Protein AF-A0A971B520-F1 (afdb_monomer)

Nearest PDB structures (foldseek):
  7ujs-assembly1_A  TM=7.897E-01  e=1.595E-16  Homo sapiens
  4wot-assembly2_D  TM=6.710E-01  e=2.209E-13  Homo sapiens
  8x8y-assembly2_B  TM=6.504E-01  e=4.152E-13  Homo sapiens
  5u7r-assembly1_D  TM=6.628E-01  e=9.948E-13  Homo sapiens
  9ep8-assembly1_A  TM=6.221E-01  e=1.151E-12  Homo sapiens

Radius of gyration: 54.2 Å; Cα contacts (8 Å, |Δi|>4): 2439; chains: 1; bounding box: 107×146×108 Å

Secondary structure (DSSP, 8-state):
-PPPPPTTHHHHHHHHHHHHHHHHHHHTT-PPPHHHHHHHTGGGHHHHHHHHHHHHHHHHHHTTS-----------------------EETTEEEEEEEEEETTEEEEEEEETTTTEEEEEEEE---TT--HHHHHHHHHHHHHHTT---TTBPPEEEEEEETTEEEEEEE--TT-BGGGGHHHHHT-HHHHHHHHHHHHHHHHHHHTTT---S---GGGEEE-TT--EEE---SGGGGTT-SS-TTS-GGGTTTGGGS-HHHHTT-S---THHHHHHHHHHHHHHHHSS-S---SSHHHHHHHHHHPPPPPHHHH-TTS-HHHHHHHHHHT-SSGGGS-SSHHHHHHHHHHHHTTPPPSPPPPPHHHHHHHHGGG-HHHHHHHHHHHHHHHHHHHHHHHHHHHHHHHHHHHHHHHHHHHHHHHHHHHHHHHHHHHHHHHT--S--HHHHHHHHHHHHHHHHHHHHHHTT--SS------PPPHHHHHHHHHHHHHS--EEEEEEEEEE-SS----EE-TTSEEEEEETTTEEEEEETTT--EEEEEE-GGGTTEEEEEE-TTSSEEEEEETTSSEEEEEETTT--EEEEEEPP-PPPTT---------EEEEEEE-TTSSEEEEEEE-SSEEEEEEEETTEEEEEEEEEEEETTS-BPPPEE-TTSSEEEEEETTTEEEEEESS--SPPEEEE-SS-EEEEEEE-TTSSEEEEEEEPSSTT-EEEEEEETTTTEEEEEEEESS--TT--EEE-SSSSEEEEE-TTS-EEEEETTTTEEEEEETTSSSS-EEEEEE-TTSSEEEEEEEE--SSS--EEEEEEEEE---SEEEEE-SSTT--EEE-TTSSEEEEE-TTSSEEEEEESS-TT-EEEEEE---SS--EEEE-TTSSEEEEE-SS-EEEEETTTTEEEEEESTTTT--SEEEEEEE-TTS-EEEEEE-STTEEEEEETTTTEEEEEEE-SSEEEEEEETTTTEEEEEESSSSEEEEEETTT--EEEEEEPSS-EEEEEEE-TTSSEEEEEE-----HHHHHHHHHHTPPPPPPEEEEEESSS-PPPEEEE-SS-EEEEEEEE-TTS-EEEEEETTSEEEEEETTTTEEEEEEE--SS-EEEEEEETTTTEEEEEESSSEEEEEEHHHHHHHHHHTT---

pLDDT: mean 74.53, std 14.16, range [24.3, 97.12]

Solvent-accessible surface area (backbone atoms only — not comparable to full-atom values): 62015 Å² total; per-residue (Å²): 133,84,80,78,78,67,72,64,62,68,45,52,56,51,53,52,50,50,50,52,54,52,50,55,28,43,75,70,72,56,59,71,56,67,69,61,51,37,61,75,40,59,95,50,30,71,67,52,47,55,55,51,51,58,51,52,55,49,53,59,53,59,64,74,75,57,87,80,84,83,84,88,83,84,81,91,77,89,84,87,82,82,91,84,73,79,69,64,64,53,89,62,28,42,45,74,46,80,76,47,77,55,85,62,26,42,30,24,37,20,40,30,63,91,75,75,40,73,29,31,35,39,39,39,68,69,63,100,77,61,51,75,64,30,55,50,52,29,52,54,53,47,58,55,55,40,69,54,86,48,93,32,41,58,43,41,77,48,76,52,71,56,98,90,31,49,33,38,33,27,63,61,62,85,51,44,39,40,65,83,47,36,73,62,26,37,80,31,58,63,62,36,40,54,51,49,24,53,48,21,44,39,51,29,59,36,45,78,72,75,44,71,41,86,55,55,46,48,75,34,27,32,20,35,90,87,65,52,60,22,41,45,74,61,37,49,70,62,47,54,56,64,88,68,58,96,80,77,57,84,70,61,62,80,55,36,50,30,48,26,39,56,63,72,71,62,55,92,80,78,60,75,41,42,48,37,19,9,53,16,26,46,50,38,18,27,59,59,70,47,55,62,37,80,53,96,44,42,69,52,14,37,50,36,46,66,74,50,82,67,73,57,53,42,79,75,39,70,86,52,53,70,65,62,40,38,50,33,48,36,21,58,43,77,50,62,87,68,25,53,94,41,32,48,58,48,20,51,38,43,48,26,50,75,72,73,40,86,57,82,70,76,78,86,59,76,71,66,57,53,67,65,56,62,80,76,46,73,73,59,36,53,56,47,47,52,52,45,48,51,46,47,49,51,45,46,52,45,48,47,52,46,47,52,46,48,46,51,47,46,53,48,50,49,50,46,49,50,51,52,50,52,52,50,53,52,46,36,47,53,37,46,52,49,27,52,49,58,65,68,70,64,68,35,54,47,24,66,62,28,40,50,30,43,48,50,34,50,55,56,51,56,54,48,57,69,57,57,80,72,68,86,86,82,80,93,72,77,81,91,63,86,49,71,67,56,47,44,23,52,41,53,35,23,50,68,41,50,32,62,46,77,74,43,75,44,84,39,62,37,66,64,60,52,28,79,38,68,34,100,82,49,34,36,40,38,60,35,67,24,29,30,44,37,30,25,34,60,86,78,62,44,73,76,43,73,45,73,32,81,90,27,68,52,25,42,24,31,24,52,29,53,83,56,50,41,27,41,35,34,24,47,88,49,68,37,33,39,32,25,30,56,85,78,51,45,78,74,46,79,42,67,65,74,78,54,76,41,99,84,70,65,75,54,80,68,73,39,73,45,40,83,46,45,39,50,24,65,83,47,50,35,40,38,37,37,42,30,40,95,66,29,35,36,36,35,39,31,37,68,91,48,57,92,64,60,42,79,79,47,78,36,51,61,92,42,52,71,47,72,69,43,60,33,62,85,40,51,32,39,36,30,32,53,47,44,42,34,39,33,42,29,45,70,85,43,94,60,78,59,51,77,41,78,51,100,48,52,48,36,44,44,63,29,62,34,70,84,51,42,40,35,42,39,27,12,66,40,95,51,80,59,24,11,29,40,36,34,32,32,68,82,81,70,41,82,76,46,74,32,81,40,94,42,39,26,56,49,15,24,39,26,44,39,62,84,50,71,32,38,36,39,25,18,54,63,7,30,39,35,31,30,30,63,84,77,58,41,80,51,26,58,38,78,65,70,24,89,18,33,30,67,44,47,43,58,37,87,87,48,42,34,43,38,38,34,21,42,37,75,62,104,55,102,56,61,31,28,38,42,35,37,23,38,36,65,84,47,44,52,54,75,45,84,43,82,23,66,58,51,45,55,27,49,26,61,81,37,51,41,35,40,34,35,38,69,79,34,28,31,44,33,36,36,34,71,90,40,87,83,58,63,48,74,46,67,72,68,83,45,85,46,54,63,44,47,44,50,26,77,82,51,51,35,39,38,40,23,40,61,55,37,40,38,32,32,34,68,87,75,64,38,81,76,34,65,38,26,61,89,60,65,50,86,38,46,54,53,32,73,45,43,36,64,89,54,52,42,38,38,32,29,41,66,57,91,25,28,42,36,33,28,33,39,78,78,59,40,75,63,30,73,48,81,61,49,56,63,65,38,38,45,61,26,35,55,57,60,30,28,42,36,36,26,75,86,47,48,39,40,40,33,24,29,47,72,79,57,48,76,74,47,76,44,78,51,86,66,54,58,63,43,78,56,49,48,18,50,77,45,44,38,34,37,32,38,33,49,81,83,62,55,76,68,52,54,52,50,37,60,72,70,70,52,82,78,80,75,38,33,39,34,41,40,49,72,75,79,79,54,78,67,45,80,45,79,46,99,40,59,69,34,65,53,6,48,29,43,24,72,85,44,45,37,41,37,42,20,15,49,69,8,33,37,39,30,30,36,59,93,77,73,39,77,62,44,47,30,61,78,44,92,42,33,26,56,29,39,40,46,22,47,77,48,40,30,44,35,34,30,31,66,42,47,39,40,38,32,37,35,51,60,59,46,45,54,53,35,49,76,67,76,35,83,117

Sequence (1155 aa):
MPMPPDPDSAREDRVNAAIAAYLQAAESGQTPDREVFLHAHADLADELAEFIDDREHFSQLASRLVPEAPAPHSDFRDGDSSPEDLPRQVGDYQLVEEIARGGMGIVYRANQISLHRTVAVKMILAGRLASAESVARFRSEAGAAARLDHPNIVPIYEVGEQDGQPYFSMRMVEGGDLTHYRARYRNDPRAAAELVASLADAVHHAHQRGILHRDLKPRNILLDSEGKPQITDFGLAKLLEADGSLTQSGAVLGTAAYMAPEQARGDNSLTTAVDVYSLGAILYELLTGTPPFRAATPAETIVEVLEKEPSSPRSVDTKIDRDLSTICLKCLEKQPAARYRSAEALALDLRRWLKGLPIEARPVGTFERICRGCRRNPALTAVITVAVAIIVCMTGLYIGSLNEALERARMAGDQARWSEEETRDALARSRFEQARALSIAGPPGRRWTILELVAEVETLRTRNRSAQGTLSHGSERQPVLPRQDELRSEAVTALLLADARVRWQASLESFGQPGLTADSRQAIAYLVKSNVVSVTDLQSGRVLASWSNPALLGATAFGLAPSAKTAAAFDATKPGLVLIDASTGRVLRELVWPEHERPDGSGGRPRFVWSSEIVFSPDGRYLAVVGRRPTDQTLMLWCLDRPDEPRVLATMPENTDLGPPIFLPDGSKLAYATGRDVISVWDVTRPDGASEIRLPVTLAGQFAVDSSGQRLALAGANADPNKGTLVIWNLVDRRETAQITTDFPLKAAPLAFHPKRNSLAAGTTDGRLFVVDLLRQQTSLAIPGAHSSRLVHLRWSPDGNDLISWGLDLPNSRQDRGILACREFGSTPTDEIPVDSIAAPFGASPDGNWLATVHENGQRIRLLDRQAAEAAREFADTGLPAVTHLEFSPGGDRLVAADDYSVVIWNLAEASEVARLDRAAGLRGLLTSVAFTANGACLAAENIGNDTVAVWNVEEKRIVHSFQAGPVQSALFCPGADRLAILGNESDRMVLCQSLTGQRLAERELPGEPVRPSAFSPDGNWMVVHVGAESDPLDAIAERQLGLPPAAPNVMVEPLTDGRPSQTITGPSDFNERACAFSPDGRLLALGYRDGSITLWDLPAGEEVFHVRYRQLPITQLAFASQGRHLLVGDGGRTIGMIDLAKLRETLTTLNLAW

Structure (mmCIF, N/CA/C/O backbone):
data_AF-A0A971B520-F1
#
_entry.id   AF-A0A971B520-F1
#
loop_
_atom_site.group_PDB
_atom_site.id
_atom_site.type_symbol
_atom_site.label_atom_id
_atom_site.label_alt_id
_atom_site.label_comp_id
_atom_site.label_asym_id
_atom_site.label_entity_id
_atom_site.label_seq_id
_atom_site.pdbx_PDB_ins_code
_atom_site.Cartn_x
_atom_site.Cartn_y
_atom_site.Cartn_z
_atom_site.occupancy
_atom_site.B_iso_or_equiv
_atom_site.auth_seq_id
_atom_site.auth_comp_id
_atom_site.auth_asym_id
_atom_site.auth_atom_id
_atom_site.pdbx_PDB_model_num
ATOM 1 N N . MET A 1 1 ? 20.953 -42.470 31.888 1.00 32.44 1 MET A N 1
ATOM 2 C CA . MET A 1 1 ? 20.279 -42.849 33.146 1.00 32.44 1 MET A CA 1
ATOM 3 C C . MET A 1 1 ? 18.788 -42.710 32.906 1.00 32.44 1 MET A C 1
ATOM 5 O O . MET A 1 1 ? 18.399 -41.616 32.516 1.00 32.44 1 MET A O 1
ATOM 9 N N . PRO A 1 2 ? 17.981 -43.775 33.023 1.00 36.97 2 PRO A N 1
ATOM 10 C CA . PRO A 1 2 ? 16.533 -43.648 32.938 1.00 36.97 2 PRO A CA 1
ATOM 11 C C . PRO A 1 2 ? 16.003 -43.018 34.230 1.00 36.97 2 PRO A C 1
ATOM 13 O O . PRO A 1 2 ? 16.489 -43.335 35.316 1.00 36.97 2 PRO A O 1
ATOM 16 N N . MET A 1 3 ? 15.028 -42.123 34.083 1.00 36.16 3 MET A N 1
ATOM 17 C CA . MET A 1 3 ? 14.173 -41.646 35.172 1.00 36.16 3 MET A CA 1
ATOM 18 C C . MET A 1 3 ? 13.491 -42.847 35.853 1.00 36.16 3 MET A C 1
ATOM 20 O O . MET A 1 3 ? 13.202 -43.832 35.165 1.00 36.16 3 MET A O 1
ATOM 24 N N . PRO A 1 4 ? 13.243 -42.808 37.173 1.00 47.31 4 PRO A N 1
ATOM 25 C CA . PRO A 1 4 ? 12.514 -43.881 37.832 1.00 47.31 4 PRO A CA 1
ATOM 26 C C . PRO A 1 4 ? 11.061 -43.911 37.326 1.00 47.31 4 PRO A C 1
ATOM 28 O O . PRO A 1 4 ? 10.541 -42.862 36.938 1.00 47.31 4 PRO A O 1
ATOM 31 N N . PRO A 1 5 ? 10.414 -45.089 37.296 1.00 49.50 5 PRO A N 1
ATOM 32 C CA . PRO A 1 5 ? 9.007 -45.184 36.939 1.00 49.50 5 PRO A CA 1
ATOM 33 C C . PRO A 1 5 ? 8.160 -44.408 37.948 1.00 49.50 5 PRO A C 1
ATOM 35 O O . PRO A 1 5 ? 8.479 -44.363 39.139 1.00 49.50 5 PRO A O 1
ATOM 38 N N . ASP A 1 6 ? 7.098 -43.802 37.428 1.00 48.41 6 ASP A N 1
ATOM 39 C CA . ASP A 1 6 ? 6.083 -43.101 38.199 1.00 48.41 6 ASP A CA 1
ATOM 40 C C . ASP A 1 6 ? 5.486 -44.063 39.247 1.00 48.41 6 ASP A C 1
ATOM 42 O O . ASP A 1 6 ? 4.965 -45.121 38.862 1.00 48.41 6 ASP A O 1
ATOM 46 N N . PRO A 1 7 ? 5.621 -43.774 40.555 1.00 52.91 7 PRO A N 1
ATOM 47 C CA . PRO A 1 7 ? 5.202 -44.680 41.622 1.00 52.91 7 PRO A CA 1
ATOM 48 C C . PRO A 1 7 ? 3.701 -45.017 41.609 1.00 52.91 7 PRO A C 1
ATOM 50 O O . PRO A 1 7 ? 3.327 -46.032 42.199 1.00 52.91 7 PRO A O 1
ATOM 53 N N . ASP A 1 8 ? 2.866 -44.246 40.905 1.00 54.34 8 ASP A N 1
ATOM 54 C CA . ASP A 1 8 ? 1.411 -44.441 40.891 1.00 54.34 8 ASP A CA 1
ATOM 55 C C . ASP A 1 8 ? 0.935 -45.563 39.940 1.00 54.34 8 ASP A C 1
ATOM 57 O O . ASP A 1 8 ? 0.051 -46.333 40.314 1.00 54.34 8 ASP A O 1
ATOM 61 N N . SER A 1 9 ? 1.572 -45.792 38.779 1.00 55.75 9 SER A N 1
ATOM 62 C CA . SER A 1 9 ? 1.140 -46.880 37.860 1.00 55.75 9 SER A CA 1
ATOM 63 C C . SER A 1 9 ? 1.426 -48.284 38.408 1.00 55.75 9 SER A C 1
ATOM 65 O O . SER A 1 9 ? 0.630 -49.211 38.261 1.00 55.75 9 SER A O 1
ATOM 67 N N . ALA A 1 10 ? 2.544 -48.437 39.124 1.00 62.34 10 ALA A N 1
ATOM 68 C CA . ALA A 1 10 ? 2.899 -49.692 39.778 1.00 62.34 10 ALA A CA 1
ATOM 69 C C . ALA A 1 10 ? 1.981 -50.005 40.974 1.00 62.34 10 ALA A C 1
ATOM 71 O O . ALA A 1 10 ? 1.937 -51.150 41.430 1.00 62.34 10 ALA A O 1
ATOM 72 N N . ARG A 1 11 ? 1.269 -49.000 41.500 1.00 74.12 11 ARG A N 1
ATOM 73 C CA . ARG A 1 11 ? 0.292 -49.156 42.578 1.00 74.12 11 ARG A CA 1
ATOM 74 C C . ARG A 1 11 ? -1.055 -49.631 42.030 1.00 74.12 11 ARG A C 1
ATOM 76 O O . ARG A 1 11 ? -1.564 -50.627 42.539 1.00 74.12 11 ARG A O 1
ATOM 83 N N . GLU A 1 12 ? -1.557 -49.030 40.950 1.00 66.06 12 GLU A N 1
ATOM 84 C CA . GLU A 1 12 ? -2.803 -49.451 40.278 1.00 66.06 12 GLU A CA 1
ATOM 85 C C . GLU A 1 12 ? -2.758 -50.907 39.783 1.00 66.06 12 GLU A C 1
ATOM 87 O O . GLU A 1 12 ? -3.701 -51.670 40.003 1.00 66.06 12 GLU A O 1
ATOM 92 N N . ASP A 1 13 ? -1.643 -51.349 39.191 1.00 69.50 13 ASP A N 1
ATOM 93 C CA . ASP A 1 13 ? -1.494 -52.743 38.744 1.00 69.50 13 ASP A CA 1
ATOM 94 C C . ASP A 1 13 ? -1.558 -53.742 39.915 1.00 69.50 13 ASP A C 1
ATOM 96 O O . ASP A 1 13 ? -2.077 -54.854 39.778 1.00 69.50 13 ASP A O 1
ATOM 100 N N . ARG A 1 14 ? -1.069 -53.345 41.097 1.00 80.62 14 ARG A N 1
ATOM 101 C CA . ARG A 1 14 ? -1.111 -54.172 42.313 1.00 80.62 14 ARG A CA 1
ATOM 102 C C . ARG A 1 14 ? -2.512 -54.229 42.924 1.00 80.62 14 ARG A C 1
ATOM 104 O O . ARG A 1 14 ? -2.892 -55.296 43.406 1.00 80.62 14 ARG A O 1
ATOM 111 N N . VAL A 1 15 ? -3.281 -53.140 42.860 1.00 74.56 15 VAL A N 1
ATOM 112 C CA . VAL A 1 15 ? -4.700 -53.101 43.266 1.00 74.56 15 VAL A CA 1
ATOM 113 C C . VAL A 1 15 ? -5.523 -54.016 42.365 1.00 74.56 15 VAL A C 1
ATOM 115 O O . VAL A 1 15 ? -6.214 -54.908 42.854 1.00 74.56 15 VAL A O 1
ATOM 118 N N . ASN A 1 16 ? -5.367 -53.888 41.045 1.00 69.19 16 ASN A N 1
ATOM 119 C CA . ASN A 1 16 ? -6.087 -54.704 40.067 1.00 69.19 16 ASN A CA 1
ATOM 120 C C . ASN A 1 16 ? -5.742 -56.198 40.176 1.00 69.19 16 ASN A C 1
ATOM 122 O O . ASN A 1 16 ? -6.629 -57.049 40.085 1.00 69.19 16 ASN A O 1
ATOM 126 N N . ALA A 1 17 ? -4.472 -56.536 40.424 1.00 75.88 17 ALA A N 1
ATOM 127 C CA . ALA A 1 17 ? -4.057 -57.918 40.656 1.00 75.88 17 ALA A CA 1
ATOM 128 C C . ALA A 1 17 ? -4.641 -58.497 41.958 1.00 75.88 17 ALA A C 1
ATOM 130 O O . ALA A 1 17 ? -5.059 -59.657 41.975 1.00 75.88 17 ALA A O 1
ATOM 131 N N . ALA A 1 18 ? -4.709 -57.702 43.033 1.00 79.12 18 ALA A N 1
ATOM 132 C CA . ALA A 1 18 ? -5.329 -58.112 44.292 1.00 79.12 18 ALA A CA 1
ATOM 133 C C . ALA A 1 18 ? -6.850 -58.304 44.141 1.00 79.12 18 ALA A C 1
ATOM 135 O O . ALA A 1 18 ? -7.384 -59.321 44.585 1.00 79.12 18 ALA A O 1
ATOM 136 N N . ILE A 1 19 ? -7.535 -57.404 43.426 1.00 76.69 19 ILE A N 1
ATOM 137 C CA . ILE A 1 19 ? -8.958 -57.535 43.077 1.00 76.69 19 ILE A CA 1
ATOM 138 C C . ILE A 1 19 ? -9.209 -58.811 42.262 1.00 76.69 19 ILE A C 1
ATOM 140 O O . ILE A 1 19 ? -10.106 -59.586 42.592 1.00 76.69 19 ILE A O 1
ATOM 144 N N . ALA A 1 20 ? -8.398 -59.081 41.234 1.00 71.38 20 ALA A N 1
ATOM 145 C CA . ALA A 1 20 ? -8.534 -60.279 40.407 1.00 71.38 20 ALA A CA 1
ATOM 146 C C . ALA A 1 20 ? -8.323 -61.573 41.213 1.00 71.38 20 ALA A C 1
ATOM 148 O O . ALA A 1 20 ? -9.083 -62.529 41.053 1.00 71.38 20 ALA A O 1
ATOM 149 N N . ALA A 1 21 ? -7.341 -61.592 42.122 1.00 75.56 21 ALA A N 1
ATOM 150 C CA . ALA A 1 21 ? -7.105 -62.724 43.016 1.00 75.56 21 ALA A CA 1
ATOM 151 C C . ALA A 1 21 ? -8.277 -62.948 43.991 1.00 75.56 21 ALA A C 1
ATOM 153 O O . ALA A 1 21 ? -8.696 -64.089 44.193 1.00 75.56 21 ALA A O 1
ATOM 154 N N . TYR A 1 22 ? -8.850 -61.872 44.545 1.00 77.31 22 TYR A N 1
ATOM 155 C CA . TYR A 1 22 ? -10.038 -61.933 45.403 1.00 77.31 22 TYR A CA 1
ATOM 156 C C . TYR A 1 22 ? -11.271 -62.451 44.642 1.00 77.31 22 TYR A C 1
ATOM 158 O O . TYR A 1 22 ? -11.987 -63.328 45.128 1.00 77.31 22 TYR A O 1
ATOM 166 N N . LEU A 1 23 ? -11.490 -61.968 43.412 1.00 67.81 23 LEU A N 1
ATOM 167 C CA . LEU A 1 23 ? -12.581 -62.393 42.527 1.00 67.81 23 LEU A CA 1
ATOM 168 C C . LEU A 1 23 ? -12.475 -63.869 42.133 1.00 67.81 23 LEU A C 1
ATOM 170 O O . LEU A 1 23 ? -13.464 -64.598 42.215 1.00 67.81 23 LEU A O 1
ATOM 174 N N . GLN A 1 24 ? -11.278 -64.330 41.769 1.00 70.19 24 GLN A N 1
ATOM 175 C CA . GLN A 1 24 ? -11.038 -65.721 41.389 1.00 70.19 24 GLN A CA 1
ATOM 176 C C . GLN A 1 24 ? -11.226 -66.684 42.577 1.00 70.19 24 GLN A C 1
ATOM 178 O O . GLN A 1 24 ? -11.763 -67.786 42.422 1.00 70.19 24 GLN A O 1
ATOM 183 N N . ALA A 1 25 ? -10.836 -66.264 43.783 1.00 71.44 25 ALA A N 1
ATOM 184 C CA . ALA A 1 25 ? -11.085 -67.011 45.013 1.00 71.44 25 ALA A CA 1
ATOM 185 C C . ALA A 1 25 ? -12.590 -67.065 45.360 1.00 71.44 25 ALA A C 1
ATOM 187 O O . ALA A 1 25 ? -13.103 -68.111 45.757 1.00 71.44 25 ALA A O 1
ATOM 188 N N . ALA A 1 26 ? -13.332 -65.979 45.117 1.00 66.00 26 ALA A N 1
ATOM 189 C CA . ALA A 1 26 ? -14.780 -65.931 45.312 1.00 66.00 26 ALA A CA 1
ATOM 190 C C . ALA A 1 26 ? -15.559 -66.800 44.300 1.00 66.00 26 ALA A C 1
ATOM 192 O O . ALA A 1 26 ? -16.521 -67.466 44.678 1.00 66.00 26 ALA A O 1
ATOM 193 N N . GLU A 1 27 ? -15.145 -66.836 43.027 1.00 61.66 27 GLU A N 1
ATOM 194 C CA . GLU A 1 27 ? -15.762 -67.675 41.980 1.00 61.66 27 GLU A CA 1
ATOM 195 C C . GLU A 1 27 ? -15.500 -69.173 42.178 1.00 61.66 27 GLU A C 1
ATOM 197 O O . GLU A 1 27 ? -16.328 -70.007 41.814 1.00 61.66 27 GLU A O 1
ATOM 202 N N . SER A 1 28 ? -14.374 -69.523 42.805 1.00 63.94 28 SER A N 1
ATOM 203 C CA . SER A 1 28 ? -14.044 -70.902 43.189 1.00 63.94 28 SER A CA 1
ATOM 204 C C . SER A 1 28 ? -14.631 -71.325 44.546 1.00 63.94 28 SER A C 1
ATOM 206 O O . SER A 1 28 ? -14.403 -72.452 44.988 1.00 63.94 28 SER A O 1
ATOM 208 N N . GLY A 1 29 ? -15.422 -70.458 45.194 1.00 63.19 29 GLY A N 1
ATOM 209 C CA . GLY A 1 29 ? -16.120 -70.744 46.452 1.00 63.19 29 GLY A CA 1
ATOM 210 C C . GLY A 1 29 ? -15.243 -70.684 47.708 1.00 63.19 29 GLY A C 1
ATOM 211 O O . GLY A 1 29 ? -15.666 -71.149 48.764 1.00 63.19 29 GLY A O 1
ATOM 212 N N . GLN A 1 30 ? -14.033 -70.128 47.610 1.00 71.19 30 GLN A N 1
ATOM 213 C CA . GLN A 1 30 ? -13.074 -69.959 48.706 1.00 71.19 30 GLN A CA 1
ATOM 214 C C . GLN A 1 30 ? -12.796 -68.471 48.951 1.00 71.19 30 GLN A C 1
ATOM 216 O O . GLN A 1 30 ? -11.657 -68.017 48.868 1.00 71.19 30 GLN A O 1
ATOM 221 N N . THR A 1 31 ? -13.842 -67.692 49.223 1.00 74.81 31 THR A N 1
ATOM 222 C CA . THR A 1 31 ? -13.717 -66.248 49.452 1.00 74.81 31 THR A CA 1
ATOM 223 C C . THR A 1 31 ? -12.815 -65.975 50.669 1.00 74.81 31 THR A C 1
ATOM 225 O O . THR A 1 31 ? -13.130 -66.463 51.758 1.00 74.81 31 THR A O 1
ATOM 228 N N . PRO A 1 32 ? -11.700 -65.232 50.522 1.00 75.94 32 PRO A N 1
ATOM 229 C CA . PRO A 1 32 ? -10.822 -64.899 51.640 1.00 75.94 32 PRO A CA 1
ATOM 230 C C . PRO A 1 32 ? -11.558 -64.053 52.684 1.00 75.94 32 PRO A C 1
ATOM 232 O O . PRO A 1 32 ? -12.355 -63.186 52.322 1.00 75.94 32 PRO A O 1
ATOM 235 N N . ASP A 1 33 ? -11.274 -64.279 53.969 1.00 80.00 33 ASP A N 1
ATOM 236 C CA . ASP A 1 33 ? -11.814 -63.449 55.051 1.00 80.00 33 ASP A CA 1
ATOM 237 C C . ASP A 1 33 ? -11.397 -61.982 54.859 1.00 80.00 33 ASP A C 1
ATOM 239 O O . ASP A 1 33 ? -10.224 -61.693 54.597 1.00 80.00 33 ASP A O 1
ATOM 243 N N . ARG A 1 34 ? -12.369 -61.066 54.963 1.00 77.62 34 ARG A N 1
ATOM 244 C CA . ARG A 1 34 ? -12.199 -59.636 54.672 1.00 77.62 34 ARG A CA 1
ATOM 245 C C . ARG A 1 34 ? -11.058 -59.017 55.471 1.00 77.62 34 ARG A C 1
ATOM 247 O O . ARG A 1 34 ? -10.213 -58.342 54.887 1.00 77.62 34 ARG A O 1
ATOM 254 N N . GLU A 1 35 ? -11.025 -59.228 56.785 1.00 75.50 35 GLU A N 1
ATOM 255 C CA . GLU A 1 35 ? -10.009 -58.602 57.634 1.00 75.50 35 GLU A CA 1
ATOM 256 C C . GLU A 1 35 ? -8.625 -59.183 57.341 1.00 75.50 35 GLU A C 1
ATOM 258 O O . GLU A 1 35 ? -7.645 -58.443 57.273 1.00 75.50 35 GLU A O 1
ATOM 263 N N . VAL A 1 36 ? -8.542 -60.489 57.075 1.00 78.69 36 VAL A N 1
ATOM 264 C CA . VAL A 1 36 ? -7.282 -61.162 56.724 1.00 78.69 36 VAL A CA 1
ATOM 265 C C . VAL A 1 36 ? -6.744 -60.685 55.371 1.00 78.69 36 VAL A C 1
ATOM 267 O O . VAL A 1 36 ? -5.539 -60.469 55.229 1.00 78.69 36 VAL A O 1
ATOM 270 N N . PHE A 1 37 ? -7.621 -60.489 54.383 1.00 82.44 37 PHE A N 1
ATOM 271 C CA . PHE A 1 37 ? -7.246 -60.057 53.037 1.00 82.44 37 PHE A CA 1
ATOM 272 C C . PHE A 1 37 ? -6.792 -58.593 53.005 1.00 82.44 37 PHE A C 1
ATOM 274 O O . PHE A 1 37 ? -5.752 -58.283 52.423 1.00 82.44 37 PHE A O 1
ATOM 281 N N . LEU A 1 38 ? -7.510 -57.707 53.702 1.00 83.00 38 LEU A N 1
ATOM 282 C CA . LEU A 1 38 ? -7.124 -56.300 53.831 1.00 83.00 38 LEU A CA 1
ATOM 283 C C . LEU A 1 38 ? -5.832 -56.136 54.645 1.00 83.00 38 LEU A C 1
ATOM 285 O O . LEU A 1 38 ? -5.013 -55.281 54.322 1.00 83.00 38 LEU A O 1
ATOM 289 N N . HIS A 1 39 ? -5.585 -56.989 55.647 1.00 79.50 39 HIS A N 1
ATOM 290 C CA . HIS A 1 39 ? -4.335 -56.962 56.413 1.00 79.50 39 HIS A CA 1
ATOM 291 C C . HIS A 1 39 ? -3.128 -57.482 55.609 1.00 79.50 39 HIS A C 1
ATOM 293 O O . HIS A 1 39 ? -2.020 -56.967 55.757 1.00 79.50 39 HIS A O 1
ATOM 299 N N . ALA A 1 40 ? -3.328 -58.471 54.729 1.00 79.00 40 ALA A N 1
ATOM 300 C CA . ALA A 1 40 ? -2.294 -58.972 53.817 1.00 79.00 40 ALA A CA 1
ATOM 301 C C . ALA A 1 40 ? -1.921 -57.961 52.711 1.00 79.00 40 ALA A C 1
ATOM 303 O O . ALA A 1 40 ? -0.813 -58.020 52.175 1.00 79.00 40 ALA A O 1
ATOM 304 N N . HIS A 1 41 ? -2.822 -57.019 52.416 1.00 83.94 41 HIS A N 1
ATOM 305 C CA . HIS A 1 41 ? -2.656 -55.930 51.451 1.00 83.94 41 HIS A CA 1
ATOM 306 C C . HIS A 1 41 ? -2.802 -54.551 52.121 1.00 83.94 41 HIS A C 1
ATOM 308 O O . HIS A 1 41 ? -3.455 -53.655 51.588 1.00 83.94 41 HIS A O 1
ATOM 314 N N . ALA A 1 42 ? -2.196 -54.380 53.303 1.00 79.44 42 ALA A N 1
ATOM 315 C CA . ALA A 1 42 ? -2.383 -53.200 54.152 1.00 79.44 42 ALA A CA 1
ATOM 316 C C . ALA A 1 42 ? -2.023 -51.857 53.480 1.00 79.44 42 ALA A C 1
ATOM 318 O O . ALA A 1 42 ? -2.544 -50.821 53.880 1.00 79.44 42 ALA A O 1
ATOM 319 N N . ASP A 1 43 ? -1.157 -51.853 52.460 1.00 75.38 43 ASP A N 1
ATOM 320 C CA . ASP A 1 43 ? -0.782 -50.655 51.695 1.00 75.38 43 ASP A CA 1
ATOM 321 C C . ASP A 1 43 ? -1.832 -50.215 50.653 1.00 75.38 43 ASP A C 1
ATOM 323 O O . ASP A 1 43 ? -1.740 -49.106 50.118 1.00 75.38 43 ASP A O 1
ATOM 327 N N . LEU A 1 44 ? -2.832 -51.064 50.389 1.00 80.75 44 LEU A N 1
ATOM 328 C CA . LEU A 1 44 ? -3.921 -50.883 49.416 1.00 80.75 44 LEU A CA 1
ATOM 329 C C . LEU A 1 44 ? -5.313 -51.054 50.062 1.00 80.75 44 LEU A C 1
ATOM 331 O O . LEU A 1 44 ? -6.314 -51.219 49.365 1.00 80.75 44 LEU A O 1
ATOM 335 N N . ALA A 1 45 ? -5.378 -51.078 51.397 1.00 78.50 45 ALA A N 1
ATOM 336 C CA . ALA A 1 45 ? -6.562 -51.508 52.137 1.00 78.50 45 ALA A CA 1
ATOM 337 C C . ALA A 1 45 ? -7.796 -50.623 51.897 1.00 78.50 45 ALA A C 1
ATOM 339 O O . ALA A 1 45 ? -8.900 -51.155 51.847 1.00 78.50 45 ALA A O 1
ATOM 340 N N . ASP A 1 46 ? -7.621 -49.313 51.712 1.00 76.12 46 ASP A N 1
ATOM 341 C CA . ASP A 1 46 ? -8.741 -48.379 51.526 1.00 76.12 46 ASP A CA 1
ATOM 342 C C . ASP A 1 46 ? -9.472 -48.621 50.189 1.00 76.12 46 ASP A C 1
ATOM 344 O O . ASP A 1 46 ? -10.694 -48.749 50.162 1.00 76.12 46 ASP A O 1
ATOM 348 N N . GLU A 1 47 ? -8.722 -48.792 49.096 1.00 74.56 47 GLU A N 1
ATOM 349 C CA . GLU A 1 47 ? -9.250 -49.041 47.742 1.00 74.56 47 GLU A CA 1
ATOM 350 C C . GLU A 1 47 ? -9.849 -50.454 47.609 1.00 74.56 47 GLU A C 1
ATOM 352 O O . GLU A 1 47 ? -10.877 -50.662 46.962 1.00 74.56 47 GLU A O 1
ATOM 357 N N . LEU A 1 48 ? -9.230 -51.447 48.259 1.00 77.06 48 LEU A N 1
ATOM 358 C CA . LEU A 1 48 ? -9.741 -52.820 48.276 1.00 77.06 48 LEU A CA 1
ATOM 359 C C . LEU A 1 48 ? -10.983 -52.970 49.167 1.00 77.06 48 LEU A C 1
ATOM 361 O O . LEU A 1 48 ? -11.838 -53.804 48.868 1.00 77.06 48 LEU A O 1
ATOM 365 N N . ALA A 1 49 ? -11.106 -52.184 50.242 1.00 77.12 49 ALA A N 1
ATOM 366 C CA . ALA A 1 49 ? -12.284 -52.196 51.106 1.00 77.12 49 ALA A CA 1
ATOM 367 C C . ALA A 1 49 ? -13.523 -51.667 50.373 1.00 77.12 49 ALA A C 1
ATOM 369 O O . ALA A 1 49 ? -14.570 -52.308 50.447 1.00 77.12 49 ALA A O 1
ATOM 370 N N . GLU A 1 50 ? -13.380 -50.574 49.615 1.00 73.06 50 GLU A N 1
ATOM 371 C CA . GLU A 1 50 ? -14.455 -49.992 48.799 1.00 73.06 50 GLU A CA 1
ATOM 372 C C . GLU A 1 50 ? -14.978 -50.999 47.755 1.00 73.06 50 GLU A C 1
ATOM 374 O O . GLU A 1 50 ? -16.179 -51.254 47.665 1.00 73.06 50 GLU A O 1
ATOM 379 N N . PHE A 1 51 ? -14.071 -51.686 47.051 1.00 75.44 51 PHE A N 1
ATOM 380 C CA . PHE A 1 51 ? -14.433 -52.735 46.090 1.00 75.44 51 PHE A CA 1
ATOM 381 C C . PHE A 1 51 ? -15.169 -53.931 46.731 1.00 75.44 51 PHE A C 1
ATOM 383 O O . PHE A 1 51 ? -16.123 -54.470 46.155 1.00 75.44 51 PHE A O 1
ATOM 390 N N . ILE A 1 52 ? -14.729 -54.382 47.912 1.00 79.12 52 ILE A N 1
ATOM 391 C CA . ILE A 1 52 ? -15.362 -55.504 48.625 1.00 79.12 52 ILE A CA 1
ATOM 392 C C . ILE A 1 52 ? -16.760 -55.104 49.126 1.00 79.12 52 ILE A C 1
ATOM 394 O O . ILE A 1 52 ? -17.694 -55.901 49.001 1.00 79.12 52 ILE A O 1
ATOM 398 N N . ASP A 1 53 ? -16.923 -53.873 49.620 1.00 70.56 53 ASP A N 1
ATOM 399 C CA . ASP A 1 53 ? -18.203 -53.339 50.094 1.00 70.56 53 ASP A CA 1
ATOM 400 C C . ASP A 1 53 ? -19.254 -53.262 48.976 1.00 70.56 53 ASP A C 1
ATOM 402 O O . ASP A 1 53 ? -20.376 -53.747 49.157 1.00 70.56 53 ASP A O 1
ATOM 406 N N . ASP A 1 54 ? -18.890 -52.756 47.794 1.00 57.97 54 ASP A N 1
ATOM 407 C CA . ASP A 1 54 ? -19.793 -52.672 46.636 1.00 57.97 54 ASP A CA 1
ATOM 408 C C . ASP A 1 54 ? -20.276 -54.056 46.165 1.00 57.97 54 ASP A C 1
ATOM 410 O O . ASP A 1 54 ? -21.450 -54.253 45.819 1.00 57.97 54 ASP A O 1
ATOM 414 N N . ARG A 1 55 ? -19.392 -55.062 46.203 1.00 67.31 55 ARG A N 1
ATOM 415 C CA . ARG A 1 55 ? -19.721 -56.446 45.830 1.00 67.31 55 ARG A CA 1
ATOM 416 C C . ARG A 1 55 ? -20.639 -57.120 46.852 1.00 67.31 55 ARG A C 1
ATOM 418 O O . ARG A 1 55 ? -21.578 -57.822 46.457 1.00 67.31 55 ARG A O 1
ATOM 425 N N . GLU A 1 56 ? -20.390 -56.945 48.149 1.00 63.31 56 GLU A N 1
ATOM 426 C CA . GLU A 1 56 ? -21.255 -57.503 49.198 1.00 63.31 56 GLU A CA 1
ATOM 427 C C . GLU A 1 56 ? -22.649 -56.862 49.172 1.00 63.31 56 GLU A C 1
ATOM 429 O O . GLU A 1 56 ? -23.652 -57.575 49.291 1.00 63.31 56 GLU A O 1
ATOM 434 N N . HIS A 1 57 ? -22.732 -55.554 48.901 1.00 47.91 57 HIS A N 1
ATOM 435 C CA . HIS A 1 57 ? -23.996 -54.839 48.711 1.00 47.91 57 HIS A CA 1
ATOM 436 C C . HIS A 1 57 ? -24.811 -55.420 47.541 1.00 47.91 57 HIS A C 1
ATOM 438 O O . HIS A 1 57 ? -26.022 -55.632 47.658 1.00 47.91 57 HIS A O 1
ATOM 444 N N . PHE A 1 58 ? -24.147 -55.750 46.428 1.00 43.22 58 PHE A N 1
ATOM 445 C CA . PHE A 1 58 ? -24.776 -56.340 45.244 1.00 43.22 58 PHE A CA 1
ATOM 446 C C . PHE A 1 58 ? -25.252 -57.788 45.475 1.00 43.22 58 PHE A C 1
ATOM 448 O O . PHE A 1 58 ? -26.360 -58.156 45.076 1.00 43.22 58 PHE A O 1
ATOM 455 N N . SER A 1 59 ? -24.468 -58.606 46.186 1.00 49.97 59 SER A N 1
ATOM 456 C CA . SER A 1 59 ? -24.833 -59.985 46.562 1.00 49.97 59 SER A CA 1
ATOM 457 C C . SER A 1 59 ? -26.057 -60.039 47.498 1.00 49.97 59 SER A C 1
ATOM 459 O O . SER A 1 59 ? -26.949 -60.884 47.350 1.00 49.97 59 SER A O 1
ATOM 461 N N . GLN A 1 60 ? -26.166 -59.078 48.424 1.00 44.91 60 GLN A N 1
ATOM 462 C CA . GLN A 1 60 ? -27.331 -58.925 49.307 1.00 44.91 60 GLN A CA 1
ATOM 463 C C . GLN A 1 60 ? -28.599 -58.459 48.564 1.00 44.91 60 GLN A C 1
ATOM 465 O O . GLN A 1 60 ? -29.712 -58.796 48.971 1.00 44.91 60 GLN A O 1
ATOM 470 N N . LEU A 1 61 ? -28.455 -57.717 47.461 1.00 39.75 61 LEU A N 1
ATOM 471 C CA . LEU A 1 61 ? -29.558 -57.338 46.567 1.00 39.75 61 LEU A CA 1
ATOM 472 C C . LEU A 1 61 ? -30.023 -58.514 45.693 1.00 39.75 61 LEU A C 1
ATOM 474 O O . LEU A 1 61 ? -31.227 -58.736 45.560 1.00 39.75 61 LEU A O 1
ATOM 478 N N . ALA A 1 62 ? -29.088 -59.305 45.161 1.00 38.16 62 ALA A N 1
ATOM 479 C CA . ALA A 1 62 ? -29.380 -60.475 44.330 1.00 38.16 62 ALA A CA 1
ATOM 480 C C . ALA A 1 62 ? -30.092 -61.600 45.108 1.00 38.16 62 ALA A C 1
ATOM 482 O O . ALA A 1 62 ? -31.016 -62.228 44.592 1.00 38.16 62 ALA A O 1
ATOM 483 N N . SER A 1 63 ? -29.727 -61.813 46.375 1.00 39.50 63 SER A N 1
ATOM 484 C CA . SER A 1 63 ? -30.354 -62.817 47.252 1.00 39.50 63 SER A CA 1
ATOM 485 C C . SER A 1 63 ? -31.766 -62.441 47.734 1.00 39.50 63 SER A C 1
ATOM 487 O O . SER A 1 63 ? -32.528 -63.321 48.125 1.00 39.50 63 SER A O 1
ATOM 489 N N . ARG A 1 64 ? -32.167 -61.161 47.655 1.00 40.09 64 ARG A N 1
ATOM 490 C CA . ARG A 1 64 ? -33.534 -60.696 47.980 1.00 40.09 64 ARG A CA 1
ATOM 491 C C . ARG A 1 64 ? -34.532 -60.823 46.822 1.00 40.09 64 ARG A C 1
ATOM 493 O O . ARG A 1 64 ? -35.731 -60.687 47.052 1.00 40.09 64 ARG A O 1
ATOM 500 N N . LEU A 1 65 ? -34.059 -61.068 45.597 1.00 33.78 65 LEU A N 1
ATOM 501 C CA . LEU A 1 65 ? -34.876 -61.086 44.373 1.00 33.78 65 LEU A CA 1
ATOM 502 C C . LEU A 1 65 ? -35.279 -62.493 43.900 1.00 33.78 65 LEU A C 1
ATOM 504 O O . LEU A 1 65 ? -35.976 -62.614 42.894 1.00 33.78 65 LEU A O 1
ATOM 508 N N . VAL A 1 66 ? -34.907 -63.554 44.625 1.00 30.88 66 VAL A N 1
ATOM 509 C CA . VAL A 1 66 ? -35.257 -64.938 44.266 1.00 30.88 66 VAL A CA 1
ATOM 510 C C . VAL A 1 66 ? -35.778 -65.708 45.488 1.00 30.88 66 VAL A C 1
ATOM 512 O O . VAL A 1 66 ? -34.984 -66.081 46.348 1.00 30.88 66 VAL A O 1
ATOM 515 N N . PRO A 1 67 ? -37.092 -65.995 45.581 1.00 29.86 67 PRO A N 1
ATOM 516 C CA . PRO A 1 67 ? -37.607 -67.071 46.423 1.00 29.86 67 PRO A CA 1
ATOM 517 C C . PRO A 1 67 ? -37.292 -68.446 45.806 1.00 29.86 67 PRO A C 1
ATOM 519 O O . PRO A 1 67 ? -37.395 -68.638 44.595 1.00 29.86 67 PRO A O 1
ATOM 522 N N . GLU A 1 68 ? -36.904 -69.380 46.672 1.00 31.55 68 GLU A N 1
ATOM 523 C CA . GLU A 1 68 ? -36.331 -70.709 46.419 1.00 31.55 68 GLU A CA 1
ATOM 524 C C . GLU A 1 68 ? -37.194 -71.723 45.630 1.00 31.55 68 GLU A C 1
ATOM 526 O O . GLU A 1 68 ? -38.364 -71.917 45.946 1.00 31.55 68 GLU A O 1
ATOM 531 N N . ALA A 1 69 ? -36.496 -72.473 44.750 1.00 34.50 69 ALA A N 1
ATOM 532 C CA . ALA A 1 69 ? -36.650 -73.897 44.353 1.00 34.50 69 ALA A CA 1
ATOM 533 C C . ALA A 1 69 ? -37.992 -74.356 43.685 1.00 34.50 69 ALA A C 1
ATOM 535 O O . ALA A 1 69 ? -39.004 -73.688 43.853 1.00 34.50 69 ALA A O 1
ATOM 536 N N . PRO A 1 70 ? -38.073 -75.493 42.934 1.00 32.69 70 PRO A N 1
ATOM 537 C CA . PRO A 1 70 ? -37.345 -76.742 43.186 1.00 32.69 70 PRO A CA 1
ATOM 538 C C . PRO A 1 70 ? -36.782 -77.511 41.967 1.00 32.69 70 PRO A C 1
ATOM 540 O O . PRO A 1 70 ? -36.963 -77.167 40.803 1.00 32.69 70 PRO A O 1
ATOM 543 N N . ALA A 1 71 ? -36.037 -78.564 42.318 1.00 33.47 71 ALA A N 1
ATOM 544 C CA . ALA A 1 71 ? -35.165 -79.408 41.503 1.00 33.47 71 ALA A CA 1
ATOM 545 C C . ALA A 1 71 ? -35.844 -80.149 40.323 1.00 33.47 71 ALA A C 1
ATOM 547 O O . ALA A 1 71 ? -37.027 -80.487 40.406 1.00 33.47 71 ALA A O 1
ATOM 548 N N . PRO A 1 72 ? -35.099 -80.471 39.242 1.00 30.56 72 PRO A N 1
ATOM 549 C CA . PRO A 1 72 ? -35.672 -81.050 38.035 1.00 30.56 72 PRO A CA 1
ATOM 550 C C . PRO A 1 72 ? -35.736 -82.581 38.125 1.00 30.56 72 PRO A C 1
ATOM 552 O O . PRO A 1 72 ? -34.712 -83.266 38.158 1.00 30.56 72 PRO A O 1
ATOM 555 N N . HIS A 1 73 ? -36.956 -83.117 38.147 1.00 25.94 73 HIS A N 1
ATOM 556 C CA . HIS A 1 73 ? -37.220 -84.535 37.915 1.00 25.94 73 HIS A CA 1
ATOM 557 C C . HIS A 1 73 ? -37.143 -84.866 36.418 1.00 25.94 73 HIS A C 1
ATOM 559 O O . HIS A 1 73 ? -37.589 -84.096 35.568 1.00 25.94 73 HIS A O 1
ATOM 565 N N . SER A 1 74 ? -36.557 -86.025 36.125 1.00 28.53 74 SER A N 1
ATOM 566 C CA . SER A 1 74 ? -36.250 -86.548 34.800 1.00 28.53 74 SER A CA 1
ATOM 567 C C . SER A 1 74 ? -37.423 -87.263 34.117 1.00 28.53 74 SER A C 1
ATOM 569 O O . SER A 1 74 ? -38.160 -88.025 34.738 1.00 28.53 74 SER A O 1
ATOM 571 N N . ASP A 1 75 ? -37.465 -87.046 32.801 1.00 27.69 75 ASP A N 1
ATOM 572 C CA . ASP A 1 75 ? -37.856 -87.948 31.713 1.00 27.69 75 ASP A CA 1
ATOM 573 C C . ASP A 1 75 ? -39.324 -88.375 31.547 1.00 27.69 75 ASP A C 1
ATOM 575 O O . ASP A 1 75 ? -39.799 -89.404 32.025 1.00 27.69 75 ASP A O 1
ATOM 579 N N . PHE A 1 76 ? -39.989 -87.596 30.689 1.00 24.30 76 PHE A N 1
ATOM 580 C CA . PHE A 1 76 ? -41.181 -87.952 29.926 1.00 24.30 76 PHE A CA 1
ATOM 581 C C . PHE A 1 76 ? -40.914 -89.101 28.935 1.00 24.30 76 PHE A C 1
ATOM 583 O O . PHE A 1 76 ? -39.967 -89.062 28.147 1.00 24.30 76 PHE A O 1
ATOM 590 N N . ARG A 1 77 ? -41.837 -90.069 28.896 1.00 26.08 77 ARG A N 1
ATOM 591 C CA . ARG A 1 77 ? -42.138 -90.895 27.719 1.00 26.08 77 ARG A CA 1
ATOM 592 C C . ARG A 1 77 ? -43.627 -90.805 27.395 1.00 26.08 77 ARG A C 1
ATOM 594 O O . ARG A 1 77 ? -44.448 -90.710 28.300 1.00 26.08 77 ARG A O 1
ATOM 601 N N . ASP A 1 78 ? -43.881 -90.841 26.090 1.00 33.34 78 ASP A N 1
ATOM 602 C CA . ASP A 1 78 ? -45.137 -90.777 25.338 1.00 33.34 78 ASP A CA 1
ATOM 603 C C . ASP A 1 78 ? -46.411 -91.280 26.028 1.00 33.34 78 ASP A C 1
ATOM 605 O O . ASP A 1 78 ? -46.441 -92.377 26.588 1.00 33.34 78 ASP A O 1
ATOM 609 N N . GLY A 1 79 ? -47.504 -90.544 25.805 1.00 31.55 79 GLY A N 1
ATOM 610 C CA . GLY A 1 79 ? -48.846 -91.112 25.859 1.00 31.55 79 GLY A CA 1
ATOM 611 C C . GLY A 1 79 ? -49.957 -90.147 26.255 1.00 31.55 79 GLY A C 1
ATOM 612 O O . GLY A 1 79 ? -50.268 -90.031 27.431 1.00 31.55 79 GLY A O 1
ATOM 613 N N . ASP A 1 80 ? -50.639 -89.639 25.228 1.00 28.27 80 ASP A N 1
ATOM 614 C CA . ASP A 1 80 ? -52.094 -89.435 25.187 1.00 28.27 80 ASP A CA 1
ATOM 615 C C . ASP A 1 80 ? -52.727 -88.151 25.758 1.00 28.27 80 ASP A C 1
ATOM 617 O O . ASP A 1 80 ? -52.243 -87.508 26.685 1.00 28.27 80 ASP A O 1
ATOM 621 N N . SER A 1 81 ? -53.909 -87.879 25.196 1.00 27.22 81 SER A N 1
ATOM 622 C CA . SER A 1 81 ? -54.948 -86.930 25.613 1.00 27.22 81 SER A CA 1
ATOM 623 C C . SER A 1 81 ? -54.852 -85.471 25.117 1.00 27.22 81 SER A C 1
ATOM 625 O O . SER A 1 81 ? -54.121 -84.631 25.622 1.00 27.22 81 SER A O 1
ATOM 627 N N . SER A 1 82 ? -55.649 -85.232 24.066 1.00 27.08 82 SER A N 1
ATOM 628 C CA . SER A 1 82 ? -56.747 -84.248 23.953 1.00 27.08 82 SER A CA 1
ATOM 629 C C . SER A 1 82 ? -56.551 -82.750 24.292 1.00 27.08 82 SER A C 1
ATOM 631 O O . SER A 1 82 ? -55.820 -82.380 25.200 1.00 27.08 82 SER A O 1
ATOM 633 N N . PRO A 1 83 ? -57.274 -81.871 23.564 1.00 38.66 83 PRO A N 1
ATOM 634 C CA . PRO A 1 83 ? -57.079 -80.425 23.553 1.00 38.66 83 PRO A CA 1
ATOM 635 C C . PRO A 1 83 ? -57.728 -79.771 24.778 1.00 38.66 83 PRO A C 1
ATOM 637 O O . PRO A 1 83 ? -58.941 -79.576 24.797 1.00 38.66 83 PRO A O 1
ATOM 640 N N . GLU A 1 84 ? -56.948 -79.408 25.792 1.00 33.34 84 GLU A N 1
ATOM 641 C CA . GLU A 1 84 ? -57.450 -78.571 26.887 1.00 33.34 84 GLU A CA 1
ATOM 642 C C . GLU A 1 84 ? -57.166 -77.082 26.605 1.00 33.34 84 GLU A C 1
ATOM 644 O O . GLU A 1 84 ? -56.026 -76.617 26.588 1.00 33.34 84 GLU A O 1
ATOM 649 N N . ASP A 1 85 ? -58.268 -76.371 26.344 1.00 42.69 85 ASP A N 1
ATOM 650 C CA . ASP A 1 85 ? -58.490 -74.920 26.342 1.00 42.69 85 ASP A CA 1
ATOM 651 C C . ASP A 1 85 ? -57.818 -74.041 25.266 1.00 42.69 85 ASP A C 1
ATOM 653 O O . ASP A 1 85 ? -57.240 -72.982 25.527 1.00 42.69 85 ASP A O 1
ATOM 657 N N . LEU A 1 86 ? -58.076 -74.391 24.002 1.00 51.12 86 LEU A N 1
ATOM 658 C CA . LEU A 1 86 ? -58.514 -73.403 23.003 1.00 51.12 86 LEU A CA 1
ATOM 659 C C . LEU A 1 86 ? -60.051 -73.296 23.126 1.00 51.12 86 LEU A C 1
ATOM 661 O O . LEU A 1 86 ? -60.727 -74.295 22.887 1.00 51.12 86 LEU A O 1
ATOM 665 N N . PRO A 1 87 ? -60.621 -72.141 23.534 1.00 50.44 87 PRO A N 1
ATOM 666 C CA . PRO A 1 87 ? -60.380 -70.858 22.888 1.00 50.44 87 PRO A CA 1
ATOM 667 C C . PRO A 1 87 ? -60.067 -69.739 23.892 1.00 50.44 87 PRO A C 1
ATOM 669 O O . PRO A 1 87 ? -60.952 -69.193 24.551 1.00 50.44 87 PRO A O 1
ATOM 672 N N . ARG A 1 88 ? -58.814 -69.283 23.923 1.00 66.81 88 ARG A N 1
ATOM 673 C CA . ARG A 1 88 ? -58.539 -67.902 24.332 1.00 66.81 88 ARG A CA 1
ATOM 674 C C . ARG A 1 88 ? -58.800 -67.017 23.123 1.00 66.81 88 ARG A C 1
ATOM 676 O O . ARG A 1 88 ? -57.964 -66.930 22.234 1.00 66.81 88 ARG A O 1
ATOM 683 N N . GLN A 1 89 ? -59.989 -66.429 23.043 1.00 77.56 89 GLN A N 1
ATOM 684 C CA . GLN A 1 89 ? -60.252 -65.376 22.067 1.00 77.56 89 GLN A CA 1
ATOM 685 C C . GLN A 1 89 ? -59.343 -64.182 22.384 1.00 77.56 89 GLN A C 1
ATOM 687 O O . GLN A 1 89 ? -59.288 -63.730 23.526 1.00 77.56 89 GLN A O 1
ATOM 692 N N . VAL A 1 90 ? -58.624 -63.687 21.380 1.00 77.62 90 VAL A N 1
ATOM 693 C CA . VAL A 1 90 ? -57.768 -62.500 21.492 1.00 77.62 90 VAL A CA 1
ATOM 694 C C . VAL A 1 90 ? -58.355 -61.455 20.553 1.00 77.62 90 VAL A C 1
ATOM 696 O O . VAL A 1 90 ? -58.235 -61.581 19.336 1.00 77.62 90 VAL A O 1
ATOM 699 N N . GLY A 1 91 ? -59.065 -60.466 21.103 1.00 81.06 91 GLY A N 1
ATOM 700 C CA . GLY A 1 91 ? -59.821 -59.492 20.309 1.00 81.06 91 GLY A CA 1
ATOM 701 C C . GLY A 1 91 ? -60.800 -60.146 19.315 1.00 81.06 91 GLY A C 1
ATOM 702 O O . GLY A 1 91 ? -61.681 -60.917 19.698 1.00 81.06 91 GLY A O 1
ATOM 703 N N . ASP A 1 92 ? -60.635 -59.839 18.026 1.00 84.81 92 ASP A N 1
ATOM 704 C CA . ASP A 1 92 ? -61.435 -60.356 16.897 1.00 84.81 92 ASP A CA 1
ATOM 705 C C . ASP A 1 92 ? -60.952 -61.731 16.372 1.00 84.81 92 ASP A C 1
ATOM 707 O O . ASP A 1 92 ? -61.454 -62.255 15.375 1.00 84.81 92 ASP A O 1
ATOM 711 N N . TYR A 1 93 ? -59.963 -62.341 17.031 1.00 89.62 93 TYR A N 1
ATOM 712 C CA . TYR A 1 93 ? -59.330 -63.576 16.576 1.00 89.62 93 TYR A CA 1
ATOM 713 C C . TYR A 1 93 ? -59.693 -64.756 17.472 1.00 89.62 93 TYR A C 1
ATOM 715 O O . TYR A 1 93 ? -59.368 -64.801 18.662 1.00 89.62 93 TYR A O 1
ATOM 723 N N . GLN A 1 94 ? -60.324 -65.760 16.867 1.00 89.06 94 GLN A N 1
ATOM 724 C CA . GLN A 1 94 ? -60.513 -67.063 17.485 1.00 89.06 94 GLN A CA 1
ATOM 725 C C . GLN A 1 94 ? -59.290 -67.928 17.185 1.00 89.06 94 GLN A C 1
ATOM 727 O O . GLN A 1 94 ? -59.092 -68.347 16.043 1.00 89.06 94 GLN A O 1
ATOM 732 N N . LEU A 1 95 ? -58.458 -68.176 18.198 1.00 88.44 95 LEU A N 1
ATOM 733 C CA . LEU A 1 95 ? -57.292 -69.049 18.066 1.00 88.44 95 LEU A CA 1
ATOM 734 C C . LEU A 1 95 ? -57.761 -70.497 17.831 1.00 88.44 95 LEU A C 1
ATOM 736 O O . LEU A 1 95 ? -58.630 -70.989 18.550 1.00 88.44 95 LEU A O 1
ATOM 740 N N . VAL A 1 96 ? -57.209 -71.148 16.806 1.00 85.25 96 VAL A N 1
ATOM 741 C CA . VAL A 1 96 ? -57.604 -72.478 16.307 1.00 85.25 96 VAL A CA 1
ATOM 742 C C . VAL A 1 96 ? -56.585 -73.543 16.693 1.00 85.25 96 VAL A C 1
ATOM 744 O O . VAL A 1 96 ? -56.967 -74.589 17.195 1.00 85.25 96 VAL A O 1
ATOM 747 N N . GLU A 1 97 ? -55.300 -73.293 16.448 1.00 85.38 97 GLU A N 1
ATOM 748 C CA . GLU A 1 97 ? -54.202 -74.206 16.789 1.00 85.38 97 GLU A CA 1
ATOM 749 C C . GLU A 1 97 ? -52.896 -73.426 16.948 1.00 85.38 97 GLU A C 1
ATOM 751 O O . GLU A 1 97 ? -52.726 -72.356 16.366 1.00 85.38 97 GLU A O 1
ATOM 756 N N . GLU A 1 98 ? -51.959 -73.946 17.731 1.00 88.19 98 GLU A N 1
ATOM 757 C CA . GLU A 1 98 ? -50.603 -73.405 17.814 1.00 88.19 98 GLU A CA 1
ATOM 758 C C . GLU A 1 98 ? -49.777 -73.884 16.610 1.00 88.19 98 GLU A C 1
ATOM 760 O O . GLU A 1 98 ? -49.580 -75.081 16.432 1.00 88.19 98 GLU A O 1
ATOM 765 N N . ILE A 1 99 ? -49.278 -72.955 15.787 1.00 81.50 99 ILE A N 1
ATOM 766 C CA . ILE A 1 99 ? -48.436 -73.267 14.618 1.00 81.50 99 ILE A CA 1
ATOM 767 C C . ILE A 1 99 ? -46.956 -73.316 15.015 1.00 81.50 99 ILE A C 1
ATOM 769 O O . ILE A 1 99 ? -46.187 -74.114 14.481 1.00 81.50 99 ILE A O 1
ATOM 773 N N . ALA A 1 100 ? -46.521 -72.435 15.922 1.00 73.19 100 ALA A N 1
ATOM 774 C CA . ALA A 1 100 ? -45.124 -72.374 16.339 1.00 73.19 100 ALA A CA 1
ATOM 775 C C . ALA A 1 100 ? -44.943 -71.709 17.707 1.00 73.19 100 ALA A C 1
ATOM 777 O O . ALA A 1 100 ? -45.500 -70.647 17.967 1.00 73.19 100 ALA A O 1
ATOM 778 N N . ARG A 1 101 ? -44.047 -72.253 18.534 1.00 76.75 101 ARG A N 1
ATOM 779 C CA . ARG A 1 101 ? -43.590 -71.638 19.790 1.00 76.75 101 ARG A CA 1
ATOM 780 C C . ARG A 1 101 ? -42.088 -71.399 19.780 1.00 76.75 101 ARG A C 1
ATOM 782 O O . ARG A 1 101 ? -41.313 -72.137 19.163 1.00 76.75 101 ARG A O 1
ATOM 789 N N . GLY A 1 102 ? -41.670 -70.317 20.424 1.00 64.00 102 GLY A N 1
ATOM 790 C CA . GLY A 1 102 ? -40.267 -69.964 20.607 1.00 64.00 102 GLY A CA 1
ATOM 791 C C . GLY A 1 102 ? -40.065 -69.053 21.813 1.00 64.00 102 GLY A C 1
ATOM 792 O O . GLY A 1 102 ? -41.028 -68.605 22.427 1.00 64.00 102 GLY A O 1
ATOM 793 N N . GLY A 1 103 ? -38.803 -68.746 22.127 1.00 56.28 103 GLY A N 1
ATOM 794 C CA . GLY A 1 103 ? -38.437 -67.940 23.303 1.00 56.28 103 GLY A CA 1
ATOM 795 C C . GLY A 1 103 ? -39.000 -66.513 23.326 1.00 56.28 103 GLY A C 1
ATOM 796 O O . GLY A 1 103 ? -39.015 -65.900 24.379 1.00 56.28 103 GLY A O 1
ATOM 797 N N . MET A 1 104 ? -39.497 -66.003 22.193 1.00 61.69 104 MET A N 1
ATOM 798 C CA . MET A 1 104 ? -40.048 -64.645 22.059 1.00 61.69 104 MET A CA 1
ATOM 799 C C . MET A 1 104 ? -41.586 -64.608 21.969 1.00 61.69 104 MET A C 1
ATOM 801 O O . MET A 1 104 ? -42.167 -63.527 21.914 1.00 61.69 104 MET A O 1
ATOM 805 N N . GLY A 1 105 ? -42.273 -65.755 21.898 1.00 71.69 105 GLY A N 1
ATOM 806 C CA . GLY A 1 105 ? -43.726 -65.778 21.707 1.00 71.69 105 GLY A CA 1
ATOM 807 C C . GLY A 1 105 ? -44.290 -67.067 21.110 1.00 71.69 105 GLY A C 1
ATOM 808 O O . GLY A 1 105 ? -43.549 -67.970 20.710 1.00 71.69 105 GLY A O 1
ATOM 809 N N . ILE A 1 106 ? -45.619 -67.124 21.022 1.00 80.94 106 ILE A N 1
ATOM 810 C CA . ILE A 1 106 ? -46.386 -68.246 20.464 1.00 80.94 106 ILE A CA 1
ATOM 811 C C . ILE A 1 106 ? -47.199 -67.741 19.269 1.00 80.94 106 ILE A C 1
ATOM 813 O O . ILE A 1 106 ? -47.869 -66.716 19.363 1.00 80.94 106 ILE A O 1
ATOM 817 N N . VAL A 1 107 ? -47.135 -68.449 18.146 1.00 85.62 107 VAL A N 1
ATOM 818 C CA . VAL A 1 107 ? -47.882 -68.173 16.916 1.00 85.62 107 VAL A CA 1
ATOM 819 C C . VAL A 1 107 ? -49.015 -69.179 16.792 1.00 85.62 107 VAL A C 1
ATOM 821 O O . VAL A 1 107 ? -48.773 -70.385 16.767 1.00 85.62 107 VAL A O 1
ATOM 824 N N . TYR A 1 108 ? -50.235 -68.680 16.655 1.00 87.00 108 TYR A N 1
ATOM 825 C CA . TYR A 1 108 ? -51.447 -69.464 16.475 1.00 87.00 108 TYR A CA 1
ATOM 826 C C . TYR A 1 108 ? -52.018 -69.277 15.072 1.00 87.00 108 TYR A C 1
ATOM 828 O O . TYR A 1 108 ? -52.023 -68.166 14.539 1.00 87.00 108 TYR A O 1
ATOM 836 N N . ARG A 1 109 ? -52.571 -70.342 14.495 1.00 90.62 109 ARG A N 1
ATOM 837 C CA . ARG A 1 109 ? -53.559 -70.236 13.423 1.00 90.62 109 ARG A CA 1
ATOM 838 C C . ARG A 1 109 ? -54.817 -69.690 14.071 1.00 90.62 109 ARG A C 1
ATOM 840 O O . ARG A 1 109 ? -55.256 -70.226 15.086 1.00 90.62 109 ARG A O 1
ATOM 847 N N . ALA A 1 110 ? -55.400 -68.644 13.513 1.00 90.69 110 ALA A N 1
ATOM 848 C CA . ALA A 1 110 ? -56.621 -68.064 14.040 1.00 90.69 110 ALA A CA 1
ATOM 849 C C . ALA A 1 110 ? -57.599 -67.749 12.915 1.00 90.69 110 ALA A C 1
ATOM 851 O O . ALA A 1 110 ? -57.200 -67.398 11.805 1.00 90.69 110 ALA A O 1
ATOM 852 N N . ASN A 1 111 ? -58.888 -67.842 13.214 1.00 89.69 111 ASN A N 1
ATOM 853 C CA . ASN A 1 111 ? -59.927 -67.324 12.342 1.00 89.69 111 ASN A CA 1
ATOM 854 C C . ASN A 1 111 ? -60.308 -65.931 12.834 1.00 89.69 111 ASN A C 1
ATOM 856 O O . ASN A 1 111 ? -60.723 -65.762 13.981 1.00 89.69 111 ASN A O 1
ATOM 860 N N . GLN A 1 112 ? -60.150 -64.933 11.970 1.00 91.12 112 GLN A N 1
ATOM 861 C CA . GLN A 1 112 ? -60.655 -63.596 12.236 1.00 91.12 112 GLN A CA 1
ATOM 862 C C . GLN A 1 112 ? -62.174 -63.607 12.054 1.00 91.12 112 GLN A C 1
ATOM 864 O O . GLN A 1 112 ? -62.654 -63.872 10.948 1.00 91.12 112 GLN A O 1
ATOM 869 N N . ILE A 1 113 ? -62.921 -63.352 13.129 1.00 87.06 113 ILE A N 1
ATOM 870 C CA . ILE A 1 113 ? -64.374 -63.552 13.161 1.00 87.06 113 ILE A CA 1
ATOM 871 C C . ILE A 1 113 ? -65.071 -62.532 12.254 1.00 87.06 113 ILE A C 1
ATOM 873 O O . ILE A 1 113 ? -65.898 -62.931 11.437 1.00 87.06 113 ILE A O 1
ATOM 877 N N . SER A 1 114 ? -64.700 -61.249 12.329 1.00 84.81 114 SER A N 1
ATOM 878 C CA . SER A 1 114 ? -65.333 -60.175 11.546 1.00 84.81 114 SER A CA 1
ATOM 879 C C . SER A 1 114 ? -65.204 -60.319 10.021 1.00 84.81 114 SER A C 1
ATOM 881 O O . SER A 1 114 ? -66.083 -59.872 9.286 1.00 84.81 114 SER A O 1
ATOM 883 N N . LEU A 1 115 ? -64.118 -60.937 9.538 1.00 85.69 115 LEU A N 1
ATOM 884 C CA . LEU A 1 115 ? -63.780 -61.046 8.111 1.00 85.69 115 LEU A CA 1
ATOM 885 C C . LEU A 1 115 ? -63.808 -62.488 7.578 1.00 85.69 115 LEU A C 1
ATOM 887 O O . LEU A 1 115 ? -63.515 -62.700 6.403 1.00 85.69 115 LEU A O 1
ATOM 891 N N . HIS A 1 116 ? -64.129 -63.474 8.423 1.00 84.88 116 HIS A N 1
ATOM 892 C CA . HIS A 1 116 ? -64.161 -64.906 8.092 1.00 84.88 116 HIS A CA 1
ATOM 893 C C . HIS A 1 116 ? -62.923 -65.411 7.329 1.00 84.88 116 HIS A C 1
ATOM 895 O O . HIS A 1 116 ? -63.030 -66.219 6.405 1.00 84.88 116 HIS A O 1
ATOM 901 N N . ARG A 1 117 ? -61.730 -64.941 7.710 1.00 89.56 117 ARG A N 1
ATOM 902 C CA . ARG A 1 117 ? -60.461 -65.349 7.089 1.00 89.56 117 ARG A CA 1
ATOM 903 C C . ARG A 1 117 ? -59.524 -66.003 8.092 1.00 89.56 117 ARG A C 1
ATOM 905 O O . ARG A 1 117 ? -59.494 -65.625 9.263 1.00 89.56 117 ARG A O 1
ATOM 912 N N . THR A 1 118 ? -58.711 -66.932 7.608 1.00 91.31 118 THR A N 1
ATOM 913 C CA . THR A 1 118 ? -57.644 -67.549 8.397 1.00 91.31 118 THR A CA 1
ATOM 914 C C . THR A 1 118 ? -56.395 -66.672 8.368 1.00 91.31 118 THR A C 1
ATOM 916 O O . THR A 1 118 ? -55.927 -66.254 7.308 1.00 91.31 118 THR A O 1
ATOM 919 N N . VAL A 1 119 ? -55.857 -66.388 9.547 1.00 92.88 119 VAL A N 1
ATOM 920 C CA . VAL A 1 119 ? -54.668 -65.563 9.775 1.00 92.88 119 VAL A CA 1
ATOM 921 C C . VAL A 1 119 ? -53.713 -66.278 10.729 1.00 92.88 119 VAL A C 1
ATOM 923 O O . VAL A 1 119 ? -54.097 -67.228 11.413 1.00 92.88 119 VAL A O 1
ATOM 926 N N . ALA A 1 120 ? -52.469 -65.812 10.796 1.00 91.69 120 ALA A N 1
ATOM 927 C CA . ALA A 1 120 ? -51.543 -66.185 11.859 1.00 91.69 120 ALA A CA 1
ATOM 928 C C . ALA A 1 120 ? -51.506 -65.065 12.909 1.00 91.69 120 ALA A C 1
ATOM 930 O O . ALA A 1 120 ? -51.321 -63.903 12.555 1.00 91.69 120 ALA A O 1
ATOM 931 N N . VAL A 1 121 ? -51.677 -65.397 14.189 1.00 88.06 121 VAL A N 1
ATOM 932 C CA . VAL A 1 121 ? -51.627 -64.450 15.316 1.00 88.06 121 VAL A CA 1
ATOM 933 C C . VAL A 1 121 ? -50.442 -64.794 16.201 1.00 88.06 121 VAL A C 1
ATOM 935 O O . VAL A 1 121 ? -50.381 -65.889 16.754 1.00 88.06 121 VAL A O 1
ATOM 938 N N . LYS A 1 122 ? -49.498 -63.864 16.347 1.00 87.38 122 LYS A N 1
ATOM 939 C CA . LYS A 1 122 ? -48.327 -64.024 17.210 1.00 87.38 122 LYS A CA 1
ATOM 940 C C . LYS A 1 122 ? -48.521 -63.267 18.519 1.00 87.38 122 LYS A C 1
ATOM 942 O O . LYS A 1 122 ? -48.605 -62.042 18.526 1.00 87.38 122 LYS A O 1
ATOM 947 N N . MET A 1 123 ? -48.558 -64.015 19.616 1.00 82.94 123 MET A N 1
ATOM 948 C CA . MET A 1 123 ? -48.602 -63.527 20.994 1.00 82.94 123 MET A CA 1
ATOM 949 C C . MET A 1 123 ? -47.178 -63.390 21.534 1.00 82.94 123 MET A C 1
ATOM 951 O O . MET A 1 123 ? -46.410 -64.356 21.481 1.00 82.94 123 MET A O 1
ATOM 955 N N . ILE A 1 124 ? -46.816 -62.223 22.067 1.00 77.62 124 ILE A N 1
ATOM 956 C CA . ILE A 1 124 ? -45.478 -61.972 22.618 1.00 77.62 124 ILE A CA 1
ATOM 957 C C . ILE A 1 124 ? -45.450 -62.309 24.114 1.00 77.62 124 ILE A C 1
ATOM 959 O O . ILE A 1 124 ? -46.254 -61.807 24.895 1.00 77.62 124 ILE A O 1
ATOM 963 N N . LEU A 1 125 ? -44.498 -63.153 24.521 1.00 62.78 125 LEU A N 1
ATOM 964 C CA . LEU A 1 125 ? -44.305 -63.598 25.909 1.00 62.78 125 LEU A CA 1
ATOM 965 C C . LEU A 1 125 ? -43.439 -62.591 26.694 1.00 62.78 125 LEU A C 1
ATOM 967 O O . LEU A 1 125 ? -42.392 -62.949 27.220 1.00 62.78 125 LEU A O 1
ATOM 971 N N . ALA A 1 126 ? -43.822 -61.315 26.741 1.00 55.06 126 ALA A N 1
ATOM 972 C CA . ALA A 1 126 ? -43.125 -60.334 27.577 1.00 55.06 126 ALA A CA 1
ATOM 973 C C . ALA A 1 126 ? -43.650 -60.421 29.022 1.00 55.06 126 ALA A C 1
ATOM 975 O O . ALA A 1 126 ? -44.861 -60.413 29.250 1.00 55.06 126 ALA A O 1
ATOM 976 N N . GLY A 1 127 ? -42.757 -60.540 30.011 1.00 53.28 127 GLY A N 1
ATOM 977 C CA . GLY A 1 127 ? -43.140 -60.548 31.426 1.00 53.28 127 GLY A CA 1
ATOM 978 C C . GLY A 1 127 ? -43.857 -59.253 31.827 1.00 53.28 127 GLY A C 1
ATOM 979 O O . GLY A 1 127 ? -43.618 -58.203 31.235 1.00 53.28 127 GLY A O 1
ATOM 980 N N . ARG A 1 128 ? -44.685 -59.293 32.884 1.00 47.28 128 ARG A N 1
ATOM 981 C CA . ARG A 1 128 ? -45.414 -58.134 33.466 1.00 47.28 128 ARG A CA 1
ATOM 982 C C . ARG A 1 128 ? -44.523 -56.945 33.912 1.00 47.28 128 ARG A C 1
ATOM 984 O O . ARG A 1 128 ? -45.024 -56.015 34.530 1.00 47.28 128 ARG A O 1
ATOM 991 N N . LEU A 1 129 ? -43.221 -56.995 33.638 1.00 45.53 129 LEU A N 1
ATOM 992 C CA . LEU A 1 129 ? -42.177 -56.050 34.034 1.00 45.53 129 LEU A CA 1
ATOM 993 C C . LEU A 1 129 ? -41.648 -55.195 32.862 1.00 45.53 129 LEU A C 1
ATOM 995 O O . LEU A 1 129 ? -40.753 -54.386 33.081 1.00 45.53 129 LEU A O 1
ATOM 999 N N . ALA A 1 130 ? -42.164 -55.349 31.634 1.00 56.88 130 ALA A N 1
ATOM 1000 C CA . ALA A 1 130 ? -41.741 -54.508 30.510 1.00 56.88 130 ALA A CA 1
ATOM 1001 C C . ALA A 1 130 ? -42.138 -53.034 30.735 1.00 56.88 130 ALA A C 1
ATOM 1003 O O . ALA A 1 130 ? -43.283 -52.738 31.086 1.00 56.88 130 ALA A O 1
ATOM 1004 N N . SER A 1 131 ? -41.195 -52.108 30.528 1.00 58.88 131 SER A N 1
ATOM 1005 C CA . SER A 1 131 ? -41.421 -50.669 30.711 1.00 58.88 131 SER A CA 1
ATOM 1006 C C . SER A 1 131 ? -42.484 -50.148 29.728 1.00 58.88 131 SER A C 1
ATOM 1008 O O . SER A 1 131 ? -42.590 -50.615 28.589 1.00 58.88 131 SER A O 1
ATOM 1010 N N . ALA A 1 132 ? -43.271 -49.145 30.139 1.00 63.47 132 ALA A N 1
ATOM 1011 C CA . ALA A 1 132 ? -44.253 -48.500 29.256 1.00 63.47 132 ALA A CA 1
ATOM 1012 C C . ALA A 1 132 ? -43.598 -47.931 27.978 1.00 63.47 132 ALA A C 1
ATOM 1014 O O . ALA A 1 132 ? -44.223 -47.880 26.918 1.00 63.47 132 ALA A O 1
ATOM 1015 N N . GLU A 1 133 ? -42.318 -47.558 28.068 1.00 61.94 133 GLU A N 1
ATOM 1016 C CA . GLU A 1 133 ? -41.496 -47.091 26.954 1.00 61.94 133 GLU A CA 1
ATOM 1017 C C . GLU A 1 133 ? -41.154 -48.213 25.962 1.00 61.94 133 GLU A C 1
ATOM 1019 O O . GLU A 1 133 ? -41.321 -48.042 24.752 1.00 61.94 133 GLU A O 1
ATOM 1024 N N . SER A 1 134 ? -40.762 -49.389 26.457 1.00 60.91 134 SER A N 1
ATOM 1025 C CA . SER A 1 134 ? -40.501 -50.575 25.635 1.00 60.91 134 SER A CA 1
ATOM 1026 C C . SER A 1 134 ? -41.753 -51.029 24.868 1.00 60.91 134 SER A C 1
ATOM 1028 O O . SER A 1 134 ? -41.682 -51.333 23.673 1.00 60.91 134 SER A O 1
ATOM 1030 N N . VAL A 1 135 ? -42.932 -50.991 25.503 1.00 68.06 135 VAL A N 1
ATOM 1031 C CA . VAL A 1 135 ? -44.221 -51.297 24.847 1.00 68.06 135 VAL A CA 1
ATOM 1032 C C . VAL A 1 135 ? -44.595 -50.238 23.799 1.00 68.06 135 VAL A C 1
ATOM 1034 O O . VAL A 1 135 ? -45.094 -50.575 22.721 1.00 68.06 135 VAL A O 1
ATOM 1037 N N . ALA A 1 136 ? -44.317 -48.956 24.061 1.00 67.94 136 ALA A N 1
ATOM 1038 C CA . ALA A 1 136 ? -44.534 -47.879 23.094 1.00 67.94 136 ALA A CA 1
ATOM 1039 C C . ALA A 1 136 ? -43.607 -47.999 21.869 1.00 67.94 136 ALA A C 1
ATOM 1041 O O . ALA A 1 136 ? -44.061 -47.829 20.733 1.00 67.94 136 ALA A O 1
ATOM 1042 N N . ARG A 1 137 ? -42.333 -48.361 22.077 1.00 67.88 137 ARG A N 1
ATOM 1043 C CA . ARG A 1 137 ? -41.356 -48.619 21.007 1.00 67.88 137 ARG A CA 1
ATOM 1044 C C . ARG A 1 137 ? -41.770 -49.817 20.151 1.00 67.88 137 ARG A C 1
ATOM 1046 O O . ARG A 1 137 ? -41.775 -49.706 18.926 1.00 67.88 137 ARG A O 1
ATOM 1053 N N . PHE A 1 138 ? -42.219 -50.904 20.783 1.00 72.38 138 PHE A N 1
ATOM 1054 C CA . PHE A 1 138 ? -42.798 -52.064 20.098 1.00 72.38 138 PHE A CA 1
ATOM 1055 C C . PHE A 1 138 ? -43.974 -51.670 19.197 1.00 72.38 138 PHE A C 1
ATOM 1057 O O . PHE A 1 138 ? -43.980 -52.008 18.017 1.00 72.38 138 PHE A O 1
ATOM 1064 N N . ARG A 1 139 ? -44.950 -50.910 19.716 1.00 71.94 139 ARG A N 1
ATOM 1065 C CA . ARG A 1 139 ? -46.110 -50.450 18.930 1.00 71.94 139 ARG A CA 1
ATOM 1066 C C . ARG A 1 139 ? -45.706 -49.569 17.749 1.00 71.94 139 ARG A C 1
ATOM 1068 O O . ARG A 1 139 ? -46.277 -49.708 16.669 1.00 71.94 139 ARG A O 1
ATOM 1075 N N . SER A 1 140 ? -44.730 -48.685 17.949 1.00 71.44 140 SER A N 1
ATOM 1076 C CA . SER A 1 140 ? -44.223 -47.792 16.903 1.00 71.44 140 SER A CA 1
ATOM 1077 C C . SER A 1 140 ? -43.544 -48.569 15.769 1.00 71.44 140 SER A C 1
ATOM 1079 O O . SER A 1 140 ? -43.904 -48.399 14.603 1.00 71.44 140 SER A O 1
ATOM 1081 N N . GLU A 1 141 ? -42.625 -49.487 16.094 1.00 71.44 141 GLU A N 1
ATOM 1082 C CA . GLU A 1 141 ? -41.931 -50.293 15.080 1.00 71.44 141 GLU A CA 1
ATOM 1083 C C . GLU A 1 141 ? -42.863 -51.326 14.421 1.00 71.44 141 GLU A C 1
ATOM 1085 O O . GLU A 1 141 ? -42.801 -51.522 13.206 1.00 71.44 141 GLU A O 1
ATOM 1090 N N . ALA A 1 142 ? -43.799 -51.920 15.169 1.00 72.69 142 ALA A N 1
ATOM 1091 C CA . ALA A 1 142 ? -44.793 -52.844 14.620 1.00 72.69 142 ALA A CA 1
ATOM 1092 C C . ALA A 1 142 ? -45.775 -52.134 13.672 1.00 72.69 142 ALA A C 1
ATOM 1094 O O . ALA A 1 142 ? -46.091 -52.650 12.599 1.00 72.69 142 ALA A O 1
ATOM 1095 N N . GLY A 1 143 ? -46.197 -50.912 14.015 1.00 75.38 143 GLY A N 1
ATOM 1096 C CA . GLY A 1 143 ? -46.991 -50.057 13.134 1.00 75.38 143 GLY A CA 1
ATOM 1097 C C . GLY A 1 143 ? -46.233 -49.624 11.874 1.00 75.38 143 GLY A C 1
ATOM 1098 O O . GLY A 1 143 ? -46.838 -49.499 10.809 1.00 75.38 143 GLY A O 1
ATOM 1099 N N . ALA A 1 144 ? -44.913 -49.432 11.961 1.00 75.19 144 ALA A N 1
ATOM 1100 C CA . ALA A 1 144 ? -44.069 -49.154 10.801 1.00 75.19 144 ALA A CA 1
ATOM 1101 C C . ALA A 1 144 ? -43.944 -50.385 9.882 1.00 75.19 144 ALA A C 1
ATOM 1103 O O . ALA A 1 144 ? -44.119 -50.258 8.669 1.00 75.19 144 ALA A O 1
ATOM 1104 N N . ALA A 1 145 ? -43.730 -51.580 10.446 1.00 77.31 145 ALA A N 1
ATOM 1105 C CA . ALA A 1 145 ? -43.660 -52.836 9.695 1.00 77.31 145 ALA A CA 1
ATOM 1106 C C . ALA A 1 145 ? -44.989 -53.196 9.004 1.00 77.31 145 ALA A C 1
ATOM 1108 O O . ALA A 1 145 ? -44.976 -53.686 7.877 1.00 77.31 145 ALA A O 1
ATOM 1109 N N . ALA A 1 146 ? -46.138 -52.881 9.615 1.00 80.94 146 ALA A N 1
ATOM 1110 C CA . ALA A 1 146 ? -47.458 -53.097 9.012 1.00 80.94 146 ALA A CA 1
ATOM 1111 C C . ALA A 1 146 ? -47.726 -52.256 7.749 1.00 80.94 146 ALA A C 1
ATOM 1113 O O . ALA A 1 146 ? -48.617 -52.579 6.969 1.00 80.94 146 ALA A O 1
ATOM 1114 N N . ARG A 1 147 ? -46.947 -51.191 7.515 1.00 82.62 147 ARG A N 1
ATOM 1115 C CA . ARG A 1 147 ? -47.038 -50.354 6.304 1.00 82.62 147 ARG A CA 1
ATOM 1116 C C . ARG A 1 147 ? -46.204 -50.883 5.134 1.00 82.62 147 ARG A C 1
ATOM 1118 O O . ARG A 1 147 ? -46.190 -50.253 4.076 1.00 82.62 147 ARG A O 1
ATOM 1125 N N . LEU A 1 148 ? -45.471 -51.980 5.321 1.00 85.25 148 LEU A N 1
ATOM 1126 C CA . LEU A 1 148 ? -44.697 -52.606 4.256 1.00 85.25 148 LEU A CA 1
ATOM 1127 C C . LEU A 1 148 ? -45.633 -53.400 3.341 1.00 85.25 148 LEU A C 1
ATOM 1129 O O . LEU A 1 148 ? -46.223 -54.394 3.754 1.00 85.25 148 LEU A O 1
ATOM 1133 N N . ASP A 1 149 ? -45.731 -52.962 2.087 1.00 85.88 149 ASP A N 1
ATOM 1134 C CA . ASP A 1 149 ? -46.482 -53.644 1.035 1.00 85.88 149 ASP A CA 1
ATOM 1135 C C . ASP A 1 149 ? -45.508 -54.127 -0.046 1.00 85.88 149 ASP A C 1
ATOM 1137 O O . ASP A 1 149 ? -45.047 -53.363 -0.899 1.00 85.88 149 ASP A O 1
ATOM 1141 N N . HIS A 1 150 ? -45.125 -55.400 0.048 1.00 91.38 150 HIS A N 1
ATOM 1142 C CA . HIS A 1 150 ? -44.218 -56.047 -0.892 1.00 91.38 150 HIS A CA 1
ATOM 1143 C C . HIS A 1 150 ? -44.579 -57.534 -1.035 1.00 91.38 150 HIS A C 1
ATOM 1145 O O . HIS A 1 150 ? -44.803 -58.197 -0.021 1.00 91.38 150 HIS A O 1
ATOM 1151 N N . PRO A 1 151 ? -44.571 -58.118 -2.252 1.00 89.75 151 PRO A N 1
ATOM 1152 C CA . PRO A 1 151 ? -44.981 -59.511 -2.474 1.00 89.75 151 PRO A CA 1
ATOM 1153 C C . PRO A 1 151 ? -44.155 -60.542 -1.687 1.00 89.75 151 PRO A C 1
ATOM 1155 O O . PRO A 1 151 ? -44.662 -61.610 -1.349 1.00 89.75 151 PRO A O 1
ATOM 1158 N N . ASN A 1 152 ? -42.894 -60.218 -1.380 1.00 94.31 152 ASN A N 1
ATOM 1159 C CA . ASN A 1 152 ? -41.974 -61.051 -0.597 1.00 94.31 152 ASN A CA 1
ATOM 1160 C C . ASN A 1 152 ? -41.860 -60.626 0.886 1.00 94.31 152 ASN A C 1
ATOM 1162 O O . ASN A 1 152 ? -40.890 -60.983 1.550 1.00 94.31 152 ASN A O 1
ATOM 1166 N N . ILE A 1 153 ? -42.818 -59.861 1.416 1.00 93.12 153 ILE A N 1
ATOM 1167 C CA . ILE A 1 153 ? -42.963 -59.566 2.851 1.00 93.12 153 ILE A CA 1
ATOM 1168 C C . ILE A 1 153 ? -44.339 -60.068 3.293 1.00 93.12 153 ILE A C 1
ATOM 1170 O O . ILE A 1 153 ? -45.329 -59.902 2.581 1.00 93.12 153 ILE A O 1
ATOM 1174 N N . VAL A 1 154 ? -44.420 -60.723 4.451 1.00 91.00 154 VAL A N 1
ATOM 1175 C CA . VAL A 1 154 ? -45.710 -61.132 5.011 1.00 91.00 154 VAL A CA 1
ATOM 1176 C C . VAL A 1 154 ? -46.419 -59.882 5.548 1.00 91.00 154 VAL A C 1
ATOM 1178 O O . VAL A 1 154 ? -45.900 -59.251 6.468 1.00 91.00 154 VAL A O 1
ATOM 1181 N N . PRO A 1 155 ? -47.592 -59.501 5.006 1.00 88.56 155 PRO A N 1
ATOM 1182 C CA . PRO A 1 155 ? -48.307 -58.327 5.478 1.00 88.56 155 PRO A CA 1
ATOM 1183 C C . PRO A 1 155 ? -48.862 -58.578 6.883 1.00 88.56 155 PRO A C 1
ATOM 1185 O O . PRO A 1 155 ? -49.509 -59.602 7.140 1.00 88.56 155 PRO A O 1
ATOM 1188 N N . ILE A 1 156 ? -48.613 -57.619 7.774 1.00 88.75 156 ILE A N 1
ATOM 1189 C CA . ILE A 1 156 ? -49.203 -57.551 9.112 1.00 88.75 156 ILE A CA 1
ATOM 1190 C C . ILE A 1 156 ? -50.548 -56.837 8.974 1.00 88.75 156 ILE A C 1
ATOM 1192 O O . ILE A 1 156 ? -50.625 -55.756 8.395 1.00 88.75 156 ILE A O 1
ATOM 1196 N N . TYR A 1 157 ? -51.613 -57.455 9.472 1.00 87.50 157 TYR A N 1
ATOM 1197 C CA . TYR A 1 157 ? -52.967 -56.918 9.375 1.00 87.50 157 TYR A CA 1
ATOM 1198 C C . TYR A 1 157 ? -53.341 -56.053 10.574 1.00 87.50 157 TYR A C 1
ATOM 1200 O O . TYR A 1 157 ? -54.007 -55.037 10.400 1.00 87.50 157 TYR A O 1
ATOM 1208 N N . GLU A 1 158 ? -52.919 -56.444 11.774 1.00 85.19 158 GLU A N 1
ATOM 1209 C CA . GLU A 1 158 ? -53.256 -55.738 13.006 1.00 85.19 158 GLU A CA 1
ATOM 1210 C C . GLU A 1 158 ? -52.158 -55.914 14.052 1.00 85.19 158 GLU A C 1
ATOM 1212 O O . GLU A 1 158 ? -51.526 -56.965 14.130 1.00 85.19 158 GLU A O 1
ATOM 1217 N N . VAL A 1 159 ? -51.953 -54.889 14.876 1.00 83.44 159 VAL A N 1
ATOM 1218 C CA . VAL A 1 159 ? -51.111 -54.937 16.074 1.00 83.44 159 VAL A CA 1
ATOM 1219 C C . VAL A 1 159 ? -51.972 -54.462 17.237 1.00 83.44 159 VAL A C 1
ATOM 1221 O O . VAL A 1 159 ? -52.523 -53.364 17.181 1.00 83.44 159 VAL A O 1
ATOM 1224 N N . GLY A 1 160 ? -52.089 -55.276 18.281 1.00 77.44 160 GLY A N 1
ATOM 1225 C CA . GLY A 1 160 ? -52.986 -55.038 19.406 1.00 77.44 160 GLY A CA 1
ATOM 1226 C C . GLY A 1 160 ? -52.377 -55.440 20.745 1.00 77.44 160 GLY A C 1
ATOM 1227 O O . GLY A 1 160 ? -51.223 -55.858 20.840 1.00 77.44 160 GLY A O 1
ATOM 1228 N N . GLU A 1 161 ? -53.162 -55.284 21.805 1.00 80.31 161 GLU A N 1
ATOM 1229 C CA . GLU A 1 161 ? -52.812 -55.721 23.155 1.00 80.31 161 GLU A CA 1
ATOM 1230 C C . GLU A 1 161 ? -54.045 -56.352 23.807 1.00 80.31 161 GLU A C 1
ATOM 1232 O O . GLU A 1 161 ? -55.145 -55.815 23.683 1.00 80.31 161 GLU A O 1
ATOM 1237 N N . GLN A 1 162 ? -53.857 -57.481 24.488 1.00 75.25 162 GLN A N 1
ATOM 1238 C CA . GLN A 1 162 ? -54.893 -58.170 25.253 1.00 75.25 162 GLN A CA 1
ATOM 1239 C C . GLN A 1 162 ? -54.328 -58.490 26.642 1.00 75.25 162 GLN A C 1
ATOM 1241 O O . GLN A 1 162 ? -53.297 -59.149 26.745 1.00 75.25 162 GLN A O 1
ATOM 1246 N N . ASP A 1 163 ? -54.975 -58.007 27.705 1.00 69.69 163 ASP A N 1
ATOM 1247 C CA . ASP A 1 163 ? -54.584 -58.260 29.104 1.00 69.69 163 ASP A CA 1
ATOM 1248 C C . ASP A 1 163 ? -53.104 -57.952 29.425 1.00 69.69 163 ASP A C 1
ATOM 1250 O O . ASP A 1 163 ? -52.437 -58.687 30.159 1.00 69.69 163 ASP A O 1
ATOM 1254 N N . GLY A 1 164 ? -52.566 -56.863 28.860 1.00 67.88 164 GLY A N 1
ATOM 1255 C CA . GLY A 1 164 ? -51.163 -56.472 29.036 1.00 67.88 164 GLY A CA 1
ATOM 1256 C C . GLY A 1 164 ? -50.176 -57.202 28.120 1.00 67.88 164 GLY A C 1
ATOM 1257 O O . GLY A 1 164 ? -48.976 -56.954 28.208 1.00 67.88 164 GLY A O 1
ATOM 1258 N N . GLN A 1 165 ? -50.646 -58.109 27.256 1.00 72.56 165 GLN A N 1
ATOM 1259 C CA . GLN A 1 165 ? -49.808 -58.883 26.338 1.00 72.56 165 GLN A CA 1
ATOM 1260 C C . GLN A 1 165 ? -49.930 -58.342 24.908 1.00 72.56 165 GLN A C 1
ATOM 1262 O O . GLN A 1 165 ? -51.016 -58.397 24.318 1.00 72.56 165 GLN A O 1
ATOM 1267 N N . PRO A 1 166 ? -48.835 -57.830 24.318 1.00 79.31 166 PRO A N 1
ATOM 1268 C CA . PRO A 1 166 ? -48.832 -57.406 22.927 1.00 79.31 166 PRO A CA 1
ATOM 1269 C C . PRO A 1 166 ? -49.000 -58.594 21.976 1.00 79.31 166 PRO A C 1
ATOM 1271 O O . PRO A 1 166 ? -48.391 -59.654 22.157 1.00 79.31 166 PRO A O 1
ATOM 1274 N N . TYR A 1 167 ? -49.781 -58.395 20.918 1.00 85.19 167 TYR A N 1
ATOM 1275 C CA . TYR A 1 167 ? -49.937 -59.363 19.838 1.00 85.19 167 TYR A CA 1
ATOM 1276 C C . TYR A 1 167 ? -49.988 -58.670 18.478 1.00 85.19 167 TYR A C 1
ATOM 1278 O O . TYR A 1 167 ? -50.265 -57.474 18.377 1.00 85.19 167 TYR A O 1
ATOM 1286 N N . PHE A 1 168 ? -49.743 -59.426 17.413 1.00 86.69 168 PHE A N 1
ATOM 1287 C CA . PHE A 1 168 ? -50.036 -58.971 16.058 1.00 86.69 168 PHE A CA 1
ATOM 1288 C C . PHE A 1 168 ? -50.563 -60.109 15.184 1.00 86.69 168 PHE A C 1
ATOM 1290 O O . PHE A 1 168 ? -50.202 -61.272 15.375 1.00 86.69 168 PHE A O 1
ATOM 1297 N N . SER A 1 169 ? -51.430 -59.771 14.231 1.00 89.38 169 SER A N 1
ATOM 1298 C CA . SER A 1 169 ? -51.973 -60.689 13.233 1.00 89.38 169 SER A CA 1
ATOM 1299 C C . SER A 1 169 ? -51.334 -60.437 11.869 1.00 89.38 169 SER A C 1
ATOM 1301 O O . SER A 1 169 ? -51.026 -59.306 11.495 1.00 89.38 169 SER A O 1
ATOM 1303 N N . MET A 1 170 ? -51.113 -61.498 11.105 1.00 91.12 170 MET A N 1
ATOM 1304 C CA . MET A 1 170 ? -50.467 -61.452 9.797 1.00 91.12 170 MET A CA 1
ATOM 1305 C C . MET A 1 170 ? -51.067 -62.495 8.855 1.00 91.12 170 MET A C 1
ATOM 1307 O O . MET A 1 170 ? -51.781 -63.411 9.276 1.00 91.12 170 MET A O 1
ATOM 1311 N N . ARG A 1 171 ? -50.783 -62.363 7.558 1.00 92.12 171 ARG A N 1
ATOM 1312 C CA . ARG A 1 171 ? -51.219 -63.346 6.558 1.00 92.12 171 ARG A CA 1
ATOM 1313 C C . ARG A 1 171 ? -50.720 -64.751 6.902 1.00 92.12 171 ARG A C 1
ATOM 1315 O O . ARG A 1 171 ? -49.539 -64.940 7.178 1.00 92.12 171 ARG A O 1
ATOM 1322 N N . MET A 1 172 ? -51.617 -65.734 6.809 1.00 90.12 172 MET A N 1
ATOM 1323 C CA . MET A 1 172 ? -51.249 -67.144 6.911 1.00 90.12 172 MET A CA 1
ATOM 1324 C C . MET A 1 172 ? -50.529 -67.596 5.633 1.00 90.12 172 MET A C 1
ATOM 1326 O O . MET A 1 172 ? -51.039 -67.401 4.528 1.00 90.12 172 MET A O 1
ATOM 1330 N N . VAL A 1 173 ? -49.343 -68.190 5.784 1.00 89.44 173 VAL A N 1
ATOM 1331 C CA . VAL A 1 173 ? -48.525 -68.717 4.681 1.00 89.44 173 VAL A CA 1
ATOM 1332 C C . VAL A 1 173 ? -48.375 -70.227 4.870 1.00 89.44 173 VAL A C 1
ATOM 1334 O O . VAL A 1 173 ? -47.738 -70.676 5.816 1.00 89.44 173 VAL A O 1
ATOM 1337 N N . GLU A 1 174 ? -48.987 -71.014 3.983 1.00 81.00 174 GLU A N 1
ATOM 1338 C CA . GLU A 1 174 ? -49.177 -72.465 4.176 1.00 81.00 174 GLU A CA 1
ATOM 1339 C C . GLU A 1 174 ? -47.941 -73.327 3.825 1.00 81.00 174 GLU A C 1
ATOM 1341 O O . GLU A 1 174 ? -47.887 -74.492 4.203 1.00 81.00 174 GLU A O 1
ATOM 1346 N N . GLY A 1 175 ? -46.939 -72.801 3.106 1.00 78.81 175 GLY A N 1
ATOM 1347 C CA . GLY A 1 175 ? -45.822 -73.607 2.579 1.00 78.81 175 GLY A CA 1
ATOM 1348 C C . GLY A 1 175 ? -44.649 -73.831 3.544 1.00 78.81 175 GLY A C 1
ATOM 1349 O O . GLY A 1 175 ? -43.674 -74.481 3.165 1.00 78.81 175 GLY A O 1
ATOM 1350 N N . GLY A 1 176 ? -44.734 -73.349 4.787 1.00 83.44 176 GLY A N 1
ATOM 1351 C CA . GLY A 1 176 ? -43.710 -73.546 5.820 1.00 83.44 176 GLY A CA 1
ATOM 1352 C C . GLY A 1 176 ? -42.452 -72.689 5.635 1.00 83.44 176 GLY A C 1
ATOM 1353 O O . GLY A 1 176 ? -42.350 -71.886 4.708 1.00 83.44 176 GLY A O 1
ATOM 1354 N N . ASP A 1 177 ? -41.488 -72.828 6.547 1.00 88.94 177 ASP A N 1
ATOM 1355 C CA . ASP A 1 177 ? -40.264 -72.018 6.542 1.00 88.94 177 ASP A CA 1
ATOM 1356 C C . ASP A 1 177 ? -39.109 -72.642 5.732 1.00 88.94 177 ASP A C 1
ATOM 1358 O O . ASP A 1 177 ? -39.047 -73.857 5.507 1.00 88.94 177 ASP A O 1
ATOM 1362 N N . LEU A 1 178 ? -38.154 -71.805 5.316 1.00 90.06 178 LEU A N 1
ATOM 1363 C CA . LEU A 1 178 ? -37.047 -72.157 4.424 1.00 90.06 178 LEU A CA 1
ATOM 1364 C C . LEU A 1 178 ? -36.148 -73.275 4.976 1.00 90.06 178 LEU A C 1
ATOM 1366 O O . LEU A 1 178 ? -35.437 -73.913 4.194 1.00 90.06 178 LEU A O 1
ATOM 1370 N N . THR A 1 179 ? -36.162 -73.562 6.286 1.00 86.00 179 THR A N 1
ATOM 1371 C CA . THR A 1 179 ? -35.348 -74.649 6.855 1.00 86.00 179 THR A CA 1
ATOM 1372 C C . THR A 1 179 ? -35.690 -76.012 6.253 1.00 86.00 179 THR A C 1
ATOM 1374 O O . THR A 1 179 ? -34.776 -76.793 5.976 1.00 86.00 179 THR A O 1
ATOM 1377 N N . HIS A 1 180 ? -36.962 -76.246 5.924 1.00 84.69 180 HIS A N 1
ATOM 1378 C CA . HIS A 1 180 ? -37.445 -77.487 5.313 1.00 84.69 180 HIS A CA 1
ATOM 1379 C C . HIS A 1 180 ? -37.009 -77.650 3.847 1.00 84.69 180 HIS A C 1
ATOM 1381 O O . HIS A 1 180 ? -37.013 -78.759 3.315 1.00 84.69 180 HIS A O 1
ATOM 1387 N N . TYR A 1 181 ? -36.566 -76.570 3.196 1.00 85.12 181 TYR A N 1
ATOM 1388 C CA . TYR A 1 181 ? -36.224 -76.551 1.771 1.00 85.12 181 TYR A CA 1
ATOM 1389 C C . TYR A 1 181 ? -34.720 -76.428 1.496 1.00 85.12 181 TYR A C 1
ATOM 1391 O O . TYR A 1 181 ? -34.303 -76.391 0.339 1.00 85.12 181 TYR A O 1
ATOM 1399 N N . ARG A 1 182 ? -33.868 -76.413 2.530 1.00 82.81 182 ARG A N 1
ATOM 1400 C CA . ARG A 1 182 ? -32.407 -76.228 2.394 1.00 82.81 182 ARG A CA 1
ATOM 1401 C C . ARG A 1 182 ? -31.757 -77.210 1.418 1.00 82.81 182 ARG A C 1
ATOM 1403 O O . ARG A 1 182 ? -30.939 -76.815 0.591 1.00 82.81 182 ARG A O 1
ATOM 1410 N N . ALA A 1 183 ? -32.152 -78.482 1.476 1.00 80.81 183 ALA A N 1
ATOM 1411 C CA . ALA A 1 183 ? -31.609 -79.524 0.605 1.00 80.81 183 ALA A CA 1
ATOM 1412 C C . ALA A 1 183 ? -31.911 -79.277 -0.885 1.00 80.81 183 ALA A C 1
ATOM 1414 O O . ALA A 1 183 ? -31.090 -79.615 -1.737 1.00 80.81 183 ALA A O 1
ATOM 1415 N N . ARG A 1 184 ? -33.056 -78.651 -1.203 1.00 85.00 184 ARG A N 1
ATOM 1416 C CA . ARG A 1 184 ? -33.438 -78.289 -2.576 1.00 85.00 184 ARG A CA 1
ATOM 1417 C C . ARG A 1 184 ? -32.471 -77.257 -3.155 1.00 85.00 184 ARG A C 1
ATOM 1419 O O . ARG A 1 184 ? -31.944 -77.465 -4.240 1.00 85.00 184 ARG A O 1
ATOM 1426 N N . TYR A 1 185 ? -32.220 -76.178 -2.419 1.00 86.62 185 TYR A N 1
ATOM 1427 C CA . TYR A 1 185 ? -31.391 -75.061 -2.884 1.00 86.62 185 TYR A CA 1
ATOM 1428 C C . TYR A 1 185 ? -29.895 -75.381 -2.907 1.00 86.62 185 TYR A C 1
ATOM 1430 O O . TYR A 1 185 ? -29.181 -74.873 -3.765 1.00 86.62 185 TYR A O 1
ATOM 1438 N N . ARG A 1 186 ? -29.423 -76.285 -2.041 1.00 84.06 186 ARG A N 1
ATOM 1439 C CA . ARG A 1 186 ? -28.027 -76.748 -2.067 1.00 84.06 186 ARG A CA 1
ATOM 1440 C C . ARG A 1 186 ? -27.624 -77.361 -3.400 1.00 84.06 186 ARG A C 1
ATOM 1442 O O . ARG A 1 186 ? -26.506 -77.158 -3.862 1.00 84.06 186 ARG A O 1
ATOM 1449 N N . ASN A 1 187 ? -28.540 -78.090 -4.025 1.00 82.31 187 ASN A N 1
ATOM 1450 C CA . ASN A 1 187 ? -28.289 -78.727 -5.312 1.00 82.31 187 ASN A CA 1
ATOM 1451 C C . ASN A 1 187 ? -28.534 -77.787 -6.503 1.00 82.31 187 ASN A C 1
ATOM 1453 O O . ASN A 1 187 ? -28.187 -78.142 -7.627 1.00 82.31 187 ASN A O 1
ATOM 1457 N N . ASP A 1 188 ? -29.093 -76.597 -6.267 1.00 89.19 188 ASP A N 1
ATOM 1458 C CA . ASP A 1 188 ? -29.360 -75.586 -7.288 1.00 89.19 188 ASP A CA 1
ATOM 1459 C C . ASP A 1 188 ? -28.915 -74.185 -6.814 1.00 89.19 188 ASP A C 1
ATOM 1461 O O . ASP A 1 188 ? -29.726 -73.369 -6.355 1.00 89.19 188 ASP A O 1
ATOM 1465 N N . PRO A 1 189 ? -27.609 -73.873 -6.942 1.00 88.69 189 PRO A N 1
ATOM 1466 C CA . PRO A 1 189 ? -27.055 -72.574 -6.565 1.00 88.69 189 PRO A CA 1
ATOM 1467 C C . PRO A 1 189 ? -27.690 -71.389 -7.299 1.00 88.69 189 PRO A C 1
ATOM 1469 O O . PRO A 1 189 ? -27.668 -70.270 -6.784 1.00 88.69 189 PRO A O 1
ATOM 1472 N N . ARG A 1 190 ? -28.256 -71.611 -8.496 1.00 92.38 190 ARG A N 1
ATOM 1473 C CA . ARG A 1 190 ? -28.952 -70.559 -9.243 1.00 92.38 190 ARG A CA 1
ATOM 1474 C C . ARG A 1 190 ? -30.290 -70.243 -8.592 1.00 92.38 190 ARG A C 1
ATOM 1476 O O . ARG A 1 190 ? -30.536 -69.076 -8.304 1.00 92.38 190 ARG A O 1
ATOM 1483 N N . ALA A 1 191 ? -31.080 -71.259 -8.246 1.00 91.06 191 ALA A N 1
ATOM 1484 C CA . ALA A 1 191 ? -32.306 -71.059 -7.475 1.00 91.06 191 ALA A CA 1
ATOM 1485 C C . ALA A 1 191 ? -32.030 -70.433 -6.094 1.00 91.06 191 ALA A C 1
ATOM 1487 O O . ALA A 1 191 ? -32.809 -69.602 -5.626 1.00 91.06 191 ALA A O 1
ATOM 1488 N N . ALA A 1 192 ? -30.909 -70.779 -5.447 1.00 92.50 192 ALA A N 1
ATOM 1489 C CA . ALA A 1 192 ? -30.494 -70.153 -4.189 1.00 92.50 192 ALA A CA 1
ATOM 1490 C C . ALA A 1 192 ? -30.185 -68.654 -4.365 1.00 92.50 192 ALA A C 1
ATOM 1492 O O . ALA A 1 192 ? -30.639 -67.828 -3.572 1.00 92.50 192 ALA A O 1
ATOM 1493 N N . ALA A 1 193 ? -29.451 -68.289 -5.421 1.00 94.31 193 ALA A N 1
ATOM 1494 C CA . ALA A 1 193 ? -29.148 -66.898 -5.746 1.00 94.31 193 ALA A CA 1
ATOM 1495 C C . ALA A 1 193 ? -30.405 -66.097 -6.138 1.00 94.31 193 ALA A C 1
ATOM 1497 O O . ALA A 1 193 ? -30.538 -64.949 -5.722 1.00 94.31 193 ALA A O 1
ATOM 1498 N N . GLU A 1 194 ? -31.344 -66.690 -6.884 1.00 94.31 194 GLU A N 1
ATOM 1499 C CA . GLU A 1 194 ? -32.634 -66.071 -7.238 1.00 94.31 194 GLU A CA 1
ATOM 1500 C C . GLU A 1 194 ? -33.499 -65.800 -6.003 1.00 94.31 194 GLU A C 1
ATOM 1502 O O . GLU A 1 194 ? -34.069 -64.711 -5.859 1.00 94.31 194 GLU A O 1
ATOM 1507 N N . LEU A 1 195 ? -33.552 -66.764 -5.079 1.00 94.81 195 LEU A N 1
ATOM 1508 C CA . LEU A 1 195 ? -34.257 -66.615 -3.812 1.00 94.81 195 LEU A CA 1
ATOM 1509 C C . LEU A 1 195 ? -33.647 -65.487 -2.978 1.00 94.81 195 LEU A C 1
ATOM 1511 O O . LEU A 1 195 ? -34.371 -64.589 -2.555 1.00 94.81 195 LEU A O 1
ATOM 1515 N N . VAL A 1 196 ? -32.324 -65.481 -2.778 1.00 96.38 196 VAL A N 1
ATOM 1516 C CA . VAL A 1 196 ? -31.660 -64.445 -1.969 1.00 96.38 196 VAL A CA 1
ATOM 1517 C C . VAL A 1 196 ? -31.725 -63.074 -2.640 1.00 96.38 196 VAL A C 1
ATOM 1519 O O . VAL A 1 196 ? -31.885 -62.083 -1.936 1.00 96.38 196 VAL A O 1
ATOM 1522 N N . ALA A 1 197 ? -31.690 -62.988 -3.973 1.00 96.00 197 ALA A N 1
ATOM 1523 C CA . ALA A 1 197 ? -31.912 -61.726 -4.678 1.00 96.00 197 ALA A CA 1
ATOM 1524 C C . ALA A 1 197 ? -33.321 -61.170 -4.408 1.00 96.00 197 ALA A C 1
ATOM 1526 O O . ALA A 1 197 ? -33.455 -59.993 -4.088 1.00 96.00 197 ALA A O 1
ATOM 1527 N N . SER A 1 198 ? -34.350 -62.025 -4.449 1.00 95.62 198 SER A N 1
ATOM 1528 C CA . SER A 1 198 ? -35.738 -61.629 -4.156 1.00 95.62 198 SER A CA 1
ATOM 1529 C C . SER A 1 198 ? -35.923 -61.206 -2.691 1.00 95.62 198 SER A C 1
ATOM 1531 O O . SER A 1 198 ? -36.630 -60.243 -2.394 1.00 95.62 198 SER A O 1
ATOM 1533 N N . LEU A 1 199 ? -35.250 -61.893 -1.760 1.00 96.38 199 LEU A N 1
ATOM 1534 C CA . LEU A 1 199 ? -35.209 -61.493 -0.351 1.00 96.38 199 LEU A CA 1
ATOM 1535 C C . LEU A 1 199 ? -34.483 -60.159 -0.159 1.00 96.38 199 LEU A C 1
ATOM 1537 O O . LEU A 1 199 ? -34.931 -59.322 0.617 1.00 96.38 199 LEU A O 1
ATOM 1541 N N . ALA A 1 200 ? -33.378 -59.945 -0.868 1.00 97.12 200 ALA A N 1
ATOM 1542 C CA . ALA A 1 200 ? -32.609 -58.714 -0.793 1.00 97.12 200 ALA A CA 1
ATOM 1543 C C . ALA A 1 200 ? -33.403 -57.505 -1.321 1.00 97.12 200 ALA A C 1
ATOM 1545 O O . ALA A 1 200 ? -33.306 -56.432 -0.728 1.00 97.12 200 ALA A O 1
ATOM 1546 N N . ASP A 1 201 ? -34.254 -57.671 -2.342 1.00 95.81 201 ASP A N 1
ATOM 1547 C CA . ASP A 1 201 ? -35.185 -56.613 -2.766 1.00 95.81 201 ASP A CA 1
ATOM 1548 C C . ASP A 1 201 ? -36.219 -56.288 -1.682 1.00 95.81 201 ASP A C 1
ATOM 1550 O O . ASP A 1 201 ? -36.476 -55.119 -1.401 1.00 95.81 201 ASP A O 1
ATOM 1554 N N . ALA A 1 202 ? -36.786 -57.311 -1.037 1.00 94.62 202 ALA A N 1
ATOM 1555 C CA . ALA A 1 202 ? -37.742 -57.127 0.053 1.00 94.62 202 ALA A CA 1
ATOM 1556 C C . ALA A 1 202 ? -37.110 -56.406 1.251 1.00 94.62 202 ALA A C 1
ATOM 1558 O O . ALA A 1 202 ? -37.666 -55.442 1.778 1.00 94.62 202 ALA A O 1
ATOM 1559 N N . VAL A 1 203 ? -35.909 -56.825 1.651 1.00 95.00 203 VAL A N 1
ATOM 1560 C CA . VAL A 1 203 ? -35.135 -56.164 2.708 1.00 95.00 203 VAL A CA 1
ATOM 1561 C C . VAL A 1 203 ? -34.800 -54.730 2.309 1.00 95.00 203 VAL A C 1
ATOM 1563 O O . VAL A 1 203 ? -34.952 -53.820 3.119 1.00 95.00 203 VAL A O 1
ATOM 1566 N N . HIS A 1 204 ? -34.420 -54.493 1.052 1.00 95.38 204 HIS A N 1
ATOM 1567 C CA . HIS A 1 204 ? -34.168 -53.142 0.569 1.00 95.38 204 HIS A CA 1
ATOM 1568 C C . HIS A 1 204 ? -35.424 -52.263 0.624 1.00 95.38 204 HIS A C 1
ATOM 1570 O O . HIS A 1 204 ? -35.347 -51.117 1.063 1.00 95.38 204 HIS A O 1
ATOM 1576 N N . HIS A 1 205 ? -36.584 -52.799 0.241 1.00 93.00 205 HIS A N 1
ATOM 1577 C CA . HIS A 1 205 ? -37.863 -52.097 0.328 1.00 93.00 205 HIS A CA 1
ATOM 1578 C C . HIS A 1 205 ? -38.187 -51.662 1.769 1.00 93.00 205 HIS A C 1
ATOM 1580 O O . HIS A 1 205 ? -38.690 -50.551 1.977 1.00 93.00 205 HIS A O 1
ATOM 1586 N N . ALA A 1 206 ? -37.862 -52.501 2.761 1.00 89.81 206 ALA A N 1
ATOM 1587 C CA . ALA A 1 206 ? -37.972 -52.158 4.178 1.00 89.81 206 ALA A CA 1
ATOM 1588 C C . ALA A 1 206 ? -36.936 -51.099 4.604 1.00 89.81 206 ALA A C 1
ATOM 1590 O O . ALA A 1 206 ? -37.296 -50.103 5.237 1.00 89.81 206 ALA A O 1
ATOM 1591 N N . HIS A 1 207 ? -35.676 -51.241 4.175 1.00 92.56 207 HIS A N 1
ATOM 1592 C CA . HIS A 1 207 ? -34.602 -50.275 4.449 1.00 92.56 207 HIS A CA 1
ATOM 1593 C C . HIS A 1 207 ? -34.916 -48.876 3.910 1.00 92.56 207 HIS A C 1
ATOM 1595 O O . HIS A 1 207 ? -34.651 -47.890 4.591 1.00 92.56 207 HIS A O 1
ATOM 1601 N N . GLN A 1 208 ? -35.534 -48.770 2.728 1.00 91.88 208 GLN A N 1
ATOM 1602 C CA . GLN A 1 208 ? -35.975 -47.492 2.149 1.00 91.88 208 GLN A CA 1
ATOM 1603 C C . GLN A 1 208 ? -37.021 -46.767 3.010 1.00 91.88 208 GLN A C 1
ATOM 1605 O O . GLN A 1 208 ? -37.183 -45.554 2.894 1.00 91.88 208 GLN A O 1
ATOM 1610 N N . ARG A 1 209 ? -37.723 -47.497 3.881 1.00 87.31 209 ARG A N 1
ATOM 1611 C CA . ARG A 1 209 ? -38.706 -46.965 4.838 1.00 87.31 209 ARG A CA 1
ATOM 1612 C C . ARG A 1 209 ? -38.143 -46.863 6.258 1.00 87.31 209 ARG A C 1
ATOM 1614 O O . ARG A 1 209 ? -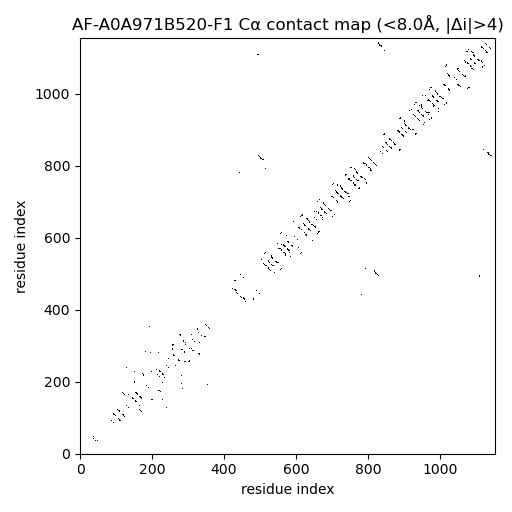38.899 -46.632 7.195 1.00 87.31 209 ARG A O 1
ATOM 1621 N N . GLY A 1 210 ? -36.824 -47.014 6.410 1.00 84.94 210 GLY A N 1
ATOM 1622 C CA . GLY A 1 210 ? -36.119 -46.883 7.684 1.00 84.94 210 GLY A CA 1
ATOM 1623 C C . GLY A 1 210 ? -36.268 -48.083 8.621 1.00 84.94 210 GLY A C 1
ATOM 1624 O O . GLY A 1 210 ? -35.936 -47.965 9.795 1.00 84.94 210 GLY A O 1
ATOM 1625 N N . ILE A 1 211 ? -36.755 -49.228 8.132 1.00 86.12 211 ILE A N 1
ATOM 1626 C CA . ILE A 1 211 ? -37.007 -50.419 8.952 1.00 86.12 211 ILE A CA 1
ATOM 1627 C C . ILE A 1 211 ? -35.894 -51.440 8.714 1.00 86.12 211 ILE A C 1
ATOM 1629 O O . ILE A 1 211 ? -35.697 -51.883 7.585 1.00 86.12 211 ILE A O 1
ATOM 1633 N N . LEU A 1 212 ? -35.187 -51.828 9.779 1.00 85.62 212 LEU A N 1
ATOM 1634 C CA . LEU A 1 212 ? -34.204 -52.918 9.779 1.00 85.62 212 LEU A CA 1
ATOM 1635 C C . LEU A 1 212 ? -34.849 -54.200 10.303 1.00 85.62 212 LEU A C 1
ATOM 1637 O O . LEU A 1 212 ? -35.644 -54.147 11.238 1.00 85.62 212 LEU A O 1
ATOM 1641 N N . HIS A 1 213 ? -34.475 -55.357 9.766 1.00 88.81 213 HIS A N 1
ATOM 1642 C CA . HIS A 1 213 ? -35.064 -56.617 10.211 1.00 88.81 213 HIS A CA 1
ATOM 1643 C C . HIS A 1 213 ? -34.404 -57.169 11.481 1.00 88.81 213 HIS A C 1
ATOM 1645 O O . HIS A 1 213 ? -35.103 -57.660 12.367 1.00 88.81 213 HIS A O 1
ATOM 1651 N N . ARG A 1 214 ? -33.067 -57.133 11.589 1.00 83.38 214 ARG A N 1
ATOM 1652 C CA . ARG A 1 214 ? -32.278 -57.489 12.796 1.00 83.38 214 ARG A CA 1
ATOM 1653 C C . ARG A 1 214 ? -32.363 -58.952 13.279 1.00 83.38 214 ARG A C 1
ATOM 1655 O O . ARG A 1 214 ? -31.757 -59.299 14.298 1.00 83.38 214 ARG A O 1
ATOM 1662 N N . ASP A 1 215 ? -33.098 -59.815 12.583 1.00 84.50 215 ASP A N 1
ATOM 1663 C CA . ASP A 1 215 ? -33.283 -61.234 12.934 1.00 84.50 215 ASP A CA 1
ATOM 1664 C C . ASP A 1 215 ? -33.520 -62.117 11.698 1.00 84.50 215 ASP A C 1
ATOM 1666 O O . ASP A 1 215 ? -34.288 -63.077 11.739 1.00 84.50 215 ASP A O 1
ATOM 1670 N N . LEU A 1 216 ? -32.902 -61.782 10.563 1.00 89.81 216 LEU A N 1
ATOM 1671 C CA . LEU A 1 216 ? -33.034 -62.593 9.353 1.00 89.81 216 LEU A CA 1
ATOM 1672 C C . LEU A 1 216 ? -32.346 -63.947 9.535 1.00 89.81 216 LEU A C 1
ATOM 1674 O O . LEU A 1 216 ? -31.153 -64.039 9.815 1.00 89.81 216 LEU A O 1
ATOM 1678 N N . LYS A 1 217 ? -33.121 -65.011 9.337 1.00 89.31 217 LYS A N 1
ATOM 1679 C CA . LYS A 1 217 ? -32.679 -66.408 9.378 1.00 89.31 217 LYS A CA 1
ATOM 1680 C C . LYS A 1 217 ? -33.653 -67.273 8.582 1.00 89.31 217 LYS A C 1
ATOM 1682 O O . LYS A 1 217 ? -34.793 -66.852 8.386 1.00 89.31 217 LYS A O 1
ATOM 1687 N N . PRO A 1 218 ? -33.283 -68.500 8.182 1.00 90.31 218 PRO A N 1
ATOM 1688 C CA . PRO A 1 218 ? -34.155 -69.335 7.354 1.00 90.31 218 PRO A CA 1
ATOM 1689 C C . PRO A 1 218 ? -35.540 -69.607 7.958 1.00 90.31 218 PRO A C 1
ATOM 1691 O O . PRO A 1 218 ? -36.513 -69.659 7.221 1.00 90.31 218 PRO A O 1
ATOM 1694 N N . ARG A 1 219 ? -35.663 -69.691 9.290 1.00 86.81 219 ARG A N 1
ATOM 1695 C CA . ARG A 1 219 ? -36.968 -69.869 9.957 1.00 86.81 219 ARG A CA 1
ATOM 1696 C C . ARG A 1 219 ? -37.919 -68.672 9.776 1.00 86.81 219 ARG A C 1
ATOM 1698 O O . ARG A 1 219 ? -39.127 -68.846 9.831 1.00 86.81 219 ARG A O 1
ATOM 1705 N N . ASN A 1 220 ? -37.378 -67.477 9.535 1.00 90.38 220 ASN A N 1
ATOM 1706 C CA . ASN A 1 220 ? -38.148 -66.244 9.336 1.00 90.38 220 ASN A CA 1
ATOM 1707 C C . ASN A 1 220 ? -38.411 -65.962 7.839 1.00 90.38 220 ASN A C 1
ATOM 1709 O O . ASN A 1 220 ? -38.856 -64.877 7.470 1.00 90.38 220 ASN A O 1
ATOM 1713 N N . ILE A 1 221 ? -38.128 -66.932 6.964 1.00 93.12 221 ILE A N 1
ATOM 1714 C CA . ILE A 1 221 ? -38.428 -66.875 5.533 1.00 93.12 221 ILE A CA 1
ATOM 1715 C C . ILE A 1 221 ? -39.431 -67.982 5.233 1.00 93.12 221 ILE A C 1
ATOM 1717 O O . ILE A 1 221 ? -39.075 -69.158 5.237 1.00 93.12 221 ILE A O 1
ATOM 1721 N N . LEU A 1 222 ? -40.680 -67.607 4.984 1.00 92.06 222 LEU A N 1
ATOM 1722 C CA . LEU A 1 222 ? -41.763 -68.525 4.650 1.00 92.06 222 LEU A CA 1
ATOM 1723 C C . LEU A 1 222 ? -41.862 -68.691 3.136 1.00 92.06 222 LEU A C 1
ATOM 1725 O O . LEU A 1 222 ? -41.619 -67.743 2.394 1.00 92.06 222 LEU A O 1
ATOM 1729 N N . LEU A 1 223 ? -42.222 -69.880 2.667 1.00 90.81 223 LEU A N 1
ATOM 1730 C CA . LEU A 1 223 ? -42.558 -70.112 1.266 1.00 90.81 223 LEU A CA 1
ATOM 1731 C C . LEU A 1 223 ? -44.075 -70.230 1.135 1.00 90.81 223 LEU A C 1
ATOM 1733 O O . LEU A 1 223 ? -44.714 -70.912 1.932 1.00 90.81 223 LEU A O 1
ATOM 1737 N N . ASP A 1 224 ? -44.667 -69.568 0.146 1.00 87.31 224 ASP A N 1
ATOM 1738 C CA . ASP A 1 224 ? -46.076 -69.796 -0.179 1.00 87.31 224 ASP A CA 1
ATOM 1739 C C . ASP A 1 224 ? -46.278 -71.085 -0.996 1.00 87.31 224 ASP A C 1
ATOM 1741 O O . ASP A 1 224 ? -45.330 -71.809 -1.307 1.00 87.31 224 ASP A O 1
ATOM 1745 N N . SER A 1 225 ? -47.532 -71.392 -1.341 1.00 82.50 225 SER A N 1
ATOM 1746 C CA . SER A 1 225 ? -47.870 -72.590 -2.126 1.00 82.50 225 SER A CA 1
ATOM 1747 C C . SER A 1 225 ? -47.234 -72.628 -3.526 1.00 82.50 225 SER A C 1
ATOM 1749 O O . SER A 1 225 ? -47.093 -73.707 -4.098 1.00 82.50 225 SER A O 1
ATOM 1751 N N . GLU A 1 226 ? -46.795 -71.483 -4.061 1.00 82.94 226 GLU A N 1
ATOM 1752 C CA . GLU A 1 226 ? -46.062 -71.382 -5.330 1.00 82.94 226 GLU A CA 1
ATOM 1753 C C . GLU A 1 226 ? -44.536 -71.476 -5.131 1.00 82.94 226 GLU A C 1
ATOM 1755 O O . GLU A 1 226 ? -43.771 -71.459 -6.097 1.00 82.94 226 GLU A O 1
ATOM 1760 N N . GLY A 1 227 ? -44.071 -71.587 -3.882 1.00 81.62 227 GLY A N 1
ATOM 1761 C CA . GLY A 1 227 ? -42.659 -71.626 -3.519 1.00 81.62 227 GLY A CA 1
ATOM 1762 C C . GLY A 1 227 ? -41.972 -70.259 -3.533 1.00 81.62 227 GLY A C 1
ATOM 1763 O O . GLY A 1 227 ? -40.739 -70.212 -3.548 1.00 81.62 227 GLY A O 1
ATOM 1764 N N . LYS A 1 228 ? -42.724 -69.148 -3.546 1.00 88.75 228 LYS A N 1
ATOM 1765 C CA . LYS A 1 228 ? -42.150 -67.796 -3.492 1.00 88.75 228 LYS A CA 1
ATOM 1766 C C . LYS A 1 228 ? -41.796 -67.420 -2.050 1.00 88.75 228 LYS A C 1
ATOM 1768 O O . LYS A 1 228 ? -42.605 -67.646 -1.149 1.00 88.75 228 LYS A O 1
ATOM 1773 N N . PRO A 1 229 ? -40.615 -66.818 -1.816 1.00 93.88 229 PRO A N 1
ATOM 1774 C CA . PRO A 1 229 ? -40.159 -66.499 -0.471 1.00 93.88 229 PRO A CA 1
ATOM 1775 C C . PRO A 1 229 ? -40.828 -65.241 0.081 1.00 93.88 229 PRO A C 1
ATOM 1777 O O . PRO A 1 229 ? -40.999 -64.256 -0.634 1.00 93.88 229 PRO A O 1
ATOM 1780 N N . GLN A 1 230 ? -41.169 -65.255 1.364 1.00 93.25 230 GLN A N 1
ATOM 1781 C CA . GLN A 1 230 ? -41.782 -64.147 2.082 1.00 93.25 230 GLN A CA 1
ATOM 1782 C C . GLN A 1 230 ? -41.137 -63.983 3.455 1.00 93.25 230 GLN A C 1
ATOM 1784 O O . GLN A 1 230 ? -41.030 -64.933 4.227 1.00 93.25 230 GLN A O 1
ATOM 1789 N N . ILE A 1 231 ? -40.700 -62.768 3.758 1.00 93.94 231 ILE A N 1
ATOM 1790 C CA . ILE A 1 231 ? -40.030 -62.433 5.012 1.00 93.94 231 ILE A CA 1
ATOM 1791 C C . ILE A 1 231 ? -41.072 -62.148 6.091 1.00 93.94 231 ILE A C 1
ATOM 1793 O O . ILE A 1 231 ? -42.008 -61.381 5.857 1.00 93.94 231 ILE A O 1
ATOM 1797 N N . THR A 1 232 ? -40.891 -62.739 7.269 1.00 87.94 232 THR A N 1
ATOM 1798 C CA . THR A 1 232 ? -41.717 -62.505 8.459 1.00 87.94 232 THR A CA 1
ATOM 1799 C C . THR A 1 232 ? -40.851 -62.160 9.674 1.00 87.94 232 THR A C 1
ATOM 1801 O O . THR A 1 232 ? -39.638 -62.325 9.634 1.00 87.94 232 THR A O 1
ATOM 1804 N N . ASP A 1 233 ? -41.470 -61.724 10.774 1.00 78.75 233 ASP A N 1
ATOM 1805 C CA . ASP A 1 233 ? -40.812 -61.494 12.068 1.00 78.75 233 ASP A CA 1
ATOM 1806 C C . ASP A 1 233 ? -39.693 -60.431 12.061 1.00 78.75 233 ASP A C 1
ATOM 1808 O O . ASP A 1 233 ? -38.566 -60.682 12.494 1.00 78.75 233 ASP A O 1
ATOM 1812 N N . PHE A 1 234 ? -40.037 -59.205 11.644 1.00 76.69 234 PHE A N 1
ATOM 1813 C CA . PHE A 1 234 ? -39.167 -58.014 11.608 1.00 76.69 234 PHE A CA 1
ATOM 1814 C C . PHE A 1 234 ? -38.691 -57.540 12.992 1.00 76.69 234 PHE A C 1
ATOM 1816 O O . PHE A 1 234 ? -39.057 -56.460 13.427 1.00 76.69 234 PHE A O 1
ATOM 1823 N N . GLY A 1 235 ? -37.918 -58.334 13.734 1.00 65.62 235 GLY A N 1
ATOM 1824 C CA . GLY A 1 235 ? -37.198 -57.906 14.945 1.00 65.62 235 GLY A CA 1
ATOM 1825 C C . GLY A 1 235 ? -38.042 -57.310 16.087 1.00 65.62 235 GLY A C 1
ATOM 1826 O O . GLY A 1 235 ? -37.471 -56.950 17.113 1.00 65.62 235 GLY A O 1
ATOM 1827 N N . LEU A 1 236 ? -39.372 -57.246 15.943 1.00 63.25 236 LEU A N 1
ATOM 1828 C CA . LEU A 1 236 ? -40.283 -56.440 16.759 1.00 63.25 236 LEU A CA 1
ATOM 1829 C C . LEU A 1 236 ? -40.183 -56.808 18.242 1.00 63.25 236 LEU A C 1
ATOM 1831 O O . LEU A 1 236 ? -40.190 -55.940 19.105 1.00 63.25 236 LEU A O 1
ATOM 1835 N N . ALA A 1 237 ? -40.007 -58.096 18.541 1.00 54.72 237 ALA A N 1
ATOM 1836 C CA . ALA A 1 237 ? -39.914 -58.604 19.906 1.00 54.72 237 ALA A CA 1
ATOM 1837 C C . ALA A 1 237 ? -38.597 -58.244 20.625 1.00 54.72 237 ALA A C 1
ATOM 1839 O O . ALA A 1 237 ? -38.604 -58.105 21.842 1.00 54.72 237 ALA A O 1
ATOM 1840 N N . LYS A 1 238 ? -37.482 -58.033 19.902 1.00 57.78 238 LYS A N 1
ATOM 1841 C CA . LYS A 1 238 ? -36.174 -57.708 20.515 1.00 57.78 238 LYS A CA 1
ATOM 1842 C C . LYS A 1 238 ? -36.119 -56.292 21.103 1.00 57.78 238 LYS A C 1
ATOM 1844 O O . LYS A 1 238 ? -35.209 -55.977 21.857 1.00 57.78 238 LYS A O 1
ATOM 1849 N N . LEU A 1 239 ? -37.085 -55.439 20.763 1.00 54.38 239 LEU A N 1
ATOM 1850 C CA . LEU A 1 239 ? -37.192 -54.069 21.275 1.00 54.38 239 LEU A CA 1
ATOM 1851 C C . LEU A 1 239 ? -37.733 -54.008 22.702 1.00 54.38 239 LEU A C 1
ATOM 1853 O O . LEU A 1 239 ? -37.462 -53.035 23.396 1.00 54.38 239 LEU A O 1
ATOM 1857 N N . LEU A 1 240 ? -38.491 -55.030 23.121 1.00 48.22 240 LEU A N 1
ATOM 1858 C CA . LEU A 1 240 ? -39.051 -55.136 24.472 1.00 48.22 240 LEU A CA 1
ATOM 1859 C C . LEU A 1 240 ? -37.997 -55.551 25.514 1.00 48.22 240 LEU A C 1
ATOM 1861 O O . LEU A 1 240 ? -38.239 -55.415 26.706 1.00 48.22 240 LEU A O 1
ATOM 1865 N N . GLU A 1 241 ? -36.838 -56.040 25.060 1.00 50.34 241 GLU A N 1
ATOM 1866 C CA . GLU A 1 241 ? -35.706 -56.491 25.885 1.00 50.34 241 GLU A CA 1
ATOM 1867 C C . GLU A 1 241 ? -34.553 -55.462 25.923 1.00 50.34 241 GLU A C 1
ATOM 1869 O O . GLU A 1 241 ? -33.501 -55.731 26.493 1.00 50.34 241 GLU A O 1
ATOM 1874 N N . ALA A 1 242 ? -34.710 -54.293 25.284 1.00 46.28 242 ALA A N 1
ATOM 1875 C CA . ALA A 1 242 ? -33.605 -53.368 25.007 1.00 46.28 242 ALA A CA 1
ATOM 1876 C C . ALA A 1 242 ? -33.210 -52.437 26.176 1.00 46.28 242 ALA A C 1
ATOM 1878 O O . ALA A 1 242 ? -32.180 -51.767 26.082 1.00 46.28 242 ALA A O 1
ATOM 1879 N N . ASP A 1 243 ? -33.966 -52.409 27.278 1.00 39.53 243 ASP A N 1
ATOM 1880 C CA . ASP A 1 243 ? -33.605 -51.659 28.490 1.00 39.53 243 ASP A CA 1
ATOM 1881 C C . ASP A 1 243 ? -32.742 -52.538 29.418 1.00 39.53 243 ASP A C 1
ATOM 1883 O O . ASP A 1 243 ? -33.200 -53.041 30.440 1.00 39.53 243 ASP A O 1
ATOM 1887 N N . GLY A 1 244 ? -31.471 -52.723 29.046 1.00 38.66 244 GLY A N 1
ATOM 1888 C CA . GLY A 1 244 ? -30.438 -53.278 29.927 1.00 38.66 244 GLY A CA 1
ATOM 1889 C C . GLY A 1 244 ? -30.027 -54.724 29.633 1.00 38.66 244 GLY A C 1
ATOM 1890 O O . GLY A 1 244 ? -30.709 -55.680 29.976 1.00 38.66 244 GLY A O 1
ATOM 1891 N N . SER A 1 245 ? -28.810 -54.867 29.101 1.00 35.75 245 SER A N 1
ATOM 1892 C CA . SER A 1 245 ? -28.045 -56.113 28.935 1.00 35.75 245 SER A CA 1
ATOM 1893 C C . SER A 1 245 ? -28.618 -57.149 27.948 1.00 35.75 245 SER A C 1
ATOM 1895 O O . SER A 1 245 ? -29.363 -58.066 28.282 1.00 35.75 245 SER A O 1
ATOM 1897 N N . LEU A 1 246 ? -28.092 -57.114 26.720 1.00 39.09 246 LEU A N 1
ATOM 1898 C CA . LEU A 1 246 ? -28.189 -58.199 25.727 1.00 39.09 246 LEU A CA 1
ATOM 1899 C C . LEU A 1 246 ? -27.606 -59.554 26.204 1.00 39.09 246 LEU A C 1
ATOM 1901 O O . LEU A 1 246 ? -27.595 -60.523 25.448 1.00 39.09 246 LEU A O 1
ATOM 1905 N N . THR A 1 247 ? -27.134 -59.639 27.449 1.00 42.03 247 THR A N 1
ATOM 1906 C CA . THR A 1 247 ? -26.543 -60.825 28.073 1.00 42.03 247 THR A CA 1
ATOM 1907 C C . THR A 1 247 ? -27.375 -61.428 29.213 1.00 42.03 247 THR A C 1
ATOM 1909 O O . THR A 1 247 ? -27.019 -62.515 29.662 1.00 42.03 247 THR A O 1
ATOM 1912 N N . GLN A 1 248 ? -28.482 -60.814 29.666 1.00 38.50 248 GLN A N 1
ATOM 1913 C CA . GLN A 1 248 ? -29.287 -61.358 30.783 1.00 38.50 248 GLN A CA 1
ATOM 1914 C C . GLN A 1 248 ? -30.484 -62.233 30.373 1.00 38.50 248 GLN A C 1
ATOM 1916 O O . GLN A 1 248 ? -31.033 -62.939 31.218 1.00 38.50 248 GLN A O 1
ATOM 1921 N N . SER A 1 249 ? -30.845 -62.295 29.090 1.00 40.16 249 SER A N 1
ATOM 1922 C CA . SER A 1 249 ? -31.939 -63.151 28.609 1.00 40.16 249 SER A CA 1
ATOM 1923 C C . SER A 1 249 ? -31.390 -64.324 27.795 1.00 40.16 249 SER A C 1
ATOM 1925 O O . SER A 1 249 ? -30.931 -64.157 26.665 1.00 40.16 249 SER A O 1
ATOM 1927 N N . GLY A 1 250 ? -31.491 -65.551 28.319 1.00 42.09 250 GLY A N 1
ATOM 1928 C CA . GLY A 1 250 ? -31.099 -66.804 27.643 1.00 42.09 250 GLY A CA 1
ATOM 1929 C C . GLY A 1 250 ? -31.831 -67.118 26.319 1.00 42.09 250 GLY A C 1
ATOM 1930 O O . GLY A 1 250 ? -31.687 -68.208 25.771 1.00 42.09 250 GLY A O 1
ATOM 1931 N N . ALA A 1 251 ? -32.603 -66.180 25.767 1.00 43.56 251 ALA A N 1
ATOM 1932 C CA . ALA A 1 251 ? -33.325 -66.300 24.502 1.00 43.56 251 ALA A CA 1
ATOM 1933 C C . ALA A 1 251 ? -32.427 -66.150 23.249 1.00 43.56 251 ALA A C 1
ATOM 1935 O O . ALA A 1 251 ? -32.852 -66.487 22.141 1.00 43.56 251 ALA A O 1
ATOM 1936 N N . VAL A 1 252 ? -31.166 -65.715 23.399 1.00 47.66 252 VAL A N 1
ATOM 1937 C CA . VAL A 1 252 ? -30.186 -65.574 22.294 1.00 47.66 252 VAL A CA 1
ATOM 1938 C C . VAL A 1 252 ? -29.592 -66.928 21.842 1.00 47.66 252 VAL A C 1
ATOM 1940 O O . VAL A 1 252 ? -28.869 -67.008 20.848 1.00 47.66 252 VAL A O 1
ATOM 1943 N N . LEU A 1 253 ? -29.965 -68.039 22.489 1.00 42.44 253 LEU A N 1
ATOM 1944 C CA . LEU A 1 253 ? -29.315 -69.348 22.340 1.00 42.44 253 LEU A CA 1
ATOM 1945 C C . LEU A 1 253 ? -29.498 -70.086 20.982 1.00 42.44 253 LEU A C 1
ATOM 1947 O O . LEU A 1 253 ? -29.040 -71.212 20.834 1.00 42.44 253 LEU A O 1
ATOM 1951 N N . GLY A 1 254 ? -30.117 -69.504 19.949 1.00 51.00 254 GLY A N 1
ATOM 1952 C CA . GLY A 1 254 ? -30.336 -70.214 18.667 1.00 51.00 254 GLY A CA 1
ATOM 1953 C C . GLY A 1 254 ? -30.073 -69.433 17.380 1.00 51.00 254 GLY A C 1
ATOM 1954 O O . GLY A 1 254 ? -30.074 -70.025 16.304 1.00 51.00 254 GLY A O 1
ATOM 1955 N N . THR A 1 255 ? -29.854 -68.116 17.455 1.00 61.66 255 THR A N 1
ATOM 1956 C CA . THR A 1 255 ? -29.795 -67.244 16.258 1.00 61.66 255 THR A CA 1
ATOM 1957 C C . THR A 1 255 ? -28.399 -66.671 15.984 1.00 61.66 255 THR A C 1
ATOM 1959 O O . THR A 1 255 ? -28.183 -66.046 14.948 1.00 61.66 255 THR A O 1
ATOM 1962 N N . ALA A 1 256 ? -27.428 -66.936 16.864 1.00 73.44 256 ALA A N 1
ATOM 1963 C CA . ALA A 1 256 ? -26.068 -66.403 16.779 1.00 73.44 256 ALA A CA 1
ATOM 1964 C C . ALA A 1 256 ? -25.421 -66.589 15.392 1.00 73.44 256 ALA A C 1
ATOM 1966 O O . ALA A 1 256 ? -24.783 -65.674 14.891 1.00 73.44 256 ALA A O 1
ATOM 1967 N N . ALA A 1 257 ? -25.668 -67.721 14.724 1.00 80.50 257 ALA A N 1
ATOM 1968 C CA . ALA A 1 257 ? -25.048 -68.069 13.443 1.00 80.50 257 ALA A CA 1
ATOM 1969 C C . ALA A 1 257 ? -25.380 -67.136 12.254 1.00 80.50 257 ALA A C 1
ATOM 1971 O O . ALA A 1 257 ? -24.645 -67.140 11.267 1.00 80.50 257 ALA A O 1
ATOM 1972 N N . TYR A 1 258 ? -26.468 -66.358 12.326 1.00 88.12 258 TYR A N 1
ATOM 1973 C CA . TYR A 1 258 ? -26.870 -65.401 11.275 1.00 88.12 258 TYR A CA 1
ATOM 1974 C C . TYR A 1 258 ? -26.753 -63.943 11.727 1.00 88.12 258 TYR A C 1
ATOM 1976 O O . TYR A 1 258 ? -27.040 -63.029 10.953 1.00 88.12 258 TYR A O 1
ATOM 1984 N N . MET A 1 259 ? -26.366 -63.722 12.983 1.00 86.31 259 MET A N 1
ATOM 1985 C CA . MET A 1 259 ? -26.249 -62.402 13.580 1.00 86.31 259 MET A CA 1
ATOM 1986 C C . MET A 1 259 ? -24.991 -61.708 13.058 1.00 86.31 259 MET A C 1
ATOM 1988 O O . MET A 1 259 ? -23.922 -62.313 13.014 1.00 86.31 259 MET A O 1
ATOM 1992 N N . ALA A 1 260 ? -25.107 -60.438 12.669 1.00 88.75 260 ALA A N 1
ATOM 1993 C CA . ALA A 1 260 ? -23.932 -59.668 12.285 1.00 88.75 260 ALA A CA 1
ATOM 1994 C C . ALA A 1 260 ? -23.016 -59.423 13.508 1.00 88.75 260 ALA A C 1
ATOM 1996 O O . ALA A 1 260 ? -23.527 -59.258 14.617 1.00 88.75 260 ALA A O 1
ATOM 1997 N N . PRO A 1 261 ? -21.683 -59.354 13.344 1.00 87.31 261 PRO A N 1
ATOM 1998 C CA . PRO A 1 261 ? -20.742 -59.103 14.440 1.00 87.31 261 PRO A CA 1
ATOM 1999 C C . PRO A 1 261 ? -21.094 -57.885 15.301 1.00 87.31 261 PRO A C 1
ATOM 2001 O O . PRO A 1 261 ? -21.061 -57.967 16.521 1.00 87.31 261 PRO A O 1
ATOM 2004 N N . GLU A 1 262 ? -21.489 -56.775 14.684 1.00 83.38 262 GLU A N 1
ATOM 2005 C CA . GLU A 1 262 ? -21.924 -55.560 15.383 1.00 83.38 262 GLU A CA 1
ATOM 2006 C C . GLU A 1 262 ? -23.209 -55.767 16.209 1.00 83.38 262 GLU A C 1
ATOM 2008 O O . GLU A 1 262 ? -23.357 -55.207 17.292 1.00 83.38 262 GLU A O 1
ATOM 2013 N N . GLN A 1 263 ? -24.114 -56.647 15.768 1.00 78.81 263 GLN A N 1
ATOM 2014 C CA . GLN A 1 263 ? -25.286 -57.025 16.562 1.00 78.81 263 GLN A CA 1
ATOM 2015 C C . GLN A 1 263 ? -24.901 -57.935 17.730 1.00 78.81 263 GLN A C 1
ATOM 2017 O O . GLN A 1 263 ? -25.480 -57.822 18.805 1.00 78.81 263 GLN A O 1
ATOM 2022 N N . ALA A 1 264 ? -23.919 -58.817 17.533 1.00 76.38 264 ALA A N 1
ATOM 2023 C CA . ALA A 1 264 ? -23.438 -59.725 18.568 1.00 76.38 264 ALA A CA 1
ATOM 2024 C C . ALA A 1 264 ? -22.627 -59.009 19.665 1.00 76.38 264 ALA A C 1
ATOM 2026 O O . ALA A 1 264 ? -22.598 -59.484 20.797 1.00 76.38 264 ALA A O 1
ATOM 2027 N N . ARG A 1 265 ? -22.012 -57.854 19.355 1.00 75.25 265 ARG A N 1
ATOM 2028 C CA . ARG A 1 265 ? -21.394 -56.950 20.349 1.00 75.25 265 ARG A CA 1
ATOM 2029 C C . ARG A 1 265 ? -22.409 -56.119 21.133 1.00 75.25 265 ARG A C 1
ATOM 2031 O O . ARG A 1 265 ? -22.065 -55.596 22.186 1.00 75.25 265 ARG A O 1
ATOM 2038 N N . GLY A 1 266 ? -23.639 -56.011 20.632 1.00 64.81 266 GLY A N 1
ATOM 2039 C CA . GLY A 1 266 ? -24.664 -55.146 21.206 1.00 64.81 266 GLY A CA 1
ATOM 2040 C C . GLY A 1 266 ? -24.474 -53.664 20.878 1.00 64.81 266 GLY A C 1
ATOM 2041 O O . GLY A 1 266 ? -24.831 -52.819 21.692 1.00 64.81 266 GLY A O 1
ATOM 2042 N N . ASP A 1 267 ? -23.919 -53.336 19.705 1.00 70.19 267 ASP A N 1
ATOM 2043 C CA . ASP A 1 267 ? -23.722 -51.943 19.294 1.00 70.19 267 ASP A CA 1
ATOM 2044 C C . ASP A 1 267 ? -25.076 -51.222 19.116 1.00 70.19 267 ASP A C 1
ATOM 2046 O O . ASP A 1 267 ? -25.962 -51.683 18.392 1.00 70.19 267 ASP A O 1
ATOM 2050 N N . ASN A 1 268 ? -25.227 -50.042 19.728 1.00 56.59 268 ASN A N 1
ATOM 2051 C CA . ASN A 1 268 ? -26.486 -49.279 19.715 1.00 56.59 268 ASN A CA 1
ATOM 2052 C C . ASN A 1 268 ? -26.809 -48.615 18.357 1.00 56.59 268 ASN A C 1
ATOM 2054 O O . ASN A 1 268 ? -27.935 -48.170 18.138 1.00 56.59 268 ASN A O 1
ATOM 2058 N N . SER A 1 269 ? -25.851 -48.541 17.428 1.00 68.12 269 SER A N 1
ATOM 2059 C CA . SER A 1 269 ? -25.968 -47.853 16.131 1.00 68.12 269 SER A CA 1
ATOM 2060 C C . SER A 1 269 ? -25.947 -48.825 14.941 1.00 68.12 269 SER A C 1
ATOM 2062 O O . SER A 1 269 ? -25.123 -48.731 14.030 1.00 68.12 269 SER A O 1
ATOM 2064 N N . LEU A 1 270 ? -26.884 -49.778 14.930 1.00 80.31 270 LEU A N 1
ATOM 2065 C CA . LEU A 1 270 ? -27.020 -50.749 13.840 1.00 80.31 270 LEU A CA 1
ATOM 2066 C C . LEU A 1 270 ? -27.426 -50.073 12.518 1.00 80.31 270 LEU A C 1
ATOM 2068 O O . LEU A 1 270 ? -28.361 -49.274 12.470 1.00 80.31 270 LEU A O 1
ATOM 2072 N N . THR A 1 271 ? -26.757 -50.444 11.424 1.00 86.31 271 THR A N 1
ATOM 2073 C CA . THR A 1 271 ? -27.036 -49.947 10.063 1.00 86.31 271 THR A CA 1
ATOM 2074 C C . THR A 1 271 ? -27.666 -51.035 9.190 1.00 86.31 271 THR A C 1
ATOM 2076 O O . THR A 1 271 ? -27.749 -52.193 9.590 1.00 86.31 271 THR A O 1
ATOM 2079 N N . THR A 1 272 ? -28.059 -50.706 7.956 1.00 88.44 272 THR A N 1
ATOM 2080 C CA . THR A 1 272 ? -28.596 -51.669 6.969 1.00 88.44 272 THR A CA 1
ATOM 2081 C C . THR A 1 272 ? -27.655 -52.840 6.656 1.00 88.44 272 THR A C 1
ATOM 2083 O O . THR A 1 272 ? -28.107 -53.891 6.198 1.00 88.44 272 THR A O 1
ATOM 2086 N N . ALA A 1 273 ? -26.355 -52.699 6.942 1.00 90.19 273 ALA A N 1
ATOM 2087 C CA . ALA A 1 273 ? -25.339 -53.726 6.726 1.00 90.19 273 ALA A CA 1
ATOM 2088 C C . ALA A 1 273 ? -25.539 -54.991 7.582 1.00 90.19 273 ALA A C 1
ATOM 2090 O O . ALA A 1 273 ? -25.006 -56.048 7.227 1.00 90.19 273 ALA A O 1
ATOM 2091 N N . VAL A 1 274 ? -26.310 -54.906 8.674 1.00 90.88 274 VAL A N 1
ATOM 2092 C CA . VAL A 1 274 ? -26.623 -56.064 9.526 1.00 90.88 274 VAL A CA 1
ATOM 2093 C C . VAL A 1 274 ? -27.462 -57.095 8.773 1.00 90.88 274 VAL A C 1
ATOM 2095 O O . VAL A 1 274 ? -27.124 -58.275 8.741 1.00 90.88 274 VAL A O 1
ATOM 2098 N N . ASP A 1 275 ? -28.488 -56.640 8.053 1.00 93.25 275 ASP A N 1
ATOM 2099 C CA . ASP A 1 275 ? -29.373 -57.524 7.294 1.00 93.25 275 ASP A CA 1
ATOM 2100 C C . ASP A 1 275 ? -28.672 -58.066 6.036 1.00 93.25 275 ASP A C 1
ATOM 2102 O O . ASP A 1 275 ? -28.916 -59.201 5.631 1.00 93.25 275 ASP A O 1
ATOM 2106 N N . VAL A 1 276 ? -27.741 -57.299 5.447 1.00 95.69 276 VAL A N 1
ATOM 2107 C CA . VAL A 1 276 ? -26.877 -57.769 4.345 1.00 95.69 276 VAL A CA 1
ATOM 2108 C C . VAL A 1 276 ? -26.003 -58.942 4.798 1.00 95.69 276 VAL A C 1
ATOM 2110 O O . VAL A 1 276 ? -25.849 -59.913 4.055 1.00 95.69 276 VAL A O 1
ATOM 2113 N N . TYR A 1 277 ? -25.468 -58.892 6.020 1.00 94.94 277 TYR A N 1
ATOM 2114 C CA . TYR A 1 277 ? -24.717 -60.009 6.592 1.00 94.94 277 TYR A CA 1
ATOM 2115 C C . TYR A 1 277 ? -25.595 -61.239 6.789 1.00 94.94 277 TYR A C 1
ATOM 2117 O O . TYR A 1 277 ? -25.229 -62.330 6.352 1.00 94.94 277 TYR A O 1
ATOM 2125 N N . SER A 1 278 ? -26.776 -61.069 7.387 1.00 94.31 278 SER A N 1
ATOM 2126 C CA . SER A 1 278 ? -27.704 -62.177 7.613 1.00 94.31 278 SER A CA 1
ATOM 2127 C C . SER A 1 278 ? -28.161 -62.827 6.302 1.00 94.31 278 SER A C 1
ATOM 2129 O O . SER A 1 278 ? -28.180 -64.055 6.207 1.00 94.31 278 SER A O 1
ATOM 2131 N N . LEU A 1 279 ? -28.437 -62.040 5.252 1.00 96.25 279 LEU A N 1
ATOM 2132 C CA . LEU A 1 279 ? -28.694 -62.554 3.897 1.00 96.25 279 LEU A CA 1
ATOM 2133 C C . LEU A 1 279 ? -27.490 -63.326 3.339 1.00 96.25 279 LEU A C 1
ATOM 2135 O O . LEU A 1 279 ? -27.662 -64.382 2.733 1.00 96.25 279 LEU A O 1
ATOM 2139 N N . GLY A 1 280 ? -26.271 -62.841 3.587 1.00 95.62 280 GLY A N 1
ATOM 2140 C CA . GLY A 1 280 ? -25.029 -63.541 3.266 1.00 95.62 280 GLY A CA 1
ATOM 2141 C C . GLY A 1 280 ? -24.888 -64.886 3.975 1.00 95.62 280 GLY A C 1
ATOM 2142 O O . GLY A 1 280 ? -24.495 -65.867 3.345 1.00 95.62 280 GLY A O 1
ATOM 2143 N N . ALA A 1 281 ? -25.248 -64.954 5.258 1.00 94.19 281 ALA A N 1
ATOM 2144 C CA . ALA A 1 281 ? -25.221 -66.177 6.060 1.00 94.19 281 ALA A CA 1
ATOM 2145 C C . ALA A 1 281 ? -26.285 -67.184 5.603 1.00 94.19 281 ALA A C 1
ATOM 2147 O O . ALA A 1 281 ? -26.014 -68.384 5.542 1.00 94.19 281 ALA A O 1
ATOM 2148 N N . ILE A 1 282 ? -27.467 -66.701 5.209 1.00 94.31 282 ILE A N 1
ATOM 2149 C CA . ILE A 1 282 ? -28.503 -67.522 4.576 1.00 94.31 282 ILE A CA 1
ATOM 2150 C C . ILE A 1 282 ? -27.995 -68.064 3.237 1.00 94.31 282 ILE A C 1
ATOM 2152 O O . ILE A 1 282 ? -28.055 -69.269 3.016 1.00 94.31 282 ILE A O 1
ATOM 2156 N N . LEU A 1 283 ? -27.439 -67.214 2.365 1.00 95.44 283 LEU A N 1
ATOM 2157 C CA . LEU A 1 283 ? -26.867 -67.653 1.088 1.00 95.44 283 LEU A CA 1
ATOM 2158 C C . LEU A 1 283 ? -25.764 -68.694 1.304 1.00 95.44 283 LEU A C 1
ATOM 2160 O O . LEU A 1 283 ? -25.741 -69.715 0.625 1.00 95.44 283 LEU A O 1
ATOM 2164 N N . TYR A 1 284 ? -24.883 -68.467 2.278 1.00 94.06 284 TYR A N 1
ATOM 2165 C CA . TYR A 1 284 ? -23.828 -69.404 2.645 1.00 94.06 284 TYR A CA 1
ATOM 2166 C C . TYR A 1 284 ? -24.388 -70.782 2.983 1.00 94.06 284 TYR A C 1
ATOM 2168 O O . TYR A 1 284 ? -23.910 -71.798 2.478 1.00 94.06 284 TYR A O 1
ATOM 2176 N N . GLU A 1 285 ? -25.415 -70.822 3.824 1.00 92.94 285 GLU A N 1
ATOM 2177 C CA . GLU A 1 285 ? -26.036 -72.069 4.233 1.00 92.94 285 GLU A CA 1
ATOM 2178 C C . GLU A 1 285 ? -26.794 -72.750 3.100 1.00 92.94 285 GLU A C 1
ATOM 2180 O O . GLU A 1 285 ? -26.719 -73.970 2.975 1.00 92.94 285 GLU A O 1
ATOM 2185 N N . LEU A 1 286 ? -27.487 -71.993 2.248 1.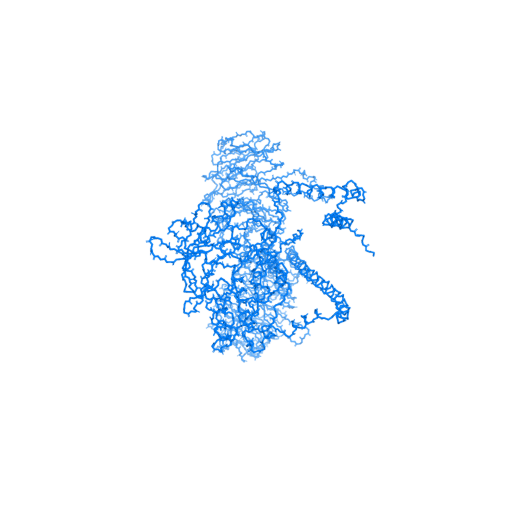00 92.62 286 LEU A N 1
ATOM 2186 C CA . LEU A 1 286 ? -28.148 -72.568 1.081 1.00 92.62 286 LEU A CA 1
ATOM 2187 C C . LEU A 1 286 ? -27.130 -73.197 0.130 1.00 92.62 286 LEU A C 1
ATOM 2189 O O . LEU A 1 286 ? -27.421 -74.241 -0.432 1.00 92.62 286 LEU A O 1
ATOM 2193 N N . LEU A 1 287 ? -25.933 -72.622 -0.008 1.00 92.00 287 LEU A N 1
ATOM 2194 C CA . LEU A 1 287 ? -24.882 -73.164 -0.870 1.00 92.00 287 LEU A CA 1
ATOM 2195 C C . LEU A 1 287 ? -24.139 -74.352 -0.246 1.00 92.00 287 LEU A C 1
ATOM 2197 O O . LEU A 1 287 ? -23.782 -75.296 -0.944 1.00 92.00 287 LEU A O 1
ATOM 2201 N N . THR A 1 288 ? -23.882 -74.321 1.061 1.00 89.44 288 THR A N 1
ATOM 2202 C CA . THR A 1 288 ? -23.001 -75.300 1.725 1.00 89.44 288 THR A CA 1
ATOM 2203 C C . THR A 1 288 ? -23.755 -76.373 2.515 1.00 89.44 288 THR A C 1
ATOM 2205 O O . THR A 1 288 ? -23.207 -77.438 2.796 1.00 89.44 288 THR A O 1
ATOM 2208 N N . GLY A 1 289 ? -25.025 -76.131 2.838 1.00 85.75 289 GLY A N 1
ATOM 2209 C CA . GLY A 1 289 ? -25.871 -76.967 3.690 1.00 85.75 289 GLY A CA 1
ATOM 2210 C C . GLY A 1 289 ? -25.745 -76.688 5.193 1.00 85.75 289 GLY A C 1
ATOM 2211 O O . GLY A 1 289 ? -26.518 -77.249 5.967 1.00 85.75 289 GLY A O 1
ATOM 2212 N N . THR A 1 290 ? -24.805 -75.840 5.619 1.00 86.19 290 THR A N 1
ATOM 2213 C CA . THR A 1 290 ? -24.576 -75.476 7.029 1.00 86.19 290 THR A CA 1
ATOM 2214 C C . THR A 1 290 ? -24.291 -73.980 7.160 1.00 86.19 290 THR A C 1
ATOM 2216 O O . THR A 1 290 ? -23.701 -73.409 6.248 1.00 86.19 290 THR A O 1
ATOM 2219 N N . PRO A 1 291 ? -24.662 -73.317 8.266 1.00 88.94 291 PRO A N 1
ATOM 2220 C CA . PRO A 1 291 ? -24.386 -71.892 8.430 1.00 88.94 291 PRO A CA 1
ATOM 2221 C C . PRO A 1 291 ? -22.873 -71.621 8.532 1.00 88.94 291 PRO A C 1
ATOM 2223 O O . PRO A 1 291 ? -22.103 -72.545 8.810 1.00 88.94 291 PRO A O 1
ATOM 2226 N N . PRO A 1 292 ? -22.426 -70.368 8.316 1.00 88.88 292 PRO A N 1
ATOM 2227 C CA . PRO A 1 292 ? -20.999 -70.038 8.261 1.00 88.88 292 PRO A CA 1
ATOM 2228 C C . PRO A 1 292 ? -20.257 -70.280 9.583 1.00 88.88 292 PRO A C 1
ATOM 2230 O O . PRO A 1 292 ? -19.068 -70.601 9.558 1.00 88.88 292 PRO A O 1
ATOM 2233 N N . PHE A 1 293 ? -20.957 -70.158 10.714 1.00 87.19 293 PHE A N 1
ATOM 2234 C CA . PHE A 1 293 ? -20.434 -70.406 12.058 1.00 87.19 293 PHE A CA 1
ATOM 2235 C C . PHE A 1 293 ? -21.420 -71.260 12.847 1.00 87.19 293 PHE A C 1
ATOM 2237 O O . PHE A 1 293 ? -22.630 -71.029 12.795 1.00 87.19 293 PHE A O 1
ATOM 2244 N N . ARG A 1 294 ? -20.902 -72.2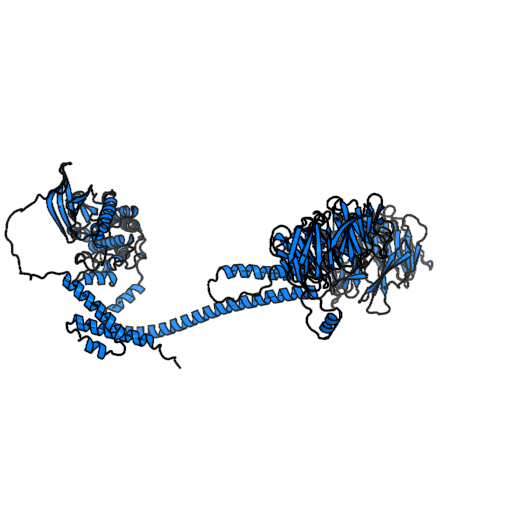63 13.557 1.00 81.12 294 ARG A N 1
ATOM 2245 C CA . ARG A 1 294 ? -21.695 -73.166 14.395 1.00 81.12 294 ARG A CA 1
ATOM 2246 C C . ARG A 1 294 ? -20.769 -73.853 15.390 1.00 81.12 294 ARG A C 1
ATOM 2248 O O . ARG A 1 294 ? -20.029 -74.760 15.011 1.00 81.12 294 ARG A O 1
ATOM 2255 N N . ALA A 1 295 ? -20.862 -73.447 16.649 1.00 78.44 295 ALA A N 1
ATOM 2256 C CA . ALA A 1 295 ? -20.151 -74.072 17.756 1.00 78.44 295 ALA A CA 1
ATOM 2257 C C . ALA A 1 295 ? -21.086 -74.961 18.596 1.00 78.44 295 ALA A C 1
ATOM 2259 O O . ALA A 1 295 ? -22.276 -75.095 18.290 1.00 78.44 295 ALA A O 1
ATOM 2260 N N . ALA A 1 296 ? -20.536 -75.598 19.634 1.00 70.06 296 ALA A N 1
ATOM 2261 C CA . ALA A 1 296 ? -21.299 -76.469 20.526 1.00 70.06 296 ALA A CA 1
ATOM 2262 C C . ALA A 1 296 ? -22.262 -75.663 21.406 1.00 70.06 296 ALA A C 1
ATOM 2264 O O . ALA A 1 296 ? -23.371 -76.127 21.677 1.00 70.06 296 ALA A O 1
ATOM 2265 N N . THR A 1 297 ? -21.869 -74.442 21.791 1.00 72.75 297 THR A N 1
ATOM 2266 C CA . THR A 1 297 ? -22.728 -73.516 22.534 1.00 72.75 297 THR A CA 1
ATOM 2267 C C . THR A 1 297 ? -23.012 -72.217 21.761 1.00 72.75 297 THR A C 1
ATOM 2269 O O . THR A 1 297 ? -22.256 -71.817 20.866 1.00 72.75 297 THR A O 1
ATOM 2272 N N . PRO A 1 298 ? -24.114 -71.511 22.071 1.00 65.69 298 PRO A N 1
ATOM 2273 C CA . PRO A 1 298 ? -24.444 -70.253 21.394 1.00 65.69 298 PRO A CA 1
ATOM 2274 C C . PRO A 1 298 ? -23.499 -69.100 21.734 1.00 65.69 298 PRO A C 1
ATOM 2276 O O . PRO A 1 298 ? -23.215 -68.293 20.854 1.00 65.69 298 PRO A O 1
ATOM 2279 N N . ALA A 1 299 ? -22.959 -69.060 22.957 1.00 69.12 299 ALA A N 1
ATOM 2280 C CA . ALA A 1 299 ? -21.922 -68.103 23.346 1.00 69.12 299 ALA A CA 1
ATOM 2281 C C . ALA A 1 299 ? -20.628 -68.332 22.548 1.00 69.12 299 ALA A C 1
ATOM 2283 O O . ALA A 1 299 ? -20.071 -67.391 21.991 1.00 69.12 299 ALA A O 1
ATOM 2284 N N . GLU A 1 300 ? -20.206 -69.587 22.375 1.00 72.44 300 GLU A N 1
ATOM 2285 C CA . GLU A 1 300 ? -19.080 -69.913 21.492 1.00 72.44 300 GLU A CA 1
ATOM 2286 C C . GLU A 1 300 ? -19.377 -69.564 20.032 1.00 72.44 300 GLU A C 1
ATOM 2288 O O . GLU A 1 300 ? -18.496 -69.091 19.322 1.00 72.44 300 GLU A O 1
ATOM 2293 N N . THR A 1 301 ? -20.619 -69.750 19.572 1.00 78.69 301 THR A N 1
ATOM 2294 C CA . THR A 1 301 ? -21.007 -69.363 18.207 1.00 78.69 301 THR A CA 1
ATOM 2295 C C . THR A 1 301 ? -20.920 -67.845 18.027 1.00 78.69 301 THR A C 1
ATOM 2297 O O . THR A 1 301 ? -20.481 -67.393 16.974 1.00 78.69 301 THR A O 1
ATOM 2300 N N . ILE A 1 302 ? -21.267 -67.049 19.047 1.00 77.06 302 ILE A N 1
ATOM 2301 C CA . ILE A 1 302 ? -21.043 -65.593 19.054 1.00 77.06 302 ILE A CA 1
ATOM 2302 C C . ILE A 1 302 ? -19.547 -65.276 18.971 1.00 77.06 302 ILE A C 1
ATOM 2304 O O . ILE A 1 302 ? -19.153 -64.460 18.142 1.00 77.06 302 ILE A O 1
ATOM 2308 N N . VAL A 1 303 ? -18.704 -65.951 19.756 1.00 76.31 303 VAL A N 1
ATOM 2309 C CA . VAL A 1 303 ? -17.242 -65.781 19.686 1.00 76.31 303 VAL A CA 1
ATOM 2310 C C . VAL A 1 303 ? -16.722 -66.119 18.283 1.00 76.31 303 VAL A C 1
ATOM 2312 O O . VAL A 1 303 ? -15.959 -65.347 17.707 1.00 76.31 303 VAL A O 1
ATOM 2315 N N . GLU A 1 304 ? -17.203 -67.197 17.653 1.00 82.69 304 GLU A N 1
ATOM 2316 C CA . GLU A 1 304 ? -16.858 -67.504 16.258 1.00 82.69 304 GLU A CA 1
ATOM 2317 C C . GLU A 1 304 ? -17.331 -66.405 15.290 1.00 82.69 304 GLU A C 1
ATOM 2319 O O . GLU A 1 304 ? -16.600 -66.005 14.381 1.00 82.69 304 GLU A O 1
ATOM 2324 N N . VAL A 1 305 ? -18.530 -65.861 15.490 1.00 84.50 305 VAL A N 1
ATOM 2325 C CA . VAL A 1 305 ? -19.050 -64.744 14.691 1.00 84.50 305 VAL A CA 1
ATOM 2326 C C . VAL A 1 305 ? -18.240 -63.460 14.905 1.00 84.50 305 VAL A C 1
ATOM 2328 O O . VAL A 1 305 ? -18.099 -62.690 13.957 1.00 84.50 305 VAL A O 1
ATOM 2331 N N . LEU A 1 306 ? -17.640 -63.224 16.068 1.00 79.69 306 LEU A N 1
ATOM 2332 C CA . LEU A 1 306 ? -16.813 -62.039 16.318 1.00 79.69 306 LEU A CA 1
ATOM 2333 C C . LEU A 1 306 ? -15.367 -62.200 15.832 1.00 79.69 306 LEU A C 1
ATOM 2335 O O . LEU A 1 306 ? -14.799 -61.249 15.295 1.00 79.69 306 LEU A O 1
ATOM 2339 N N . GLU A 1 307 ? -14.788 -63.391 15.980 1.00 75.94 307 GLU A N 1
ATOM 2340 C CA . GLU A 1 307 ? -13.335 -63.590 15.879 1.00 75.94 307 GLU A CA 1
ATOM 2341 C C . GLU A 1 307 ? -12.893 -64.493 14.723 1.00 75.94 307 GLU A C 1
ATOM 2343 O O . GLU A 1 307 ? -11.760 -64.387 14.236 1.00 75.94 307 GLU A O 1
ATOM 2348 N N . LYS A 1 308 ? -13.756 -65.416 14.285 1.00 78.88 308 LYS A N 1
ATOM 2349 C CA . LYS A 1 308 ? -13.414 -66.425 13.280 1.00 78.88 308 LYS A CA 1
ATOM 2350 C C . LYS A 1 308 ? -13.906 -66.000 11.909 1.00 78.88 308 LYS A C 1
ATOM 2352 O O . LYS A 1 308 ? -15.038 -65.578 11.724 1.00 78.88 308 LYS A O 1
ATOM 2357 N N . GLU A 1 309 ? -13.058 -66.152 10.909 1.00 80.00 309 GLU A N 1
ATOM 2358 C CA . GLU A 1 309 ? -13.399 -65.864 9.518 1.00 80.00 309 GLU A CA 1
ATOM 2359 C C . GLU A 1 309 ? -14.206 -67.010 8.887 1.00 80.00 309 GLU A C 1
ATOM 2361 O O . GLU A 1 309 ? -13.910 -68.178 9.167 1.00 80.00 309 GLU A O 1
ATOM 2366 N N . PRO A 1 310 ? -15.203 -66.723 8.029 1.00 83.19 310 PRO A N 1
ATOM 2367 C CA . PRO A 1 310 ? -16.025 -67.768 7.435 1.00 83.19 310 PRO A CA 1
ATOM 2368 C C . PRO A 1 310 ? -15.184 -68.583 6.450 1.00 83.19 310 PRO A C 1
ATOM 2370 O O . PRO A 1 310 ? -14.397 -68.048 5.663 1.00 83.19 310 PRO A O 1
ATOM 2373 N N . SER A 1 311 ? -15.347 -69.906 6.477 1.00 83.38 311 SER A N 1
ATOM 2374 C CA . SER A 1 311 ? -14.689 -70.773 5.492 1.00 83.38 311 SER A CA 1
ATOM 2375 C C . SER A 1 311 ? -15.240 -70.468 4.104 1.00 83.38 311 SER A C 1
ATOM 2377 O O . SER A 1 311 ? -16.423 -70.192 3.976 1.00 83.38 311 SER A O 1
ATOM 2379 N N . SER A 1 312 ? -14.446 -70.540 3.037 1.00 85.94 312 SER A N 1
ATOM 2380 C CA . SER A 1 312 ? -14.992 -70.299 1.693 1.00 85.94 312 SER A CA 1
ATOM 2381 C C . SER A 1 312 ? -16.053 -71.357 1.342 1.00 85.94 312 SER A C 1
ATOM 2383 O O . SER A 1 312 ? -15.785 -72.545 1.537 1.00 85.94 312 SER A O 1
ATOM 2385 N N . PRO A 1 313 ? -17.210 -70.989 0.756 1.00 87.88 313 PRO A N 1
ATOM 2386 C CA . PRO A 1 313 ? -18.171 -71.968 0.244 1.00 87.88 313 PRO A CA 1
ATOM 2387 C C . PRO A 1 313 ? -17.508 -73.025 -0.650 1.00 87.88 313 PRO A C 1
ATOM 2389 O O . PRO A 1 313 ? -17.779 -74.215 -0.525 1.00 87.88 313 PRO A O 1
ATOM 2392 N N . ARG A 1 314 ? -16.517 -72.611 -1.454 1.00 88.25 314 ARG A N 1
ATOM 2393 C CA . ARG A 1 314 ? -15.758 -73.502 -2.344 1.00 88.25 314 ARG A CA 1
ATOM 2394 C C . ARG A 1 314 ? -14.842 -74.492 -1.636 1.00 88.25 314 ARG A C 1
ATOM 2396 O O . ARG A 1 314 ? -14.463 -75.485 -2.246 1.00 88.25 314 ARG A O 1
ATOM 2403 N N . SER A 1 315 ? -14.460 -74.236 -0.382 1.00 85.06 315 SER A N 1
ATOM 2404 C CA . SER A 1 315 ? -13.738 -75.239 0.413 1.00 85.06 315 SER A CA 1
ATOM 2405 C C . SER A 1 315 ? -14.657 -76.329 0.960 1.00 85.06 315 SER A C 1
ATOM 2407 O O . SER A 1 315 ? -14.167 -77.404 1.283 1.00 85.06 315 SER A O 1
ATOM 2409 N N . VAL A 1 316 ? -15.966 -76.064 1.045 1.00 82.50 316 VAL A N 1
ATOM 2410 C CA . VAL A 1 316 ? -16.972 -77.058 1.443 1.00 82.50 316 VAL A CA 1
ATOM 2411 C C . VAL A 1 316 ? -17.469 -77.828 0.221 1.00 82.50 316 VAL A C 1
ATOM 2413 O O . VAL A 1 316 ? -17.496 -79.054 0.240 1.00 82.50 316 VAL A O 1
ATOM 2416 N N . ASP A 1 317 ? -17.799 -77.122 -0.862 1.00 79.56 317 ASP A N 1
ATOM 2417 C CA . ASP A 1 317 ? -18.110 -77.726 -2.156 1.00 79.56 317 ASP A CA 1
ATOM 2418 C C . ASP A 1 317 ? -17.433 -76.954 -3.296 1.00 79.56 317 ASP A C 1
ATOM 2420 O O . ASP A 1 317 ? -17.811 -75.839 -3.658 1.00 79.56 317 ASP A O 1
ATOM 2424 N N . THR A 1 318 ? -16.418 -77.580 -3.892 1.00 82.69 318 THR A N 1
ATOM 2425 C CA . THR A 1 318 ? -15.619 -76.997 -4.982 1.00 82.69 318 THR A CA 1
ATOM 2426 C C . THR A 1 318 ? -16.418 -76.690 -6.252 1.00 82.69 318 THR A C 1
ATOM 2428 O O . THR A 1 318 ? -15.943 -75.886 -7.063 1.00 82.69 318 THR A O 1
ATOM 2431 N N . LYS A 1 319 ? -17.613 -77.286 -6.415 1.00 82.62 319 LYS A N 1
ATOM 2432 C CA . LYS A 1 319 ? -18.525 -77.047 -7.545 1.00 82.62 319 LYS A CA 1
ATOM 2433 C C . LYS A 1 319 ? -19.215 -75.687 -7.479 1.00 82.62 319 LYS A C 1
ATOM 2435 O O . LYS A 1 319 ? -19.737 -75.234 -8.494 1.00 82.62 319 LYS A O 1
ATOM 2440 N N . ILE A 1 320 ? -19.218 -75.033 -6.317 1.00 87.38 320 ILE A N 1
ATOM 2441 C CA . ILE A 1 320 ? -19.776 -73.689 -6.174 1.00 87.38 320 ILE A CA 1
ATOM 2442 C C . ILE A 1 320 ? -18.941 -72.710 -7.006 1.00 87.38 320 ILE A C 1
ATOM 2444 O O . ILE A 1 320 ? -17.704 -72.702 -6.952 1.00 87.38 320 ILE A O 1
ATOM 2448 N N . ASP A 1 321 ? -19.637 -71.875 -7.774 1.00 89.81 321 ASP A N 1
ATOM 2449 C CA . ASP A 1 321 ? -19.017 -70.896 -8.655 1.00 89.81 321 ASP A CA 1
ATOM 2450 C C . ASP A 1 321 ? -18.180 -69.864 -7.877 1.00 89.81 321 ASP A C 1
ATOM 2452 O O . ASP A 1 321 ? -18.489 -69.479 -6.743 1.00 89.81 321 ASP A O 1
ATOM 2456 N N . ARG A 1 322 ? -17.071 -69.431 -8.483 1.00 86.19 322 ARG A N 1
ATOM 2457 C CA . ARG A 1 322 ? -16.111 -68.520 -7.848 1.00 86.19 322 ARG A CA 1
ATOM 2458 C C . ARG A 1 322 ? -16.711 -67.151 -7.565 1.00 86.19 322 ARG A C 1
ATOM 2460 O O . ARG A 1 322 ? -16.439 -66.597 -6.497 1.00 86.19 322 ARG A O 1
ATOM 2467 N N . ASP A 1 323 ? -17.513 -66.635 -8.480 1.00 89.56 323 ASP A N 1
ATOM 2468 C CA . ASP A 1 323 ? -18.079 -65.299 -8.372 1.00 89.56 323 ASP A CA 1
ATOM 2469 C C . ASP A 1 323 ? -19.214 -65.305 -7.346 1.00 89.56 323 ASP A C 1
ATOM 2471 O O . ASP A 1 323 ? -19.231 -64.469 -6.442 1.00 89.56 323 ASP A O 1
ATOM 2475 N N . LEU A 1 324 ? -20.050 -66.349 -7.343 1.00 92.19 324 LEU A N 1
ATOM 2476 C CA . LEU A 1 324 ? -21.076 -66.530 -6.312 1.00 92.19 324 LEU A CA 1
ATOM 2477 C C . LEU A 1 324 ? -20.479 -66.704 -4.904 1.00 92.19 324 LEU A C 1
ATOM 2479 O O . LEU A 1 324 ? -20.962 -66.113 -3.936 1.00 92.19 324 LEU A O 1
ATOM 2483 N N . SER A 1 325 ? -19.379 -67.456 -4.780 1.00 92.12 325 SER A N 1
ATOM 2484 C CA . SER A 1 325 ? -18.636 -67.560 -3.518 1.00 92.12 325 SER A CA 1
ATOM 2485 C C . SER A 1 325 ? -18.041 -66.221 -3.078 1.00 92.12 325 SER A C 1
ATOM 2487 O O . SER A 1 325 ? -17.901 -66.000 -1.876 1.00 92.12 325 SER A O 1
ATOM 2489 N N . THR A 1 326 ? -17.661 -65.356 -4.018 1.00 90.31 326 THR A N 1
ATOM 2490 C CA . THR A 1 326 ? -17.097 -64.031 -3.724 1.00 90.31 326 THR A CA 1
ATOM 2491 C C . THR A 1 326 ? -18.189 -63.083 -3.236 1.00 90.31 326 THR A C 1
ATOM 2493 O O . THR A 1 326 ? -18.000 -62.415 -2.222 1.00 90.31 326 THR A O 1
ATOM 2496 N N . ILE A 1 327 ? -19.364 -63.100 -3.876 1.00 93.75 327 ILE A N 1
ATOM 2497 C CA . ILE A 1 327 ? -20.549 -62.357 -3.425 1.00 93.75 327 ILE A CA 1
ATOM 2498 C C . ILE A 1 327 ? -20.933 -62.772 -1.998 1.00 93.75 327 ILE A C 1
ATOM 2500 O O . ILE A 1 327 ? -21.127 -61.910 -1.140 1.00 93.75 327 ILE A O 1
ATOM 2504 N N . CYS A 1 328 ? -20.998 -64.080 -1.728 1.00 93.75 328 CYS A N 1
ATOM 2505 C CA . CYS A 1 328 ? -21.358 -64.613 -0.414 1.00 93.75 328 CYS A CA 1
ATOM 2506 C C . CYS A 1 328 ? -20.362 -64.190 0.681 1.00 93.75 328 CYS A C 1
ATOM 2508 O O . CYS A 1 328 ? -20.778 -63.682 1.720 1.00 93.75 328 CYS A O 1
ATOM 2510 N N . LEU A 1 329 ? -19.053 -64.321 0.438 1.00 92.44 329 LEU A N 1
ATOM 2511 C CA . LEU A 1 329 ? -18.035 -63.931 1.420 1.00 92.44 329 LEU A CA 1
ATOM 2512 C C . LEU A 1 329 ? -17.996 -62.420 1.663 1.00 92.44 329 LEU A C 1
ATOM 2514 O O . LEU A 1 329 ? -17.861 -62.011 2.809 1.00 92.44 329 LEU A O 1
ATOM 2518 N N . LYS A 1 330 ? -18.213 -61.599 0.627 1.00 91.81 330 LYS A N 1
ATOM 2519 C CA . LYS A 1 330 ? -18.309 -60.141 0.781 1.00 91.81 330 LYS A CA 1
ATOM 2520 C C . LYS A 1 330 ? -19.454 -59.728 1.712 1.00 91.81 330 LYS A C 1
ATOM 2522 O O . LYS A 1 330 ? -19.335 -58.746 2.436 1.00 91.81 330 LYS A O 1
ATOM 2527 N N . CYS A 1 331 ? -20.561 -60.471 1.724 1.00 94.12 331 CYS A N 1
ATOM 2528 C CA . CYS A 1 331 ? -21.643 -60.225 2.681 1.00 94.12 331 CYS A CA 1
ATOM 2529 C C . CYS A 1 331 ? -21.229 -60.557 4.122 1.00 94.12 331 CYS A C 1
ATOM 2531 O O . CYS A 1 331 ? -21.703 -59.915 5.052 1.00 94.12 331 CYS A O 1
ATOM 2533 N N . LEU A 1 332 ? -20.344 -61.540 4.304 1.00 93.38 332 LEU A N 1
ATOM 2534 C CA . LEU A 1 332 ? -19.922 -62.060 5.606 1.00 93.38 332 LEU A CA 1
ATOM 2535 C C . LEU A 1 332 ? -18.679 -61.369 6.190 1.00 93.38 332 LEU A C 1
ATOM 2537 O O . LEU A 1 332 ? -18.149 -61.827 7.206 1.00 93.38 332 LEU A O 1
ATOM 2541 N N . GLU A 1 333 ? -18.225 -60.274 5.579 1.00 91.88 333 GLU A N 1
ATOM 2542 C CA . GLU A 1 333 ? -17.115 -59.475 6.097 1.00 91.88 333 GLU A CA 1
ATOM 2543 C C . GLU A 1 333 ? -17.415 -58.961 7.507 1.00 91.88 333 GLU A C 1
ATOM 2545 O O . GLU A 1 333 ? -18.526 -58.510 7.808 1.00 91.88 333 GLU A O 1
ATOM 2550 N N . LYS A 1 334 ? -16.425 -59.013 8.404 1.00 87.12 334 LYS A N 1
ATOM 2551 C CA . LYS A 1 334 ? -16.647 -58.627 9.806 1.00 87.12 334 LYS A CA 1
ATOM 2552 C C . LYS A 1 334 ? -16.885 -57.128 9.964 1.00 87.12 334 LYS A C 1
ATOM 2554 O O . LYS A 1 334 ? -17.681 -56.730 10.808 1.00 87.12 334 LYS A O 1
ATOM 2559 N N . GLN A 1 335 ? -16.237 -56.310 9.134 1.00 86.50 335 GLN A N 1
ATOM 2560 C CA . GLN A 1 335 ? -16.420 -54.860 9.119 1.00 86.50 335 GLN A CA 1
ATOM 2561 C C . GLN A 1 335 ? -17.639 -54.476 8.259 1.00 86.50 335 GLN A C 1
ATOM 2563 O O . GLN A 1 335 ? -17.652 -54.796 7.068 1.00 86.50 335 GLN A O 1
ATOM 2568 N N . PRO A 1 336 ? -18.630 -53.737 8.794 1.00 86.69 336 PRO A N 1
ATOM 2569 C CA . PRO A 1 336 ? -19.831 -53.354 8.042 1.00 86.69 336 PRO A CA 1
ATOM 2570 C C . PRO A 1 336 ? -19.531 -52.592 6.743 1.00 86.69 336 PRO A C 1
ATOM 2572 O O . PRO A 1 336 ? -20.161 -52.842 5.719 1.00 86.69 336 PRO A O 1
ATOM 2575 N N . ALA A 1 337 ? -18.522 -51.711 6.756 1.00 83.81 337 ALA A N 1
ATOM 2576 C CA . ALA A 1 337 ? -18.124 -50.905 5.598 1.00 83.81 337 ALA A CA 1
ATOM 2577 C C . ALA A 1 337 ? -17.532 -51.725 4.432 1.00 83.81 337 ALA A C 1
ATOM 2579 O O . ALA A 1 337 ? -17.512 -51.242 3.301 1.00 83.81 337 ALA A O 1
ATOM 2580 N N . ALA A 1 338 ? -17.064 -52.952 4.689 1.00 85.62 338 ALA A N 1
ATOM 2581 C CA . ALA A 1 338 ? -16.526 -53.846 3.663 1.00 85.62 338 ALA A CA 1
ATOM 2582 C C . ALA A 1 338 ? -17.620 -54.659 2.934 1.00 85.62 338 ALA A C 1
ATOM 2584 O O . ALA A 1 338 ? -17.357 -55.251 1.883 1.00 85.62 338 ALA A O 1
ATOM 2585 N N . ARG A 1 339 ? -18.856 -54.667 3.458 1.00 92.56 339 ARG A N 1
ATOM 2586 C CA . ARG A 1 339 ? -20.012 -55.356 2.858 1.00 92.56 339 ARG A CA 1
ATOM 2587 C C . ARG A 1 339 ? -20.637 -54.532 1.729 1.00 92.56 339 ARG A C 1
ATOM 2589 O O . ARG A 1 339 ? -20.190 -53.438 1.385 1.00 92.56 339 ARG A O 1
ATOM 2596 N N . TYR A 1 340 ? -21.699 -55.055 1.116 1.00 92.88 340 TYR A N 1
ATOM 2597 C CA . TYR A 1 340 ? -22.506 -54.254 0.194 1.00 92.88 340 TYR A CA 1
ATOM 2598 C C . TYR A 1 340 ? -23.158 -53.079 0.923 1.00 92.88 340 TYR A C 1
ATOM 2600 O O . TYR A 1 340 ? -23.749 -53.245 1.987 1.00 92.88 340 TYR A O 1
ATOM 2608 N N . ARG A 1 341 ? -23.090 -51.897 0.303 1.00 87.62 341 ARG A N 1
ATOM 2609 C CA . ARG A 1 341 ? -23.641 -50.647 0.846 1.00 87.62 341 ARG A CA 1
ATOM 2610 C C . ARG A 1 341 ? -25.164 -50.692 1.042 1.00 87.62 341 ARG A C 1
ATOM 2612 O O . ARG A 1 341 ? -25.691 -49.955 1.869 1.00 87.62 341 ARG A O 1
ATOM 2619 N N . SER A 1 342 ? -25.870 -51.526 0.279 1.00 93.06 342 SER A N 1
ATOM 2620 C CA . SER A 1 342 ? -27.315 -51.741 0.386 1.00 93.06 342 SER A CA 1
ATOM 2621 C C . SER A 1 342 ? -27.688 -53.175 0.001 1.00 93.06 342 SER A C 1
ATOM 2623 O O . SER A 1 342 ? -26.945 -53.850 -0.717 1.00 93.06 342 SER A O 1
ATOM 2625 N N . ALA A 1 343 ? -28.865 -53.632 0.442 1.00 93.44 343 ALA A N 1
ATOM 2626 C CA . ALA A 1 343 ? -29.419 -54.916 0.015 1.00 93.44 343 ALA A CA 1
ATOM 2627 C C . ALA A 1 343 ? -29.743 -54.945 -1.497 1.00 93.44 343 ALA A C 1
ATOM 2629 O O . ALA A 1 343 ? -29.530 -55.967 -2.143 1.00 93.44 343 ALA A O 1
ATOM 2630 N N . GLU A 1 344 ? -30.128 -53.815 -2.102 1.00 95.69 344 GLU A N 1
ATOM 2631 C CA . GLU A 1 344 ? -30.286 -53.700 -3.562 1.00 95.69 344 GLU A CA 1
ATOM 2632 C C . GLU A 1 344 ? -28.980 -53.989 -4.312 1.00 95.69 344 GLU A C 1
ATOM 2634 O O . GLU A 1 344 ? -28.991 -54.709 -5.308 1.00 95.69 344 GLU A O 1
ATOM 2639 N N . ALA A 1 345 ? -27.841 -53.484 -3.824 1.00 93.81 345 ALA A N 1
ATOM 2640 C CA . ALA A 1 345 ? -26.549 -53.738 -4.457 1.00 93.81 345 ALA A CA 1
ATOM 2641 C C . ALA A 1 345 ? -26.197 -55.236 -4.443 1.00 93.81 345 ALA A C 1
ATOM 2643 O O . ALA A 1 345 ? -25.689 -55.756 -5.436 1.00 93.81 345 ALA A O 1
ATOM 2644 N N . LEU A 1 346 ? -26.530 -55.944 -3.357 1.00 96.69 346 LEU A N 1
ATOM 2645 C CA . LEU A 1 346 ? -26.426 -57.403 -3.294 1.00 96.69 346 LEU A CA 1
ATOM 2646 C C . LEU A 1 346 ? -27.367 -58.083 -4.306 1.00 96.69 346 LEU A C 1
ATOM 2648 O O . LEU A 1 346 ? -26.928 -58.959 -5.053 1.00 96.69 346 LEU A O 1
ATOM 2652 N N . ALA A 1 347 ? -28.638 -57.674 -4.371 1.00 95.69 347 ALA A N 1
ATOM 2653 C CA . ALA A 1 347 ? -29.613 -58.227 -5.315 1.00 95.69 347 ALA A CA 1
ATOM 2654 C C . ALA A 1 347 ? -29.168 -58.037 -6.775 1.00 95.69 347 ALA A C 1
ATOM 2656 O O . ALA A 1 347 ? -29.286 -58.948 -7.600 1.00 95.69 347 ALA A O 1
ATOM 2657 N N . LEU A 1 348 ? -28.626 -56.861 -7.099 1.00 94.69 348 LEU A N 1
ATOM 2658 C CA . LEU A 1 348 ? -28.113 -56.536 -8.423 1.00 94.69 348 LEU A CA 1
ATOM 2659 C C . LEU A 1 348 ? -26.894 -57.393 -8.779 1.00 94.69 348 LEU A C 1
ATOM 2661 O O . LEU A 1 348 ? -26.839 -57.903 -9.897 1.00 94.69 348 LEU A O 1
ATOM 2665 N N . ASP A 1 349 ? -25.954 -57.599 -7.850 1.00 94.44 349 ASP A N 1
ATOM 2666 C CA . ASP A 1 349 ? -24.757 -58.407 -8.116 1.00 94.44 349 ASP A CA 1
ATOM 2667 C C . ASP A 1 349 ? -25.090 -59.902 -8.272 1.00 94.44 349 ASP A C 1
ATOM 2669 O O . ASP A 1 349 ? -24.599 -60.561 -9.190 1.00 94.44 349 ASP A O 1
ATOM 2673 N N . LEU A 1 350 ? -26.032 -60.422 -7.473 1.00 95.88 350 LEU A N 1
ATOM 2674 C CA . LEU A 1 350 ? -26.586 -61.770 -7.660 1.00 95.88 350 LEU A CA 1
ATOM 2675 C C . LEU A 1 350 ? -27.273 -61.917 -9.025 1.00 95.88 350 LEU A C 1
ATOM 2677 O O . LEU A 1 350 ? -27.076 -62.915 -9.717 1.00 95.88 350 LEU A O 1
ATOM 2681 N N . ARG A 1 351 ? -28.042 -60.913 -9.464 1.00 95.62 351 ARG A N 1
ATOM 2682 C CA . ARG A 1 351 ? -28.674 -60.907 -10.794 1.00 95.62 351 ARG A CA 1
ATOM 2683 C C . ARG A 1 351 ? -27.673 -60.783 -11.936 1.00 95.62 351 ARG A C 1
ATOM 2685 O O . ARG A 1 351 ? -27.908 -61.373 -12.990 1.00 95.62 351 ARG A O 1
ATOM 2692 N N . ARG A 1 352 ? -26.581 -60.030 -11.762 1.00 92.81 352 ARG A N 1
ATOM 2693 C CA . ARG A 1 352 ? -25.482 -59.979 -12.737 1.00 92.81 352 ARG A CA 1
ATOM 2694 C C . ARG A 1 352 ? -24.882 -61.362 -12.910 1.00 92.81 352 ARG A C 1
ATOM 2696 O O . ARG A 1 352 ? -24.854 -61.850 -14.037 1.00 92.81 352 ARG A O 1
ATOM 2703 N N . TRP A 1 353 ? -24.555 -62.027 -11.805 1.00 94.62 353 TRP A N 1
ATOM 2704 C CA . TRP A 1 353 ? -24.073 -63.402 -11.829 1.00 94.62 353 TRP A CA 1
ATOM 2705 C C . TRP A 1 353 ? -25.073 -64.363 -12.498 1.00 94.62 353 TRP A C 1
ATOM 2707 O O . TRP A 1 353 ? -24.705 -65.110 -13.404 1.00 94.62 353 TRP A O 1
ATOM 2717 N N . LEU A 1 354 ? -26.366 -64.288 -12.153 1.00 93.44 354 LEU A N 1
ATOM 2718 C CA . LEU A 1 354 ? -27.412 -65.104 -12.787 1.00 93.44 354 LEU A CA 1
ATOM 2719 C C . LEU A 1 354 ? -27.488 -64.885 -14.306 1.00 93.44 354 LEU A C 1
ATOM 2721 O O . LEU A 1 354 ? -27.708 -65.842 -15.049 1.00 93.44 354 LEU A O 1
ATOM 2725 N N . LYS A 1 355 ? -27.268 -63.658 -14.787 1.00 92.44 355 LYS A N 1
ATOM 2726 C CA . LYS A 1 355 ? -27.237 -63.316 -16.220 1.00 92.44 355 LYS A CA 1
ATOM 2727 C C . LYS A 1 355 ? -25.882 -63.586 -16.896 1.00 92.44 355 LYS A C 1
ATOM 2729 O O . LYS A 1 355 ? -25.770 -63.353 -18.096 1.00 92.44 355 LYS A O 1
ATOM 2734 N N . GLY A 1 356 ? -24.869 -64.056 -16.162 1.00 85.88 356 GLY A N 1
ATOM 2735 C CA . GLY A 1 356 ? -23.504 -64.251 -16.667 1.00 85.88 356 GLY A CA 1
ATOM 2736 C C . GLY A 1 356 ? -22.734 -62.948 -16.916 1.00 85.88 356 GLY A C 1
ATOM 2737 O O . GLY A 1 356 ? -21.772 -62.937 -17.680 1.00 85.88 356 GLY A O 1
ATOM 2738 N N . LEU A 1 357 ? -23.171 -61.839 -16.313 1.00 85.81 357 LEU A N 1
ATOM 2739 C CA . LEU A 1 357 ? -22.488 -60.548 -16.370 1.00 85.81 357 LEU A CA 1
ATOM 2740 C C . LEU A 1 357 ? -21.400 -60.468 -15.283 1.00 85.81 357 LEU A C 1
ATOM 2742 O O . LEU A 1 357 ? -21.570 -61.073 -14.222 1.00 85.81 357 LEU A O 1
ATOM 2746 N N . PRO A 1 358 ? -20.320 -59.691 -15.499 1.00 82.38 358 PRO A N 1
ATOM 2747 C CA . PRO A 1 358 ? -19.277 -59.499 -14.495 1.00 82.38 358 PRO A CA 1
ATOM 2748 C C . PRO A 1 358 ? -19.834 -58.957 -13.176 1.00 82.38 358 PRO A C 1
ATOM 2750 O O . PRO A 1 358 ? -20.602 -57.990 -13.178 1.00 82.38 358 PRO A O 1
ATOM 2753 N N . ILE A 1 359 ? -19.420 -59.567 -12.065 1.00 86.94 359 ILE A N 1
ATOM 2754 C CA . ILE A 1 359 ? -19.787 -59.132 -10.715 1.00 86.94 359 ILE A CA 1
ATOM 2755 C C . ILE A 1 359 ? -18.961 -57.910 -10.283 1.00 86.94 359 ILE A C 1
ATOM 2757 O O . ILE A 1 359 ? -17.809 -57.740 -10.688 1.00 86.94 359 ILE A O 1
ATOM 2761 N N . GLU A 1 360 ? -19.531 -57.047 -9.446 1.00 82.31 360 GLU A N 1
ATOM 2762 C CA . GLU A 1 360 ? -18.835 -55.892 -8.864 1.00 82.31 360 GLU A CA 1
ATOM 2763 C C . GLU A 1 360 ? -17.968 -56.279 -7.657 1.00 82.31 360 GLU A C 1
ATOM 2765 O O . GLU A 1 360 ? -17.007 -55.575 -7.321 1.00 82.31 360 GLU A O 1
ATOM 2770 N N . ALA A 1 361 ? -18.270 -57.393 -6.986 1.00 76.44 361 ALA A N 1
ATOM 2771 C CA . ALA A 1 361 ? -17.421 -57.905 -5.919 1.00 76.44 361 ALA A CA 1
ATOM 2772 C C . ALA A 1 361 ? -16.056 -58.397 -6.443 1.00 76.44 361 ALA A C 1
ATOM 2774 O O . ALA A 1 361 ? -15.962 -59.302 -7.268 1.00 76.44 361 ALA A O 1
ATOM 2775 N N . ARG A 1 362 ? -14.967 -57.810 -5.926 1.00 64.31 362 ARG A N 1
ATOM 2776 C CA . ARG A 1 362 ? -13.584 -58.201 -6.252 1.00 64.31 362 ARG A CA 1
ATOM 2777 C C . ARG A 1 362 ? -13.079 -59.276 -5.273 1.00 64.31 362 ARG A C 1
ATOM 2779 O O . ARG A 1 362 ? -13.330 -59.143 -4.077 1.00 64.31 362 ARG A O 1
ATOM 2786 N N . PRO A 1 363 ? -12.351 -60.315 -5.726 1.00 55.09 363 PRO A N 1
ATOM 2787 C CA . PRO A 1 363 ? -11.841 -61.364 -4.843 1.00 55.09 363 PRO A CA 1
ATOM 2788 C C . PRO A 1 363 ? -10.667 -60.893 -3.967 1.00 55.09 363 PRO A C 1
ATOM 2790 O O . PRO A 1 363 ? -9.781 -60.177 -4.429 1.00 55.09 363 PRO A O 1
ATOM 2793 N N . VAL A 1 364 ? -10.636 -61.375 -2.721 1.00 52.88 364 VAL A N 1
ATOM 2794 C CA . VAL A 1 364 ? -9.596 -61.103 -1.710 1.00 52.88 364 VAL A CA 1
ATOM 2795 C C . VAL A 1 364 ? -8.238 -61.713 -2.124 1.00 52.88 364 VAL A C 1
ATOM 2797 O O . VAL A 1 364 ? -8.183 -62.862 -2.581 1.00 52.88 364 VAL A O 1
ATOM 2800 N N . GLY A 1 365 ? -7.144 -60.949 -2.013 1.00 52.47 365 GLY A N 1
ATOM 2801 C CA . GLY A 1 365 ? -5.823 -61.260 -2.591 1.00 52.47 365 GLY A CA 1
ATOM 2802 C C . GLY A 1 365 ? -4.983 -62.323 -1.855 1.00 52.47 365 GLY A C 1
ATOM 2803 O O . GLY A 1 365 ? -5.227 -62.674 -0.704 1.00 52.47 365 GLY A O 1
ATOM 2804 N N . THR A 1 366 ? -3.945 -62.842 -2.525 1.00 45.38 366 THR A N 1
ATOM 2805 C CA . THR A 1 366 ? -3.088 -63.966 -2.076 1.00 45.38 366 THR A CA 1
ATOM 2806 C C . THR A 1 366 ? -2.332 -63.704 -0.764 1.00 45.38 366 THR A C 1
ATOM 2808 O O . THR A 1 366 ? -2.069 -64.642 -0.016 1.00 45.38 366 THR A O 1
ATOM 2811 N N . PHE A 1 367 ? -2.014 -62.442 -0.463 1.00 45.97 367 PHE A N 1
ATOM 2812 C CA . PHE A 1 367 ? -1.265 -62.028 0.732 1.00 45.97 367 PHE A CA 1
ATOM 2813 C C . PHE A 1 367 ? -2.076 -62.225 2.027 1.00 45.97 367 PHE A C 1
ATOM 2815 O O . PHE A 1 367 ? -1.568 -62.736 3.022 1.00 45.97 367 PHE A O 1
ATOM 2822 N N . GLU A 1 368 ? -3.381 -61.958 1.979 1.00 53.66 368 GLU A N 1
ATOM 2823 C CA . GLU A 1 368 ? -4.302 -62.122 3.112 1.00 53.66 368 GLU A CA 1
ATOM 2824 C C . GLU A 1 368 ? -4.555 -63.600 3.462 1.00 53.66 368 GLU A C 1
ATOM 2826 O O . GLU A 1 368 ? -4.812 -63.966 4.611 1.00 53.66 368 GLU A O 1
ATOM 2831 N N . ARG A 1 369 ? -4.406 -64.489 2.470 1.00 50.97 369 ARG A N 1
ATOM 2832 C CA . ARG A 1 369 ? -4.559 -65.943 2.619 1.00 50.97 369 ARG A CA 1
ATOM 2833 C C . ARG A 1 369 ? -3.357 -66.590 3.332 1.00 50.97 369 ARG A C 1
ATOM 2835 O O . ARG A 1 369 ? -3.531 -67.617 3.985 1.00 50.97 369 ARG A O 1
ATOM 2842 N N . ILE A 1 370 ? -2.171 -65.973 3.258 1.00 52.31 370 ILE A N 1
ATOM 2843 C CA . ILE A 1 370 ? -0.935 -66.427 3.925 1.00 52.31 370 ILE A CA 1
ATOM 2844 C C . ILE A 1 370 ? -0.986 -66.129 5.432 1.00 52.31 370 ILE A C 1
ATOM 2846 O O . ILE A 1 370 ? -0.711 -67.022 6.232 1.00 52.31 370 ILE A O 1
ATOM 2850 N N . CYS A 1 371 ? -1.448 -64.941 5.842 1.00 50.88 371 CYS A N 1
ATOM 2851 C CA . CYS A 1 371 ? -1.621 -64.592 7.262 1.00 50.88 371 CYS A CA 1
ATOM 2852 C C . CYS A 1 371 ? -2.597 -65.531 7.991 1.00 50.88 371 CYS A C 1
ATOM 2854 O O . CYS A 1 371 ? -2.365 -65.901 9.142 1.00 50.88 371 CYS A O 1
ATOM 2856 N N . ARG A 1 372 ? -3.658 -65.985 7.309 1.00 52.25 372 ARG A N 1
ATOM 2857 C CA . ARG A 1 372 ? -4.625 -66.939 7.880 1.00 52.25 372 ARG A CA 1
ATOM 2858 C C . ARG A 1 372 ? -4.050 -68.359 8.037 1.00 52.25 372 ARG A C 1
ATOM 2860 O O . ARG A 1 372 ? -4.492 -69.092 8.919 1.00 52.25 372 ARG A O 1
ATOM 2867 N N . GLY A 1 373 ? -3.047 -68.744 7.239 1.00 45.75 373 GLY A N 1
ATOM 2868 C CA . GLY A 1 373 ? -2.382 -70.054 7.306 1.00 45.75 373 GLY A CA 1
ATOM 2869 C C . GLY A 1 373 ? -1.467 -70.249 8.524 1.00 45.75 373 GLY A C 1
ATOM 2870 O O . GLY A 1 373 ? -1.323 -71.373 9.007 1.00 45.75 373 GLY A O 1
ATOM 2871 N N . CYS A 1 374 ? -0.911 -69.170 9.084 1.00 50.41 374 CYS A N 1
ATOM 2872 C CA . CYS A 1 374 ? 0.015 -69.226 10.224 1.00 50.41 374 CYS A CA 1
ATOM 2873 C C . CYS A 1 374 ? -0.630 -69.684 11.549 1.00 50.41 374 CYS A C 1
ATOM 2875 O O . CYS A 1 374 ? 0.086 -70.091 12.457 1.00 50.41 374 CYS A O 1
ATOM 2877 N N . ARG A 1 375 ? -1.967 -69.693 11.668 1.00 52.25 375 ARG A N 1
ATOM 2878 C CA . ARG A 1 375 ? -2.686 -70.105 12.894 1.00 52.25 375 ARG A CA 1
ATOM 2879 C C . ARG A 1 375 ? -2.766 -71.625 13.130 1.00 52.25 375 ARG A C 1
ATOM 2881 O O . ARG A 1 375 ? -3.315 -72.035 14.146 1.00 52.25 375 ARG A O 1
ATOM 2888 N N . ARG A 1 376 ? -2.275 -72.479 12.219 1.00 48.47 376 ARG A N 1
ATOM 2889 C CA . ARG A 1 376 ? -2.634 -73.917 12.201 1.00 48.47 376 ARG A CA 1
ATOM 2890 C C . ARG A 1 376 ? -1.517 -74.922 12.534 1.00 48.47 376 ARG A C 1
ATOM 2892 O O . ARG A 1 376 ? -1.814 -76.112 12.552 1.00 48.47 376 ARG A O 1
ATOM 2899 N N . ASN A 1 377 ? -0.269 -74.509 12.799 1.00 46.03 377 ASN A N 1
ATOM 2900 C CA . ASN A 1 377 ? 0.823 -75.455 13.106 1.00 46.03 377 ASN A CA 1
ATOM 2901 C C . ASN A 1 377 ? 1.813 -74.931 14.184 1.00 46.03 377 ASN A C 1
ATOM 2903 O O . ASN A 1 377 ? 2.583 -74.014 13.883 1.00 46.03 377 ASN A O 1
ATOM 2907 N N . PRO A 1 378 ? 1.840 -75.505 15.413 1.00 54.22 378 PRO A N 1
ATOM 2908 C CA . PRO A 1 378 ? 2.528 -74.921 16.570 1.00 54.22 378 PRO A CA 1
ATOM 2909 C C . PRO A 1 378 ? 4.071 -74.889 16.475 1.00 54.22 378 PRO A C 1
ATOM 2911 O O . PRO A 1 378 ? 4.724 -73.995 17.018 1.00 54.22 378 PRO A O 1
ATOM 2914 N N . ALA A 1 379 ? 4.685 -75.831 15.750 1.00 53.16 379 ALA A N 1
ATOM 2915 C CA . ALA A 1 379 ? 6.141 -75.859 15.562 1.00 53.16 379 ALA A CA 1
ATOM 2916 C C . ALA A 1 379 ? 6.616 -74.801 14.550 1.00 53.16 379 ALA A C 1
ATOM 2918 O O . ALA A 1 379 ? 7.661 -74.176 14.736 1.00 53.16 379 ALA A O 1
ATOM 2919 N N . LEU A 1 380 ? 5.804 -74.538 13.518 1.00 50.88 380 LEU A N 1
ATOM 2920 C CA . LEU A 1 380 ? 6.034 -73.421 12.609 1.00 50.88 380 LEU A CA 1
ATOM 2921 C C . LEU A 1 380 ? 5.772 -72.094 13.330 1.00 50.88 380 LEU A C 1
ATOM 2923 O O . LEU A 1 380 ? 6.520 -71.158 13.099 1.00 50.88 380 LEU A O 1
ATOM 2927 N N . THR A 1 381 ? 4.801 -72.016 14.255 1.00 56.62 381 THR A N 1
ATOM 2928 C CA . THR A 1 381 ? 4.643 -70.825 15.105 1.00 56.62 381 THR A CA 1
ATOM 2929 C C . THR A 1 381 ? 5.793 -70.630 16.073 1.00 56.62 381 THR A C 1
ATOM 2931 O O . THR A 1 381 ? 6.062 -69.494 16.362 1.00 56.62 381 THR A O 1
ATOM 2934 N N . ALA A 1 382 ? 6.544 -71.620 16.556 1.00 60.12 382 ALA A N 1
ATOM 2935 C CA . ALA A 1 382 ? 7.713 -71.295 17.392 1.00 60.12 382 ALA A CA 1
ATOM 2936 C C . ALA A 1 382 ? 8.799 -70.558 16.579 1.00 60.12 382 ALA A C 1
ATOM 2938 O O . ALA A 1 382 ? 9.304 -69.517 16.996 1.00 60.12 382 ALA A O 1
ATOM 2939 N N . VAL A 1 383 ? 9.091 -71.044 15.367 1.00 66.62 383 VAL A N 1
ATOM 2940 C CA . VAL A 1 383 ? 10.063 -70.413 14.457 1.00 66.62 383 VAL A CA 1
ATOM 2941 C C . VAL A 1 383 ? 9.527 -69.096 13.896 1.00 66.62 383 VAL A C 1
ATOM 2943 O O . VAL A 1 383 ? 10.250 -68.106 13.873 1.00 66.62 383 VAL A O 1
ATOM 2946 N N . ILE A 1 384 ? 8.253 -69.052 13.500 1.00 63.84 384 ILE A N 1
ATOM 2947 C CA . ILE A 1 384 ? 7.586 -67.831 13.044 1.00 63.84 384 ILE A CA 1
ATOM 2948 C C . ILE A 1 384 ? 7.414 -66.860 14.201 1.00 63.84 384 ILE A C 1
ATOM 2950 O O . ILE A 1 384 ? 7.581 -65.693 13.957 1.00 63.84 384 ILE A O 1
ATOM 2954 N N . THR A 1 385 ? 7.158 -67.262 15.442 1.00 64.62 385 THR A N 1
ATOM 2955 C CA . THR A 1 385 ? 7.015 -66.344 16.585 1.00 64.62 385 THR A CA 1
ATOM 2956 C C . THR A 1 385 ? 8.362 -65.791 17.008 1.00 64.62 385 THR A C 1
ATOM 2958 O O . THR A 1 385 ? 8.419 -64.621 17.338 1.00 64.62 385 THR A O 1
ATOM 2961 N N . VAL A 1 386 ? 9.463 -66.547 16.931 1.00 76.44 386 VAL A N 1
ATOM 2962 C CA . VAL A 1 386 ? 10.806 -65.971 17.129 1.00 76.44 386 VAL A CA 1
ATOM 2963 C C . VAL A 1 386 ? 11.178 -65.060 15.959 1.00 76.44 386 VAL A C 1
ATOM 2965 O O . VAL A 1 386 ? 11.635 -63.944 16.180 1.00 76.44 386 VAL A O 1
ATOM 2968 N N . ALA A 1 387 ? 10.922 -65.472 14.716 1.00 73.12 387 ALA A N 1
ATOM 2969 C CA . ALA A 1 387 ? 11.167 -64.632 13.547 1.00 73.12 387 ALA A CA 1
ATOM 2970 C C . ALA A 1 387 ? 10.264 -63.390 13.530 1.00 73.12 387 ALA A C 1
ATOM 2972 O O . ALA A 1 387 ? 10.731 -62.318 13.189 1.00 73.12 387 ALA A O 1
ATOM 2973 N N . VAL A 1 388 ? 9.005 -63.500 13.951 1.00 74.00 388 VAL A N 1
ATOM 2974 C CA . VAL A 1 388 ? 8.025 -62.417 14.087 1.00 74.00 388 VAL A CA 1
ATOM 2975 C C . VAL A 1 388 ? 8.333 -61.594 15.318 1.00 74.00 388 VAL A C 1
ATOM 2977 O O . VAL A 1 388 ? 8.148 -60.405 15.237 1.00 74.00 388 VAL A O 1
ATOM 2980 N N . ALA A 1 389 ? 8.866 -62.128 16.414 1.00 76.19 389 ALA A N 1
ATOM 2981 C CA . ALA A 1 389 ? 9.321 -61.321 17.545 1.00 76.19 389 ALA A CA 1
ATOM 2982 C C . ALA A 1 389 ? 10.571 -60.525 17.169 1.00 76.19 389 ALA A C 1
ATOM 2984 O O . ALA A 1 389 ? 10.653 -59.348 17.489 1.00 76.19 389 ALA A O 1
ATOM 2985 N N . ILE A 1 390 ? 11.507 -61.118 16.421 1.00 82.00 390 ILE A N 1
ATOM 2986 C CA . ILE A 1 390 ? 12.659 -60.402 15.862 1.00 82.00 390 ILE A CA 1
ATOM 2987 C C . ILE A 1 390 ? 12.185 -59.382 14.831 1.00 82.00 390 ILE A C 1
ATOM 2989 O O . ILE A 1 390 ? 12.623 -58.245 14.882 1.00 82.00 390 ILE A O 1
ATOM 2993 N N . ILE A 1 391 ? 11.259 -59.735 13.938 1.00 81.38 391 ILE A N 1
ATOM 2994 C CA . ILE A 1 391 ? 10.703 -58.806 12.954 1.00 81.38 391 ILE A CA 1
ATOM 2995 C C . ILE A 1 391 ? 9.865 -57.737 13.648 1.00 81.38 391 ILE A C 1
ATOM 2997 O O . ILE A 1 391 ? 9.990 -56.603 13.255 1.00 81.38 391 ILE A O 1
ATOM 3001 N N . VAL A 1 392 ? 9.080 -58.009 14.687 1.00 81.06 392 VAL A N 1
ATOM 3002 C CA . VAL A 1 392 ? 8.273 -57.031 15.443 1.00 81.06 392 VAL A CA 1
ATOM 3003 C C . VAL A 1 392 ? 9.167 -56.157 16.303 1.00 81.06 392 VAL A C 1
ATOM 3005 O O . VAL A 1 392 ? 8.902 -54.972 16.406 1.00 81.06 392 VAL A O 1
ATOM 3008 N N . CYS A 1 393 ? 10.258 -56.682 16.855 1.00 81.62 393 CYS A N 1
ATOM 3009 C CA . CYS A 1 393 ? 11.248 -55.883 17.566 1.00 81.62 393 CYS A CA 1
ATOM 3010 C C . CYS A 1 393 ? 12.033 -55.011 16.578 1.00 81.62 393 CYS A C 1
ATOM 3012 O O . CYS A 1 393 ? 12.146 -53.814 16.781 1.00 81.62 393 CYS A O 1
ATOM 3014 N N . MET A 1 394 ? 12.462 -55.553 15.435 1.00 80.56 394 MET A N 1
ATOM 3015 C CA . MET A 1 394 ? 13.105 -54.796 14.354 1.00 80.56 394 MET A CA 1
ATOM 3016 C C . MET A 1 394 ? 12.147 -53.811 13.683 1.00 80.56 394 MET A C 1
ATOM 3018 O O . MET A 1 394 ? 12.570 -52.732 13.309 1.00 80.56 394 MET A O 1
ATOM 3022 N N . THR A 1 395 ? 10.863 -54.144 13.556 1.00 78.19 395 THR A N 1
ATOM 3023 C CA . THR A 1 395 ? 9.812 -53.290 12.984 1.00 78.19 395 THR A CA 1
ATOM 3024 C C . THR A 1 395 ? 9.341 -52.283 14.018 1.00 78.19 395 THR A C 1
ATOM 3026 O O . THR A 1 395 ? 8.992 -51.188 13.639 1.00 78.19 395 THR A O 1
ATOM 3029 N N . GLY A 1 396 ? 9.384 -52.587 15.312 1.00 78.94 396 GLY A N 1
ATOM 3030 C CA . GLY A 1 396 ? 9.140 -51.650 16.405 1.00 78.94 396 GLY A CA 1
ATOM 3031 C C . GLY A 1 396 ? 10.305 -50.682 16.581 1.00 78.94 396 GLY A C 1
ATOM 3032 O O . GLY A 1 396 ? 10.078 -49.497 16.758 1.00 78.94 396 GLY A O 1
ATOM 3033 N N . LEU A 1 397 ? 11.545 -51.147 16.414 1.00 81.69 397 LEU A N 1
ATOM 3034 C CA . LEU A 1 397 ? 12.738 -50.305 16.315 1.00 81.69 397 LEU A CA 1
ATOM 3035 C C . LEU A 1 397 ? 12.737 -49.496 15.014 1.00 81.69 397 LEU A C 1
ATOM 3037 O O . LEU A 1 397 ? 13.125 -48.337 15.024 1.00 81.69 397 LEU A O 1
ATOM 3041 N N . TYR A 1 398 ? 12.262 -50.062 13.902 1.00 76.88 398 TYR A N 1
ATOM 3042 C CA . TYR A 1 398 ? 12.162 -49.370 12.617 1.00 76.88 398 TYR A CA 1
ATOM 3043 C C . TYR A 1 398 ? 11.014 -48.357 12.605 1.00 76.88 398 TYR A C 1
ATOM 3045 O O . TYR A 1 398 ? 11.250 -47.222 12.228 1.00 76.88 398 TYR A O 1
ATOM 3053 N N . ILE A 1 399 ? 9.817 -48.706 13.085 1.00 76.69 399 ILE A N 1
ATOM 3054 C CA . ILE A 1 399 ? 8.672 -47.803 13.290 1.00 76.69 399 ILE A CA 1
ATOM 3055 C C . ILE A 1 399 ? 9.010 -46.780 14.368 1.00 76.69 399 ILE A C 1
ATOM 3057 O O . ILE A 1 399 ? 8.680 -45.625 14.187 1.00 76.69 399 ILE A O 1
ATOM 3061 N N . GLY A 1 400 ? 9.714 -47.151 15.436 1.00 74.31 400 GLY A N 1
ATOM 3062 C CA . GLY A 1 400 ? 10.251 -46.221 16.427 1.00 74.31 400 GLY A CA 1
ATOM 3063 C C . GLY A 1 400 ? 11.230 -45.245 15.785 1.00 74.31 400 GLY A C 1
ATOM 3064 O O . GLY A 1 400 ? 11.059 -44.045 15.916 1.00 74.31 400 GLY A O 1
ATOM 3065 N N . SER A 1 401 ? 12.167 -45.729 14.966 1.00 76.56 401 SER A N 1
ATOM 3066 C CA . SER A 1 401 ? 13.101 -44.874 14.225 1.00 76.56 401 SER A CA 1
ATOM 3067 C C . SER A 1 401 ? 12.426 -44.041 13.132 1.00 76.56 401 SER A C 1
ATOM 3069 O O . SER A 1 401 ? 12.892 -42.945 12.848 1.00 76.56 401 SER A O 1
ATOM 3071 N N . LEU A 1 402 ? 11.336 -44.531 12.528 1.00 74.06 402 LEU A N 1
ATOM 3072 C CA . LEU A 1 402 ? 10.528 -43.831 11.530 1.00 74.06 402 LEU A CA 1
ATOM 3073 C C . LEU A 1 402 ? 9.592 -42.827 12.183 1.00 74.06 402 LEU A C 1
ATOM 3075 O O . LEU A 1 402 ? 9.383 -41.783 11.595 1.00 74.06 402 LEU A O 1
ATOM 3079 N N . ASN A 1 403 ? 9.056 -43.108 13.367 1.00 72.69 403 ASN A N 1
ATOM 3080 C CA . ASN A 1 403 ? 8.258 -42.182 14.159 1.00 72.69 403 ASN A CA 1
ATOM 3081 C C . ASN A 1 403 ? 9.165 -41.120 14.752 1.00 72.69 403 ASN A C 1
ATOM 3083 O O . ASN A 1 403 ? 8.842 -39.960 14.614 1.00 72.69 403 ASN A O 1
ATOM 3087 N N . GLU A 1 404 ? 10.346 -41.465 15.262 1.00 75.81 404 GLU A N 1
ATOM 3088 C CA . GLU A 1 404 ? 11.373 -40.490 15.625 1.00 75.81 404 GLU A CA 1
ATOM 3089 C C . GLU A 1 404 ? 11.876 -39.719 14.405 1.00 75.81 404 GLU A C 1
ATOM 3091 O O . GLU A 1 404 ? 12.195 -38.547 14.531 1.00 75.81 404 GLU A O 1
ATOM 3096 N N . ALA A 1 405 ? 11.993 -40.331 13.221 1.00 75.56 405 ALA A N 1
ATOM 3097 C CA . ALA A 1 405 ? 12.376 -39.623 11.998 1.00 75.56 405 ALA A CA 1
ATOM 3098 C C . ALA A 1 405 ? 11.231 -38.762 11.455 1.00 75.56 405 ALA A C 1
ATOM 3100 O O . ALA A 1 405 ? 11.498 -37.708 10.893 1.00 75.56 405 ALA A O 1
ATOM 3101 N N . LEU A 1 406 ? 9.977 -39.175 11.636 1.00 75.56 406 LEU A N 1
ATOM 3102 C CA . LEU A 1 406 ? 8.771 -38.443 11.261 1.00 75.56 406 LEU A CA 1
ATOM 3103 C C . LEU A 1 406 ? 8.502 -37.319 12.254 1.00 75.56 406 LEU A C 1
ATOM 3105 O O . LEU A 1 406 ? 8.098 -36.249 11.837 1.00 75.56 406 LEU A O 1
ATOM 3109 N N . GLU A 1 407 ? 8.767 -37.523 13.538 1.00 75.75 407 GLU A N 1
ATOM 3110 C CA . GLU A 1 407 ? 8.773 -36.502 14.578 1.00 75.75 407 GLU A CA 1
ATOM 3111 C C . GLU A 1 407 ? 9.944 -35.562 14.357 1.00 75.75 407 GLU A C 1
ATOM 3113 O O . GLU A 1 407 ? 9.725 -34.367 14.334 1.00 75.75 407 GLU A O 1
ATOM 3118 N N . ARG A 1 408 ? 11.153 -36.045 14.050 1.00 77.94 408 ARG A N 1
ATOM 3119 C CA . ARG A 1 408 ? 12.262 -35.180 13.621 1.00 77.94 408 ARG A CA 1
ATOM 3120 C C . ARG A 1 408 ? 11.938 -34.436 12.331 1.00 77.94 408 ARG A C 1
ATOM 3122 O O . ARG A 1 408 ? 12.344 -33.294 12.216 1.00 77.94 408 ARG A O 1
ATOM 3129 N N . ALA A 1 409 ? 11.202 -35.021 11.387 1.00 74.25 409 ALA A N 1
ATOM 3130 C CA . ALA A 1 409 ? 10.775 -34.356 10.154 1.00 74.25 409 ALA A CA 1
ATOM 3131 C C . ALA A 1 409 ? 9.608 -33.384 10.377 1.00 74.25 409 ALA A C 1
ATOM 3133 O O . ALA A 1 409 ? 9.542 -32.367 9.698 1.00 74.25 409 ALA A O 1
ATOM 3134 N N . ARG A 1 410 ? 8.711 -33.661 11.330 1.00 70.75 410 ARG A N 1
ATOM 3135 C CA . ARG A 1 410 ? 7.645 -32.752 11.774 1.00 70.75 410 ARG A CA 1
ATOM 3136 C C . ARG A 1 410 ? 8.247 -31.595 12.549 1.00 70.75 410 ARG A C 1
ATOM 3138 O O . ARG A 1 410 ? 8.066 -30.472 12.132 1.00 70.75 410 ARG A O 1
ATOM 3145 N N . MET A 1 411 ? 9.078 -31.865 13.550 1.00 73.12 411 MET A N 1
ATOM 3146 C CA . MET A 1 411 ? 9.834 -30.868 14.305 1.00 73.12 411 MET A CA 1
ATOM 3147 C C . MET A 1 411 ? 10.769 -30.072 13.395 1.00 73.12 411 MET A C 1
ATOM 3149 O O . MET A 1 411 ? 10.831 -28.864 13.538 1.00 73.12 411 MET A O 1
ATOM 3153 N N . ALA A 1 412 ? 11.441 -30.689 12.416 1.00 74.19 412 ALA A N 1
ATOM 3154 C CA . ALA A 1 412 ? 12.235 -29.961 11.422 1.00 74.19 412 ALA A CA 1
ATOM 3155 C C . ALA A 1 412 ? 11.360 -29.180 10.436 1.00 74.19 412 ALA A C 1
ATOM 3157 O O . ALA A 1 412 ? 11.764 -28.110 10.006 1.00 74.19 412 ALA A O 1
ATOM 3158 N N . GLY A 1 413 ? 10.177 -29.682 10.075 1.00 73.56 413 GLY A N 1
ATOM 3159 C CA . GLY A 1 413 ? 9.213 -28.986 9.221 1.00 73.56 413 GLY A CA 1
ATOM 3160 C C . GLY A 1 413 ? 8.534 -27.818 9.932 1.00 73.56 413 GLY A C 1
ATOM 3161 O O . GLY A 1 413 ? 8.274 -26.789 9.316 1.00 73.56 413 GLY A O 1
ATOM 3162 N N . ASP A 1 414 ? 8.290 -27.946 11.228 1.00 72.25 414 ASP A N 1
ATOM 3163 C CA . ASP A 1 414 ? 7.732 -26.907 12.077 1.00 72.25 414 ASP A CA 1
ATOM 3164 C C . ASP A 1 414 ? 8.835 -25.897 12.425 1.00 72.25 414 ASP A C 1
ATOM 3166 O O . ASP A 1 414 ? 8.626 -24.704 12.263 1.00 72.25 414 ASP A O 1
ATOM 3170 N N . GLN A 1 415 ? 10.062 -26.338 12.733 1.00 71.56 415 GLN A N 1
ATOM 3171 C CA . GLN A 1 415 ? 11.235 -25.469 12.908 1.00 71.56 415 GLN A CA 1
ATOM 3172 C C . GLN A 1 415 ? 11.627 -24.747 11.613 1.00 71.56 415 GLN A C 1
ATOM 3174 O O . GLN A 1 415 ? 12.006 -23.581 11.666 1.00 71.56 415 GLN A O 1
ATOM 3179 N N . ALA A 1 416 ? 11.495 -25.389 10.448 1.00 73.38 416 ALA A N 1
ATOM 3180 C CA . ALA A 1 416 ? 11.679 -24.741 9.153 1.00 73.38 416 ALA A CA 1
ATOM 3181 C C . ALA A 1 416 ? 10.597 -23.683 8.914 1.00 73.38 416 ALA A C 1
ATOM 3183 O O . ALA A 1 416 ? 10.941 -22.564 8.543 1.00 73.38 416 ALA A O 1
ATOM 3184 N N . ARG A 1 417 ? 9.322 -23.994 9.196 1.00 71.50 417 ARG A N 1
ATOM 3185 C CA . ARG A 1 417 ? 8.216 -23.027 9.106 1.00 71.50 417 ARG A CA 1
ATOM 3186 C C . ARG A 1 417 ? 8.401 -21.849 10.065 1.00 71.50 417 ARG A C 1
ATOM 3188 O O . ARG A 1 417 ? 8.303 -20.714 9.618 1.00 71.50 417 ARG A O 1
ATOM 3195 N N . TRP A 1 418 ? 8.792 -22.094 11.316 1.00 70.19 418 TRP A N 1
ATOM 3196 C CA . TRP A 1 418 ? 9.126 -21.040 12.279 1.00 70.19 418 TRP A CA 1
ATOM 3197 C C . TRP A 1 418 ? 10.336 -20.213 11.846 1.00 70.19 418 TRP A C 1
ATOM 3199 O O . TRP A 1 418 ? 10.296 -18.994 11.956 1.00 70.19 418 TRP A O 1
ATOM 3209 N N . SER A 1 419 ? 11.389 -20.831 11.303 1.00 72.06 419 SER A N 1
ATOM 3210 C CA . SER A 1 419 ? 12.546 -20.088 10.782 1.00 72.06 419 SER A CA 1
ATOM 3211 C C . SER A 1 419 ? 12.193 -19.258 9.544 1.00 72.06 419 SER A C 1
ATOM 3213 O O . SER A 1 419 ? 12.721 -18.165 9.344 1.00 72.06 419 SER A O 1
ATOM 3215 N N . GLU A 1 420 ? 11.275 -19.747 8.708 1.00 77.81 420 GLU A N 1
ATOM 3216 C CA . GLU A 1 420 ? 10.790 -19.031 7.534 1.00 77.81 420 GLU A CA 1
ATOM 3217 C C . GLU A 1 420 ? 9.888 -17.854 7.937 1.00 77.81 420 GLU A C 1
ATOM 3219 O O . GLU A 1 420 ? 9.999 -16.772 7.369 1.00 77.81 420 GLU A O 1
ATOM 3224 N N . GLU A 1 421 ? 9.042 -18.023 8.953 1.00 73.88 421 GLU A N 1
ATOM 3225 C CA . GLU A 1 421 ? 8.270 -16.934 9.561 1.00 73.88 421 GLU A CA 1
ATOM 3226 C C . GLU A 1 421 ? 9.186 -15.897 10.230 1.00 73.88 421 GLU A C 1
ATOM 3228 O O . GLU A 1 421 ? 9.060 -14.708 9.949 1.00 73.88 421 GLU A O 1
ATOM 3233 N N . GLU A 1 422 ? 10.177 -16.326 11.017 1.00 78.38 422 GLU A N 1
ATOM 3234 C CA . GLU A 1 422 ? 11.125 -15.435 11.697 1.00 78.38 422 GLU A CA 1
ATOM 3235 C C . GLU A 1 422 ? 11.988 -14.643 10.704 1.00 78.38 422 GLU A C 1
ATOM 3237 O O . GLU A 1 422 ? 12.185 -13.438 10.866 1.00 78.38 422 GLU A O 1
ATOM 3242 N N . THR A 1 423 ? 12.458 -15.279 9.627 1.00 81.81 423 THR A N 1
ATOM 3243 C CA . THR A 1 423 ? 13.207 -14.587 8.565 1.00 81.81 423 THR A CA 1
ATOM 3244 C C . THR A 1 423 ? 12.333 -13.621 7.767 1.00 81.81 423 THR A C 1
ATOM 3246 O O . THR A 1 423 ? 12.814 -12.548 7.396 1.00 81.81 423 THR A O 1
ATOM 3249 N N . ARG A 1 424 ? 11.054 -13.942 7.528 1.00 79.12 424 ARG A N 1
ATOM 3250 C CA . ARG A 1 424 ? 10.093 -13.029 6.882 1.00 79.12 424 ARG A CA 1
ATOM 3251 C C . ARG A 1 424 ? 9.766 -11.826 7.762 1.00 79.12 424 ARG A C 1
ATOM 3253 O O . ARG A 1 424 ? 9.760 -10.706 7.254 1.00 79.12 424 ARG A O 1
ATOM 3260 N N . ASP A 1 425 ? 9.555 -12.033 9.057 1.00 81.19 425 ASP A N 1
ATOM 3261 C CA . ASP A 1 425 ? 9.301 -10.956 10.015 1.00 81.19 425 ASP A CA 1
ATOM 3262 C C . ASP A 1 425 ? 10.543 -10.066 10.187 1.00 81.19 425 ASP A C 1
ATOM 3264 O O . ASP A 1 425 ? 10.438 -8.836 10.177 1.00 81.19 425 ASP A O 1
ATOM 3268 N N . ALA A 1 426 ? 11.738 -10.661 10.261 1.00 83.88 426 ALA A N 1
ATOM 3269 C CA . ALA A 1 426 ? 13.001 -9.925 10.281 1.00 83.88 426 ALA A CA 1
ATOM 3270 C C . ALA A 1 426 ? 13.221 -9.122 8.989 1.00 83.88 426 ALA A C 1
ATOM 3272 O O . ALA A 1 426 ? 13.672 -7.975 9.041 1.00 83.88 426 ALA A O 1
ATOM 3273 N N . LEU A 1 427 ? 12.860 -9.685 7.830 1.00 86.94 427 LEU A N 1
ATOM 3274 C CA . LEU A 1 427 ? 12.911 -8.982 6.551 1.00 86.94 427 LEU A CA 1
ATOM 3275 C C . LEU A 1 427 ? 11.935 -7.801 6.530 1.00 86.94 427 LEU A C 1
ATOM 3277 O O . LEU A 1 427 ? 12.345 -6.700 6.174 1.00 86.94 427 LEU A O 1
ATOM 3281 N N . ALA A 1 428 ? 10.683 -7.995 6.953 1.00 86.12 428 ALA A N 1
ATOM 3282 C CA . ALA A 1 428 ? 9.688 -6.926 7.037 1.00 86.12 428 ALA A CA 1
ATOM 3283 C C . ALA A 1 428 ? 10.171 -5.771 7.932 1.00 86.12 428 ALA A C 1
ATOM 3285 O O . ALA A 1 428 ? 10.076 -4.608 7.542 1.00 86.12 428 ALA A O 1
ATOM 3286 N N . ARG A 1 429 ? 10.776 -6.073 9.089 1.00 86.12 429 ARG A N 1
ATOM 3287 C CA . ARG A 1 429 ? 11.382 -5.051 9.959 1.00 86.12 429 ARG A CA 1
ATOM 3288 C C . ARG A 1 429 ? 12.555 -4.345 9.302 1.00 86.12 429 ARG A C 1
ATOM 3290 O O . ARG A 1 429 ? 12.586 -3.123 9.292 1.00 86.12 429 ARG A O 1
ATOM 3297 N N . SER A 1 430 ? 13.483 -5.090 8.706 1.00 89.19 430 SER A N 1
ATOM 3298 C CA . SER A 1 430 ? 14.635 -4.491 8.028 1.00 89.19 430 SER A CA 1
ATOM 3299 C C . SER A 1 430 ? 14.204 -3.560 6.890 1.00 89.19 430 SER A C 1
ATOM 3301 O O . SER A 1 430 ? 14.770 -2.482 6.726 1.00 89.19 430 SER A O 1
ATOM 3303 N N . ARG A 1 431 ? 13.173 -3.938 6.122 1.00 89.56 431 ARG A N 1
ATOM 3304 C CA . ARG A 1 431 ? 12.594 -3.100 5.061 1.00 89.56 431 ARG A CA 1
ATOM 3305 C C . ARG A 1 431 ? 11.921 -1.848 5.619 1.00 89.56 431 ARG A C 1
ATOM 3307 O O . ARG A 1 431 ? 12.134 -0.765 5.079 1.00 89.56 431 ARG A O 1
ATOM 3314 N N . PHE A 1 432 ? 11.177 -1.975 6.715 1.00 88.12 432 PHE A N 1
ATOM 3315 C CA . PHE A 1 432 ? 10.566 -0.835 7.398 1.00 88.12 432 PHE A CA 1
ATOM 3316 C C . PHE A 1 432 ? 11.615 0.124 7.988 1.00 88.12 432 PHE A C 1
ATOM 3318 O O . PHE A 1 432 ? 11.527 1.334 7.798 1.00 88.12 432 PHE A O 1
ATOM 3325 N N . GLU A 1 433 ? 12.665 -0.395 8.627 1.00 86.25 433 GLU A N 1
ATOM 3326 C CA . GLU A 1 433 ? 13.781 0.410 9.137 1.00 86.25 433 GLU A CA 1
ATOM 3327 C C . GLU A 1 433 ? 14.548 1.109 8.010 1.00 86.25 433 GLU A C 1
ATOM 3329 O O . GLU A 1 433 ? 14.933 2.267 8.162 1.00 86.25 433 GLU A O 1
ATOM 3334 N N . GLN A 1 434 ? 14.726 0.452 6.858 1.00 85.19 434 GLN A N 1
ATOM 3335 C CA . GLN A 1 434 ? 15.284 1.084 5.659 1.00 85.19 434 GLN A CA 1
ATOM 3336 C C . GLN A 1 434 ? 14.397 2.238 5.178 1.00 85.19 434 GLN A C 1
ATOM 3338 O O . GLN A 1 434 ? 14.919 3.321 4.927 1.00 85.19 434 GLN A O 1
ATOM 3343 N N . ALA A 1 435 ? 13.078 2.040 5.087 1.00 83.88 435 ALA A N 1
ATOM 3344 C CA . ALA A 1 435 ? 12.128 3.083 4.695 1.00 83.88 435 ALA A CA 1
ATOM 3345 C C . ALA A 1 435 ? 12.231 4.303 5.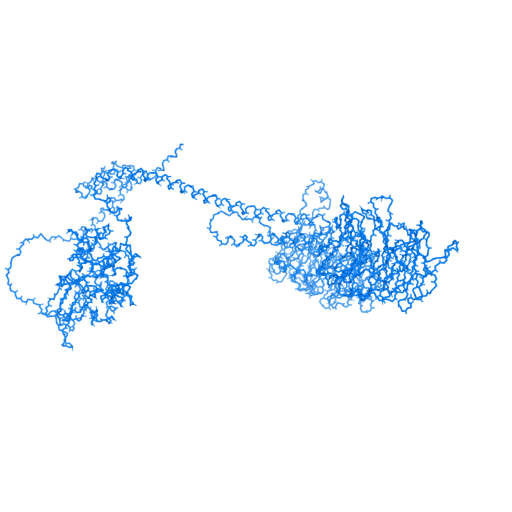627 1.00 83.88 435 ALA A C 1
ATOM 3347 O O . ALA A 1 435 ? 12.501 5.418 5.174 1.00 83.88 435 ALA A O 1
ATOM 3348 N N . ARG A 1 436 ? 12.174 4.058 6.940 1.00 81.25 436 ARG A N 1
ATOM 3349 C CA . ARG A 1 436 ? 12.279 5.090 7.976 1.00 81.25 436 ARG A CA 1
ATOM 3350 C C . ARG A 1 436 ? 13.631 5.808 7.960 1.00 81.25 436 ARG A C 1
ATOM 3352 O O . ARG A 1 436 ? 13.695 7.030 8.079 1.00 81.25 436 ARG A O 1
ATOM 3359 N N . ALA A 1 437 ? 14.732 5.081 7.771 1.00 78.31 437 ALA A N 1
ATOM 3360 C CA . ALA A 1 437 ? 16.063 5.674 7.649 1.00 78.31 437 ALA A CA 1
ATOM 3361 C C . ALA A 1 437 ? 16.183 6.558 6.397 1.00 78.31 437 ALA A C 1
ATOM 3363 O O . ALA A 1 437 ? 16.800 7.624 6.450 1.00 78.31 437 ALA A O 1
ATOM 3364 N N . LEU A 1 438 ? 15.583 6.146 5.274 1.00 74.38 438 LEU A N 1
ATOM 3365 C CA . LEU A 1 438 ? 15.560 6.938 4.043 1.00 74.38 438 LEU A CA 1
ATOM 3366 C C . LEU A 1 438 ? 14.768 8.239 4.211 1.00 74.38 438 LEU A C 1
ATOM 3368 O O . LEU A 1 438 ? 15.208 9.255 3.671 1.00 74.38 438 LEU A O 1
ATOM 3372 N N . SER A 1 439 ? 13.673 8.203 4.970 1.00 69.62 439 SER A N 1
ATOM 3373 C CA . SER A 1 439 ? 12.832 9.354 5.313 1.00 69.62 439 SER A CA 1
ATOM 3374 C C . SER A 1 439 ? 13.525 10.337 6.267 1.00 69.62 439 SER A C 1
ATOM 3376 O O . SER A 1 439 ? 13.556 11.540 6.011 1.00 69.62 439 SER A O 1
ATOM 3378 N N . ILE A 1 440 ? 14.201 9.834 7.310 1.00 68.25 440 ILE A N 1
ATOM 3379 C CA . ILE A 1 440 ? 14.938 10.665 8.281 1.00 68.25 440 ILE A CA 1
ATOM 3380 C C . ILE A 1 440 ? 16.182 11.321 7.668 1.00 68.25 440 ILE A C 1
ATOM 3382 O O . ILE A 1 440 ? 16.517 12.450 8.026 1.00 68.25 440 ILE A O 1
ATOM 3386 N N . ALA A 1 441 ? 16.880 10.633 6.759 1.00 63.50 441 ALA A N 1
ATOM 3387 C CA . ALA A 1 441 ? 18.181 11.068 6.250 1.00 63.50 441 ALA A CA 1
ATOM 3388 C C . ALA A 1 441 ? 18.169 12.442 5.550 1.00 63.50 441 ALA A C 1
ATOM 3390 O O . ALA A 1 441 ? 19.232 13.044 5.419 1.00 63.50 441 ALA A O 1
ATOM 3391 N N . GLY A 1 442 ? 17.009 12.949 5.112 1.00 53.78 442 GLY A N 1
ATOM 3392 C CA . GLY A 1 442 ? 16.832 14.355 4.742 1.00 53.78 442 GLY A CA 1
ATOM 3393 C C . GLY A 1 442 ? 17.108 14.809 3.296 1.00 53.78 442 GLY A C 1
ATOM 3394 O O . GLY A 1 442 ? 16.637 15.902 2.984 1.00 53.78 442 GLY A O 1
ATOM 3395 N N . PRO A 1 443 ? 17.791 14.093 2.370 1.00 55.72 443 PRO A N 1
ATOM 3396 C CA . PRO A 1 443 ? 17.818 14.542 0.986 1.00 55.72 443 PRO A CA 1
ATOM 3397 C C . PRO A 1 443 ? 16.479 14.199 0.307 1.00 55.72 443 PRO A C 1
ATOM 3399 O O . PRO A 1 443 ? 16.062 13.036 0.337 1.00 55.72 443 PRO A O 1
ATOM 3402 N N . PRO A 1 444 ? 15.822 15.175 -0.343 1.00 55.53 444 PRO A N 1
ATOM 3403 C CA . PRO A 1 444 ? 14.699 14.913 -1.238 1.00 55.53 444 PRO A CA 1
ATOM 3404 C C . PRO A 1 444 ? 15.131 13.917 -2.324 1.00 55.53 444 PRO A C 1
ATOM 3406 O O . PRO A 1 444 ? 16.308 13.888 -2.692 1.00 55.53 444 PRO A O 1
ATOM 3409 N N . GLY A 1 445 ? 14.206 13.108 -2.846 1.00 58.72 445 GLY A N 1
ATOM 3410 C CA . GLY A 1 445 ? 14.530 12.147 -3.909 1.00 58.72 445 GLY A CA 1
ATOM 3411 C C . GLY A 1 445 ? 14.407 10.656 -3.568 1.00 58.72 445 GLY A C 1
ATOM 3412 O O . GLY A 1 445 ? 15.119 9.841 -4.151 1.00 58.72 445 GLY A O 1
ATOM 3413 N N . ARG A 1 446 ? 13.597 10.291 -2.563 1.00 71.56 446 ARG A N 1
ATOM 3414 C CA . ARG A 1 446 ? 13.444 8.895 -2.090 1.00 71.56 446 ARG A CA 1
ATOM 3415 C C . ARG A 1 446 ? 11.996 8.439 -1.916 1.00 71.56 446 ARG A C 1
ATOM 3417 O O . ARG A 1 446 ? 11.769 7.330 -1.436 1.00 71.56 446 ARG A O 1
ATOM 3424 N N . ARG A 1 447 ? 11.026 9.272 -2.309 1.00 76.38 447 ARG A N 1
ATOM 3425 C CA . ARG A 1 447 ? 9.582 8.993 -2.239 1.00 76.38 447 ARG A CA 1
ATOM 3426 C C . ARG A 1 447 ? 9.275 7.601 -2.767 1.00 76.38 447 ARG A C 1
ATOM 3428 O O . ARG A 1 447 ? 8.636 6.818 -2.078 1.00 76.38 447 ARG A O 1
ATOM 3435 N N . TRP A 1 448 ? 9.732 7.280 -3.974 1.00 73.12 448 TRP A N 1
ATOM 3436 C CA . TRP A 1 448 ? 9.349 6.024 -4.620 1.00 73.12 448 TRP A CA 1
ATOM 3437 C C . TRP A 1 448 ? 9.987 4.809 -3.955 1.00 73.12 448 TRP A C 1
ATOM 3439 O O . TRP A 1 448 ? 9.305 3.812 -3.753 1.00 73.12 448 TRP A O 1
ATOM 3449 N N . THR A 1 449 ? 11.245 4.918 -3.527 1.00 78.06 449 THR A N 1
ATOM 3450 C CA . THR A 1 449 ? 11.921 3.853 -2.775 1.00 78.06 449 THR A CA 1
ATOM 3451 C C . THR A 1 449 ? 11.235 3.590 -1.436 1.00 78.06 449 THR A C 1
ATOM 3453 O O . THR A 1 449 ? 11.037 2.438 -1.069 1.00 78.06 449 THR A O 1
ATOM 3456 N N . ILE A 1 450 ? 10.833 4.639 -0.713 1.00 81.00 450 ILE A N 1
ATOM 3457 C CA . ILE A 1 450 ? 10.116 4.490 0.561 1.00 81.00 450 ILE A CA 1
ATOM 3458 C C . ILE A 1 450 ? 8.749 3.834 0.323 1.00 81.00 450 ILE A C 1
ATOM 3460 O O . ILE A 1 450 ? 8.408 2.884 1.020 1.00 81.00 450 ILE A O 1
ATOM 3464 N N . LEU A 1 451 ? 7.994 4.271 -0.693 1.00 82.44 451 LEU A N 1
ATOM 3465 C CA . LEU A 1 451 ? 6.694 3.677 -1.032 1.00 82.44 451 LEU A CA 1
ATOM 3466 C C . LEU A 1 451 ? 6.803 2.208 -1.461 1.00 82.44 451 LEU A C 1
ATOM 3468 O O . LEU A 1 451 ? 5.953 1.407 -1.081 1.00 82.44 451 LEU A O 1
ATOM 3472 N N . GLU A 1 452 ? 7.841 1.842 -2.216 1.00 83.75 452 GLU A N 1
ATOM 3473 C CA . GLU A 1 452 ? 8.121 0.449 -2.586 1.00 83.75 452 GLU A CA 1
ATOM 3474 C C . GLU A 1 452 ? 8.425 -0.404 -1.349 1.00 83.75 452 GLU A C 1
ATOM 3476 O O . GLU A 1 452 ? 7.828 -1.465 -1.180 1.00 83.75 452 GLU A O 1
ATOM 3481 N N . LEU A 1 453 ? 9.277 0.083 -0.441 1.00 87.31 453 LEU A N 1
ATOM 3482 C CA . LEU A 1 453 ? 9.587 -0.609 0.812 1.00 87.31 453 LEU A CA 1
ATOM 3483 C C . LEU A 1 453 ? 8.346 -0.766 1.703 1.00 87.31 453 LEU A C 1
ATOM 3485 O O . LEU A 1 453 ? 8.119 -1.847 2.241 1.00 87.31 453 LEU A O 1
ATOM 3489 N N . VAL A 1 454 ? 7.515 0.272 1.833 1.00 87.12 454 VAL A N 1
ATOM 3490 C CA . VAL A 1 454 ? 6.262 0.202 2.604 1.00 87.12 454 VAL A CA 1
ATOM 3491 C C . VAL A 1 454 ? 5.286 -0.801 1.978 1.00 87.12 454 VAL A C 1
ATOM 3493 O O . VAL A 1 454 ? 4.697 -1.611 2.696 1.00 87.12 454 VAL A O 1
ATOM 3496 N N . ALA A 1 455 ? 5.151 -0.805 0.649 1.00 83.50 455 ALA A N 1
ATOM 3497 C CA . ALA A 1 455 ? 4.316 -1.773 -0.056 1.00 83.50 455 ALA A CA 1
ATOM 3498 C C . ALA A 1 455 ? 4.828 -3.213 0.124 1.00 83.50 455 ALA A C 1
ATOM 3500 O O . ALA A 1 455 ? 4.029 -4.114 0.385 1.00 83.50 455 ALA A O 1
ATOM 3501 N N . GLU A 1 456 ? 6.146 -3.442 0.048 1.00 87.00 456 GLU A N 1
ATOM 3502 C CA . GLU A 1 456 ? 6.757 -4.745 0.341 1.00 87.00 456 GLU A CA 1
ATOM 3503 C C . GLU A 1 456 ? 6.384 -5.223 1.749 1.00 87.00 456 GLU A C 1
ATOM 3505 O O . GLU A 1 456 ? 5.930 -6.359 1.910 1.00 87.00 456 GLU A O 1
ATOM 3510 N N . VAL A 1 457 ? 6.494 -4.356 2.758 1.00 89.00 457 VAL A N 1
ATOM 3511 C CA . VAL A 1 457 ? 6.138 -4.698 4.142 1.00 89.00 457 VAL A CA 1
ATOM 3512 C C . VAL A 1 457 ? 4.650 -5.039 4.277 1.00 89.00 457 VAL A C 1
ATOM 3514 O O . VAL A 1 457 ? 4.316 -6.050 4.899 1.00 89.00 457 VAL A O 1
ATOM 3517 N N . GLU A 1 458 ? 3.750 -4.285 3.641 1.00 87.19 458 GLU A N 1
ATOM 3518 C CA . GLU A 1 458 ? 2.308 -4.575 3.677 1.00 87.19 458 GLU A CA 1
ATOM 3519 C C . GLU A 1 458 ? 1.965 -5.898 2.962 1.00 87.19 458 GLU A C 1
ATOM 3521 O O . GLU A 1 458 ? 1.128 -6.679 3.431 1.00 87.19 458 GLU A O 1
ATOM 3526 N N . THR A 1 459 ? 2.667 -6.238 1.873 1.00 85.88 459 THR A N 1
ATOM 3527 C CA . THR A 1 459 ? 2.496 -7.548 1.217 1.00 85.88 459 THR A CA 1
ATOM 3528 C C . THR A 1 459 ? 2.968 -8.716 2.088 1.00 85.88 459 THR A C 1
ATOM 3530 O O . THR A 1 459 ? 2.335 -9.777 2.097 1.00 85.88 459 THR A O 1
ATOM 3533 N N . LEU A 1 460 ? 4.053 -8.539 2.850 1.00 84.50 460 LEU A N 1
ATOM 3534 C CA . LEU A 1 460 ? 4.541 -9.545 3.798 1.00 84.50 460 LEU A CA 1
ATOM 3535 C C . LEU A 1 460 ? 3.551 -9.722 4.959 1.00 84.50 460 LEU A C 1
ATOM 3537 O O . LEU A 1 460 ? 3.233 -10.851 5.340 1.00 84.50 460 LEU A O 1
ATOM 3541 N N . ARG A 1 461 ? 2.989 -8.618 5.459 1.00 84.25 461 ARG A N 1
ATOM 3542 C CA . ARG A 1 461 ? 2.019 -8.598 6.561 1.00 84.25 461 ARG A CA 1
ATOM 3543 C C . ARG A 1 461 ? 0.682 -9.256 6.207 1.00 84.25 461 ARG A C 1
ATOM 3545 O O . ARG A 1 461 ? 0.169 -10.068 6.980 1.00 84.25 461 ARG A O 1
ATOM 3552 N N . THR A 1 462 ? 0.112 -8.939 5.044 1.00 79.06 462 THR A N 1
ATOM 3553 C CA . THR A 1 462 ? -1.173 -9.503 4.580 1.00 79.06 462 THR A CA 1
ATOM 3554 C C . THR A 1 462 ? -1.098 -11.015 4.363 1.00 79.06 462 THR A C 1
ATOM 3556 O O . THR A 1 462 ? -2.009 -11.744 4.762 1.00 79.06 462 THR A O 1
ATOM 3559 N N . ARG A 1 463 ? 0.019 -11.515 3.819 1.00 73.19 463 ARG A N 1
ATOM 3560 C CA . ARG A 1 463 ? 0.274 -12.959 3.689 1.00 73.19 463 ARG A CA 1
ATOM 3561 C C . ARG A 1 463 ? 0.355 -13.660 5.046 1.00 73.19 463 ARG A C 1
ATOM 3563 O O . ARG A 1 463 ? -0.179 -14.759 5.181 1.00 73.19 463 ARG A O 1
ATOM 3570 N N . ASN A 1 464 ? 0.937 -13.017 6.059 1.00 67.00 464 ASN A N 1
ATOM 3571 C CA . ASN A 1 464 ? 1.047 -13.593 7.401 1.00 67.00 464 ASN A CA 1
ATOM 3572 C C . ASN A 1 464 ? -0.336 -13.753 8.081 1.00 67.00 464 ASN A C 1
ATOM 3574 O O . ASN A 1 464 ? -0.648 -14.818 8.613 1.00 67.00 464 ASN A O 1
ATOM 3578 N N . ARG A 1 465 ? -1.247 -12.771 7.934 1.00 62.28 465 ARG A N 1
ATOM 3579 C CA . ARG A 1 465 ? -2.646 -12.899 8.415 1.00 62.28 465 ARG A CA 1
ATOM 3580 C C . ARG A 1 465 ? -3.387 -14.085 7.793 1.00 62.28 465 ARG A C 1
ATOM 3582 O O . ARG A 1 465 ? -4.131 -14.771 8.488 1.00 62.28 465 ARG A O 1
ATOM 3589 N N . SER A 1 466 ? -3.188 -14.337 6.496 1.00 58.16 466 SER A N 1
ATOM 3590 C CA . SER A 1 466 ? -3.824 -15.479 5.823 1.00 58.16 466 SER A CA 1
ATOM 3591 C C . SER A 1 466 ? -3.293 -16.838 6.297 1.00 58.16 466 SER A C 1
ATOM 3593 O O . SER A 1 466 ? -4.033 -17.815 6.262 1.00 58.16 466 SER A O 1
ATOM 3595 N N . ALA A 1 467 ? -2.047 -16.899 6.783 1.00 57.16 467 ALA A N 1
ATOM 3596 C CA . ALA A 1 467 ? -1.447 -18.117 7.328 1.00 57.16 467 ALA A CA 1
ATOM 3597 C C . ALA A 1 467 ? -1.899 -18.395 8.778 1.00 57.16 467 ALA A C 1
ATOM 3599 O O . ALA A 1 467 ? -2.229 -19.535 9.115 1.00 57.16 467 ALA A O 1
ATOM 3600 N N . GLN A 1 468 ? -2.000 -17.349 9.610 1.00 55.66 468 GLN A N 1
ATOM 3601 C CA . GLN A 1 468 ? -2.391 -17.449 11.026 1.00 55.66 468 GLN A CA 1
ATOM 3602 C C . GLN A 1 468 ? -3.838 -17.912 11.257 1.00 55.66 468 GLN A C 1
ATOM 3604 O O . GLN A 1 468 ? -4.113 -18.529 12.283 1.00 55.66 468 GLN A O 1
ATOM 3609 N N . GLY A 1 469 ? -4.752 -17.710 10.300 1.00 50.12 469 GLY A N 1
ATOM 3610 C CA . GLY A 1 469 ? -6.143 -18.186 10.392 1.00 50.12 469 GLY A CA 1
ATOM 3611 C C . GLY A 1 469 ? -6.313 -19.713 10.483 1.00 50.12 469 GLY A C 1
ATOM 3612 O O . GLY A 1 469 ? -7.431 -20.190 10.660 1.00 50.12 469 GLY A O 1
ATOM 3613 N N . THR A 1 470 ? -5.223 -20.479 10.378 1.00 49.19 470 THR A N 1
ATOM 3614 C CA . THR A 1 470 ? -5.224 -21.952 10.337 1.00 49.19 470 THR A CA 1
ATOM 3615 C C . THR A 1 470 ? -4.584 -22.616 11.563 1.00 49.19 470 THR A C 1
ATOM 3617 O O . THR A 1 470 ? -4.607 -23.841 11.662 1.00 49.19 470 THR A O 1
ATOM 3620 N N . LEU A 1 471 ? -4.005 -21.849 12.495 1.00 47.97 471 LEU A N 1
ATOM 3621 C CA . LEU A 1 471 ? -3.259 -22.382 13.640 1.00 47.97 471 LEU A CA 1
ATOM 3622 C C . LEU A 1 471 ? -4.027 -22.140 14.944 1.00 47.97 471 LEU A C 1
ATOM 3624 O O . LEU A 1 471 ? -3.940 -21.081 15.559 1.00 47.97 471 LEU A O 1
ATOM 3628 N N . SER A 1 472 ? -4.786 -23.145 15.380 1.00 44.88 472 SER A N 1
ATOM 3629 C CA . SER A 1 472 ? -5.368 -23.189 16.720 1.00 44.88 472 SER A CA 1
ATOM 3630 C C . SER A 1 472 ? -4.428 -23.927 17.678 1.00 44.88 472 SER A C 1
ATOM 3632 O O . SER A 1 472 ? -4.221 -25.127 17.516 1.00 44.88 472 SER A O 1
ATOM 3634 N N . HIS A 1 473 ? -3.976 -23.198 18.704 1.00 46.91 473 HIS A N 1
ATOM 3635 C CA . HIS A 1 473 ? -3.331 -23.643 19.954 1.00 46.91 473 HIS A CA 1
ATOM 3636 C C . HIS A 1 473 ? -1.794 -23.709 19.979 1.00 46.91 473 HIS A C 1
ATOM 3638 O O . HIS A 1 473 ? -1.178 -24.574 19.367 1.00 46.91 473 HIS A O 1
ATOM 3644 N N . GLY A 1 474 ? -1.203 -22.851 20.826 1.00 39.53 474 GLY A N 1
ATOM 3645 C CA . GLY A 1 474 ? 0.140 -23.037 21.387 1.00 39.53 474 GLY A CA 1
ATOM 3646 C C . GLY A 1 474 ? 0.991 -21.764 21.465 1.00 39.53 474 GLY A C 1
ATOM 3647 O O . GLY A 1 474 ? 1.675 -21.431 20.510 1.00 39.53 474 GLY A O 1
ATOM 3648 N N . SER A 1 475 ? 1.003 -21.110 22.633 1.00 42.19 475 SER A N 1
ATOM 3649 C CA . SER A 1 475 ? 1.874 -19.988 23.049 1.00 42.19 475 SER A CA 1
ATOM 3650 C C . SER A 1 475 ? 1.823 -18.693 22.215 1.00 42.19 475 SER A C 1
ATOM 3652 O O . SER A 1 475 ? 2.320 -18.603 21.097 1.00 42.19 475 SER A O 1
ATOM 3654 N N . GLU A 1 476 ? 1.268 -17.643 22.820 1.00 47.69 476 GLU A N 1
ATOM 3655 C CA . GLU A 1 476 ? 1.249 -16.274 22.302 1.00 47.69 476 GLU A CA 1
ATOM 3656 C C . GLU A 1 476 ? 2.666 -15.679 22.234 1.00 47.69 476 GLU A C 1
ATOM 3658 O O . GLU A 1 476 ? 3.154 -15.053 23.173 1.00 47.69 476 GLU A O 1
ATOM 3663 N N . ARG A 1 477 ? 3.337 -15.810 21.091 1.00 49.62 477 ARG A N 1
ATOM 3664 C CA . ARG A 1 477 ? 4.251 -14.761 20.627 1.00 49.62 477 ARG A CA 1
ATOM 3665 C C . ARG A 1 477 ? 3.551 -14.026 19.498 1.00 49.62 477 ARG A C 1
ATOM 3667 O O . ARG A 1 477 ? 3.543 -14.492 18.365 1.00 49.62 477 ARG A O 1
ATOM 3674 N N . GLN A 1 478 ? 2.933 -12.888 19.817 1.00 52.66 478 GLN A N 1
ATOM 3675 C CA . GLN A 1 478 ? 2.439 -11.985 18.782 1.00 52.66 478 GLN A CA 1
ATOM 3676 C C . GLN A 1 478 ? 3.641 -11.495 17.957 1.00 52.66 478 GLN A C 1
ATOM 3678 O O . GLN A 1 478 ? 4.591 -10.960 18.541 1.00 52.66 478 GLN A O 1
ATOM 3683 N N . PRO A 1 479 ? 3.648 -11.679 16.626 1.00 53.09 479 PRO A N 1
ATOM 3684 C CA . PRO A 1 479 ? 4.704 -11.120 15.800 1.00 53.09 479 PRO A CA 1
ATOM 3685 C C . PRO A 1 479 ? 4.668 -9.593 15.922 1.00 53.09 479 PRO A C 1
ATOM 3687 O O . PRO A 1 479 ? 3.647 -8.959 15.653 1.00 53.09 479 PRO A O 1
ATOM 3690 N N . VAL A 1 480 ? 5.787 -8.990 16.338 1.00 65.00 480 VAL A N 1
ATOM 3691 C CA . VAL A 1 480 ? 5.959 -7.526 16.358 1.00 65.00 480 VAL A CA 1
ATOM 3692 C C . VAL A 1 480 ? 6.232 -7.073 14.921 1.00 65.00 480 VAL A C 1
ATOM 3694 O O . VAL A 1 480 ? 7.376 -6.831 14.536 1.00 65.00 480 VAL A O 1
ATOM 3697 N N . LEU A 1 481 ? 5.201 -7.110 14.081 1.00 75.88 481 LEU A N 1
ATOM 3698 C CA . LEU A 1 481 ? 5.208 -6.508 12.749 1.00 75.88 481 LEU A CA 1
ATOM 3699 C C . LEU A 1 481 ? 4.892 -5.011 12.876 1.00 75.88 481 LEU A C 1
ATOM 3701 O O . LEU A 1 481 ? 4.141 -4.647 13.788 1.00 75.88 481 LEU A O 1
ATOM 3705 N N . PRO A 1 482 ? 5.412 -4.159 11.970 1.00 81.12 482 PRO A N 1
ATOM 3706 C CA . PRO A 1 482 ? 5.034 -2.753 11.926 1.00 81.12 482 PRO A CA 1
ATOM 3707 C C . PRO A 1 482 ? 3.518 -2.608 11.863 1.00 81.12 482 PRO A C 1
ATOM 3709 O O . PRO A 1 482 ? 2.827 -3.365 11.159 1.00 81.12 482 PRO A O 1
ATOM 3712 N N . ARG A 1 483 ? 2.989 -1.667 12.640 1.00 79.38 483 ARG A N 1
ATOM 3713 C CA . ARG A 1 483 ? 1.544 -1.459 12.698 1.00 79.38 483 ARG A CA 1
ATOM 3714 C C . ARG A 1 483 ? 1.046 -0.749 11.433 1.00 79.38 483 ARG A C 1
ATOM 3716 O O . ARG A 1 483 ? 1.821 -0.257 10.615 1.00 79.38 483 ARG A O 1
ATOM 3723 N N . GLN A 1 484 ? -0.269 -0.756 11.219 1.00 78.12 484 GLN A N 1
ATOM 3724 C CA . GLN A 1 484 ? -0.841 -0.200 9.985 1.00 78.12 484 GLN A CA 1
ATOM 3725 C C . GLN A 1 484 ? -0.697 1.322 9.924 1.00 78.12 484 GLN A C 1
ATOM 3727 O O . GLN A 1 484 ? -0.383 1.865 8.872 1.00 78.12 484 GLN A O 1
ATOM 3732 N N . ASP A 1 485 ? -0.905 1.966 11.064 1.00 70.25 485 ASP A N 1
ATOM 3733 C CA . ASP A 1 485 ? -0.620 3.363 11.375 1.00 70.25 485 ASP A CA 1
ATOM 3734 C C . ASP A 1 485 ? 0.843 3.715 11.083 1.00 70.25 485 ASP A C 1
ATOM 3736 O O . ASP A 1 485 ? 1.100 4.669 10.357 1.00 70.25 485 ASP A O 1
ATOM 3740 N N . GLU A 1 486 ? 1.806 2.901 11.525 1.00 78.56 486 GLU A N 1
ATOM 3741 C CA . GLU A 1 486 ? 3.233 3.141 11.261 1.00 78.56 486 GLU A CA 1
ATOM 3742 C C . GLU A 1 486 ? 3.572 3.111 9.759 1.00 78.56 486 GLU A C 1
ATOM 3744 O O . GLU A 1 486 ? 4.242 4.010 9.248 1.00 78.56 486 GLU A O 1
ATOM 3749 N N . LEU A 1 487 ? 3.076 2.104 9.027 1.00 82.62 487 LEU A N 1
ATOM 3750 C CA . LEU A 1 487 ? 3.276 1.993 7.575 1.00 82.62 487 LEU A CA 1
ATOM 3751 C C . LEU A 1 487 ? 2.607 3.137 6.817 1.00 82.62 487 LEU A C 1
ATOM 3753 O O . LEU A 1 487 ? 3.172 3.685 5.869 1.00 82.62 487 LEU A O 1
ATOM 3757 N N . ARG A 1 488 ? 1.403 3.510 7.247 1.00 78.00 488 ARG A N 1
ATOM 3758 C CA . ARG A 1 488 ? 0.654 4.621 6.677 1.00 78.00 488 ARG A CA 1
ATOM 3759 C C . ARG A 1 488 ? 1.395 5.940 6.867 1.00 78.00 488 ARG A C 1
ATOM 3761 O O . ARG A 1 488 ? 1.552 6.673 5.895 1.00 78.00 488 ARG A O 1
ATOM 3768 N N . SER A 1 489 ? 1.856 6.233 8.076 1.00 75.12 489 SER A N 1
ATOM 3769 C CA . SER A 1 489 ? 2.601 7.453 8.396 1.00 75.12 489 SER A CA 1
ATOM 3770 C C . SER A 1 489 ? 3.887 7.558 7.573 1.00 75.12 489 SER A C 1
ATOM 3772 O O . SER A 1 489 ? 4.198 8.617 7.017 1.00 75.12 489 SER A O 1
ATOM 3774 N N . GLU A 1 490 ? 4.588 6.439 7.377 1.00 82.31 490 GLU A N 1
ATOM 3775 C CA . GLU A 1 490 ? 5.775 6.387 6.521 1.00 82.31 490 GLU A CA 1
ATOM 3776 C C . GLU A 1 490 ? 5.433 6.623 5.035 1.00 82.31 490 GLU A C 1
ATOM 3778 O O . GLU A 1 490 ? 6.092 7.415 4.357 1.00 82.31 490 GLU A O 1
ATOM 3783 N N . ALA A 1 491 ? 4.349 6.023 4.528 1.00 79.12 491 ALA A N 1
ATOM 3784 C CA . ALA A 1 491 ? 3.876 6.262 3.163 1.00 79.12 491 ALA A CA 1
ATOM 3785 C C . ALA A 1 491 ? 3.437 7.715 2.934 1.00 79.12 491 ALA A C 1
ATOM 3787 O O . ALA A 1 491 ? 3.772 8.306 1.908 1.00 79.12 491 ALA A O 1
ATOM 3788 N N . VAL A 1 492 ? 2.709 8.312 3.882 1.00 73.81 492 VAL A N 1
ATOM 3789 C CA . VAL A 1 492 ? 2.309 9.724 3.821 1.00 73.81 492 VAL A CA 1
ATOM 3790 C C . VAL A 1 492 ? 3.544 10.615 3.783 1.00 73.81 492 VAL A C 1
ATOM 3792 O O . VAL A 1 492 ? 3.634 11.471 2.905 1.00 73.81 492 VAL A O 1
ATOM 3795 N N . THR A 1 493 ? 4.524 10.373 4.659 1.00 75.19 493 THR A N 1
ATOM 3796 C CA . THR A 1 493 ? 5.792 11.118 4.669 1.00 75.19 493 THR A CA 1
ATOM 3797 C C . THR A 1 493 ? 6.480 11.044 3.308 1.00 75.19 493 THR A C 1
ATOM 3799 O O . THR A 1 493 ? 6.844 12.075 2.744 1.00 75.19 493 THR A O 1
ATOM 3802 N N . ALA A 1 494 ? 6.553 9.852 2.709 1.00 75.75 494 ALA A N 1
ATOM 3803 C CA . ALA A 1 494 ? 7.092 9.677 1.366 1.00 75.75 494 ALA A CA 1
ATOM 3804 C C . ALA A 1 494 ? 6.319 10.470 0.301 1.00 75.75 494 ALA A C 1
ATOM 3806 O O . ALA A 1 494 ? 6.930 11.079 -0.575 1.00 75.75 494 ALA A O 1
ATOM 3807 N N . LEU A 1 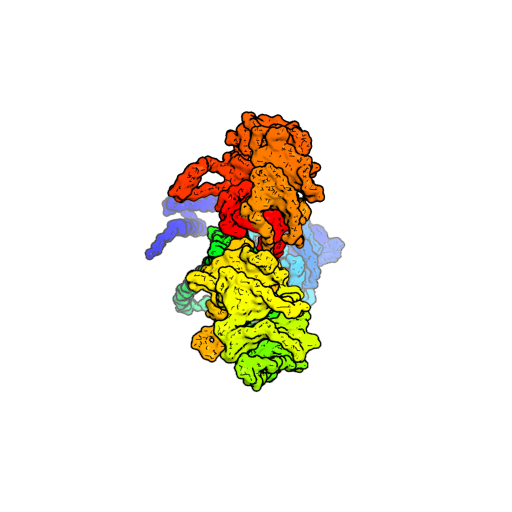495 ? 4.983 10.497 0.365 1.00 73.38 495 LEU A N 1
ATOM 3808 C CA . LEU A 1 495 ? 4.138 11.215 -0.595 1.00 73.38 495 LEU A CA 1
ATOM 3809 C C . LEU A 1 495 ? 4.334 12.735 -0.563 1.00 73.38 495 LEU A C 1
ATOM 3811 O O . LEU A 1 495 ? 4.116 13.378 -1.593 1.00 73.38 495 LEU A O 1
ATOM 3815 N N . LEU A 1 496 ? 4.760 13.297 0.573 1.00 70.44 496 LEU A N 1
ATOM 3816 C CA . LEU A 1 496 ? 5.073 14.723 0.707 1.00 70.44 496 LEU A CA 1
ATOM 3817 C C . LEU A 1 496 ? 6.478 15.090 0.197 1.00 70.44 496 LEU A C 1
ATOM 3819 O O . LEU A 1 496 ? 6.748 16.272 -0.025 1.00 70.44 496 LEU A O 1
ATOM 3823 N N . LEU A 1 497 ? 7.369 14.114 -0.021 1.00 68.38 497 LEU A N 1
ATOM 3824 C CA . LEU A 1 497 ? 8.717 14.365 -0.532 1.00 68.38 497 LEU A CA 1
ATOM 3825 C C . LEU A 1 497 ? 8.698 14.719 -2.027 1.00 68.38 497 LEU A C 1
ATOM 3827 O O . LEU A 1 497 ? 8.071 14.045 -2.851 1.00 68.38 497 LEU A O 1
ATOM 3831 N N . ALA A 1 498 ? 9.469 15.748 -2.388 1.00 60.09 498 ALA A N 1
ATOM 3832 C CA . ALA A 1 498 ? 9.831 16.006 -3.776 1.00 60.09 498 ALA A CA 1
ATOM 3833 C C . ALA A 1 498 ? 10.804 14.915 -4.254 1.00 60.09 498 ALA A C 1
ATOM 3835 O O . ALA A 1 498 ? 11.835 14.666 -3.627 1.00 60.09 498 ALA A O 1
ATOM 3836 N N . ASP A 1 499 ? 10.465 14.242 -5.351 1.00 68.25 499 ASP A N 1
ATOM 3837 C CA . ASP A 1 499 ? 11.264 13.159 -5.925 1.00 68.25 499 ASP A CA 1
ATOM 3838 C C . ASP A 1 499 ? 10.995 13.021 -7.428 1.00 68.25 499 ASP A C 1
ATOM 3840 O O . ASP A 1 499 ? 9.957 13.460 -7.931 1.00 68.25 499 ASP A O 1
ATOM 3844 N N . ALA A 1 500 ? 11.932 12.389 -8.127 1.00 68.50 500 ALA A N 1
ATOM 3845 C CA . ALA A 1 500 ? 11.911 12.133 -9.548 1.00 68.50 500 ALA A CA 1
ATOM 3846 C C . ALA A 1 500 ? 12.164 10.643 -9.837 1.00 68.50 500 ALA A C 1
ATOM 3848 O O . ALA A 1 500 ? 13.290 10.151 -9.728 1.00 68.50 500 ALA A O 1
ATOM 3849 N N . ARG A 1 501 ? 11.129 9.915 -10.269 1.00 75.12 501 ARG A N 1
ATOM 3850 C CA . ARG A 1 501 ? 11.259 8.515 -10.697 1.00 75.12 501 ARG A CA 1
ATOM 3851 C C . ARG A 1 501 ? 11.805 8.456 -12.112 1.00 75.12 501 ARG A C 1
ATOM 3853 O O . ARG A 1 501 ? 11.303 9.149 -12.989 1.00 75.12 501 ARG A O 1
ATOM 3860 N N . VAL A 1 502 ? 12.773 7.584 -12.387 1.00 77.56 502 VAL A N 1
ATOM 3861 C CA . VAL A 1 502 ? 13.141 7.284 -13.780 1.00 77.56 502 VAL A CA 1
ATOM 3862 C C . VAL A 1 502 ? 11.976 6.545 -14.438 1.00 77.56 502 VAL A C 1
ATOM 3864 O O . VAL A 1 502 ? 11.692 5.401 -14.094 1.00 77.56 502 VAL A O 1
ATOM 3867 N N . ARG A 1 503 ? 11.302 7.213 -15.377 1.00 78.69 503 ARG A N 1
ATOM 3868 C CA . ARG A 1 503 ? 10.182 6.655 -16.146 1.00 78.69 503 ARG A CA 1
ATOM 3869 C C . ARG A 1 503 ? 10.706 5.679 -17.196 1.00 78.69 503 ARG A C 1
ATOM 3871 O O . ARG A 1 503 ? 10.219 4.562 -17.325 1.00 78.69 503 ARG A O 1
ATOM 3878 N N . TRP A 1 504 ? 11.748 6.096 -17.906 1.00 80.12 504 TRP A N 1
ATOM 3879 C CA . TRP A 1 504 ? 12.525 5.259 -18.809 1.00 80.12 504 TRP A CA 1
ATOM 3880 C C . TRP A 1 504 ? 13.906 5.878 -19.030 1.00 80.12 504 TRP A C 1
ATOM 3882 O O . TRP A 1 504 ? 14.128 7.077 -18.831 1.00 80.12 504 TRP A O 1
ATOM 3892 N N . GLN A 1 505 ? 14.838 5.035 -19.462 1.00 83.00 505 GLN A N 1
ATOM 3893 C CA . GLN A 1 505 ? 16.171 5.432 -19.891 1.00 83.00 505 GLN A CA 1
ATOM 3894 C C . GLN A 1 505 ? 16.532 4.686 -21.172 1.00 83.00 505 GLN A C 1
ATOM 3896 O O . GLN A 1 505 ? 16.211 3.506 -21.324 1.00 83.00 505 GLN A O 1
ATOM 3901 N N . ALA A 1 506 ? 17.200 5.373 -22.088 1.00 74.00 506 ALA A N 1
ATOM 3902 C CA . ALA A 1 506 ? 17.670 4.812 -23.342 1.00 74.00 506 ALA A CA 1
ATOM 3903 C C . ALA A 1 506 ? 19.173 5.062 -23.477 1.00 74.00 506 ALA A C 1
ATOM 3905 O O . ALA A 1 506 ? 19.636 6.202 -23.396 1.00 74.00 506 ALA A O 1
ATOM 3906 N N . SER A 1 507 ? 19.931 3.986 -23.702 1.00 74.56 507 SER A N 1
ATOM 3907 C CA . SER A 1 507 ? 21.327 4.091 -24.121 1.00 74.56 507 SER A CA 1
ATOM 3908 C C . SER A 1 507 ? 21.358 4.347 -25.622 1.00 74.56 507 SER A C 1
ATOM 3910 O O . SER A 1 507 ? 20.799 3.575 -26.403 1.00 74.56 507 SER A O 1
ATOM 3912 N N . LEU A 1 508 ? 21.984 5.448 -26.018 1.00 69.19 508 LEU A N 1
ATOM 3913 C CA . LEU A 1 508 ? 22.108 5.862 -27.405 1.00 69.19 508 LEU A CA 1
ATOM 3914 C C . LEU A 1 508 ? 23.584 5.803 -27.812 1.00 69.19 508 LEU A C 1
ATOM 3916 O O . LEU A 1 508 ? 24.453 6.397 -27.173 1.00 69.19 508 LEU A O 1
ATOM 3920 N N . GLU A 1 509 ? 23.873 5.087 -28.897 1.00 62.09 509 GLU A N 1
ATOM 3921 C CA . GLU A 1 509 ? 25.188 5.119 -29.544 1.00 62.09 509 GLU A CA 1
ATOM 3922 C C . GLU A 1 509 ? 25.341 6.476 -30.253 1.00 62.09 509 GLU A C 1
ATOM 3924 O O . GLU A 1 509 ? 24.568 6.783 -31.168 1.00 62.09 509 GLU A O 1
ATOM 3929 N N . SER A 1 510 ? 26.284 7.321 -29.818 1.00 52.97 510 SER A N 1
ATOM 3930 C CA . SER A 1 510 ? 26.300 8.726 -30.239 1.00 52.97 510 SER A CA 1
ATOM 3931 C C . SER A 1 510 ? 27.697 9.347 -30.331 1.00 52.97 510 SER A C 1
ATOM 3933 O O . SER A 1 510 ? 28.404 9.438 -29.334 1.00 52.97 510 SER A O 1
ATOM 3935 N N . PHE A 1 511 ? 27.987 9.924 -31.506 1.00 42.19 511 PHE A N 1
ATOM 3936 C CA . PHE A 1 511 ? 28.873 11.077 -31.703 1.00 42.19 511 PHE A CA 1
ATOM 3937 C C . PHE A 1 511 ? 27.990 12.305 -32.038 1.00 42.19 511 PHE A C 1
ATOM 3939 O O . PHE A 1 511 ? 27.529 12.433 -33.172 1.00 42.19 511 PHE A O 1
ATOM 3946 N N . GLY A 1 512 ? 27.716 13.192 -31.071 1.00 46.50 512 GLY A N 1
ATOM 3947 C CA . GLY A 1 512 ? 27.025 14.479 -31.308 1.00 46.50 512 GLY A CA 1
ATOM 3948 C C . GLY A 1 512 ? 25.987 14.887 -30.250 1.00 46.50 512 GLY A C 1
ATOM 3949 O O . GLY A 1 512 ? 25.490 14.050 -29.501 1.00 46.50 512 GLY A O 1
ATOM 3950 N N . GLN A 1 513 ? 25.673 16.188 -30.167 1.00 47.66 513 GLN A N 1
ATOM 3951 C CA . GLN A 1 513 ? 24.639 16.731 -29.272 1.00 47.66 513 GLN A CA 1
ATOM 3952 C C . GLN A 1 513 ? 23.242 16.553 -29.900 1.00 47.66 513 GLN A C 1
ATOM 3954 O O . GLN A 1 513 ? 22.986 17.115 -30.969 1.00 47.66 513 GLN A O 1
ATOM 3959 N N . PRO A 1 514 ? 22.319 15.785 -29.293 1.00 48.00 514 PRO A N 1
ATOM 3960 C CA . PRO A 1 514 ? 20.953 15.711 -29.784 1.00 48.00 514 PRO A CA 1
ATOM 3961 C C . PRO A 1 514 ? 20.208 17.005 -29.439 1.00 48.00 514 PRO A C 1
ATOM 3963 O O . PRO A 1 514 ? 20.150 17.407 -28.279 1.00 48.00 514 PRO A O 1
ATOM 3966 N N . GLY A 1 515 ? 19.580 17.628 -30.436 1.00 50.28 515 GLY A N 1
ATOM 3967 C CA . GLY A 1 515 ? 18.575 18.656 -30.182 1.00 50.28 515 GLY A CA 1
ATOM 3968 C C . GLY A 1 515 ? 17.399 18.045 -29.441 1.00 50.28 515 GLY A C 1
ATOM 3969 O O . GLY A 1 515 ? 16.733 17.178 -29.992 1.00 50.28 515 GLY A O 1
ATOM 3970 N N . LEU A 1 516 ? 17.165 18.488 -28.209 1.00 52.34 516 LEU A N 1
ATOM 3971 C CA . LEU A 1 516 ? 16.053 18.061 -27.368 1.00 52.34 516 LEU A CA 1
ATOM 3972 C C . LEU A 1 516 ? 14.896 19.039 -27.508 1.00 52.34 516 LEU A C 1
ATOM 3974 O O . LEU A 1 516 ? 14.997 20.197 -27.100 1.00 52.34 516 LEU A O 1
ATOM 3978 N N . THR A 1 517 ? 13.786 18.558 -28.050 1.00 53.78 517 THR A N 1
ATOM 3979 C CA . THR A 1 517 ? 12.578 19.364 -28.232 1.00 53.78 517 THR A CA 1
ATOM 3980 C C . THR A 1 517 ? 11.371 18.591 -27.744 1.00 53.78 517 THR A C 1
ATOM 3982 O O . THR A 1 517 ? 11.166 17.462 -28.186 1.00 53.78 517 THR A O 1
ATOM 3985 N N . ALA A 1 518 ? 10.588 19.198 -26.859 1.00 50.94 518 ALA A N 1
ATOM 3986 C CA . ALA A 1 518 ? 9.293 18.680 -26.452 1.00 50.94 518 ALA A CA 1
ATOM 3987 C C . ALA A 1 518 ? 8.202 19.435 -27.217 1.00 50.94 518 ALA A C 1
ATOM 3989 O O . ALA A 1 518 ? 8.206 20.667 -27.219 1.00 50.94 518 ALA A O 1
ATOM 3990 N N . ASP A 1 519 ? 7.294 18.721 -27.881 1.00 55.25 519 ASP A N 1
ATOM 3991 C CA . ASP A 1 519 ? 6.087 19.346 -28.426 1.00 55.25 519 ASP A CA 1
ATOM 3992 C C . ASP A 1 519 ? 4.985 19.444 -27.348 1.00 55.25 519 ASP A C 1
ATOM 3994 O O . ASP A 1 519 ? 5.082 18.880 -26.253 1.00 55.25 519 ASP A O 1
ATOM 3998 N N . SER A 1 520 ? 3.902 20.151 -27.670 1.00 51.16 520 SER A N 1
ATOM 3999 C CA . SER A 1 520 ? 2.707 20.270 -26.813 1.00 51.16 520 SER A CA 1
ATOM 4000 C C . SER A 1 520 ? 1.959 18.945 -26.560 1.00 51.16 520 SER A C 1
ATOM 4002 O O . SER A 1 520 ? 1.012 18.925 -25.776 1.00 51.16 520 SER A O 1
ATOM 4004 N N . ARG A 1 521 ? 2.367 17.844 -27.201 1.00 51.75 521 ARG A N 1
ATOM 4005 C CA . ARG A 1 521 ? 1.805 16.488 -27.116 1.00 51.75 521 ARG A CA 1
ATOM 4006 C C . ARG A 1 521 ? 2.750 15.487 -26.443 1.00 51.75 521 ARG A C 1
ATOM 4008 O O . ARG A 1 521 ? 2.491 14.292 -26.525 1.00 51.75 521 ARG A O 1
ATOM 4015 N N . GLN A 1 522 ? 3.799 15.954 -25.761 1.00 66.31 522 GLN A N 1
ATOM 4016 C CA . GLN A 1 522 ? 4.720 15.111 -24.994 1.00 66.31 522 GLN A CA 1
ATOM 4017 C C . GLN A 1 522 ? 5.533 14.114 -25.845 1.00 66.31 522 GLN A C 1
ATOM 4019 O O . GLN A 1 522 ? 5.661 12.946 -25.492 1.00 66.31 522 GLN A O 1
ATOM 4024 N N . ALA A 1 523 ? 6.138 14.558 -26.951 1.00 66.75 523 ALA A N 1
ATOM 4025 C CA . ALA A 1 523 ? 7.145 13.776 -27.685 1.00 66.75 523 ALA A CA 1
ATOM 4026 C C . ALA A 1 523 ? 8.528 14.445 -27.664 1.00 66.75 523 ALA A C 1
ATOM 4028 O O . ALA A 1 523 ? 8.620 15.669 -27.686 1.00 66.75 523 ALA A O 1
ATOM 4029 N N . ILE A 1 524 ? 9.598 13.644 -27.668 1.00 73.62 524 ILE A N 1
ATOM 4030 C CA . ILE A 1 524 ? 10.997 14.078 -27.760 1.00 73.62 524 ILE A CA 1
ATOM 4031 C C . ILE A 1 524 ? 11.599 13.615 -29.084 1.00 73.62 524 ILE A C 1
ATOM 4033 O O . ILE A 1 524 ? 11.563 12.427 -29.390 1.00 73.62 524 ILE A O 1
ATOM 4037 N N . ALA A 1 525 ? 12.242 14.514 -29.828 1.00 72.56 525 ALA A N 1
ATOM 4038 C CA . ALA A 1 525 ? 13.113 14.142 -30.945 1.00 72.56 525 ALA A CA 1
ATOM 4039 C C . ALA A 1 525 ? 14.593 14.171 -30.535 1.00 72.56 525 ALA A C 1
ATOM 4041 O O . ALA A 1 525 ? 14.982 14.998 -29.715 1.00 72.56 525 ALA A O 1
ATOM 4042 N N . TYR A 1 526 ? 15.411 13.279 -31.100 1.00 74.12 526 TYR A N 1
ATOM 4043 C CA . TYR A 1 526 ? 16.868 13.264 -30.929 1.00 74.12 526 TYR A CA 1
ATOM 4044 C C . TYR A 1 526 ? 17.587 12.586 -32.110 1.00 74.12 526 TYR A C 1
ATOM 4046 O O . TYR A 1 526 ? 17.014 11.766 -32.830 1.00 74.12 526 TYR A O 1
ATOM 4054 N N . LEU A 1 527 ? 18.866 12.926 -32.305 1.00 71.69 527 LEU A N 1
ATOM 4055 C CA . LEU A 1 527 ? 19.733 12.386 -33.360 1.00 71.69 527 LEU A CA 1
ATOM 4056 C C . LEU A 1 527 ? 20.598 11.226 -32.824 1.00 71.69 527 LEU A C 1
ATOM 4058 O O . LEU A 1 527 ? 21.174 11.325 -31.746 1.00 71.69 527 LEU A O 1
ATOM 4062 N N . VAL A 1 528 ? 20.712 10.143 -33.594 1.00 66.81 528 VAL A N 1
ATOM 4063 C CA . VAL A 1 528 ? 21.446 8.903 -33.291 1.00 66.81 528 VAL A CA 1
ATOM 4064 C C . VAL A 1 528 ? 22.441 8.616 -34.427 1.00 66.81 528 VAL A C 1
ATOM 4066 O O . VAL A 1 528 ? 22.095 8.755 -35.604 1.00 66.81 528 VAL A O 1
ATOM 4069 N N . LYS A 1 529 ? 23.682 8.221 -34.090 1.00 63.94 529 LYS A N 1
ATOM 4070 C CA . LYS A 1 529 ? 24.761 7.866 -35.050 1.00 63.94 529 LYS A CA 1
ATOM 4071 C C . LYS A 1 529 ? 25.026 8.891 -36.166 1.00 63.94 529 LYS A C 1
ATOM 4073 O O . LYS A 1 529 ? 25.470 8.522 -37.250 1.00 63.94 529 LYS A O 1
ATOM 4078 N N . SER A 1 530 ? 24.727 10.164 -35.912 1.00 66.94 530 SER A N 1
ATOM 4079 C CA . SER A 1 530 ? 24.936 11.255 -36.869 1.00 66.94 530 SER A CA 1
ATOM 4080 C C . SER A 1 530 ? 24.198 11.069 -38.205 1.00 66.94 530 SER A C 1
ATOM 4082 O O . SER A 1 530 ? 24.660 11.596 -39.197 1.00 66.94 530 SER A O 1
ATOM 4084 N N . ASN A 1 531 ? 23.087 10.319 -38.286 1.00 72.12 531 ASN A N 1
ATOM 4085 C CA . ASN A 1 531 ? 22.220 10.291 -39.484 1.00 72.12 531 ASN A CA 1
ATOM 4086 C C . ASN A 1 531 ? 20.805 9.718 -39.274 1.00 72.12 531 ASN A C 1
ATOM 4088 O O . ASN A 1 531 ? 20.006 9.714 -40.215 1.00 72.12 531 ASN A O 1
ATOM 4092 N N . VAL A 1 532 ? 20.492 9.205 -38.081 1.00 75.69 532 VAL A N 1
ATOM 4093 C CA . VAL A 1 532 ? 19.174 8.664 -37.735 1.00 75.69 532 VAL A CA 1
ATOM 4094 C C . VAL A 1 532 ? 18.486 9.620 -36.778 1.00 75.69 532 VAL A C 1
ATOM 4096 O O . VAL A 1 532 ? 18.997 9.872 -35.694 1.00 75.69 532 VAL A O 1
ATOM 4099 N N . VAL A 1 533 ? 17.313 10.126 -37.136 1.00 76.06 533 VAL A N 1
ATOM 4100 C CA . VAL A 1 533 ? 16.476 10.898 -36.213 1.00 76.06 533 VAL A CA 1
ATOM 4101 C C . VAL A 1 533 ? 15.426 9.967 -35.637 1.00 76.06 533 VAL A C 1
ATOM 4103 O O . VAL A 1 533 ? 14.770 9.228 -36.370 1.00 76.06 533 VAL A O 1
ATOM 4106 N N . SER A 1 534 ? 15.289 9.987 -34.316 1.00 77.69 534 SER A N 1
ATOM 4107 C CA . SER A 1 534 ? 14.269 9.233 -33.597 1.00 77.69 534 SER A CA 1
ATOM 4108 C C . SER A 1 534 ? 13.361 10.194 -32.846 1.00 77.69 534 SER A C 1
ATOM 4110 O O . SER A 1 534 ? 13.831 11.130 -32.205 1.00 77.69 534 SER A O 1
ATOM 4112 N N . VAL A 1 535 ? 12.060 9.956 -32.951 1.00 75.88 535 VAL A N 1
ATOM 4113 C CA . VAL A 1 535 ? 11.007 10.641 -32.209 1.00 75.88 535 VAL A CA 1
ATOM 4114 C C . VAL A 1 535 ? 10.420 9.629 -31.245 1.00 75.88 535 VAL A C 1
ATOM 4116 O O . VAL A 1 535 ? 9.961 8.567 -31.663 1.00 75.88 535 VAL A O 1
ATOM 4119 N N . THR A 1 536 ? 10.437 9.962 -29.967 1.00 76.88 536 THR A N 1
ATOM 4120 C CA . THR A 1 536 ? 10.078 9.080 -28.865 1.00 76.88 536 THR A CA 1
ATOM 4121 C C . THR A 1 536 ? 9.003 9.737 -28.026 1.00 76.88 536 THR A C 1
ATOM 4123 O O . THR A 1 536 ? 9.080 10.918 -27.704 1.00 76.88 536 THR A O 1
ATOM 4126 N N . ASP A 1 537 ? 7.988 8.966 -27.681 1.00 76.75 537 ASP A N 1
ATOM 4127 C CA . ASP A 1 537 ? 6.936 9.382 -26.768 1.00 76.75 537 ASP A CA 1
ATOM 4128 C C . ASP A 1 537 ? 7.504 9.574 -25.355 1.00 76.75 537 ASP A C 1
ATOM 4130 O O . ASP A 1 537 ? 8.189 8.694 -24.826 1.00 76.75 537 ASP A O 1
ATOM 4134 N N . LEU A 1 538 ? 7.236 10.724 -24.740 1.00 73.94 538 LEU A N 1
ATOM 4135 C CA . LEU A 1 538 ? 7.778 11.089 -23.431 1.00 73.94 538 LEU A CA 1
ATOM 4136 C C . LEU A 1 538 ? 7.235 10.185 -22.319 1.00 73.94 538 LEU A C 1
ATOM 4138 O O . LEU A 1 538 ? 7.980 9.837 -21.406 1.00 73.94 538 LEU A O 1
ATOM 4142 N N . GLN A 1 539 ? 5.971 9.762 -22.402 1.00 74.75 539 GLN A N 1
ATOM 4143 C CA . GLN A 1 539 ? 5.333 8.962 -21.352 1.00 74.75 539 GLN A CA 1
ATOM 4144 C C . GLN A 1 539 ? 5.737 7.485 -21.391 1.00 74.75 539 GLN A C 1
ATOM 4146 O O . GLN A 1 539 ? 5.939 6.855 -20.355 1.00 74.75 539 GLN A O 1
ATOM 4151 N N . SER A 1 540 ? 5.845 6.900 -22.578 1.00 77.31 540 SER A N 1
ATOM 4152 C CA . SER A 1 540 ? 6.111 5.467 -22.739 1.00 77.31 540 SER A CA 1
ATOM 4153 C C . SER A 1 540 ? 7.572 5.148 -23.043 1.00 77.31 540 SER A C 1
ATOM 4155 O O . SER A 1 540 ? 7.973 3.991 -22.935 1.00 77.31 540 SER A O 1
ATOM 4157 N N . GLY A 1 541 ? 8.367 6.134 -23.470 1.00 76.50 541 GLY A N 1
ATOM 4158 C CA . GLY A 1 541 ? 9.718 5.901 -23.986 1.00 76.50 541 GLY A CA 1
ATOM 4159 C C . GLY A 1 541 ? 9.726 5.127 -25.306 1.00 76.50 541 GLY A C 1
ATOM 4160 O O . GLY A 1 541 ? 10.780 4.688 -25.771 1.00 76.50 541 GLY A O 1
ATOM 4161 N N . ARG A 1 542 ? 8.556 4.936 -25.929 1.00 80.62 542 ARG A N 1
ATOM 4162 C CA . ARG A 1 542 ? 8.421 4.218 -27.191 1.00 80.62 542 ARG A CA 1
ATOM 4163 C C . ARG A 1 542 ? 8.825 5.121 -28.344 1.00 80.62 542 ARG A C 1
ATOM 4165 O O . ARG A 1 542 ? 8.305 6.223 -28.496 1.00 80.62 542 ARG A O 1
ATOM 4172 N N . VAL A 1 543 ? 9.692 4.610 -29.212 1.00 79.69 543 VAL A N 1
ATOM 4173 C CA . VAL A 1 543 ? 10.013 5.265 -30.482 1.00 79.69 543 VAL A CA 1
ATOM 4174 C C . VAL A 1 543 ? 8.752 5.287 -31.354 1.00 79.69 543 VAL A C 1
ATOM 4176 O O . VAL A 1 543 ? 8.262 4.240 -31.783 1.00 79.69 543 VAL A O 1
ATOM 4179 N N . LEU A 1 544 ? 8.208 6.481 -31.575 1.00 75.38 544 LEU A N 1
ATOM 4180 C CA . LEU A 1 544 ? 7.044 6.753 -32.420 1.00 75.38 544 LEU A CA 1
ATOM 4181 C C . LEU A 1 544 ? 7.420 6.731 -33.900 1.00 75.38 544 LEU A C 1
ATOM 4183 O O . LEU A 1 544 ? 6.676 6.208 -34.727 1.00 75.38 544 LEU A O 1
ATOM 4187 N N . ALA A 1 545 ? 8.584 7.289 -34.227 1.00 73.50 545 ALA A N 1
ATOM 4188 C CA . ALA A 1 545 ? 9.122 7.313 -35.576 1.00 73.50 545 ALA A CA 1
ATOM 4189 C C . ALA A 1 545 ? 10.648 7.277 -35.529 1.00 73.50 545 ALA A C 1
ATOM 4191 O O . ALA A 1 545 ? 11.269 7.897 -34.669 1.00 73.50 545 ALA A O 1
ATOM 4192 N N . SER A 1 546 ? 11.259 6.564 -36.469 1.00 80.56 546 SER A N 1
ATOM 4193 C CA . SER A 1 546 ? 12.701 6.608 -36.680 1.00 80.56 546 SER A CA 1
ATOM 4194 C C . SER A 1 546 ? 12.980 6.550 -38.167 1.00 80.56 546 SER A C 1
ATOM 4196 O O . SER A 1 546 ? 12.421 5.714 -38.879 1.00 80.56 546 SER A O 1
ATOM 4198 N N . TRP A 1 547 ? 13.821 7.455 -38.641 1.00 80.62 547 TRP A N 1
ATOM 4199 C CA . TRP A 1 547 ? 14.196 7.524 -40.042 1.00 80.62 547 TRP A CA 1
ATOM 4200 C C . TRP A 1 547 ? 15.673 7.871 -40.168 1.00 80.62 547 TRP A C 1
ATOM 4202 O O . TRP A 1 547 ? 16.229 8.643 -39.389 1.00 80.62 547 TRP A O 1
ATOM 4212 N N . SER A 1 548 ? 16.318 7.275 -41.168 1.00 79.44 548 SER A N 1
ATOM 4213 C CA . SER A 1 548 ? 17.684 7.617 -41.549 1.00 79.44 548 SER A CA 1
ATOM 4214 C C . SER A 1 548 ? 17.643 8.563 -42.736 1.00 79.44 548 SER A C 1
ATOM 4216 O O . SER A 1 548 ? 16.931 8.307 -43.707 1.00 79.44 548 SER A O 1
ATOM 4218 N N . ASN A 1 549 ? 18.419 9.640 -42.674 1.00 74.62 549 ASN A N 1
ATOM 4219 C CA . ASN A 1 549 ? 18.598 10.533 -43.804 1.00 74.62 549 ASN A CA 1
ATOM 4220 C C . ASN A 1 549 ? 20.096 10.637 -44.139 1.00 74.62 549 ASN A C 1
ATOM 4222 O O . ASN A 1 549 ? 20.859 11.201 -43.356 1.00 74.62 549 ASN A O 1
ATOM 4226 N N . PRO A 1 550 ? 20.541 10.144 -45.310 1.00 72.62 550 PRO A N 1
ATOM 4227 C CA . PRO A 1 550 ? 21.930 10.267 -45.755 1.00 72.62 550 PRO A CA 1
ATOM 4228 C C . PRO A 1 550 ? 22.423 11.715 -45.843 1.00 72.62 550 PRO A C 1
ATOM 4230 O O . PRO A 1 550 ? 23.617 11.963 -45.726 1.00 72.62 550 PRO A O 1
ATOM 4233 N N . ALA A 1 551 ? 21.519 12.686 -46.006 1.00 66.56 551 ALA A N 1
ATOM 4234 C CA . ALA A 1 551 ? 21.857 14.105 -45.980 1.00 66.56 551 ALA A CA 1
ATOM 4235 C C . ALA A 1 551 ? 22.357 14.586 -44.610 1.00 66.56 551 ALA A C 1
ATOM 4237 O O . ALA A 1 551 ? 22.809 15.726 -44.528 1.00 66.56 551 ALA A O 1
ATOM 4238 N N . LEU A 1 552 ? 22.252 13.745 -43.580 1.00 68.38 552 LEU A N 1
ATOM 4239 C CA . LEU A 1 552 ? 22.703 14.009 -42.228 1.00 68.38 552 LEU A CA 1
ATOM 4240 C C . LEU A 1 552 ? 24.028 13.332 -41.885 1.00 68.38 552 LEU A C 1
ATOM 4242 O O . LEU A 1 552 ? 24.467 13.592 -40.788 1.00 68.38 552 LEU A O 1
ATOM 4246 N N . LEU A 1 553 ? 24.673 12.535 -42.760 1.00 66.38 553 LEU A N 1
ATOM 4247 C CA . LEU A 1 553 ? 25.822 11.645 -42.446 1.00 66.38 553 LEU A CA 1
ATOM 4248 C C . LEU A 1 553 ? 27.057 12.289 -41.760 1.00 66.38 553 LEU A C 1
ATOM 4250 O O . LEU A 1 553 ? 27.984 11.571 -41.395 1.00 66.38 553 LEU A O 1
ATOM 4254 N N . GLY A 1 554 ? 27.083 13.611 -41.588 1.00 62.56 554 GLY A N 1
ATOM 4255 C CA . GLY A 1 554 ? 28.084 14.379 -40.839 1.00 62.56 554 GLY A CA 1
ATOM 4256 C C . GLY A 1 554 ? 27.465 15.424 -39.902 1.00 62.56 554 GLY A C 1
ATOM 4257 O O . GLY A 1 554 ? 28.089 16.449 -39.617 1.00 62.56 554 GLY A O 1
ATOM 4258 N N . ALA A 1 555 ? 26.218 15.213 -39.471 1.00 68.00 555 ALA A N 1
ATOM 4259 C CA . ALA A 1 555 ? 25.469 16.183 -38.694 1.00 68.00 555 ALA A CA 1
ATOM 4260 C C . ALA A 1 555 ? 26.002 16.283 -37.262 1.00 68.00 555 ALA A C 1
ATOM 4262 O O . ALA A 1 555 ? 26.065 15.284 -36.544 1.00 68.00 555 ALA A O 1
ATOM 4263 N N . THR A 1 556 ? 26.368 17.498 -36.846 1.00 66.62 556 THR A N 1
ATOM 4264 C CA . THR A 1 556 ? 26.921 17.777 -35.506 1.00 66.62 556 THR A CA 1
ATOM 4265 C C . THR A 1 556 ? 25.940 18.498 -34.584 1.00 66.62 556 THR A C 1
ATOM 4267 O O . THR A 1 556 ? 26.128 18.466 -33.370 1.00 66.62 556 THR A O 1
ATOM 4270 N N . ALA A 1 557 ? 24.868 19.077 -35.140 1.00 71.25 557 ALA A N 1
ATOM 4271 C CA . ALA A 1 557 ? 23.772 19.685 -34.390 1.00 71.25 557 ALA A CA 1
ATOM 4272 C C . ALA A 1 557 ? 22.415 19.437 -35.071 1.00 71.25 557 ALA A C 1
ATOM 4274 O O . ALA A 1 557 ? 22.325 19.312 -36.297 1.00 71.25 557 ALA A O 1
ATOM 4275 N N . PHE A 1 558 ? 21.354 19.392 -34.266 1.00 77.62 558 PHE A N 1
ATOM 4276 C CA . PHE A 1 558 ? 19.968 19.165 -34.682 1.00 77.62 558 PHE A CA 1
ATOM 4277 C C . PHE A 1 558 ? 19.029 20.057 -33.858 1.00 77.62 558 PHE A C 1
ATOM 4279 O O . PHE A 1 558 ? 19.319 20.335 -32.699 1.00 77.62 558 PHE A O 1
ATOM 4286 N N . GLY A 1 559 ? 17.900 20.481 -34.423 1.00 76.75 559 GLY A N 1
ATOM 4287 C CA . GLY A 1 559 ? 16.835 21.192 -33.712 1.00 76.75 559 GLY A CA 1
ATOM 4288 C C . GLY A 1 559 ? 15.472 20.929 -34.350 1.00 76.75 559 GLY A C 1
ATOM 4289 O O . GLY A 1 559 ? 15.374 20.811 -35.569 1.00 76.75 559 GLY A O 1
ATOM 4290 N N . LEU A 1 560 ? 14.410 20.841 -33.551 1.00 76.50 560 LEU A N 1
ATOM 4291 C CA . LEU A 1 560 ? 13.028 20.693 -34.027 1.00 76.50 560 LEU A CA 1
ATOM 4292 C C . LEU A 1 560 ? 12.263 22.003 -33.820 1.00 76.50 560 LEU A C 1
ATOM 4294 O O . LEU A 1 560 ? 12.412 22.668 -32.794 1.00 76.50 560 LEU A O 1
ATOM 4298 N N . ALA A 1 561 ? 11.407 22.354 -34.771 1.00 77.94 561 ALA A N 1
ATOM 4299 C CA . ALA A 1 561 ? 10.483 23.464 -34.617 1.00 77.94 561 ALA A CA 1
ATOM 4300 C C . ALA A 1 561 ? 9.389 23.127 -33.580 1.00 77.94 561 ALA A C 1
ATOM 4302 O O . ALA A 1 561 ? 8.989 21.964 -33.481 1.00 77.94 561 ALA A O 1
ATOM 4303 N N . PRO A 1 562 ? 8.808 24.122 -32.884 1.00 72.94 562 PRO A N 1
ATOM 4304 C CA . PRO A 1 562 ? 7.754 23.906 -31.880 1.00 72.94 562 PRO A CA 1
ATOM 4305 C C . PRO A 1 562 ? 6.516 23.153 -32.392 1.00 72.94 562 PRO A C 1
ATOM 4307 O O . PRO A 1 562 ? 5.836 22.470 -31.632 1.00 72.94 562 PRO A O 1
ATOM 4310 N N . SER A 1 563 ? 6.230 23.240 -33.696 1.00 69.75 563 SER A N 1
ATOM 4311 C CA . SER A 1 563 ? 5.137 22.500 -34.344 1.00 69.75 563 SER A CA 1
ATOM 4312 C C . SER A 1 563 ? 5.400 20.998 -34.503 1.00 69.75 563 SER A C 1
ATOM 4314 O O . SER A 1 563 ? 4.505 20.280 -34.946 1.00 69.75 563 SER A O 1
ATOM 4316 N N . ALA A 1 564 ? 6.628 20.541 -34.235 1.00 69.56 564 ALA A N 1
ATOM 4317 C CA . ALA A 1 564 ? 7.127 19.188 -34.474 1.00 69.56 564 ALA A CA 1
ATOM 4318 C C . ALA A 1 564 ? 7.020 18.686 -35.928 1.00 69.56 564 ALA A C 1
ATOM 4320 O O . ALA A 1 564 ? 7.246 17.508 -36.192 1.00 69.56 564 ALA A O 1
ATOM 4321 N N . LYS A 1 565 ? 6.703 19.562 -36.894 1.00 75.50 565 LYS A N 1
ATOM 4322 C CA . LYS A 1 565 ? 6.615 19.211 -38.325 1.00 75.50 565 LYS A CA 1
ATOM 4323 C C . LYS A 1 565 ? 7.928 19.411 -39.074 1.00 75.50 565 LYS A C 1
ATOM 4325 O O . LYS A 1 565 ? 8.198 18.697 -40.035 1.00 75.50 565 LYS A O 1
ATOM 4330 N N . THR A 1 566 ? 8.739 20.364 -38.631 1.00 81.94 566 THR A N 1
ATOM 4331 C CA . THR A 1 566 ? 9.980 20.768 -39.302 1.00 81.94 566 THR A CA 1
ATOM 4332 C C . THR A 1 566 ? 11.151 20.609 -38.348 1.00 81.94 566 THR A C 1
ATOM 4334 O O . THR A 1 566 ? 11.045 20.982 -37.184 1.00 81.94 566 THR A O 1
ATOM 4337 N N . ALA A 1 567 ? 12.272 20.102 -38.843 1.00 81.19 567 ALA A N 1
ATOM 4338 C CA . ALA A 1 567 ? 13.549 20.049 -38.149 1.00 81.19 567 ALA A CA 1
ATOM 4339 C C . ALA A 1 567 ? 14.637 20.758 -38.963 1.00 81.19 567 ALA A C 1
ATOM 4341 O O . ALA A 1 567 ? 14.534 20.866 -40.183 1.00 81.19 567 ALA A O 1
ATOM 4342 N N . ALA A 1 568 ? 15.690 21.206 -38.292 1.00 83.44 568 ALA A N 1
ATOM 4343 C CA . ALA A 1 568 ? 16.914 21.712 -38.887 1.00 83.44 568 ALA A CA 1
ATOM 4344 C C . ALA A 1 568 ? 18.099 20.872 -38.407 1.00 83.44 568 ALA A C 1
ATOM 4346 O O . ALA A 1 568 ? 18.167 20.489 -37.240 1.00 83.44 568 ALA A O 1
ATOM 4347 N N . ALA A 1 569 ? 19.049 20.609 -39.295 1.00 80.12 569 ALA A N 1
ATOM 4348 C CA . ALA A 1 569 ? 20.288 19.936 -38.940 1.00 80.12 569 ALA A CA 1
ATOM 4349 C C . ALA A 1 569 ? 21.483 20.591 -39.623 1.00 80.12 569 ALA A C 1
ATOM 4351 O O . ALA A 1 569 ? 21.395 21.026 -40.773 1.00 80.12 569 ALA A O 1
ATOM 4352 N N . PHE A 1 570 ? 22.603 20.641 -38.914 1.00 76.69 570 PHE A N 1
ATOM 4353 C CA . PHE A 1 570 ? 23.853 21.199 -39.409 1.00 76.69 570 PHE A CA 1
ATOM 4354 C C . PHE A 1 570 ? 24.825 20.068 -39.736 1.00 76.69 570 PHE A C 1
ATOM 4356 O O . PHE A 1 570 ? 25.134 19.269 -38.856 1.00 76.69 570 PHE A O 1
ATOM 4363 N N . ASP A 1 571 ? 25.322 20.034 -40.973 1.00 71.69 571 ASP A N 1
ATOM 4364 C CA . ASP A 1 571 ? 26.306 19.069 -41.471 1.00 71.69 571 ASP A CA 1
ATOM 4365 C C . ASP A 1 571 ? 27.615 19.801 -41.791 1.00 71.69 571 ASP A C 1
ATOM 4367 O O . ASP A 1 571 ? 27.660 20.644 -42.686 1.00 71.69 571 ASP A O 1
ATOM 4371 N N . ALA A 1 572 ? 28.690 19.457 -41.075 1.00 64.06 572 ALA A N 1
ATOM 4372 C CA . ALA A 1 572 ? 29.997 20.104 -41.229 1.00 64.06 572 ALA A CA 1
ATOM 4373 C C . ALA A 1 572 ? 30.645 19.849 -42.606 1.00 64.06 572 ALA A C 1
ATOM 4375 O O . ALA A 1 572 ? 31.575 20.550 -43.009 1.00 64.06 572 ALA A O 1
ATOM 4376 N N . THR A 1 573 ? 30.168 18.848 -43.352 1.00 62.06 573 THR A N 1
ATOM 4377 C CA . THR A 1 573 ? 30.648 18.547 -44.707 1.00 62.06 573 THR A CA 1
ATOM 4378 C C . THR A 1 573 ? 29.971 19.402 -45.783 1.00 62.06 573 THR A C 1
ATOM 4380 O O . THR A 1 573 ? 30.457 19.454 -46.919 1.00 62.06 573 THR A O 1
ATOM 4383 N N . LYS A 1 574 ? 28.890 20.116 -45.434 1.00 66.62 574 LYS A N 1
ATOM 4384 C CA . LYS A 1 574 ? 28.075 20.926 -46.346 1.00 66.62 574 LYS A CA 1
ATOM 4385 C C . LYS A 1 574 ? 28.236 22.429 -46.080 1.00 66.62 574 LYS A C 1
ATOM 4387 O O . LYS A 1 574 ? 28.515 22.840 -44.960 1.00 66.62 574 LYS A O 1
ATOM 4392 N N . PRO A 1 575 ? 28.032 23.291 -47.092 1.00 60.78 575 PRO A N 1
ATOM 4393 C CA . PRO A 1 575 ? 28.151 24.748 -46.956 1.00 60.78 575 PRO A CA 1
ATOM 4394 C C . PRO A 1 575 ? 26.928 25.398 -46.272 1.00 60.78 575 PRO A C 1
ATOM 4396 O O . PRO A 1 575 ? 26.631 26.563 -46.532 1.00 60.78 575 PRO A O 1
ATOM 4399 N N . GLY A 1 576 ? 26.168 24.657 -45.459 1.00 72.38 576 GLY A N 1
ATOM 4400 C CA . GLY A 1 576 ? 24.792 24.991 -45.088 1.00 72.38 576 GLY A CA 1
ATOM 4401 C C . GLY A 1 576 ? 24.219 24.128 -43.969 1.00 72.38 576 GLY A C 1
ATOM 4402 O O . GLY A 1 576 ? 24.876 23.235 -43.440 1.00 72.38 576 GLY A O 1
ATOM 4403 N N . LEU A 1 577 ? 22.960 24.390 -43.643 1.00 82.69 577 LEU A N 1
ATOM 4404 C CA . LEU A 1 577 ? 22.109 23.553 -42.804 1.00 82.69 577 LEU A CA 1
ATOM 4405 C C . LEU A 1 577 ? 20.886 23.094 -43.606 1.00 82.69 577 LEU A C 1
ATOM 4407 O O . LEU A 1 577 ? 20.483 23.734 -44.573 1.00 82.69 577 LEU A O 1
ATOM 4411 N N . VAL A 1 578 ? 20.309 21.956 -43.246 1.00 84.62 578 VAL A N 1
ATOM 4412 C CA . VAL A 1 578 ? 19.188 21.345 -43.972 1.00 84.62 578 VAL A CA 1
ATOM 4413 C C . VAL A 1 578 ? 17.916 21.442 -43.142 1.00 84.62 578 VAL A C 1
ATOM 4415 O O . VAL A 1 578 ? 17.908 21.063 -41.974 1.00 84.62 578 VAL A O 1
ATOM 4418 N N . LEU A 1 579 ? 16.836 21.929 -43.753 1.00 87.38 579 LEU A N 1
ATOM 4419 C CA . LEU A 1 579 ? 15.481 21.816 -43.225 1.00 87.38 579 LEU A CA 1
ATOM 4420 C C . LEU A 1 579 ? 14.868 20.504 -43.691 1.00 87.38 579 LEU A C 1
ATOM 4422 O O . LEU A 1 579 ? 14.941 20.154 -44.871 1.00 87.38 579 LEU A O 1
ATOM 4426 N N . ILE A 1 580 ? 14.249 19.786 -42.766 1.00 84.44 580 ILE A N 1
ATOM 4427 C CA . ILE A 1 580 ? 13.747 18.432 -42.965 1.00 84.44 580 ILE A CA 1
ATOM 4428 C C . ILE A 1 580 ? 12.329 18.337 -42.405 1.00 84.44 580 ILE A C 1
ATOM 4430 O O . ILE A 1 580 ? 12.018 18.924 -41.372 1.00 84.44 580 ILE A O 1
ATOM 4434 N N . ASP A 1 581 ? 11.468 17.588 -43.082 1.00 83.50 581 ASP A N 1
ATOM 4435 C CA . ASP A 1 581 ? 10.171 17.185 -42.553 1.00 83.50 581 ASP A CA 1
ATOM 4436 C C . ASP A 1 581 ? 10.395 16.150 -41.448 1.00 83.50 581 ASP A C 1
ATOM 4438 O O . ASP A 1 581 ? 10.928 15.066 -41.690 1.00 83.50 581 ASP A O 1
ATOM 4442 N N . ALA A 1 582 ? 10.009 16.485 -40.223 1.00 75.00 582 ALA A N 1
ATOM 4443 C CA . ALA A 1 582 ? 10.315 15.679 -39.048 1.00 75.00 582 ALA A CA 1
ATOM 4444 C C . ALA A 1 582 ? 9.580 14.328 -39.022 1.00 75.00 582 ALA A C 1
ATOM 4446 O O . ALA A 1 582 ? 10.028 13.401 -38.347 1.00 75.00 582 ALA A O 1
ATOM 4447 N N . SER A 1 583 ? 8.478 14.197 -39.767 1.00 73.88 583 SER A N 1
ATOM 4448 C CA . SER A 1 583 ? 7.684 12.967 -39.831 1.00 73.88 583 SER A CA 1
ATOM 4449 C C . SER A 1 583 ? 8.203 11.981 -40.878 1.00 73.88 583 SER A C 1
ATOM 4451 O O . SER A 1 583 ? 8.174 10.771 -40.662 1.00 73.88 583 SER A O 1
ATOM 4453 N N . THR A 1 584 ? 8.708 12.493 -42.001 1.00 77.81 584 THR A N 1
ATOM 4454 C CA . THR A 1 584 ? 9.124 11.683 -43.157 1.00 77.81 584 THR A CA 1
ATOM 4455 C C . THR A 1 584 ? 10.635 11.622 -43.351 1.00 77.81 584 THR A C 1
ATOM 4457 O O . THR A 1 584 ? 11.117 10.817 -44.145 1.00 77.81 584 THR A O 1
ATOM 4460 N N . GLY A 1 585 ? 11.395 12.493 -42.684 1.00 75.69 585 GLY A N 1
ATOM 4461 C CA . GLY A 1 585 ? 12.829 12.650 -42.900 1.00 75.69 585 GLY A CA 1
ATOM 4462 C C . GLY A 1 585 ? 13.192 13.288 -44.239 1.00 75.69 585 GLY A C 1
ATOM 4463 O O . GLY A 1 585 ? 14.373 13.375 -44.575 1.00 75.69 585 GLY A O 1
ATOM 4464 N N . ARG A 1 586 ? 12.209 13.748 -45.023 1.00 84.19 586 ARG A N 1
ATOM 4465 C CA . ARG A 1 586 ? 12.430 14.341 -46.344 1.00 84.19 586 ARG A CA 1
ATOM 4466 C C . ARG A 1 586 ? 13.065 15.723 -46.216 1.00 84.19 586 ARG A C 1
ATOM 4468 O O . ARG A 1 586 ? 12.538 16.584 -45.521 1.00 84.19 586 ARG A O 1
ATOM 4475 N N . VAL A 1 587 ? 14.150 15.967 -46.952 1.00 86.25 587 VAL A N 1
ATOM 4476 C CA . VAL A 1 587 ? 14.740 17.311 -47.057 1.00 86.25 587 VAL A CA 1
ATOM 4477 C C . VAL A 1 587 ? 13.725 18.257 -47.704 1.00 86.25 587 VAL A C 1
ATOM 4479 O O . VAL A 1 587 ? 13.271 18.023 -48.825 1.00 86.25 587 VAL A O 1
ATOM 4482 N N . LEU A 1 588 ? 13.358 19.307 -46.973 1.00 87.38 588 LEU A N 1
ATOM 4483 C CA . LEU A 1 588 ? 12.454 20.366 -47.414 1.00 87.38 588 LEU A CA 1
ATOM 4484 C C . LEU A 1 588 ? 13.215 21.459 -48.162 1.00 87.38 588 LEU A C 1
ATOM 4486 O O . LEU A 1 588 ? 12.755 21.928 -49.201 1.00 87.38 588 LEU A O 1
ATOM 4490 N N . ARG A 1 589 ? 14.364 21.882 -47.620 1.00 86.62 589 ARG A N 1
ATOM 4491 C CA . ARG A 1 589 ? 15.175 22.979 -48.162 1.00 86.62 589 ARG A CA 1
ATOM 4492 C C . ARG A 1 589 ? 16.595 22.938 -47.602 1.00 86.62 589 ARG A C 1
ATOM 4494 O O . ARG A 1 589 ? 16.787 22.560 -46.453 1.00 86.62 589 ARG A O 1
ATOM 4501 N N . GLU A 1 590 ? 17.572 23.381 -48.383 1.00 85.38 590 GLU A N 1
ATOM 4502 C CA . GLU A 1 590 ? 18.920 23.678 -47.888 1.00 85.38 590 GLU A CA 1
ATOM 4503 C C . GLU A 1 590 ? 19.042 25.182 -47.616 1.00 85.38 590 GLU A C 1
ATOM 4505 O O . GLU A 1 590 ? 18.658 26.003 -48.448 1.00 85.38 590 GLU A O 1
ATOM 4510 N N . LEU A 1 591 ? 19.546 25.539 -46.440 1.00 85.31 591 LEU A N 1
ATOM 4511 C CA . LEU A 1 591 ? 19.826 26.904 -46.015 1.00 85.31 591 LEU A CA 1
ATOM 4512 C C . LEU A 1 591 ? 21.337 27.117 -46.077 1.00 85.31 591 LEU A C 1
ATOM 4514 O O . LEU A 1 591 ? 22.105 26.457 -45.377 1.00 85.31 591 LEU A O 1
ATOM 4518 N N . VAL A 1 592 ? 21.770 28.012 -46.956 1.00 79.00 592 VAL A N 1
ATOM 4519 C CA . VAL A 1 592 ? 23.190 28.240 -47.242 1.00 79.00 592 VAL A CA 1
ATOM 4520 C C . VAL A 1 592 ? 23.705 29.390 -46.382 1.00 79.00 592 VAL A C 1
ATOM 4522 O O . VAL A 1 592 ? 23.008 30.386 -46.187 1.00 79.00 592 VAL A O 1
ATOM 4525 N N . TRP A 1 593 ? 24.928 29.258 -45.866 1.00 76.12 593 TRP A N 1
ATOM 4526 C CA . TRP A 1 593 ? 25.589 30.369 -45.181 1.00 76.12 593 TRP A CA 1
ATOM 4527 C C . TRP A 1 593 ? 25.937 31.460 -46.209 1.00 76.12 593 TRP A C 1
ATOM 4529 O O . TRP A 1 593 ? 26.493 31.133 -47.261 1.00 76.12 593 TRP A O 1
ATOM 4539 N N . PRO A 1 594 ? 25.639 32.742 -45.942 1.00 68.88 594 PRO A N 1
ATOM 4540 C CA . PRO A 1 594 ? 26.001 33.827 -46.841 1.00 68.88 594 PRO A CA 1
ATOM 4541 C C . PRO A 1 594 ? 27.526 33.907 -46.973 1.00 68.88 594 PRO A C 1
ATOM 4543 O O . PRO A 1 594 ? 28.268 33.627 -46.026 1.00 68.88 594 PRO A O 1
ATOM 4546 N N . GLU A 1 595 ? 28.003 34.278 -48.161 1.00 60.09 595 GLU A N 1
ATOM 4547 C CA . GLU A 1 595 ? 29.422 34.561 -48.366 1.00 60.09 595 GLU A CA 1
ATOM 4548 C C . GLU A 1 595 ? 29.794 35.788 -47.533 1.00 60.09 595 GLU A C 1
ATOM 4550 O O . GLU A 1 595 ? 29.282 36.883 -47.746 1.00 60.09 595 GLU A O 1
ATOM 4555 N N . HIS A 1 596 ? 30.652 35.579 -46.538 1.00 53.84 596 HIS A N 1
ATOM 4556 C CA . HIS A 1 596 ? 31.153 36.647 -45.689 1.00 53.84 596 HIS A CA 1
ATOM 4557 C C . HIS A 1 596 ? 32.549 37.030 -46.176 1.00 53.84 596 HIS A C 1
ATOM 4559 O O . HIS A 1 596 ? 33.415 36.158 -46.293 1.00 53.84 596 HIS A O 1
ATOM 4565 N N . GLU A 1 597 ? 32.792 38.318 -46.427 1.00 48.19 597 GLU A N 1
ATOM 4566 C CA . GLU A 1 597 ? 34.160 38.816 -46.563 1.00 48.19 597 GLU A CA 1
ATOM 4567 C C . GLU A 1 597 ? 34.898 38.526 -45.254 1.00 48.19 597 GLU A C 1
ATOM 4569 O O . GLU A 1 597 ? 34.431 38.870 -44.161 1.00 48.19 597 GLU A O 1
ATOM 4574 N N . ARG A 1 598 ? 36.023 37.816 -45.355 1.00 51.00 598 ARG A N 1
ATOM 4575 C CA . ARG A 1 598 ? 36.938 37.645 -44.230 1.00 51.00 598 ARG A CA 1
ATOM 4576 C C . ARG A 1 598 ? 37.505 39.017 -43.838 1.00 51.00 598 ARG A C 1
ATOM 4578 O O . ARG A 1 598 ? 37.695 39.851 -44.723 1.00 51.00 598 ARG A O 1
ATOM 4585 N N . PRO A 1 599 ? 37.898 39.231 -42.569 1.00 47.25 599 PRO A N 1
ATOM 4586 C CA . PRO A 1 599 ? 38.642 40.431 -42.172 1.00 47.25 599 PRO A CA 1
ATOM 4587 C C . PRO A 1 599 ? 39.937 40.642 -42.983 1.00 47.25 599 PRO A C 1
ATOM 4589 O O . PRO A 1 599 ? 40.450 41.753 -43.045 1.00 47.25 599 PRO A O 1
ATOM 4592 N N . ASP A 1 600 ? 40.457 39.573 -43.601 1.00 49.38 600 ASP A N 1
ATOM 4593 C CA . ASP A 1 600 ? 41.657 39.554 -44.446 1.00 49.38 600 ASP A CA 1
ATOM 4594 C C . ASP A 1 600 ? 41.394 39.759 -45.957 1.00 49.38 600 ASP A C 1
ATOM 4596 O O . ASP A 1 600 ? 42.335 39.728 -46.749 1.00 49.38 600 ASP A O 1
ATOM 4600 N N . GLY A 1 601 ? 40.138 39.956 -46.378 1.00 48.97 601 GLY A N 1
ATOM 4601 C CA . GLY A 1 601 ? 39.765 40.214 -47.774 1.00 48.97 601 GLY A CA 1
ATOM 4602 C C . GLY A 1 601 ? 39.804 39.005 -48.722 1.00 48.97 601 GLY A C 1
ATOM 4603 O O . GLY A 1 601 ? 39.585 39.172 -49.921 1.00 48.97 601 GLY A O 1
ATOM 4604 N N . SER A 1 602 ? 40.053 37.780 -48.243 1.00 51.56 602 SER A N 1
ATOM 4605 C CA . SER A 1 602 ? 40.022 36.581 -49.095 1.00 51.56 602 SER A CA 1
ATOM 4606 C C . SER A 1 602 ? 38.615 35.959 -49.156 1.00 51.56 602 SER A C 1
ATOM 4608 O O . SER A 1 602 ? 38.154 35.286 -48.236 1.00 51.56 602 SER A O 1
ATOM 4610 N N . GLY A 1 603 ? 37.898 36.215 -50.254 1.00 46.69 603 GLY A N 1
ATOM 4611 C CA . GLY A 1 603 ? 36.549 35.697 -50.499 1.00 46.69 603 GLY A CA 1
ATOM 4612 C C . GLY A 1 603 ? 36.527 34.195 -50.804 1.00 46.69 603 GLY A C 1
ATOM 4613 O O . GLY A 1 603 ? 37.252 33.704 -51.669 1.00 46.69 603 GLY A O 1
ATOM 4614 N N . GLY A 1 604 ? 35.672 33.460 -50.097 1.00 52.28 604 GLY A N 1
ATOM 4615 C CA . GLY A 1 604 ? 35.378 32.053 -50.350 1.00 52.28 604 GLY A CA 1
ATOM 4616 C C . GLY A 1 604 ? 34.285 31.545 -49.413 1.00 52.28 604 GLY A C 1
ATOM 4617 O O . GLY A 1 604 ? 34.136 32.048 -48.299 1.00 52.28 604 GLY A O 1
ATOM 4618 N N . ARG A 1 605 ? 33.519 30.537 -49.851 1.00 53.44 605 ARG A N 1
ATOM 4619 C CA . ARG A 1 605 ? 32.443 29.956 -49.035 1.00 53.44 605 ARG A CA 1
ATOM 4620 C C . ARG A 1 605 ? 33.003 29.429 -47.704 1.00 53.44 605 ARG A C 1
ATOM 4622 O O . ARG A 1 605 ? 33.932 28.614 -47.727 1.00 53.44 605 ARG A O 1
ATOM 4629 N N . PRO A 1 606 ? 32.472 29.868 -46.551 1.00 54.72 606 PRO A N 1
ATOM 4630 C CA . PRO A 1 606 ? 32.991 29.463 -45.252 1.00 54.72 606 PRO A CA 1
ATOM 4631 C C . PRO A 1 606 ? 32.789 27.958 -45.020 1.00 54.72 606 PRO A C 1
ATOM 4633 O O . PRO A 1 606 ? 31.678 27.444 -45.134 1.00 54.72 606 PRO A O 1
ATOM 4636 N N . ARG A 1 607 ? 33.866 27.244 -44.666 1.00 57.12 607 ARG A N 1
ATOM 4637 C CA . ARG A 1 607 ? 33.792 25.876 -44.129 1.00 57.12 607 ARG A CA 1
ATOM 4638 C C . ARG A 1 607 ? 33.726 25.951 -42.606 1.00 57.12 607 ARG A C 1
ATOM 4640 O O . ARG A 1 607 ? 34.738 26.196 -41.953 1.00 57.12 607 ARG A O 1
ATOM 4647 N N . PHE A 1 608 ? 32.530 25.775 -42.062 1.00 63.25 608 PHE A N 1
ATOM 4648 C CA . PHE A 1 608 ? 32.310 25.630 -40.626 1.00 63.25 608 PHE A CA 1
ATOM 4649 C C . PHE A 1 608 ? 32.696 24.217 -40.186 1.00 63.25 608 PHE A C 1
ATOM 4651 O O . PHE A 1 608 ? 32.423 23.250 -40.891 1.00 63.25 608 PHE A O 1
ATOM 4658 N N . VAL A 1 609 ? 33.354 24.102 -39.035 1.00 55.75 609 VAL A N 1
ATOM 4659 C CA . VAL A 1 609 ? 33.905 22.826 -38.543 1.00 55.75 609 VAL A CA 1
ATOM 4660 C C . VAL A 1 609 ? 32.940 22.158 -37.561 1.00 55.75 609 VAL A C 1
ATOM 4662 O O . VAL A 1 609 ? 32.911 20.936 -37.455 1.00 55.75 609 VAL A O 1
ATOM 4665 N N . TRP A 1 610 ? 32.122 22.954 -36.863 1.00 59.28 610 TRP A N 1
ATOM 4666 C CA . TRP A 1 610 ? 31.157 22.497 -35.862 1.00 59.28 610 TRP A CA 1
ATOM 4667 C C . TRP A 1 610 ? 30.078 23.580 -35.628 1.00 59.28 610 TRP A C 1
ATOM 4669 O O . TRP A 1 610 ? 30.377 24.772 -35.738 1.00 59.28 610 TRP A O 1
ATOM 4679 N N . SER A 1 611 ? 28.846 23.198 -35.266 1.00 59.47 611 SER A N 1
ATOM 4680 C CA . SER A 1 611 ? 27.815 24.110 -34.728 1.00 59.47 611 SER A CA 1
ATOM 4681 C C . SER A 1 611 ? 27.433 23.726 -33.295 1.00 59.47 611 SER A C 1
ATOM 4683 O O . SER A 1 611 ? 27.278 22.542 -33.007 1.00 59.47 611 SER A O 1
ATOM 4685 N N . SER A 1 612 ? 27.353 24.698 -32.379 1.00 60.28 612 SER A N 1
ATOM 4686 C CA . SER A 1 612 ? 27.096 24.407 -30.962 1.00 60.28 612 SER A CA 1
ATOM 4687 C C . SER A 1 612 ? 25.625 24.115 -30.675 1.00 60.28 612 SER A C 1
ATOM 4689 O O . SER A 1 612 ? 25.359 23.116 -30.030 1.00 60.28 612 SER A O 1
ATOM 4691 N N . GLU A 1 613 ? 24.678 24.929 -31.158 1.00 71.31 613 GLU A N 1
ATOM 4692 C CA . GLU A 1 613 ? 23.232 24.704 -30.979 1.00 71.31 613 GLU A CA 1
ATOM 4693 C C . GLU A 1 613 ? 22.409 25.323 -32.130 1.00 71.31 613 GLU A C 1
ATOM 4695 O O . GLU A 1 613 ? 22.789 26.350 -32.705 1.00 71.31 613 GLU A O 1
ATOM 4700 N N . ILE A 1 614 ? 21.271 24.692 -32.448 1.00 81.75 614 ILE A N 1
ATOM 4701 C CA . ILE A 1 614 ? 20.257 25.148 -33.412 1.00 81.75 614 ILE A CA 1
ATOM 4702 C C . ILE A 1 614 ? 18.963 25.416 -32.637 1.00 81.75 614 ILE A C 1
ATOM 4704 O O . ILE A 1 614 ? 18.413 24.494 -32.035 1.00 81.75 614 ILE A O 1
ATOM 4708 N N . VAL A 1 615 ? 18.455 26.650 -32.666 1.00 84.12 615 VAL A N 1
ATOM 4709 C CA . VAL A 1 615 ? 17.301 27.062 -31.851 1.00 84.12 615 VAL A CA 1
ATOM 4710 C C . VAL A 1 615 ? 16.236 27.722 -32.720 1.00 84.12 615 VAL A C 1
ATOM 4712 O O . VAL A 1 615 ? 16.504 28.705 -33.406 1.00 84.12 615 VAL A O 1
ATOM 4715 N N . PHE A 1 616 ? 15.016 27.189 -32.692 1.00 85.94 616 PHE A N 1
ATOM 4716 C CA . PHE A 1 616 ? 13.851 27.811 -33.326 1.00 85.94 616 PHE A CA 1
ATOM 4717 C C . PHE A 1 616 ? 13.197 28.817 -32.376 1.00 85.94 616 PHE A C 1
ATOM 4719 O O . PHE A 1 616 ? 13.190 28.608 -31.161 1.00 85.94 616 PHE A O 1
ATOM 4726 N N . SER A 1 617 ? 12.606 29.881 -32.919 1.00 87.25 617 SER A N 1
ATOM 4727 C CA . SER A 1 617 ? 11.723 30.751 -32.138 1.00 87.25 617 SER A CA 1
ATOM 4728 C C . SER A 1 617 ? 10.451 29.999 -31.707 1.00 87.25 617 SER A C 1
ATOM 4730 O O . SER A 1 617 ? 10.044 29.056 -32.393 1.00 87.25 617 SER A O 1
ATOM 4732 N N . PRO A 1 618 ? 9.789 30.400 -30.602 1.00 81.88 618 PRO A N 1
ATOM 4733 C CA . PRO A 1 618 ? 8.574 29.742 -30.100 1.00 81.88 618 PRO A CA 1
ATOM 4734 C C . PRO A 1 618 ? 7.410 29.682 -31.103 1.00 81.88 618 PRO A C 1
ATOM 4736 O O . PRO A 1 618 ? 6.629 28.733 -31.093 1.00 81.88 618 PRO A O 1
ATOM 4739 N N . ASP A 1 619 ? 7.314 30.658 -32.007 1.00 82.06 619 ASP A N 1
ATOM 4740 C CA . ASP A 1 619 ? 6.339 30.692 -33.107 1.00 82.06 619 ASP A CA 1
ATOM 4741 C C . ASP A 1 619 ? 6.772 29.862 -34.337 1.00 82.06 619 ASP A C 1
ATOM 4743 O O . ASP A 1 619 ? 6.012 29.705 -35.292 1.00 82.06 619 ASP A O 1
ATOM 4747 N N . GLY A 1 620 ? 7.993 29.316 -34.323 1.00 83.50 620 GLY A N 1
ATOM 4748 C CA . GLY A 1 620 ? 8.583 28.530 -35.403 1.00 83.50 620 GLY A CA 1
ATOM 4749 C C . GLY A 1 620 ? 8.975 29.339 -36.639 1.00 83.50 620 GLY A C 1
ATOM 4750 O O . GLY A 1 620 ? 9.254 28.742 -37.676 1.00 83.50 620 GLY A O 1
ATOM 4751 N N . ARG A 1 621 ? 8.979 30.673 -36.563 1.00 87.56 621 ARG A N 1
ATOM 4752 C CA . ARG A 1 621 ? 9.183 31.565 -37.712 1.00 87.56 621 ARG A CA 1
ATOM 4753 C C . ARG A 1 621 ? 10.646 31.927 -37.961 1.00 87.56 621 ARG A C 1
ATOM 4755 O O . ARG A 1 621 ? 11.023 32.245 -39.091 1.00 87.56 621 ARG A O 1
ATOM 4762 N N . TYR A 1 622 ? 11.473 31.858 -36.925 1.00 89.12 622 TYR A N 1
ATOM 4763 C CA . TYR A 1 622 ? 12.894 32.171 -36.964 1.00 89.12 622 TYR A CA 1
ATOM 4764 C C . TYR A 1 622 ? 13.743 30.985 -36.512 1.00 89.12 622 TYR A C 1
ATOM 4766 O O . TYR A 1 622 ? 13.309 30.139 -35.730 1.00 89.12 622 TYR A O 1
ATOM 4774 N N . LEU A 1 623 ? 14.978 30.944 -37.003 1.00 90.00 623 LEU A N 1
ATOM 4775 C CA . LEU A 1 623 ? 15.967 29.923 -36.680 1.00 90.00 623 LEU A CA 1
ATOM 4776 C C . LEU A 1 623 ? 17.310 30.590 -36.387 1.00 90.00 623 LEU A C 1
ATOM 4778 O O . LEU A 1 623 ? 17.877 31.232 -37.268 1.00 90.00 623 LEU A O 1
ATOM 4782 N N . ALA A 1 624 ? 17.814 30.437 -35.166 1.00 89.69 624 ALA A N 1
ATOM 4783 C CA . ALA A 1 624 ? 19.109 30.940 -34.732 1.00 89.69 624 ALA A CA 1
ATOM 4784 C C . ALA A 1 624 ? 20.133 29.800 -34.651 1.00 89.69 624 ALA A C 1
ATOM 4786 O O . ALA A 1 624 ? 19.843 28.740 -34.093 1.00 89.69 624 ALA A O 1
ATOM 4787 N N . VAL A 1 625 ? 21.331 30.009 -35.200 1.00 87.00 625 VAL A N 1
ATOM 4788 C CA . VAL A 1 625 ? 22.402 29.000 -35.224 1.00 87.00 625 VAL A CA 1
ATOM 4789 C C . VAL A 1 625 ? 23.752 29.657 -34.990 1.00 87.00 625 VAL A C 1
ATOM 4791 O O . VAL A 1 625 ? 24.073 30.668 -35.613 1.00 87.00 625 VAL A O 1
ATOM 4794 N N . VAL A 1 626 ? 24.567 29.051 -34.126 1.00 84.81 626 VAL A N 1
ATOM 4795 C CA . VAL A 1 626 ? 25.975 29.432 -33.952 1.00 84.81 626 VAL A CA 1
ATOM 4796 C C . VAL A 1 626 ? 26.856 28.477 -34.745 1.00 84.81 626 VAL A C 1
ATOM 4798 O O . VAL A 1 626 ? 26.871 27.270 -34.492 1.00 84.81 626 VAL A O 1
ATOM 4801 N N . GLY A 1 627 ? 27.596 29.016 -35.708 1.00 80.38 627 GLY A N 1
ATOM 4802 C CA . GLY A 1 627 ? 28.598 28.289 -36.481 1.00 80.38 627 GLY A CA 1
ATOM 4803 C C . GLY A 1 627 ? 30.005 28.636 -36.007 1.00 80.38 627 GLY A C 1
ATOM 4804 O O . GLY A 1 627 ? 30.323 29.812 -35.834 1.00 80.38 627 GLY A O 1
ATOM 4805 N N . ARG A 1 628 ? 30.869 27.630 -35.827 1.00 78.00 628 ARG A N 1
ATOM 4806 C CA . ARG A 1 628 ? 32.289 27.825 -35.492 1.00 78.00 628 ARG A CA 1
ATOM 4807 C C . ARG A 1 628 ? 33.194 27.535 -36.689 1.00 78.00 628 ARG A C 1
ATOM 4809 O O . ARG A 1 628 ? 33.108 26.472 -37.315 1.00 78.00 628 ARG A O 1
ATOM 4816 N N . ARG A 1 629 ? 34.075 28.483 -36.995 1.00 76.69 629 ARG A N 1
ATOM 4817 C CA . ARG A 1 629 ? 35.188 28.356 -37.945 1.00 76.69 629 ARG A CA 1
ATOM 4818 C C . ARG A 1 629 ? 36.499 28.262 -37.154 1.00 76.69 629 ARG A C 1
ATOM 4820 O O . ARG A 1 629 ? 36.513 28.590 -35.973 1.00 76.69 629 ARG A O 1
ATOM 4827 N N . PRO A 1 630 ? 37.615 27.860 -37.786 1.00 75.38 630 PRO A N 1
ATOM 4828 C CA . PRO A 1 630 ? 38.914 27.849 -37.113 1.00 75.38 630 PRO A CA 1
ATOM 4829 C C . PRO A 1 630 ? 39.372 29.228 -36.624 1.00 75.38 630 PRO A C 1
ATOM 4831 O O . PRO A 1 630 ? 40.279 29.303 -35.821 1.00 75.38 630 PRO A O 1
ATOM 4834 N N . THR A 1 631 ? 38.805 30.318 -37.144 1.00 75.81 631 THR A N 1
ATOM 4835 C CA . THR A 1 631 ? 39.252 31.688 -36.850 1.00 75.81 631 THR A CA 1
ATOM 4836 C C . THR A 1 631 ? 38.266 32.482 -35.995 1.00 75.81 631 THR A C 1
ATOM 4838 O O . THR A 1 631 ? 38.657 33.455 -35.351 1.00 75.81 631 THR A O 1
ATOM 4841 N N . ASP A 1 632 ? 36.984 32.113 -36.009 1.00 80.69 632 ASP A N 1
ATOM 4842 C CA . ASP A 1 632 ? 35.906 32.868 -35.369 1.00 80.69 632 ASP A CA 1
ATOM 4843 C C . ASP A 1 632 ? 34.653 32.003 -35.104 1.00 80.69 632 ASP A C 1
ATOM 4845 O O . ASP A 1 632 ? 34.544 30.843 -35.515 1.00 80.69 632 ASP A O 1
ATOM 4849 N N . GLN A 1 633 ? 33.689 32.583 -34.396 1.00 84.12 633 GLN A N 1
ATOM 4850 C CA . GLN A 1 633 ? 32.366 32.028 -34.130 1.00 84.12 633 GLN A CA 1
ATOM 4851 C C . GLN A 1 633 ? 31.313 33.050 -34.559 1.00 84.12 633 GLN A C 1
ATOM 4853 O O . GLN A 1 633 ? 31.419 34.224 -34.206 1.00 84.12 633 GLN A O 1
ATOM 4858 N N . THR A 1 634 ? 30.288 32.623 -35.292 1.00 85.81 634 THR A N 1
ATOM 4859 C CA . THR A 1 634 ? 29.269 33.522 -35.848 1.00 85.81 634 THR A CA 1
ATOM 4860 C C . THR A 1 634 ? 27.866 33.055 -35.467 1.00 85.81 634 THR A C 1
ATOM 4862 O O . THR A 1 634 ? 27.509 31.905 -35.722 1.00 85.81 634 THR A O 1
ATOM 4865 N N . LEU A 1 635 ? 27.062 33.956 -34.889 1.00 88.00 635 LEU A N 1
ATOM 4866 C CA . LEU A 1 635 ? 25.631 33.760 -34.643 1.00 88.00 635 LEU A CA 1
ATOM 4867 C C . LEU A 1 635 ? 24.829 34.281 -35.833 1.00 88.00 635 LEU A C 1
ATOM 4869 O O . LEU A 1 635 ? 24.930 35.453 -36.207 1.00 88.00 635 LEU A O 1
ATOM 4873 N N . MET A 1 636 ? 23.995 33.411 -36.384 1.00 87.25 636 MET A N 1
ATOM 4874 C CA . MET A 1 636 ? 23.141 33.697 -37.524 1.00 87.25 636 MET A CA 1
ATOM 4875 C C . MET A 1 636 ? 21.670 33.480 -37.210 1.00 87.25 636 MET A C 1
ATOM 4877 O O . MET A 1 636 ? 21.322 32.606 -36.421 1.00 87.25 636 MET A O 1
ATOM 4881 N N . LEU A 1 637 ? 20.820 34.259 -37.875 1.00 89.12 637 LEU A N 1
ATOM 4882 C CA . LEU A 1 637 ? 19.371 34.213 -37.761 1.00 89.12 637 LEU A CA 1
ATOM 4883 C C . LEU A 1 637 ? 18.727 34.124 -39.149 1.00 89.12 637 LEU A C 1
ATOM 4885 O O . LEU A 1 637 ? 18.867 35.034 -39.965 1.00 89.12 637 LEU A O 1
ATOM 4889 N N . TRP A 1 638 ? 17.971 33.058 -39.395 1.00 89.44 638 TRP A N 1
ATOM 4890 C CA . TRP A 1 638 ? 17.131 32.894 -40.579 1.00 89.44 638 TRP A CA 1
ATOM 4891 C C . TRP A 1 638 ? 15.682 33.237 -40.248 1.00 89.44 638 TRP A C 1
ATOM 4893 O O . TRP A 1 638 ? 15.143 32.778 -39.243 1.00 89.44 638 TRP A O 1
ATOM 4903 N N . CYS A 1 639 ? 15.030 33.992 -41.131 1.00 89.31 639 CYS A N 1
ATOM 4904 C CA . CYS A 1 639 ? 13.574 34.078 -41.179 1.00 89.31 639 CYS A CA 1
ATOM 4905 C C . CYS A 1 639 ? 13.072 32.983 -42.124 1.00 89.31 639 CYS A C 1
ATOM 4907 O O . CYS A 1 639 ? 13.424 32.985 -43.299 1.00 89.31 639 CYS A O 1
ATOM 4909 N N . LEU A 1 640 ? 12.264 32.040 -41.645 1.00 87.38 640 LEU A N 1
ATOM 4910 C CA . LEU A 1 640 ? 11.841 30.896 -42.461 1.00 87.38 640 LEU A CA 1
ATOM 4911 C C . LEU A 1 640 ? 10.813 31.268 -43.540 1.00 87.38 640 LEU A C 1
ATOM 4913 O O . LEU A 1 640 ? 10.677 30.538 -44.520 1.00 87.38 640 LEU A O 1
ATOM 4917 N N . ASP A 1 641 ? 10.170 32.433 -43.417 1.00 84.25 641 ASP A N 1
ATOM 4918 C CA . ASP A 1 641 ? 9.351 33.025 -44.484 1.00 84.25 641 ASP A CA 1
ATOM 4919 C C . ASP A 1 641 ? 10.206 33.611 -45.623 1.00 84.25 641 ASP A C 1
ATOM 4921 O O . ASP A 1 641 ? 9.740 33.725 -46.757 1.00 84.25 641 ASP A O 1
ATOM 4925 N N . ARG A 1 642 ? 11.455 34.006 -45.328 1.00 84.00 642 ARG A N 1
ATOM 4926 C CA . ARG A 1 642 ? 12.435 34.576 -46.274 1.00 84.00 642 ARG A CA 1
ATOM 4927 C C . ARG A 1 642 ? 13.829 33.983 -46.026 1.00 84.00 642 ARG A C 1
ATOM 4929 O O . ARG A 1 642 ? 14.732 34.678 -45.563 1.00 84.00 642 ARG A O 1
ATOM 4936 N N . PRO A 1 643 ? 14.007 32.683 -46.301 1.00 80.19 643 PRO A N 1
ATOM 4937 C CA . PRO A 1 643 ? 15.202 31.943 -45.898 1.00 80.19 643 PRO A CA 1
ATOM 4938 C C . PRO A 1 643 ? 16.477 32.344 -46.651 1.00 80.19 643 PRO A C 1
ATOM 4940 O O . PRO A 1 643 ? 17.571 32.018 -46.197 1.00 80.19 643 PRO A O 1
ATOM 4943 N N . ASP A 1 644 ? 16.343 33.033 -47.783 1.00 81.19 644 ASP A N 1
ATOM 4944 C CA . ASP A 1 644 ? 17.463 33.392 -48.658 1.00 81.19 644 ASP A CA 1
ATOM 4945 C C . ASP A 1 644 ? 18.212 34.658 -48.180 1.00 81.19 644 ASP A C 1
ATOM 4947 O O . ASP A 1 644 ? 19.272 34.986 -48.706 1.00 81.19 644 ASP A O 1
ATOM 4951 N N . GLU A 1 645 ? 17.701 35.341 -47.147 1.00 82.12 645 GLU A N 1
ATOM 4952 C CA . GLU A 1 645 ? 18.273 36.569 -46.569 1.00 82.12 645 GLU A CA 1
ATOM 4953 C C . GLU A 1 645 ? 18.612 36.394 -45.072 1.00 82.12 645 GLU A C 1
ATOM 4955 O O . GLU A 1 645 ? 17.979 37.010 -44.204 1.00 82.12 645 GLU A O 1
ATOM 4960 N N . PRO A 1 646 ? 19.583 35.538 -44.708 1.00 85.19 646 PRO A N 1
ATOM 4961 C CA . PRO A 1 646 ? 19.940 35.350 -43.311 1.00 85.19 646 PRO A CA 1
ATOM 4962 C C . PRO A 1 646 ? 20.714 36.542 -42.748 1.00 85.19 646 PRO A C 1
ATOM 4964 O O . PRO A 1 646 ? 21.503 37.190 -43.437 1.00 85.19 646 PRO A O 1
ATOM 4967 N N . ARG A 1 647 ? 20.524 36.808 -41.456 1.00 85.75 647 ARG A N 1
ATOM 4968 C CA . ARG A 1 647 ? 21.176 37.910 -40.742 1.00 85.75 647 ARG A CA 1
ATOM 4969 C C . ARG A 1 647 ? 22.316 37.396 -39.877 1.00 85.75 647 ARG A C 1
ATOM 4971 O O . ARG A 1 647 ? 22.149 36.428 -39.140 1.00 85.75 647 ARG A O 1
ATOM 4978 N N . VAL A 1 648 ? 23.455 38.078 -39.931 1.00 86.12 648 VAL A N 1
ATOM 4979 C CA . VAL A 1 648 ? 24.566 37.879 -38.994 1.00 86.12 648 VAL A CA 1
ATOM 4980 C C . VAL A 1 648 ? 24.338 38.796 -37.797 1.00 86.12 648 VAL A C 1
ATOM 4982 O O . VAL A 1 648 ? 24.281 40.011 -37.965 1.00 86.12 648 VAL A O 1
ATOM 4985 N N . LEU A 1 649 ? 24.176 38.223 -36.603 1.00 85.62 649 LEU A N 1
ATOM 4986 C CA . LEU A 1 649 ? 23.895 38.987 -35.380 1.00 85.62 649 LEU A CA 1
ATOM 4987 C C . LEU A 1 649 ? 25.164 39.302 -34.581 1.00 85.62 649 LEU A C 1
ATOM 4989 O O . LEU A 1 649 ? 25.273 40.376 -33.998 1.00 85.62 649 LEU A O 1
ATOM 4993 N N . ALA A 1 650 ? 26.125 38.376 -34.554 1.00 83.62 650 ALA A N 1
ATOM 4994 C CA . ALA A 1 650 ? 27.396 38.552 -33.855 1.00 83.62 650 ALA A CA 1
ATOM 4995 C C . ALA A 1 650 ? 28.501 37.703 -34.497 1.00 83.62 650 ALA A C 1
ATOM 4997 O O . ALA A 1 650 ? 28.239 36.583 -34.937 1.00 83.62 650 ALA A O 1
ATOM 4998 N N . THR A 1 651 ? 29.736 38.214 -34.505 1.00 85.56 651 THR A N 1
ATOM 4999 C CA . THR A 1 651 ? 30.948 37.458 -34.860 1.00 85.56 651 THR A CA 1
ATOM 5000 C C . THR A 1 651 ? 32.018 37.697 -33.801 1.00 85.56 651 THR A C 1
ATOM 5002 O O . THR A 1 651 ? 32.329 38.845 -33.494 1.00 85.56 651 THR A O 1
ATOM 5005 N N . MET A 1 652 ? 32.563 36.617 -33.243 1.00 84.00 652 MET A N 1
ATOM 5006 C CA . MET A 1 652 ? 33.547 36.632 -32.159 1.00 84.00 652 MET A CA 1
ATOM 5007 C C . MET A 1 652 ? 34.832 35.920 -32.591 1.00 84.00 652 MET A C 1
ATOM 5009 O O . MET A 1 652 ? 34.734 34.891 -33.256 1.00 84.00 652 MET A O 1
ATOM 5013 N N . PRO A 1 653 ? 36.030 36.400 -32.216 1.00 82.75 653 PRO A N 1
ATOM 5014 C CA . PRO A 1 653 ? 37.279 35.673 -32.450 1.00 82.75 653 PRO A CA 1
ATOM 5015 C C . PRO A 1 653 ? 37.270 34.294 -31.776 1.00 82.75 653 PRO A C 1
ATOM 5017 O O . PRO A 1 653 ? 36.586 34.105 -30.774 1.00 82.75 653 PRO A O 1
ATOM 5020 N N . GLU A 1 654 ? 38.086 33.350 -32.257 1.00 78.06 654 GLU A N 1
ATOM 5021 C CA . GLU A 1 654 ? 38.188 31.990 -31.686 1.00 78.06 654 GLU A CA 1
ATOM 5022 C C . GLU A 1 654 ? 38.394 31.977 -30.153 1.00 78.06 654 GLU A C 1
ATOM 5024 O O . GLU A 1 654 ? 37.796 31.161 -29.453 1.00 78.06 654 GLU A O 1
ATOM 5029 N N . ASN A 1 655 ? 39.169 32.932 -29.624 1.00 77.75 655 ASN A N 1
ATOM 5030 C CA . ASN A 1 655 ? 39.501 33.052 -28.198 1.00 77.75 655 ASN A CA 1
ATOM 5031 C C . ASN A 1 655 ? 38.379 33.639 -27.321 1.00 77.75 655 ASN A C 1
ATOM 5033 O O . ASN A 1 655 ? 38.544 33.743 -26.103 1.00 77.75 655 ASN A O 1
ATOM 5037 N N . THR A 1 656 ? 37.260 34.058 -27.911 1.00 80.81 656 THR A N 1
ATOM 5038 C CA . THR A 1 656 ? 36.101 34.588 -27.189 1.00 80.81 656 THR A CA 1
ATOM 5039 C C . THR A 1 656 ? 34.928 33.635 -27.376 1.00 80.81 656 THR A C 1
ATOM 5041 O O . THR A 1 656 ? 34.442 33.434 -28.486 1.00 80.81 656 THR A O 1
ATOM 5044 N N . ASP A 1 657 ? 34.464 33.039 -26.278 1.00 76.19 657 ASP A N 1
ATOM 5045 C CA . ASP A 1 657 ? 33.333 32.115 -26.322 1.00 76.19 657 ASP A CA 1
ATOM 5046 C C . ASP A 1 657 ? 32.042 32.853 -26.704 1.00 76.19 657 ASP A C 1
ATOM 5048 O O . ASP A 1 657 ? 31.633 33.804 -26.038 1.00 76.19 657 ASP A O 1
ATOM 5052 N N . LEU A 1 658 ? 31.384 32.388 -27.767 1.00 82.31 658 LEU A N 1
ATOM 5053 C CA . LEU A 1 658 ? 30.012 32.756 -28.095 1.00 82.31 658 LEU A CA 1
ATOM 5054 C C . LEU A 1 658 ? 29.094 31.660 -27.545 1.00 82.31 658 LEU A C 1
ATOM 5056 O O . LEU A 1 658 ? 29.169 30.500 -27.968 1.00 82.31 658 LEU A O 1
ATOM 5060 N N . GLY A 1 659 ? 28.286 32.017 -26.546 1.00 77.94 659 GLY A N 1
ATOM 5061 C CA . GLY A 1 659 ? 27.357 31.093 -25.899 1.00 77.94 659 GLY A CA 1
ATOM 5062 C C . GLY A 1 659 ? 26.152 30.751 -26.783 1.00 77.94 659 GLY A C 1
ATOM 5063 O O . GLY A 1 659 ? 25.898 31.436 -27.778 1.00 77.94 659 GLY A O 1
ATOM 5064 N N . PRO A 1 660 ? 25.392 29.698 -26.436 1.00 77.44 660 PRO A N 1
ATOM 5065 C CA . PRO A 1 660 ? 24.201 29.326 -27.189 1.00 77.44 660 PRO A CA 1
ATOM 5066 C C . PRO A 1 660 ? 23.134 30.439 -27.150 1.00 77.44 660 PRO A C 1
ATOM 5068 O O . PRO A 1 660 ? 22.942 31.062 -26.100 1.00 77.44 660 PRO A O 1
ATOM 5071 N N . PRO A 1 661 ? 22.442 30.705 -28.273 1.00 87.06 661 PRO A N 1
ATOM 5072 C CA . PRO A 1 661 ? 21.361 31.677 -28.329 1.00 87.06 661 PRO A CA 1
ATOM 5073 C C . PRO A 1 661 ? 20.075 31.088 -27.733 1.00 87.06 661 PRO A C 1
ATOM 5075 O O . PRO A 1 661 ? 19.763 29.921 -27.941 1.00 87.06 661 PRO A O 1
ATOM 5078 N N . ILE A 1 662 ? 19.289 31.901 -27.031 1.00 87.06 662 ILE A N 1
ATOM 5079 C CA . ILE A 1 662 ? 17.999 31.523 -26.445 1.00 87.06 662 ILE A CA 1
ATOM 5080 C C . ILE A 1 662 ? 16.963 32.579 -26.827 1.00 87.06 662 ILE A C 1
ATOM 5082 O O . ILE A 1 662 ? 17.128 33.758 -26.516 1.00 87.06 662 ILE A O 1
ATOM 5086 N N . PHE A 1 663 ? 15.884 32.166 -27.491 1.00 87.81 663 PHE A N 1
ATOM 5087 C CA . PHE A 1 663 ? 14.729 33.042 -27.681 1.00 87.81 663 PHE A CA 1
ATOM 5088 C C . PHE A 1 663 ? 13.981 33.215 -26.364 1.00 87.81 663 PHE A C 1
ATOM 5090 O O . PHE A 1 663 ? 13.779 32.249 -25.626 1.00 87.81 663 PHE A O 1
ATOM 5097 N N . LEU A 1 664 ? 13.541 34.441 -26.093 1.00 87.06 664 LEU A N 1
ATOM 5098 C CA . LEU A 1 664 ? 12.585 34.683 -25.021 1.00 87.06 664 LEU A CA 1
ATOM 5099 C C . LEU A 1 664 ? 11.240 34.009 -25.370 1.00 87.06 664 LEU A C 1
ATOM 5101 O O . LEU A 1 664 ? 10.944 33.822 -26.554 1.00 87.06 664 LEU A O 1
ATOM 5105 N N . PRO A 1 665 ? 10.421 33.632 -24.368 1.00 82.44 665 PRO A N 1
ATOM 5106 C CA . PRO A 1 665 ? 9.181 32.874 -24.580 1.00 82.44 665 PRO A CA 1
ATOM 5107 C C . PRO A 1 665 ? 8.169 33.536 -25.524 1.00 82.44 665 PRO A C 1
ATOM 5109 O O . PRO A 1 665 ? 7.413 32.843 -26.199 1.00 82.44 665 PRO A O 1
ATOM 5112 N N . ASP A 1 666 ? 8.174 34.867 -25.603 1.00 81.25 666 ASP A N 1
ATOM 5113 C CA . ASP A 1 666 ? 7.323 35.653 -26.500 1.00 81.25 666 ASP A CA 1
ATOM 5114 C C . ASP A 1 666 ? 7.827 35.691 -27.959 1.00 81.25 666 ASP A C 1
ATOM 5116 O O . ASP A 1 666 ? 7.145 36.213 -28.839 1.00 81.25 666 ASP A O 1
ATOM 5120 N N . GLY A 1 667 ? 9.029 35.166 -28.224 1.00 82.88 667 GLY A N 1
ATOM 5121 C CA . GLY A 1 667 ? 9.693 35.182 -29.527 1.00 82.88 667 GLY A CA 1
ATOM 5122 C C . GLY A 1 667 ? 10.170 36.561 -29.992 1.00 82.88 667 GLY A C 1
ATOM 5123 O O . GLY A 1 667 ? 10.756 36.660 -31.070 1.00 82.88 667 GLY A O 1
ATOM 5124 N N . SER A 1 668 ? 9.963 37.618 -29.201 1.00 84.19 668 SER A N 1
ATOM 5125 C CA . SER A 1 668 ? 10.276 38.993 -29.601 1.00 84.19 668 SER A CA 1
ATOM 5126 C C . SER A 1 668 ? 11.762 39.314 -29.477 1.00 84.19 668 SER A C 1
ATOM 5128 O O . SER A 1 668 ? 12.252 40.226 -30.139 1.00 84.19 668 SER A O 1
ATOM 5130 N N . LYS A 1 669 ? 12.494 38.569 -28.641 1.00 88.00 669 LYS A N 1
ATOM 5131 C CA . LYS A 1 669 ? 13.908 38.813 -28.341 1.00 88.00 669 LYS A CA 1
ATOM 5132 C C . LYS A 1 669 ? 14.735 37.534 -28.358 1.00 88.00 669 LYS A C 1
ATOM 5134 O O . LYS A 1 669 ? 14.247 36.451 -28.041 1.00 88.00 669 LYS A O 1
ATOM 5139 N N . LEU A 1 670 ? 16.015 37.687 -28.679 1.00 89.31 670 LEU A N 1
ATOM 5140 C CA . LEU A 1 670 ? 17.032 36.643 -28.661 1.00 89.31 670 LEU A CA 1
ATOM 5141 C C . LEU A 1 670 ? 18.168 37.049 -27.717 1.00 89.31 670 LEU A C 1
ATOM 5143 O O . LEU A 1 670 ? 18.839 38.052 -27.949 1.00 89.31 670 LEU A O 1
ATOM 5147 N N . ALA A 1 671 ? 18.393 36.267 -26.667 1.00 88.94 671 ALA A N 1
ATOM 5148 C CA . ALA A 1 671 ? 19.504 36.438 -25.741 1.00 88.94 671 ALA A CA 1
ATOM 5149 C C . ALA A 1 671 ? 20.668 35.513 -26.118 1.00 88.94 671 ALA A C 1
ATOM 5151 O O . ALA A 1 671 ? 20.452 34.360 -26.480 1.00 88.94 671 ALA A O 1
ATOM 5152 N N . TYR A 1 672 ? 21.906 35.985 -26.015 1.00 87.88 672 TYR A N 1
ATOM 5153 C CA . TYR A 1 672 ? 23.112 35.179 -26.222 1.00 87.88 672 TYR A CA 1
ATOM 5154 C C . TYR A 1 672 ? 24.271 35.734 -25.392 1.00 87.88 672 TYR A C 1
ATOM 5156 O O . TYR A 1 672 ? 24.341 36.932 -25.125 1.00 87.88 672 TYR A O 1
ATOM 5164 N N . ALA A 1 673 ? 25.185 34.863 -24.965 1.00 85.38 673 ALA A N 1
ATOM 5165 C CA . ALA A 1 673 ? 26.352 35.275 -24.187 1.00 85.38 673 ALA A CA 1
ATOM 5166 C C . ALA A 1 673 ? 27.522 35.626 -25.110 1.00 85.38 673 ALA A C 1
ATOM 5168 O O . ALA A 1 673 ? 27.851 34.860 -26.018 1.00 85.38 673 ALA A O 1
ATOM 5169 N N . THR A 1 674 ? 28.169 36.758 -24.850 1.00 83.69 674 THR A N 1
ATOM 5170 C CA . THR A 1 674 ? 29.370 37.218 -25.552 1.00 83.69 674 THR A CA 1
ATOM 5171 C C . THR A 1 674 ? 30.531 37.238 -24.563 1.00 83.69 674 THR A C 1
ATOM 5173 O O . THR A 1 674 ? 30.604 38.111 -23.701 1.00 83.69 674 THR A O 1
ATOM 5176 N N . GLY A 1 675 ? 31.432 36.259 -24.646 1.00 80.75 675 GLY A N 1
ATOM 5177 C CA . GLY A 1 675 ? 32.452 36.045 -23.622 1.00 80.75 675 GLY A CA 1
ATOM 5178 C C . GLY A 1 675 ? 31.879 35.376 -22.369 1.00 80.75 675 GLY A C 1
ATOM 5179 O O . GLY A 1 675 ? 30.978 34.541 -22.453 1.00 80.75 675 GLY A O 1
ATOM 5180 N N . ARG A 1 676 ? 32.431 35.706 -21.194 1.00 77.75 676 ARG A N 1
ATOM 5181 C CA . ARG A 1 676 ? 32.026 35.098 -19.909 1.00 77.75 676 ARG A CA 1
ATOM 5182 C C . ARG A 1 676 ? 31.316 36.059 -18.960 1.00 77.75 676 ARG A C 1
ATOM 5184 O O . ARG A 1 676 ? 30.894 35.644 -17.893 1.00 77.75 676 ARG A O 1
ATOM 5191 N N . ASP A 1 677 ? 31.189 37.325 -19.311 1.00 82.00 677 ASP A N 1
ATOM 5192 C CA . ASP A 1 677 ? 30.747 38.388 -18.407 1.00 82.00 677 ASP A CA 1
ATOM 5193 C C . ASP A 1 677 ? 29.668 39.289 -19.018 1.00 82.00 677 ASP A C 1
ATOM 5195 O O . ASP A 1 677 ? 29.186 40.199 -18.346 1.00 82.00 677 ASP A O 1
ATOM 5199 N N . VAL A 1 678 ? 29.248 39.032 -20.262 1.00 86.31 678 VAL A N 1
ATOM 5200 C CA . VAL A 1 678 ? 28.224 39.823 -20.954 1.00 86.31 678 VAL A CA 1
ATOM 5201 C C . VAL A 1 678 ? 27.174 38.919 -21.597 1.00 86.31 678 VAL A C 1
ATOM 5203 O O . VAL A 1 678 ? 27.498 37.941 -22.272 1.00 86.31 678 VAL A O 1
ATOM 5206 N N . ILE A 1 679 ? 25.901 39.276 -21.412 1.00 87.06 679 ILE A N 1
ATOM 5207 C CA . ILE A 1 679 ? 24.775 38.753 -22.192 1.00 87.06 679 ILE A CA 1
ATOM 5208 C C . ILE A 1 679 ? 24.192 39.877 -23.039 1.00 87.06 679 ILE A C 1
ATOM 5210 O O . ILE A 1 679 ? 23.833 40.938 -22.532 1.00 87.06 679 ILE A O 1
ATOM 5214 N N . SER A 1 680 ? 24.085 39.625 -24.336 1.00 87.56 680 SER A N 1
ATOM 5215 C CA . SER A 1 680 ? 23.449 40.506 -25.304 1.00 87.56 680 SER A CA 1
ATOM 5216 C C . SER A 1 680 ? 22.016 40.044 -25.545 1.00 87.56 680 SER A C 1
ATOM 5218 O O . SER A 1 680 ? 21.764 38.859 -25.753 1.00 87.56 680 SER A O 1
ATOM 5220 N N . VAL A 1 681 ? 21.071 40.981 -25.531 1.00 87.69 681 VAL A N 1
ATOM 5221 C CA . VAL A 1 681 ? 19.656 40.743 -25.838 1.00 87.69 681 VAL A CA 1
ATOM 5222 C C . VAL A 1 681 ? 19.287 41.548 -27.075 1.00 87.69 681 VAL A C 1
ATOM 5224 O O . VAL A 1 681 ? 19.309 42.778 -27.055 1.00 87.69 681 VAL A O 1
ATOM 5227 N N . TRP A 1 682 ? 18.959 40.850 -28.154 1.00 87.69 682 TRP A N 1
ATOM 5228 C CA . TRP A 1 682 ? 18.620 41.426 -29.449 1.00 87.69 682 TRP A CA 1
ATOM 5229 C C . TRP A 1 682 ? 17.112 41.365 -29.701 1.00 87.69 682 TRP A C 1
ATOM 5231 O O . TRP A 1 682 ? 16.479 40.361 -29.385 1.00 87.69 682 TRP A O 1
ATOM 5241 N N . ASP A 1 683 ? 16.530 42.428 -30.254 1.00 85.81 683 ASP A N 1
ATOM 5242 C CA . ASP A 1 683 ? 15.105 42.489 -30.595 1.00 85.81 683 ASP A CA 1
ATOM 5243 C C . ASP A 1 683 ? 14.879 41.937 -32.009 1.00 85.81 683 ASP A C 1
ATOM 5245 O O . ASP A 1 683 ? 15.421 42.433 -32.991 1.00 85.81 683 ASP A O 1
ATOM 5249 N N . VAL A 1 684 ? 14.062 40.892 -32.120 1.00 82.88 684 VAL A N 1
ATOM 5250 C CA . VAL A 1 684 ? 13.767 40.209 -33.386 1.00 82.88 684 VAL A CA 1
ATOM 5251 C C . VAL A 1 684 ? 12.910 41.064 -34.312 1.00 82.88 684 VAL A C 1
ATOM 5253 O O . VAL A 1 684 ? 13.007 40.961 -35.539 1.00 82.88 684 VAL A O 1
ATOM 5256 N N . THR A 1 685 ? 12.099 41.945 -33.733 1.00 72.12 685 THR A N 1
ATOM 5257 C CA . THR A 1 685 ? 11.160 42.809 -34.450 1.00 72.12 685 THR A CA 1
ATOM 5258 C C . THR A 1 685 ? 11.775 44.146 -34.858 1.00 72.12 685 THR A C 1
ATOM 5260 O O . THR A 1 685 ? 11.295 44.768 -35.810 1.00 72.12 685 THR A O 1
ATOM 5263 N N . ARG A 1 686 ? 12.853 44.579 -34.189 1.00 74.81 686 ARG A N 1
ATOM 5264 C CA . ARG A 1 686 ? 13.549 45.847 -34.450 1.00 74.81 686 ARG A CA 1
ATOM 5265 C C . ARG A 1 686 ? 15.027 45.600 -34.761 1.00 74.81 686 ARG A C 1
ATOM 5267 O O . ARG A 1 686 ? 15.753 45.160 -33.885 1.00 74.81 686 ARG A O 1
ATOM 5274 N N . PRO A 1 687 ? 15.518 45.927 -35.969 1.00 61.59 687 PRO A N 1
ATOM 5275 C CA . PRO A 1 687 ? 16.910 45.679 -36.355 1.00 61.59 687 PRO A CA 1
ATOM 5276 C C . PRO A 1 687 ? 17.949 46.600 -35.682 1.00 61.59 687 PRO A C 1
ATOM 5278 O O . PRO A 1 687 ? 19.107 46.604 -36.098 1.00 61.59 687 PRO A O 1
ATOM 5281 N N . ASP A 1 688 ? 17.569 47.353 -34.652 1.00 62.44 688 ASP A N 1
ATOM 5282 C CA . ASP A 1 688 ? 18.480 48.192 -33.878 1.00 62.44 688 ASP A CA 1
ATOM 5283 C C . ASP A 1 688 ? 19.292 47.287 -32.928 1.00 62.44 688 ASP A C 1
ATOM 5285 O O . ASP A 1 688 ? 18.778 46.287 -32.435 1.00 62.44 688 ASP A O 1
ATOM 5289 N N . GLY A 1 689 ? 20.585 47.568 -32.740 1.00 68.88 689 GLY A N 1
ATOM 5290 C CA . GLY A 1 689 ? 21.555 46.647 -32.123 1.00 68.88 689 GLY A CA 1
ATOM 5291 C C . GLY A 1 689 ? 21.171 46.038 -30.760 1.00 68.88 689 GLY A C 1
ATOM 5292 O O . GLY A 1 689 ? 20.246 46.471 -30.077 1.00 68.88 689 GLY A O 1
ATOM 5293 N N . ALA A 1 690 ? 21.910 45.007 -30.340 1.00 79.75 690 ALA A N 1
ATOM 5294 C CA . ALA A 1 690 ? 21.620 44.291 -29.098 1.00 79.75 690 ALA A CA 1
ATOM 5295 C C . ALA A 1 690 ? 21.884 45.154 -27.848 1.00 79.75 690 ALA A C 1
ATOM 5297 O O . ALA A 1 690 ? 22.878 45.873 -27.770 1.00 79.75 690 ALA A O 1
ATOM 5298 N N . SER A 1 691 ? 21.023 45.039 -26.834 1.00 83.25 691 SER A N 1
ATOM 5299 C CA . SER A 1 691 ? 21.281 45.598 -25.504 1.00 83.25 691 SER A CA 1
ATOM 5300 C C . SER A 1 691 ? 22.211 44.667 -24.731 1.00 83.25 691 SER A C 1
ATOM 5302 O O . SER A 1 691 ? 21.880 43.502 -24.525 1.00 83.25 691 SER A O 1
ATOM 5304 N N . GLU A 1 692 ? 23.325 45.186 -24.226 1.00 85.81 692 GLU A N 1
ATOM 5305 C CA . GLU A 1 692 ? 24.270 44.420 -23.407 1.00 85.81 692 GLU A CA 1
ATOM 5306 C C . GLU A 1 692 ? 23.945 44.506 -21.910 1.00 85.81 692 GLU A C 1
ATOM 5308 O O . GLU A 1 692 ? 23.556 45.554 -21.385 1.00 85.81 692 GLU A O 1
ATOM 5313 N N . ILE A 1 693 ? 24.124 43.383 -21.218 1.00 82.56 693 ILE A N 1
ATOM 5314 C CA . ILE A 1 693 ? 23.966 43.228 -19.774 1.00 82.56 693 ILE A CA 1
ATOM 5315 C C . ILE A 1 693 ? 25.270 42.640 -19.240 1.00 82.56 693 ILE A C 1
ATOM 5317 O O . ILE A 1 693 ? 25.613 41.501 -19.557 1.00 82.56 693 ILE A O 1
ATOM 5321 N N . ARG A 1 694 ? 25.998 43.412 -18.425 1.00 84.19 694 ARG A N 1
ATOM 5322 C CA . ARG A 1 694 ? 27.167 42.902 -17.698 1.00 84.19 694 ARG A CA 1
ATOM 5323 C C . ARG A 1 694 ? 26.713 42.061 -16.516 1.00 84.19 694 ARG A C 1
ATOM 5325 O O . ARG A 1 694 ? 25.834 42.474 -15.763 1.00 84.19 694 ARG A O 1
ATOM 5332 N N . LEU A 1 695 ? 27.321 40.896 -16.371 1.00 76.81 695 LEU A N 1
ATOM 5333 C CA . LEU A 1 695 ? 26.937 39.903 -15.386 1.00 76.81 695 LEU A CA 1
ATOM 5334 C C . LEU A 1 695 ? 27.699 40.110 -14.074 1.00 76.81 695 LEU A C 1
ATOM 5336 O O . LEU A 1 695 ? 28.866 40.505 -14.095 1.00 76.81 695 LEU A O 1
ATOM 5340 N N . PRO A 1 696 ? 27.071 39.796 -12.929 1.00 70.75 696 PRO A N 1
ATOM 5341 C CA . PRO A 1 696 ? 27.726 39.860 -11.622 1.00 70.75 696 PRO A CA 1
ATOM 5342 C C . PRO A 1 696 ? 28.718 38.707 -11.404 1.00 70.75 696 PRO A C 1
ATOM 5344 O O . PRO A 1 696 ? 29.516 38.740 -10.471 1.00 70.75 696 PRO A O 1
ATOM 5347 N N . VAL A 1 697 ? 28.669 37.678 -12.255 1.00 73.06 697 VAL A N 1
ATOM 5348 C CA . VAL A 1 697 ? 29.503 36.478 -12.177 1.00 73.06 697 VAL A CA 1
ATOM 5349 C C . VAL A 1 697 ? 30.097 36.138 -13.534 1.00 73.06 697 VAL A C 1
ATOM 5351 O O . VAL A 1 697 ? 29.475 36.346 -14.575 1.00 73.06 697 VAL A O 1
ATOM 5354 N N . THR A 1 698 ? 31.282 35.534 -13.508 1.00 77.50 698 THR A N 1
ATOM 5355 C CA . THR A 1 698 ? 31.882 34.917 -14.689 1.00 77.50 698 THR A CA 1
ATOM 5356 C C . THR A 1 698 ? 31.113 33.640 -15.022 1.00 77.50 698 THR A C 1
ATOM 5358 O O . THR A 1 698 ? 31.218 32.645 -14.297 1.00 77.50 698 THR A O 1
ATOM 5361 N N . LEU A 1 699 ? 30.354 33.660 -16.118 1.00 74.88 699 LEU A N 1
ATOM 5362 C CA . LEU A 1 699 ? 29.672 32.503 -16.688 1.00 74.88 699 LEU A CA 1
ATOM 5363 C C . LEU A 1 699 ? 30.653 31.348 -16.848 1.00 74.88 699 LEU A C 1
ATOM 5365 O O . LEU A 1 699 ? 31.665 31.434 -17.549 1.00 74.88 699 LEU A O 1
ATOM 5369 N N . ALA A 1 700 ? 30.315 30.242 -16.201 1.00 66.88 700 ALA A N 1
ATOM 5370 C CA . ALA A 1 700 ? 31.034 28.991 -16.322 1.00 66.88 700 ALA A CA 1
ATOM 5371 C C . ALA A 1 700 ? 30.370 28.047 -17.334 1.00 66.88 700 ALA A C 1
ATOM 5373 O O . ALA A 1 700 ? 30.939 26.991 -17.603 1.00 66.88 700 ALA A O 1
ATOM 5374 N N . GLY A 1 701 ? 29.193 28.387 -17.879 1.00 70.69 701 GLY A N 1
ATOM 5375 C CA . GLY A 1 701 ? 28.373 27.482 -18.685 1.00 70.69 701 GLY A CA 1
ATOM 5376 C C . GLY A 1 701 ? 27.221 28.126 -19.453 1.00 70.69 701 GLY A C 1
ATOM 5377 O O . GLY A 1 701 ? 27.358 29.228 -19.977 1.00 70.69 701 GLY A O 1
ATOM 5378 N N . GLN A 1 702 ? 26.105 27.397 -19.555 1.00 76.56 702 GLN A N 1
ATOM 5379 C CA . GLN A 1 702 ? 24.879 27.884 -20.188 1.00 76.56 702 GLN A CA 1
ATOM 5380 C C . GLN A 1 702 ? 24.100 28.794 -19.226 1.00 76.56 702 GLN A C 1
ATOM 5382 O O . GLN A 1 702 ? 24.274 28.736 -18.008 1.00 76.56 702 GLN A O 1
ATOM 5387 N N . PHE A 1 703 ? 23.224 29.623 -19.785 1.00 85.88 703 PHE A N 1
ATOM 5388 C CA . PHE A 1 703 ? 22.214 30.368 -19.038 1.00 85.88 703 PHE A CA 1
ATOM 5389 C C . PHE A 1 703 ? 20.822 29.865 -19.431 1.00 85.88 703 PHE A C 1
ATOM 5391 O O . PHE A 1 703 ? 20.666 29.204 -20.457 1.00 85.88 703 PHE A O 1
ATOM 5398 N N . ALA A 1 704 ? 19.808 30.159 -18.624 1.00 87.56 704 ALA A N 1
ATOM 5399 C CA . ALA A 1 704 ? 18.417 29.841 -18.942 1.00 87.56 704 ALA A CA 1
ATOM 5400 C C . ALA A 1 704 ? 17.525 31.058 -18.719 1.00 87.56 704 ALA A C 1
ATOM 5402 O O . ALA A 1 704 ? 17.843 31.912 -17.895 1.00 87.56 704 ALA A O 1
ATOM 5403 N N . VAL A 1 705 ? 16.405 31.118 -19.435 1.00 86.50 705 VAL A N 1
ATOM 5404 C CA . VAL A 1 705 ? 15.371 32.146 -19.269 1.00 86.50 705 VAL A CA 1
ATOM 5405 C C . VAL A 1 705 ? 14.105 31.474 -18.746 1.00 86.50 705 VAL A C 1
ATOM 5407 O O . VAL A 1 705 ? 13.812 30.337 -19.125 1.00 86.50 705 VAL A O 1
ATOM 5410 N N . ASP A 1 706 ? 13.396 32.134 -17.835 1.00 86.00 706 ASP A N 1
ATOM 5411 C CA . ASP A 1 706 ? 12.146 31.615 -17.284 1.00 86.00 706 ASP A CA 1
ATOM 5412 C C . ASP A 1 706 ? 10.964 31.761 -18.260 1.00 86.00 706 ASP A C 1
ATOM 5414 O O . ASP A 1 706 ? 11.059 32.421 -19.294 1.00 86.00 706 ASP A O 1
ATOM 5418 N N . SER A 1 707 ? 9.828 31.137 -17.939 1.00 79.06 707 SER A N 1
ATOM 5419 C CA . SER A 1 707 ? 8.627 31.149 -18.790 1.00 79.06 707 SER A CA 1
ATOM 5420 C C . SER A 1 707 ? 8.001 32.538 -18.961 1.00 79.06 707 SER A C 1
ATOM 5422 O O . SER A 1 707 ? 7.314 32.765 -19.954 1.00 79.06 707 SER A O 1
ATOM 5424 N N . SER A 1 708 ? 8.266 33.473 -18.041 1.00 79.62 708 SER A N 1
ATOM 5425 C CA . SER A 1 708 ? 7.832 34.872 -18.154 1.00 79.62 708 SER A CA 1
ATOM 5426 C C . SER A 1 708 ? 8.709 35.703 -19.100 1.00 79.62 708 SER A C 1
ATOM 5428 O O . SER A 1 708 ? 8.294 36.770 -19.551 1.00 79.62 708 SER A O 1
ATOM 5430 N N . GLY A 1 709 ? 9.932 35.246 -19.395 1.00 81.06 709 GLY A N 1
ATOM 5431 C CA . GLY A 1 709 ? 10.917 36.011 -20.157 1.00 81.06 709 GLY A CA 1
ATOM 5432 C C . GLY A 1 709 ? 11.573 37.146 -19.368 1.00 81.06 709 GLY A C 1
ATOM 5433 O O . GLY A 1 709 ? 12.292 37.953 -19.956 1.00 81.06 709 GLY A O 1
ATOM 5434 N N . GLN A 1 710 ? 11.333 37.236 -18.058 1.00 83.62 710 GLN A N 1
ATOM 5435 C CA . GLN A 1 710 ? 11.821 38.329 -17.217 1.00 83.62 710 GLN A CA 1
ATOM 5436 C C . GLN A 1 710 ? 13.019 37.932 -16.361 1.00 83.62 710 GLN A C 1
ATOM 5438 O O . GLN A 1 710 ? 13.737 38.815 -15.892 1.00 83.62 710 GLN A O 1
ATOM 5443 N N . ARG A 1 711 ? 13.258 36.635 -16.136 1.00 87.50 711 ARG A N 1
ATOM 5444 C CA . ARG A 1 711 ? 14.351 36.165 -15.276 1.00 87.50 711 ARG A CA 1
ATOM 5445 C C . ARG A 1 711 ? 15.338 35.299 -16.029 1.00 87.50 711 ARG A C 1
ATOM 5447 O O . ARG A 1 711 ? 14.982 34.499 -16.890 1.00 87.50 711 ARG A O 1
ATOM 5454 N N . LEU A 1 712 ? 16.595 35.452 -15.644 1.00 88.44 712 LEU A N 1
ATOM 5455 C CA . LEU A 1 712 ? 17.751 34.813 -16.239 1.00 88.44 712 LEU A CA 1
ATOM 5456 C C . LEU A 1 712 ? 18.509 34.047 -15.157 1.00 88.44 712 LEU A C 1
ATOM 5458 O O . LEU A 1 712 ? 18.909 34.633 -14.155 1.00 88.44 712 LEU A O 1
ATOM 5462 N N . ALA A 1 713 ? 18.715 32.750 -15.351 1.00 89.25 713 ALA A N 1
ATOM 5463 C CA . ALA A 1 713 ? 19.554 31.935 -14.484 1.00 89.25 713 ALA A CA 1
ATOM 5464 C C . ALA A 1 713 ? 20.959 31.827 -15.069 1.00 89.25 713 ALA A C 1
ATOM 5466 O O . ALA A 1 713 ? 21.128 31.476 -16.238 1.00 89.25 713 ALA A O 1
ATOM 5467 N N . LEU A 1 714 ? 21.958 32.094 -14.235 1.00 87.00 714 LEU A N 1
ATOM 5468 C CA . LEU A 1 714 ? 23.369 32.123 -14.590 1.00 87.00 714 LEU A CA 1
ATOM 5469 C C . LEU A 1 714 ? 24.130 31.139 -13.706 1.00 87.00 714 LEU A C 1
ATOM 5471 O O . LEU A 1 714 ? 24.078 31.241 -12.482 1.00 87.00 714 LEU A O 1
ATOM 5475 N N . ALA A 1 715 ? 24.869 30.216 -14.319 1.00 84.44 715 ALA A N 1
ATOM 5476 C CA . ALA A 1 715 ? 25.829 29.370 -13.616 1.00 84.44 715 ALA A CA 1
ATOM 5477 C C . ALA A 1 715 ? 27.215 30.027 -13.654 1.00 84.44 715 ALA A C 1
ATOM 5479 O O . ALA A 1 715 ? 27.857 30.107 -14.705 1.00 84.44 715 ALA A O 1
ATOM 5480 N N . GLY A 1 716 ? 27.666 30.506 -12.501 1.00 75.06 716 GLY A N 1
ATOM 5481 C CA . GLY A 1 716 ? 28.971 31.116 -12.290 1.00 75.06 716 GLY A CA 1
ATOM 5482 C C . GLY A 1 716 ? 29.958 30.185 -11.587 1.00 75.06 716 GLY A C 1
ATOM 5483 O O . GLY A 1 716 ? 29.581 29.313 -10.796 1.00 75.06 716 GLY A O 1
ATOM 5484 N N . ALA A 1 717 ? 31.246 30.393 -11.860 1.00 65.69 717 ALA A N 1
ATOM 5485 C CA . ALA A 1 717 ? 32.317 29.786 -11.074 1.00 65.69 717 ALA A CA 1
ATOM 5486 C C . ALA A 1 717 ? 32.406 30.458 -9.692 1.00 65.69 717 ALA A C 1
ATOM 5488 O O . ALA A 1 717 ? 32.271 31.677 -9.587 1.00 65.69 717 ALA A O 1
ATOM 5489 N N . ASN A 1 718 ? 32.640 29.672 -8.641 1.00 70.19 718 ASN A N 1
ATOM 5490 C CA . ASN A 1 718 ? 32.911 30.183 -7.298 1.00 70.19 718 ASN A CA 1
ATOM 5491 C C . ASN A 1 718 ? 34.436 30.265 -7.063 1.00 70.19 718 ASN A C 1
ATOM 5493 O O . ASN A 1 718 ? 35.214 29.644 -7.789 1.00 70.19 718 ASN A O 1
ATOM 5497 N N . ALA A 1 719 ? 34.869 31.041 -6.066 1.00 70.12 719 ALA A N 1
ATOM 5498 C CA . ALA A 1 719 ? 36.270 31.095 -5.644 1.00 70.12 719 ALA A CA 1
ATOM 5499 C C . ALA A 1 719 ? 36.755 29.733 -5.115 1.00 70.12 719 ALA A C 1
ATOM 5501 O O . ALA A 1 719 ? 37.912 29.368 -5.319 1.00 70.12 719 ALA A O 1
ATOM 5502 N N . ASP A 1 720 ? 35.860 28.975 -4.473 1.00 75.62 720 ASP A N 1
ATOM 5503 C CA . ASP A 1 720 ? 36.089 27.571 -4.140 1.00 75.62 720 ASP A CA 1
ATOM 5504 C C . ASP A 1 720 ? 35.815 26.696 -5.381 1.00 75.62 720 ASP A C 1
ATOM 5506 O O . ASP A 1 720 ? 34.673 26.644 -5.845 1.00 75.62 720 ASP A O 1
ATOM 5510 N N . PRO A 1 721 ? 36.822 25.987 -5.928 1.00 71.31 721 PRO A N 1
ATOM 5511 C CA . PRO A 1 721 ? 36.659 25.161 -7.124 1.00 71.31 721 PRO A CA 1
ATOM 5512 C C . PRO A 1 721 ? 35.719 23.964 -6.924 1.00 71.31 721 PRO A C 1
ATOM 5514 O O . PRO A 1 721 ? 35.296 23.367 -7.914 1.00 71.31 721 PRO A O 1
ATOM 5517 N N . ASN A 1 722 ? 35.386 23.610 -5.679 1.00 76.50 722 ASN A N 1
ATOM 5518 C CA . ASN A 1 722 ? 34.425 22.555 -5.362 1.00 76.50 722 ASN A CA 1
ATOM 5519 C C . ASN A 1 722 ? 32.985 23.071 -5.247 1.00 76.50 722 ASN A C 1
ATOM 5521 O O . ASN A 1 722 ? 32.074 22.268 -5.064 1.00 76.50 722 ASN A O 1
ATOM 5525 N N . LYS A 1 723 ? 32.766 24.385 -5.369 1.00 78.94 723 LYS A N 1
ATOM 5526 C CA . LYS A 1 723 ? 31.451 25.021 -5.269 1.00 78.94 723 LYS A CA 1
ATOM 5527 C C . LYS A 1 723 ? 31.093 25.761 -6.552 1.00 78.94 723 LYS A C 1
ATOM 5529 O O . LYS A 1 723 ? 31.945 26.162 -7.344 1.00 78.94 723 LYS A O 1
ATOM 5534 N N . GLY A 1 724 ? 29.803 25.947 -6.766 1.00 79.00 724 GLY A N 1
ATOM 5535 C CA . GLY A 1 724 ? 29.248 26.700 -7.883 1.00 79.00 724 GLY A CA 1
ATOM 5536 C C . GLY A 1 724 ? 28.320 27.791 -7.378 1.00 79.00 724 GLY A C 1
ATOM 5537 O O . GLY A 1 724 ? 27.747 27.668 -6.295 1.00 79.00 724 GLY A O 1
ATOM 5538 N N . THR A 1 725 ? 28.143 28.841 -8.169 1.00 84.81 725 THR A N 1
ATOM 5539 C CA . THR A 1 725 ? 27.217 29.928 -7.842 1.00 84.81 725 THR A CA 1
ATOM 5540 C C . THR A 1 725 ? 26.116 29.974 -8.891 1.00 84.81 725 THR A C 1
ATOM 5542 O O . THR A 1 725 ? 26.406 30.149 -10.070 1.00 84.81 725 THR A O 1
ATOM 5545 N N . LEU A 1 726 ? 24.858 29.837 -8.481 1.00 87.12 726 LEU A N 1
ATOM 5546 C CA . LEU A 1 726 ? 23.705 30.164 -9.319 1.00 87.12 726 LEU A CA 1
ATOM 5547 C C . LEU A 1 726 ? 23.266 31.585 -9.009 1.00 87.12 726 LEU A C 1
ATOM 5549 O O . LEU A 1 726 ? 23.034 31.912 -7.850 1.00 87.12 726 LEU A O 1
ATOM 5553 N N . VAL A 1 727 ? 23.128 32.412 -10.037 1.00 86.62 727 VAL A N 1
ATOM 5554 C CA . VAL A 1 727 ? 22.593 33.769 -9.912 1.00 86.62 727 VAL A CA 1
ATOM 5555 C C . VAL A 1 727 ? 21.315 33.875 -10.724 1.00 86.62 727 VAL A C 1
ATOM 5557 O O . VAL A 1 727 ? 21.295 33.502 -11.897 1.00 86.62 727 VAL A O 1
ATOM 5560 N N . ILE A 1 728 ? 20.254 34.390 -10.108 1.00 87.81 728 ILE A N 1
ATOM 5561 C CA . ILE A 1 728 ? 18.997 34.720 -10.778 1.00 87.81 728 ILE A CA 1
ATOM 5562 C C . ILE A 1 728 ? 18.933 36.230 -10.964 1.00 87.81 728 ILE A C 1
ATOM 5564 O O . ILE A 1 728 ? 18.881 36.997 -9.999 1.00 87.81 728 ILE A O 1
ATOM 5568 N N . TRP A 1 729 ? 18.918 36.658 -12.217 1.00 85.12 729 TRP A N 1
ATOM 5569 C CA . TRP A 1 729 ? 18.934 38.055 -12.619 1.00 85.12 729 TRP A CA 1
ATOM 5570 C C . TRP A 1 729 ? 17.597 38.463 -13.232 1.00 85.12 729 TRP A C 1
ATOM 5572 O O . TRP A 1 729 ? 17.056 37.748 -14.075 1.00 85.12 729 TRP A O 1
ATOM 5582 N N . ASN A 1 730 ? 17.069 39.622 -12.844 1.00 83.69 730 ASN A N 1
ATOM 5583 C CA . ASN A 1 730 ? 15.867 40.191 -13.445 1.00 83.69 730 ASN A CA 1
ATOM 5584 C C . ASN A 1 730 ? 16.250 41.084 -14.638 1.00 83.69 730 ASN A C 1
ATOM 5586 O O . ASN A 1 730 ? 17.028 42.030 -14.504 1.00 83.69 730 ASN A O 1
ATOM 5590 N N . LEU A 1 731 ? 15.707 40.776 -15.815 1.00 76.69 731 LEU A N 1
ATOM 5591 C CA . LEU A 1 731 ? 15.977 41.466 -17.078 1.00 76.69 731 LEU A CA 1
ATOM 5592 C C . LEU A 1 731 ? 15.301 42.841 -17.176 1.00 76.69 731 LEU A C 1
ATOM 5594 O O . LEU A 1 731 ? 15.791 43.698 -17.913 1.00 76.69 731 LEU A O 1
ATOM 5598 N N . VAL A 1 732 ? 14.204 43.058 -16.447 1.00 76.56 732 VAL A N 1
ATOM 5599 C CA . VAL A 1 732 ? 13.460 44.326 -16.411 1.00 76.56 732 VAL A CA 1
ATOM 5600 C C . VAL A 1 732 ? 14.154 45.311 -15.473 1.00 76.56 732 VAL A C 1
ATOM 5602 O O . VAL A 1 732 ? 14.565 46.388 -15.902 1.00 76.56 732 VAL A O 1
ATOM 5605 N N . ASP A 1 733 ? 14.368 44.901 -14.222 1.00 76.19 733 ASP A N 1
ATOM 5606 C CA . ASP A 1 733 ? 14.969 45.732 -13.171 1.00 76.19 733 ASP A CA 1
ATOM 5607 C C . ASP A 1 733 ? 16.497 45.848 -13.296 1.00 76.19 733 ASP A C 1
ATOM 5609 O O . ASP A 1 733 ? 17.115 46.689 -12.646 1.00 76.19 733 ASP A O 1
ATOM 5613 N N . ARG A 1 734 ? 17.121 44.976 -14.101 1.00 78.19 734 ARG A N 1
ATOM 5614 C CA . ARG A 1 734 ? 18.580 44.843 -14.251 1.00 78.19 734 ARG A CA 1
ATOM 5615 C C . ARG A 1 734 ? 19.309 44.694 -12.912 1.00 78.19 734 ARG A C 1
ATOM 5617 O O . ARG A 1 734 ? 20.341 45.325 -12.687 1.00 78.19 734 ARG A O 1
ATOM 5624 N N . ARG A 1 735 ? 18.777 43.841 -12.037 1.00 80.19 735 ARG A N 1
ATOM 5625 C CA . ARG A 1 735 ? 19.367 43.532 -10.730 1.00 80.19 735 ARG A CA 1
ATOM 5626 C C . ARG A 1 735 ? 19.355 42.042 -10.437 1.00 80.19 735 ARG A C 1
ATOM 5628 O O . ARG A 1 735 ? 18.539 41.287 -10.970 1.00 80.19 735 ARG A O 1
ATOM 5635 N N . GLU A 1 736 ? 20.236 41.652 -9.532 1.00 81.69 736 GLU A N 1
ATOM 5636 C CA . GLU A 1 736 ? 20.220 40.335 -8.919 1.00 81.69 736 GLU A CA 1
ATOM 5637 C C . GLU A 1 736 ? 18.990 40.180 -8.017 1.00 81.69 736 GLU A C 1
ATOM 5639 O O . GLU A 1 736 ? 18.624 41.094 -7.279 1.00 81.69 736 GLU A O 1
ATOM 5644 N N . THR A 1 737 ? 18.342 39.020 -8.103 1.00 78.25 737 THR A N 1
ATOM 5645 C CA . THR A 1 737 ? 17.159 38.673 -7.296 1.00 78.25 737 THR A CA 1
ATOM 5646 C C . THR A 1 737 ? 17.407 37.501 -6.357 1.00 78.25 737 THR A C 1
ATOM 5648 O O . THR A 1 737 ? 16.767 37.417 -5.314 1.00 78.25 737 THR A O 1
ATOM 5651 N N . ALA A 1 738 ? 18.340 36.610 -6.700 1.00 77.69 738 ALA A N 1
ATOM 5652 C CA . ALA A 1 738 ? 18.786 35.535 -5.826 1.00 77.69 738 ALA A CA 1
ATOM 5653 C C . ALA A 1 738 ? 20.204 35.093 -6.200 1.00 77.69 738 ALA A C 1
ATOM 5655 O O . ALA A 1 738 ? 20.552 35.057 -7.383 1.00 77.69 738 ALA A O 1
ATOM 5656 N N . GLN A 1 739 ? 20.974 34.675 -5.198 1.00 84.25 739 GLN A N 1
ATOM 5657 C CA . GLN A 1 739 ? 22.274 34.038 -5.367 1.00 84.25 739 GLN A CA 1
ATOM 5658 C C . GLN A 1 739 ? 22.340 32.800 -4.480 1.00 84.25 739 GLN A C 1
ATOM 5660 O O . GLN A 1 739 ? 22.082 32.862 -3.284 1.00 84.25 739 GLN A O 1
ATOM 5665 N N . ILE A 1 740 ? 22.687 31.665 -5.076 1.00 82.44 740 ILE A N 1
ATOM 5666 C CA . ILE A 1 740 ? 22.651 30.363 -4.417 1.00 82.44 740 ILE A CA 1
ATOM 5667 C C . ILE A 1 740 ? 24.021 29.725 -4.578 1.00 82.44 740 ILE A C 1
ATOM 5669 O O . ILE A 1 740 ? 24.481 29.477 -5.695 1.00 82.44 740 ILE A O 1
ATOM 5673 N N . THR A 1 741 ? 24.682 29.470 -3.453 1.00 80.75 741 THR A N 1
ATOM 5674 C CA . THR A 1 741 ? 25.936 28.717 -3.449 1.00 80.75 741 THR A CA 1
ATOM 5675 C C . THR A 1 741 ? 25.612 27.237 -3.363 1.00 80.75 741 THR A C 1
ATOM 5677 O O . THR A 1 741 ? 24.880 26.797 -2.484 1.00 80.75 741 THR A O 1
ATOM 5680 N N . THR A 1 742 ? 26.159 26.475 -4.296 1.00 75.25 742 THR A N 1
ATOM 5681 C CA . THR A 1 742 ? 26.010 25.023 -4.359 1.00 75.25 742 THR A CA 1
ATOM 5682 C C . THR A 1 742 ? 27.241 24.351 -3.767 1.00 75.25 742 THR A C 1
ATOM 5684 O O . THR A 1 742 ? 28.361 24.829 -3.954 1.00 75.25 742 THR A O 1
ATOM 5687 N N . ASP A 1 743 ? 27.055 23.214 -3.097 1.00 70.94 743 ASP A N 1
ATOM 5688 C CA . ASP A 1 743 ? 28.148 22.404 -2.529 1.00 70.94 743 ASP A CA 1
ATOM 5689 C C . ASP A 1 743 ? 28.884 21.555 -3.584 1.00 70.94 743 ASP A C 1
ATOM 5691 O O . ASP A 1 743 ? 29.524 20.551 -3.275 1.00 70.94 743 ASP A O 1
ATOM 5695 N N . PHE A 1 744 ? 28.741 21.919 -4.855 1.00 72.81 744 PHE A N 1
ATOM 5696 C CA . PHE A 1 744 ? 29.282 21.209 -6.004 1.00 72.81 744 PHE A CA 1
ATOM 5697 C C . PHE A 1 744 ? 29.613 22.202 -7.125 1.00 72.81 744 PHE A C 1
ATOM 5699 O O . PHE A 1 744 ? 28.989 23.257 -7.220 1.00 72.81 744 PHE A O 1
ATOM 5706 N N . PRO A 1 745 ? 30.568 21.895 -8.015 1.00 74.69 745 PRO A N 1
ATOM 5707 C CA . PRO A 1 745 ? 30.944 22.803 -9.089 1.00 74.69 745 PRO A CA 1
ATOM 5708 C C . PRO A 1 745 ? 29.893 22.841 -10.209 1.00 74.69 745 PRO A C 1
ATOM 5710 O O . PRO A 1 745 ? 29.452 21.810 -10.717 1.00 74.69 745 PRO A O 1
ATOM 5713 N N . LEU A 1 746 ? 29.563 24.048 -10.677 1.00 74.31 746 LEU A N 1
ATOM 5714 C CA . LEU A 1 746 ? 28.621 24.299 -11.783 1.00 74.31 746 LEU A CA 1
ATOM 5715 C C . LEU A 1 746 ? 29.318 24.618 -13.113 1.00 74.31 746 LEU A C 1
ATOM 5717 O O . LEU A 1 746 ? 28.848 25.415 -13.928 1.00 74.31 746 LEU A O 1
ATOM 5721 N N . LYS A 1 747 ? 30.478 24.003 -13.351 1.00 71.94 747 LYS A N 1
ATOM 5722 C CA . LYS A 1 747 ? 31.252 24.240 -14.571 1.00 71.94 747 LYS A CA 1
ATOM 5723 C C . LYS A 1 747 ? 30.498 23.692 -15.784 1.00 71.94 747 LYS A C 1
ATOM 5725 O O . LYS A 1 747 ? 30.252 22.502 -15.884 1.00 71.94 747 LYS A O 1
ATOM 5730 N N . ALA A 1 748 ? 30.160 24.547 -16.736 1.00 67.62 748 ALA A N 1
ATOM 5731 C CA . ALA A 1 748 ? 29.455 24.186 -17.961 1.00 67.62 748 ALA A CA 1
ATOM 5732 C C . ALA A 1 748 ? 28.136 23.421 -17.733 1.00 67.62 748 ALA A C 1
ATOM 5734 O O . ALA A 1 748 ? 27.781 22.546 -18.527 1.00 67.62 748 ALA A O 1
ATOM 5735 N N . ALA A 1 749 ? 27.448 23.770 -16.641 1.00 76.25 749 ALA A N 1
ATOM 5736 C CA . ALA A 1 749 ? 26.184 23.195 -16.211 1.00 76.25 749 ALA A CA 1
ATOM 5737 C C . ALA A 1 749 ? 25.032 23.595 -17.153 1.00 76.25 749 ALA A C 1
ATOM 5739 O O . ALA A 1 749 ? 24.825 24.795 -17.363 1.00 76.25 749 ALA A O 1
ATOM 5740 N N . PRO A 1 750 ? 24.267 22.641 -17.713 1.00 83.56 750 PRO A N 1
ATOM 5741 C CA . PRO A 1 750 ? 22.989 22.952 -18.346 1.00 83.56 750 PRO A CA 1
ATOM 5742 C C . PRO A 1 750 ? 21.955 23.353 -17.282 1.00 83.56 750 PRO A C 1
ATOM 5744 O O . PRO A 1 750 ? 21.882 22.743 -16.210 1.00 83.56 750 PRO A O 1
ATOM 5747 N N . LEU A 1 751 ? 21.152 24.373 -17.595 1.00 88.81 751 LEU A N 1
ATOM 5748 C CA . LEU A 1 751 ? 20.141 24.952 -16.707 1.00 88.81 751 LEU A CA 1
ATOM 5749 C C . LEU A 1 751 ? 18.755 24.905 -17.358 1.00 88.81 751 LEU A C 1
ATOM 5751 O O . LEU A 1 751 ? 18.621 25.128 -18.562 1.00 88.81 751 LEU A O 1
ATOM 5755 N N . ALA A 1 752 ? 17.712 24.663 -16.562 1.00 87.69 752 ALA A N 1
ATOM 5756 C CA . ALA A 1 752 ? 16.331 24.696 -17.036 1.00 87.69 752 ALA A CA 1
ATOM 5757 C C . ALA A 1 752 ? 15.361 25.149 -15.937 1.00 87.69 752 ALA A C 1
ATOM 5759 O O . ALA A 1 752 ? 15.201 24.471 -14.919 1.00 87.69 752 ALA A O 1
ATOM 5760 N N . PHE A 1 753 ? 14.683 26.280 -16.155 1.00 87.81 753 PHE A N 1
ATOM 5761 C CA . PHE A 1 753 ? 13.586 26.711 -15.289 1.00 87.81 753 PHE A CA 1
ATOM 5762 C C . PHE A 1 753 ? 12.409 25.750 -15.405 1.00 87.81 753 PHE A C 1
ATOM 5764 O O . PHE A 1 753 ? 12.047 25.329 -16.505 1.00 87.81 753 PHE A O 1
ATOM 5771 N N . HIS A 1 754 ? 11.797 25.433 -14.268 1.00 85.00 754 HIS A N 1
ATOM 5772 C CA . HIS A 1 754 ? 10.528 24.726 -14.262 1.00 85.00 754 HIS A CA 1
ATOM 5773 C C . HIS A 1 754 ? 9.433 25.644 -14.843 1.00 85.00 754 HIS A C 1
ATOM 5775 O O . HIS A 1 754 ? 9.345 26.804 -14.439 1.00 85.00 754 HIS A O 1
ATOM 5781 N N . PRO A 1 755 ? 8.562 25.168 -15.753 1.00 73.38 755 PRO A N 1
ATOM 5782 C CA . PRO A 1 755 ? 7.625 26.035 -16.478 1.00 73.38 755 PRO A CA 1
ATOM 5783 C C . PRO A 1 755 ? 6.555 26.682 -15.585 1.00 73.38 755 PRO A C 1
ATOM 5785 O O . PRO A 1 755 ? 6.079 27.771 -15.898 1.00 73.38 755 PRO A O 1
ATOM 5788 N N . LYS A 1 756 ? 6.182 26.010 -14.484 1.00 71.50 756 LYS A N 1
ATOM 5789 C CA . LYS A 1 756 ? 5.084 26.412 -13.578 1.00 71.50 756 LYS A CA 1
ATOM 5790 C C . LYS A 1 756 ? 5.473 26.676 -12.116 1.00 71.50 756 LYS A C 1
ATOM 5792 O O . LYS A 1 756 ? 4.640 27.123 -11.344 1.00 71.50 756 LYS A O 1
ATOM 5797 N N . ARG A 1 757 ? 6.695 26.333 -11.698 1.00 73.62 757 ARG A N 1
ATOM 5798 C CA . ARG A 1 757 ? 7.129 26.357 -10.284 1.00 73.62 757 ARG A CA 1
ATOM 5799 C C . ARG A 1 757 ? 8.348 27.253 -10.187 1.00 73.62 757 ARG A C 1
ATOM 5801 O O . ARG A 1 757 ? 9.111 27.335 -11.148 1.00 73.62 757 ARG A O 1
ATOM 5808 N N . ASN A 1 758 ? 8.560 27.893 -9.039 1.00 76.56 758 ASN A N 1
ATOM 5809 C CA . ASN A 1 758 ? 9.725 28.750 -8.838 1.00 76.56 758 ASN A CA 1
ATOM 5810 C C . ASN A 1 758 ? 10.989 27.928 -8.530 1.00 76.56 758 ASN A C 1
ATOM 5812 O O . ASN A 1 758 ? 11.587 28.024 -7.459 1.00 76.56 758 ASN A O 1
ATOM 5816 N N . SER A 1 759 ? 11.363 27.064 -9.469 1.00 82.56 759 SER A N 1
ATOM 5817 C CA . SER A 1 759 ? 12.447 26.104 -9.309 1.00 82.56 759 SER A CA 1
ATOM 5818 C C . SER A 1 759 ? 13.325 26.058 -10.552 1.00 82.56 759 SER A C 1
ATOM 5820 O O . SER A 1 759 ? 12.863 26.266 -11.677 1.00 82.56 759 SER A O 1
ATOM 5822 N N . LEU A 1 760 ? 14.600 25.752 -10.343 1.00 87.56 760 LEU A N 1
ATOM 5823 C CA . LEU A 1 760 ? 15.604 25.651 -11.391 1.00 87.56 760 LEU A CA 1
ATOM 5824 C C . LEU A 1 760 ? 16.268 24.281 -11.329 1.00 87.56 760 LEU A C 1
ATOM 5826 O O . LEU A 1 760 ? 16.818 23.907 -10.297 1.00 87.56 760 LEU A O 1
ATOM 5830 N N . ALA A 1 761 ? 16.249 23.549 -12.438 1.00 89.06 761 ALA A N 1
ATOM 5831 C CA . ALA A 1 761 ? 17.060 22.353 -12.588 1.00 89.06 761 ALA A CA 1
ATOM 5832 C C . ALA A 1 761 ? 18.459 22.724 -13.100 1.00 89.06 761 ALA A C 1
ATOM 5834 O O . ALA A 1 761 ? 18.591 23.539 -14.016 1.00 89.06 761 ALA A O 1
ATOM 5835 N N . ALA A 1 762 ? 19.488 22.102 -12.532 1.00 88.06 762 ALA A N 1
ATOM 5836 C CA . ALA A 1 762 ? 20.885 22.270 -12.906 1.00 88.06 762 ALA A CA 1
ATOM 5837 C C . ALA A 1 762 ? 21.590 20.908 -12.978 1.00 88.06 762 ALA A C 1
ATOM 5839 O O . ALA A 1 762 ? 21.373 20.040 -12.132 1.00 88.06 762 ALA A O 1
ATOM 5840 N N . GLY A 1 763 ? 22.439 20.716 -13.986 1.00 84.81 763 GLY A N 1
ATOM 5841 C CA . GLY A 1 763 ? 23.276 19.519 -14.132 1.00 84.81 763 GLY A CA 1
ATOM 5842 C C . GLY A 1 763 ? 24.752 19.811 -13.890 1.00 84.81 763 GLY A C 1
ATOM 5843 O O . GLY A 1 763 ? 25.219 20.901 -14.200 1.00 84.81 763 GLY A O 1
ATOM 5844 N N . THR A 1 764 ? 25.512 18.845 -13.382 1.00 79.88 764 THR A N 1
ATOM 5845 C CA . THR A 1 764 ? 26.954 19.003 -13.119 1.00 79.88 764 THR A CA 1
ATOM 5846 C C . THR A 1 764 ? 27.831 18.219 -14.096 1.00 79.88 764 THR A C 1
ATOM 5848 O O . THR A 1 764 ? 27.379 17.353 -14.853 1.00 79.88 764 THR A O 1
ATOM 5851 N N . THR A 1 765 ? 29.138 18.500 -14.071 1.00 73.44 765 THR A N 1
ATOM 5852 C CA . THR A 1 765 ? 30.136 17.799 -14.896 1.00 73.44 765 THR A CA 1
ATOM 5853 C C . THR A 1 765 ? 30.365 16.348 -14.500 1.00 73.44 765 THR A C 1
ATOM 5855 O O . THR A 1 765 ? 30.870 15.587 -15.315 1.00 73.44 765 THR A O 1
ATOM 5858 N N . ASP A 1 766 ? 30.020 15.969 -13.273 1.00 75.75 766 ASP A N 1
ATOM 5859 C CA . ASP A 1 766 ? 30.094 14.595 -12.770 1.00 75.75 766 ASP A CA 1
ATOM 5860 C C . ASP A 1 766 ? 28.745 13.860 -12.868 1.00 75.75 766 ASP A C 1
ATOM 5862 O O . ASP A 1 766 ? 28.575 12.803 -12.272 1.00 75.75 766 ASP A O 1
ATOM 5866 N N . GLY A 1 767 ? 27.783 14.417 -13.616 1.00 76.31 767 GLY A N 1
ATOM 5867 C CA . GLY A 1 767 ? 26.531 13.736 -13.948 1.00 76.31 767 GLY A CA 1
ATOM 5868 C C . GLY A 1 767 ? 25.451 13.793 -12.873 1.00 76.31 767 GLY A C 1
ATOM 5869 O O . GLY A 1 767 ? 24.447 13.087 -12.972 1.00 76.31 767 GLY A O 1
ATOM 5870 N N . ARG A 1 768 ? 25.602 14.641 -11.853 1.00 82.00 768 ARG A N 1
ATOM 5871 C CA . ARG A 1 768 ? 24.559 14.871 -10.847 1.00 82.00 768 ARG A CA 1
ATOM 5872 C C . ARG A 1 768 ? 23.523 15.855 -11.371 1.00 82.00 768 ARG A C 1
ATOM 5874 O O . ARG A 1 768 ? 23.846 16.814 -12.073 1.00 82.00 768 ARG A O 1
ATOM 5881 N N . LEU A 1 769 ? 22.272 15.622 -10.995 1.00 84.19 769 LEU A N 1
ATOM 5882 C CA . LEU A 1 769 ? 21.156 16.507 -11.304 1.00 84.19 769 LEU A CA 1
ATOM 5883 C C . LEU A 1 769 ? 20.640 17.115 -10.008 1.00 84.19 769 LEU A C 1
ATOM 5885 O O . LEU A 1 769 ? 20.399 16.398 -9.040 1.00 84.19 769 LEU A O 1
ATOM 5889 N N . PHE A 1 770 ? 20.439 18.423 -10.009 1.00 80.75 770 PHE A N 1
ATOM 5890 C CA . PHE A 1 770 ? 19.888 19.155 -8.882 1.00 80.75 770 PHE A CA 1
ATOM 5891 C C . PHE A 1 770 ? 18.662 19.933 -9.316 1.00 80.75 770 PHE A C 1
ATOM 5893 O O . PHE A 1 770 ? 18.616 20.462 -10.425 1.00 80.75 770 PHE A O 1
ATOM 5900 N N . VAL A 1 771 ? 17.682 20.026 -8.430 1.00 82.12 771 VAL A N 1
ATOM 5901 C CA . VAL A 1 771 ? 16.618 21.018 -8.522 1.00 82.12 771 VAL A CA 1
ATOM 5902 C C . VAL A 1 771 ? 16.758 21.920 -7.314 1.00 82.12 771 VAL A C 1
ATOM 5904 O O . VAL A 1 771 ? 16.957 21.461 -6.192 1.00 82.12 771 VAL A O 1
ATOM 5907 N N . VAL A 1 772 ? 16.733 23.215 -7.573 1.00 79.19 772 VAL A N 1
ATOM 5908 C CA . VAL A 1 772 ? 16.889 24.260 -6.577 1.00 79.19 772 VAL A CA 1
ATOM 5909 C C . VAL A 1 772 ? 15.575 25.010 -6.490 1.00 79.19 772 VAL A C 1
ATOM 5911 O O . VAL A 1 772 ? 15.014 25.421 -7.508 1.00 79.19 772 VAL A O 1
ATOM 5914 N N . ASP A 1 773 ? 15.082 25.173 -5.272 1.00 74.62 773 ASP A N 1
ATOM 5915 C CA . ASP A 1 773 ? 13.953 26.036 -4.966 1.00 74.62 773 ASP A CA 1
ATOM 5916 C C . ASP A 1 773 ? 14.469 27.472 -4.855 1.00 74.62 773 ASP A C 1
ATOM 5918 O O . ASP A 1 773 ? 15.294 27.795 -3.995 1.00 74.62 773 ASP A O 1
ATOM 5922 N N . LEU A 1 774 ? 14.014 28.331 -5.767 1.00 75.75 774 LEU A N 1
ATOM 5923 C CA . LEU A 1 774 ? 14.496 29.705 -5.863 1.00 75.75 774 LEU A CA 1
ATOM 5924 C C . LEU A 1 774 ? 13.887 30.620 -4.794 1.00 75.75 774 LEU A C 1
ATOM 5926 O O . LEU A 1 774 ? 14.458 31.675 -4.533 1.00 75.75 774 LEU A O 1
ATOM 5930 N N . LEU A 1 775 ? 12.769 30.234 -4.167 1.00 68.31 775 LEU A N 1
ATOM 5931 C CA . LEU A 1 775 ? 12.209 30.957 -3.020 1.00 68.31 775 LEU A CA 1
ATOM 5932 C C . LEU A 1 775 ? 13.038 30.683 -1.768 1.00 68.31 775 LEU A C 1
ATOM 5934 O O . LEU A 1 775 ? 13.399 31.608 -1.045 1.00 68.31 775 LEU A O 1
ATOM 5938 N N . ARG A 1 776 ? 13.364 29.407 -1.529 1.00 62.69 776 ARG A N 1
ATOM 5939 C CA . ARG A 1 776 ? 14.149 28.982 -0.358 1.00 62.69 776 ARG A CA 1
ATOM 5940 C C . ARG A 1 776 ? 15.643 29.213 -0.505 1.00 62.69 776 ARG A C 1
ATOM 5942 O O . ARG A 1 776 ? 16.351 29.173 0.495 1.00 62.69 776 ARG A O 1
ATOM 5949 N N . GLN A 1 777 ? 16.119 29.407 -1.734 1.00 72.31 777 GLN A N 1
ATOM 5950 C CA . GLN A 1 777 ? 17.544 29.437 -2.066 1.00 72.31 777 GLN A CA 1
ATOM 5951 C C . GLN A 1 777 ? 18.276 28.168 -1.600 1.00 72.31 777 GLN A C 1
ATOM 5953 O O . GLN A 1 777 ? 19.421 28.209 -1.157 1.00 72.31 777 GLN A O 1
ATOM 5958 N N . GLN A 1 778 ? 17.596 27.025 -1.692 1.00 66.94 778 GLN A N 1
ATOM 5959 C CA . GLN A 1 778 ? 18.097 25.733 -1.232 1.00 66.94 778 GLN A CA 1
ATOM 5960 C C . GLN A 1 778 ? 17.864 24.653 -2.284 1.00 66.94 778 GLN A C 1
ATOM 5962 O O . GLN A 1 778 ? 16.932 24.715 -3.090 1.00 66.94 778 GLN A O 1
ATOM 5967 N N . THR A 1 779 ? 18.718 23.635 -2.263 1.00 70.31 779 THR A N 1
ATOM 5968 C CA . THR A 1 779 ? 18.565 22.440 -3.094 1.00 70.31 779 THR A CA 1
ATOM 5969 C C . THR A 1 779 ? 17.326 21.664 -2.646 1.00 70.31 779 THR A C 1
ATOM 5971 O O . THR A 1 779 ? 17.307 21.101 -1.555 1.00 70.31 779 THR A O 1
ATOM 5974 N N . SER A 1 780 ? 16.296 21.626 -3.491 1.00 67.00 780 SER A N 1
ATOM 5975 C CA . SER A 1 780 ? 15.032 20.920 -3.251 1.00 67.00 780 SER A CA 1
ATOM 5976 C C . SER A 1 780 ? 15.010 19.497 -3.793 1.00 67.00 780 SER A C 1
ATOM 5978 O O . SER A 1 780 ? 14.105 18.741 -3.460 1.00 67.00 780 SER A O 1
ATOM 5980 N N . LEU A 1 781 ? 15.984 19.116 -4.620 1.00 71.50 781 LEU A N 1
ATOM 5981 C CA . LEU A 1 781 ? 16.232 17.737 -5.028 1.00 71.50 781 LEU A CA 1
ATOM 5982 C C . LEU A 1 781 ? 17.690 17.575 -5.437 1.00 71.50 781 LEU A C 1
ATOM 5984 O O . LEU A 1 781 ? 18.222 18.397 -6.180 1.00 71.50 781 LEU A O 1
ATOM 5988 N N . ALA A 1 782 ? 18.320 16.490 -4.999 1.00 73.19 782 ALA A N 1
ATOM 5989 C CA . ALA A 1 782 ? 19.647 16.097 -5.446 1.00 73.19 782 ALA A CA 1
ATOM 5990 C C . ALA A 1 782 ? 19.608 14.640 -5.902 1.00 73.19 782 ALA A C 1
ATOM 5992 O O . ALA A 1 782 ? 19.308 13.747 -5.117 1.00 73.19 782 ALA A O 1
ATOM 5993 N N . ILE A 1 783 ? 19.943 14.399 -7.165 1.00 74.06 783 ILE A N 1
ATOM 5994 C CA . ILE A 1 783 ? 20.020 13.065 -7.757 1.00 74.06 783 ILE A CA 1
ATOM 5995 C C . ILE A 1 783 ? 21.497 12.775 -8.054 1.00 74.06 783 ILE A C 1
ATOM 5997 O O . ILE A 1 783 ? 21.989 13.075 -9.153 1.00 74.06 783 ILE A O 1
ATOM 6001 N N . PRO A 1 784 ? 22.249 12.248 -7.070 1.00 69.38 784 PRO A N 1
ATOM 6002 C CA . PRO A 1 784 ? 23.619 11.818 -7.301 1.00 69.38 784 PRO A CA 1
ATOM 6003 C C . PRO A 1 784 ? 23.633 10.627 -8.267 1.00 69.38 784 PRO A C 1
ATOM 6005 O O . PRO A 1 784 ? 22.776 9.750 -8.190 1.00 69.38 784 PRO A O 1
ATOM 6008 N N . GLY A 1 785 ? 24.592 10.602 -9.195 1.00 68.62 785 GLY A N 1
ATOM 6009 C CA . GLY A 1 785 ? 24.689 9.525 -10.187 1.00 68.62 785 GLY A CA 1
ATOM 6010 C C . GLY A 1 785 ? 23.514 9.469 -11.169 1.00 68.62 785 GLY A C 1
ATOM 6011 O O . GLY A 1 785 ? 23.255 8.413 -11.739 1.00 68.62 785 GLY A O 1
ATOM 6012 N N . ALA A 1 786 ? 22.795 10.584 -11.376 1.00 72.38 786 ALA A N 1
ATOM 6013 C CA . ALA A 1 786 ? 21.753 10.671 -12.403 1.00 72.38 786 ALA A CA 1
ATOM 6014 C C . ALA A 1 786 ? 22.290 10.272 -13.788 1.00 72.38 786 ALA A C 1
ATOM 6016 O O . ALA A 1 786 ? 21.560 9.688 -14.590 1.00 72.38 786 ALA A O 1
ATOM 6017 N N . HIS A 1 787 ? 23.558 10.589 -14.036 1.00 75.94 787 HIS A N 1
ATOM 6018 C CA . HIS A 1 787 ? 24.389 10.099 -15.121 1.00 75.94 787 HIS A CA 1
ATOM 6019 C C . HIS A 1 787 ? 25.767 9.750 -14.547 1.00 75.94 787 HIS A C 1
ATOM 6021 O O . HIS A 1 787 ? 26.184 10.293 -13.526 1.00 75.94 787 HIS A O 1
ATOM 6027 N N . SER A 1 788 ? 26.473 8.832 -15.193 1.00 73.25 788 SER A N 1
ATOM 6028 C CA . SER A 1 788 ? 27.828 8.393 -14.814 1.00 73.25 788 SER A CA 1
ATOM 6029 C C . SER A 1 788 ? 28.918 9.432 -15.108 1.00 73.25 788 SER A C 1
ATOM 6031 O O . SER A 1 788 ? 30.026 9.337 -14.584 1.00 73.25 788 SER A O 1
ATOM 6033 N N . SER A 1 789 ? 28.625 10.395 -15.981 1.00 74.50 789 SER A N 1
ATOM 6034 C CA . SER A 1 789 ? 29.531 11.456 -16.416 1.00 74.50 789 SER A CA 1
ATOM 6035 C C . SER A 1 789 ? 28.712 12.675 -16.879 1.00 74.50 789 SER A C 1
ATOM 6037 O O . SER A 1 789 ? 27.526 12.800 -16.570 1.00 74.50 789 SER A O 1
ATOM 6039 N N . ARG A 1 790 ? 29.354 13.639 -17.541 1.00 77.25 790 ARG A N 1
ATOM 6040 C CA . ARG A 1 790 ? 28.863 15.003 -17.755 1.00 77.25 790 ARG A CA 1
ATOM 6041 C C . ARG A 1 790 ? 27.457 15.076 -18.358 1.00 77.25 790 ARG A C 1
ATOM 6043 O O . ARG A 1 790 ? 27.204 14.573 -19.454 1.00 77.25 790 ARG A O 1
ATOM 6050 N N . LEU A 1 791 ? 26.597 15.847 -17.691 1.00 78.56 791 LEU A N 1
ATOM 6051 C CA . LEU A 1 791 ? 25.320 16.314 -18.229 1.00 78.56 791 LEU A CA 1
ATOM 6052 C C . LEU A 1 791 ? 25.541 17.386 -19.297 1.00 78.56 791 LEU A C 1
ATOM 6054 O O . LEU A 1 791 ? 26.306 18.333 -19.103 1.00 78.56 791 LEU A O 1
ATOM 6058 N N . VAL A 1 792 ? 24.862 17.225 -20.429 1.00 75.56 792 VAL A N 1
ATOM 6059 C CA . VAL A 1 792 ? 25.006 18.099 -21.600 1.00 75.56 792 VAL A CA 1
ATOM 6060 C C . VAL A 1 792 ? 23.729 18.887 -21.869 1.00 75.56 792 VAL A C 1
ATOM 6062 O O . VAL A 1 792 ? 23.820 20.067 -22.182 1.00 75.56 792 VAL A O 1
ATOM 6065 N N . HIS A 1 793 ? 22.552 18.282 -21.680 1.00 76.50 793 HIS A N 1
ATOM 6066 C CA . HIS A 1 793 ? 21.275 18.984 -21.821 1.00 76.50 793 HIS A CA 1
ATOM 6067 C C . HIS A 1 793 ? 20.296 18.633 -20.701 1.00 76.50 793 HIS A C 1
ATOM 6069 O O . HIS A 1 793 ? 20.269 17.509 -20.193 1.00 76.50 793 HIS A O 1
ATOM 6075 N N . LEU A 1 794 ? 19.461 19.616 -20.366 1.00 82.19 794 LEU A N 1
ATOM 6076 C CA . LEU A 1 794 ? 18.368 19.521 -19.408 1.00 82.19 794 LEU A CA 1
ATOM 6077 C C . LEU A 1 794 ? 17.164 20.306 -19.933 1.00 82.19 794 LEU A C 1
ATOM 6079 O O . LEU A 1 794 ? 17.306 21.455 -20.355 1.00 82.19 794 LEU A O 1
ATOM 6083 N N . ARG A 1 795 ? 15.979 19.690 -19.922 1.00 82.69 795 ARG A N 1
ATOM 6084 C CA . ARG A 1 795 ? 14.722 20.314 -20.360 1.00 82.69 795 ARG A CA 1
ATOM 6085 C C . ARG A 1 795 ? 13.543 19.787 -19.558 1.00 82.69 795 ARG A C 1
ATOM 6087 O O . ARG A 1 795 ? 13.392 18.580 -19.409 1.00 82.69 795 ARG A O 1
ATOM 6094 N N . TRP A 1 796 ? 12.684 20.689 -19.103 1.00 82.06 796 TRP A N 1
ATOM 6095 C CA . TRP A 1 796 ? 11.377 20.317 -18.572 1.00 82.06 796 TRP A CA 1
ATOM 6096 C C . TRP A 1 796 ? 10.393 20.067 -19.712 1.00 82.06 796 TRP A C 1
ATOM 6098 O O . TRP A 1 796 ? 10.422 20.741 -20.743 1.00 82.06 796 TRP A O 1
ATOM 6108 N N . SER A 1 797 ? 9.509 19.104 -19.497 1.00 75.88 797 SER A N 1
ATOM 6109 C CA . SER A 1 797 ? 8.253 18.970 -20.230 1.00 75.88 797 SER A CA 1
ATOM 6110 C C . SER A 1 797 ? 7.395 20.238 -20.082 1.00 75.88 797 SER A C 1
ATOM 6112 O O . SER A 1 797 ? 7.473 20.907 -19.049 1.00 75.88 797 SER A O 1
ATOM 6114 N N . PRO A 1 798 ? 6.552 20.588 -21.073 1.00 71.06 798 PRO A N 1
ATOM 6115 C CA . PRO A 1 798 ? 5.730 21.800 -21.011 1.00 71.06 798 PRO A CA 1
ATOM 6116 C C . PRO A 1 798 ? 4.752 21.842 -19.828 1.00 71.06 798 PRO A C 1
ATOM 6118 O O . PRO A 1 798 ? 4.416 22.916 -19.331 1.00 71.06 798 PRO A O 1
ATOM 6121 N N . ASP A 1 799 ? 4.282 20.684 -19.363 1.00 68.62 799 ASP A N 1
ATOM 6122 C CA . ASP A 1 799 ? 3.388 20.585 -18.211 1.00 68.62 799 ASP A CA 1
ATOM 6123 C C . ASP A 1 799 ? 4.127 20.639 -16.863 1.00 68.62 799 ASP A C 1
ATOM 6125 O O . ASP A 1 799 ? 3.475 20.927 -15.854 1.00 68.62 799 ASP A O 1
ATOM 6129 N N . GLY A 1 800 ? 5.452 20.448 -16.863 1.00 74.00 800 GLY A N 1
ATOM 6130 C CA . GLY A 1 800 ? 6.325 20.439 -15.689 1.00 74.00 800 GLY A CA 1
ATOM 6131 C C . GLY A 1 800 ? 6.406 19.089 -14.971 1.00 74.00 800 GLY A C 1
ATOM 6132 O O . GLY A 1 800 ? 7.046 19.005 -13.929 1.00 74.00 800 GLY A O 1
ATOM 6133 N N . ASN A 1 801 ? 5.779 18.036 -15.499 1.00 76.62 801 ASN A N 1
ATOM 6134 C CA . ASN A 1 801 ? 5.710 16.749 -14.802 1.00 76.62 801 ASN A CA 1
ATOM 6135 C C . ASN A 1 801 ? 6.927 15.863 -15.061 1.00 76.62 801 ASN A C 1
ATOM 6137 O O . ASN A 1 801 ? 7.276 15.038 -14.229 1.00 76.62 801 ASN A O 1
ATOM 6141 N N . ASP A 1 802 ? 7.596 16.031 -16.195 1.00 80.62 802 ASP A N 1
ATOM 6142 C CA . ASP A 1 802 ? 8.791 15.268 -16.541 1.00 80.62 802 ASP A CA 1
ATOM 6143 C C . ASP A 1 802 ? 10.007 16.178 -16.770 1.00 80.62 802 ASP A C 1
ATOM 6145 O O . ASP A 1 802 ? 9.908 17.226 -17.420 1.00 80.62 802 ASP A O 1
ATOM 6149 N N . LEU A 1 803 ? 11.172 15.749 -16.283 1.00 84.88 803 LEU A N 1
ATOM 6150 C CA . LEU A 1 803 ? 12.474 16.343 -16.580 1.00 84.88 803 LEU A CA 1
ATOM 6151 C C . LEU A 1 803 ? 13.276 15.401 -17.465 1.00 84.88 803 LEU A C 1
ATOM 6153 O O . LEU A 1 803 ? 13.533 14.240 -17.130 1.00 84.88 803 LEU A O 1
ATOM 6157 N N . ILE A 1 804 ? 13.725 15.943 -18.582 1.00 83.81 804 ILE A N 1
ATOM 6158 C CA . ILE A 1 804 ? 14.497 15.240 -19.586 1.00 83.81 804 ILE A CA 1
ATOM 6159 C C . ILE A 1 804 ? 15.949 15.642 -19.413 1.00 83.81 804 ILE A C 1
ATOM 6161 O O . ILE A 1 804 ? 16.289 16.826 -19.352 1.00 83.81 804 ILE A O 1
ATOM 6165 N N . SER A 1 805 ? 16.812 14.640 -19.333 1.00 84.75 805 SER A N 1
ATOM 6166 C CA . SER A 1 805 ? 18.244 14.836 -19.151 1.00 84.75 805 SER A CA 1
ATOM 6167 C C . SER A 1 805 ? 19.024 13.987 -20.138 1.00 84.75 805 SER A C 1
ATOM 6169 O O . SER A 1 805 ? 18.678 12.829 -20.383 1.00 84.75 805 SER A O 1
ATOM 6171 N N . TRP A 1 806 ? 20.092 14.568 -20.667 1.00 80.12 806 TRP A N 1
ATOM 6172 C CA . TRP A 1 806 ? 21.025 13.898 -21.558 1.00 80.12 806 TRP A CA 1
ATOM 6173 C C . TRP A 1 806 ? 22.441 14.037 -21.011 1.00 80.12 806 TRP A C 1
ATOM 6175 O O . TRP A 1 806 ? 22.928 15.157 -20.816 1.00 80.12 806 TRP A O 1
ATOM 6185 N N . GLY A 1 807 ? 23.082 12.899 -20.764 1.00 76.75 807 GLY A N 1
ATOM 6186 C CA . GLY A 1 807 ? 24.460 12.809 -20.298 1.00 76.75 807 GLY A CA 1
ATOM 6187 C C . GLY A 1 807 ? 25.312 11.980 -21.249 1.00 76.75 807 GLY A C 1
ATOM 6188 O O . GLY A 1 807 ? 24.819 11.071 -21.917 1.00 76.75 807 GLY A O 1
ATOM 6189 N N . LEU A 1 808 ? 26.600 12.302 -21.314 1.00 72.44 808 LEU A N 1
ATOM 6190 C CA . LEU A 1 808 ? 27.591 11.451 -21.967 1.00 72.44 808 LEU A CA 1
ATOM 6191 C C . LEU A 1 808 ? 28.051 10.416 -20.947 1.00 72.44 808 LEU A C 1
ATOM 6193 O O . LEU A 1 808 ? 28.460 10.789 -19.854 1.00 72.44 808 LEU A O 1
ATOM 6197 N N . ASP A 1 809 ? 27.989 9.139 -21.298 1.00 64.81 809 ASP A N 1
ATOM 6198 C CA . ASP A 1 809 ? 28.547 8.047 -20.514 1.00 64.81 809 ASP A CA 1
ATOM 6199 C C . ASP A 1 809 ? 29.880 7.655 -21.157 1.00 64.81 809 ASP A C 1
ATOM 6201 O O . ASP A 1 809 ? 29.927 7.079 -22.246 1.00 64.81 809 ASP A O 1
ATOM 6205 N N . LEU A 1 810 ? 30.977 8.031 -20.501 1.00 57.75 810 LEU A N 1
ATOM 6206 C CA . LEU A 1 810 ? 32.335 7.683 -20.912 1.00 57.75 810 LEU A CA 1
ATOM 6207 C C . LEU A 1 810 ? 32.868 6.601 -19.961 1.00 57.75 810 LEU A C 1
ATOM 6209 O O . LEU A 1 810 ? 33.718 6.906 -19.120 1.00 57.75 810 LEU A O 1
ATOM 6213 N N . PRO A 1 811 ? 32.402 5.338 -20.029 1.00 50.50 811 PRO A N 1
ATOM 6214 C CA . PRO A 1 811 ? 33.159 4.272 -19.398 1.00 50.50 811 PRO A CA 1
ATOM 6215 C C . PRO A 1 811 ? 34.515 4.186 -20.113 1.00 50.50 811 PRO A C 1
ATOM 6217 O O . PRO A 1 811 ? 34.623 4.539 -21.283 1.00 50.50 811 PRO A O 1
ATOM 6220 N N . ASN A 1 812 ? 35.549 3.688 -19.434 1.00 47.66 812 ASN A N 1
ATOM 6221 C CA . ASN A 1 812 ? 36.945 3.558 -19.898 1.00 47.66 812 ASN A CA 1
ATOM 6222 C C . ASN A 1 812 ? 37.175 2.772 -21.229 1.00 47.66 812 ASN A C 1
ATOM 6224 O O . ASN A 1 812 ? 38.292 2.343 -21.513 1.00 47.66 812 ASN A O 1
ATOM 6228 N N . SER A 1 813 ? 36.149 2.536 -22.050 1.00 44.47 813 SER A N 1
ATOM 6229 C CA . SER A 1 813 ? 36.183 1.860 -23.346 1.00 44.47 813 SER A CA 1
ATOM 6230 C C . SER A 1 813 ? 35.978 2.845 -24.504 1.00 44.47 813 SER A C 1
ATOM 6232 O O . SER A 1 813 ? 35.215 3.793 -24.386 1.00 44.47 813 SER A O 1
ATOM 6234 N N . ARG A 1 814 ? 36.627 2.581 -25.645 1.00 45.81 814 ARG A N 1
ATOM 6235 C CA . ARG A 1 814 ? 36.675 3.394 -26.882 1.00 45.81 814 ARG A CA 1
ATOM 6236 C C . ARG A 1 814 ? 35.325 3.612 -27.619 1.00 45.81 814 ARG A C 1
ATOM 6238 O O . ARG A 1 814 ? 35.328 3.716 -28.843 1.00 45.81 814 ARG A O 1
ATOM 6245 N N . GLN A 1 815 ? 34.182 3.630 -26.936 1.00 52.19 815 GLN A N 1
ATOM 6246 C CA . GLN A 1 815 ? 32.872 3.916 -27.531 1.00 52.19 815 GLN A CA 1
ATOM 6247 C C . GLN A 1 815 ? 32.170 5.039 -26.763 1.00 52.19 815 GLN A C 1
ATOM 6249 O O . GLN A 1 815 ? 31.773 4.839 -25.618 1.00 52.19 815 GLN A O 1
ATOM 6254 N N . ASP A 1 816 ? 31.976 6.182 -27.424 1.00 57.22 816 ASP A N 1
ATOM 6255 C CA . ASP A 1 816 ? 31.162 7.290 -26.921 1.00 57.22 816 ASP A CA 1
ATOM 6256 C C . ASP A 1 816 ? 29.687 6.849 -26.876 1.00 57.22 816 ASP A C 1
ATOM 6258 O O . ASP A 1 816 ? 29.041 6.620 -27.908 1.00 57.22 816 ASP A O 1
ATOM 6262 N N . ARG A 1 817 ? 29.149 6.662 -25.667 1.00 65.19 817 ARG A N 1
ATOM 6263 C CA . ARG A 1 817 ? 27.732 6.356 -25.429 1.00 65.19 817 ARG A CA 1
ATOM 6264 C C . ARG A 1 817 ? 27.088 7.530 -24.708 1.00 65.19 817 ARG A C 1
ATOM 6266 O O . ARG A 1 817 ? 27.720 8.185 -23.891 1.00 65.19 817 ARG A O 1
ATOM 6273 N N . GLY A 1 818 ? 25.828 7.817 -25.007 1.00 71.38 818 GLY A N 1
ATOM 6274 C CA . GLY A 1 818 ? 25.043 8.796 -24.260 1.00 71.38 818 GLY A CA 1
ATOM 6275 C C . GLY A 1 818 ? 23.806 8.154 -23.645 1.00 71.38 818 GLY A C 1
ATOM 6276 O O . GLY A 1 818 ? 23.284 7.166 -24.166 1.00 71.38 818 GLY A O 1
ATOM 6277 N N . ILE A 1 819 ? 23.347 8.702 -22.525 1.00 76.00 819 ILE A N 1
ATOM 6278 C CA . ILE A 1 819 ? 22.142 8.253 -21.830 1.00 76.00 819 ILE A CA 1
ATOM 6279 C C . ILE A 1 819 ? 21.099 9.359 -21.915 1.00 76.00 819 ILE A C 1
ATOM 6281 O O . ILE A 1 819 ? 21.309 10.476 -21.436 1.00 76.00 819 ILE A O 1
ATOM 6285 N N . LEU A 1 820 ? 19.952 9.024 -22.504 1.00 79.06 820 LEU A N 1
ATOM 6286 C CA . LEU A 1 820 ? 18.747 9.840 -22.449 1.00 79.06 820 LEU A CA 1
ATOM 6287 C C . LEU A 1 820 ? 17.838 9.283 -21.358 1.00 79.06 820 LEU A C 1
ATOM 6289 O O . LEU A 1 820 ? 17.453 8.117 -21.417 1.00 79.06 820 LEU A O 1
ATOM 6293 N N . ALA A 1 821 ? 17.488 10.109 -20.378 1.00 81.25 821 ALA A N 1
ATOM 6294 C CA . ALA A 1 821 ? 16.615 9.712 -19.282 1.00 81.25 821 ALA A CA 1
ATOM 6295 C C . ALA A 1 821 ? 15.466 10.706 -19.115 1.00 81.25 821 ALA A C 1
ATOM 6297 O O . ALA A 1 821 ? 15.698 11.916 -19.006 1.00 81.25 821 ALA A O 1
ATOM 6298 N N . CYS A 1 822 ? 14.249 10.167 -19.048 1.00 82.81 822 CYS A N 1
ATOM 6299 C CA . CYS A 1 822 ? 13.044 10.890 -18.669 1.00 82.81 822 CYS A CA 1
ATOM 6300 C C . CYS A 1 822 ? 12.712 10.559 -17.217 1.00 82.81 822 CYS A C 1
ATOM 6302 O O . CYS A 1 822 ? 12.577 9.385 -16.853 1.00 82.81 822 CYS A O 1
ATOM 6304 N N . ARG A 1 823 ? 12.597 11.592 -16.383 1.00 83.81 823 ARG A N 1
ATOM 6305 C CA . ARG A 1 823 ? 12.242 11.436 -14.975 1.00 83.81 823 ARG A CA 1
ATOM 6306 C C . ARG A 1 823 ? 10.915 12.101 -14.684 1.00 83.81 823 ARG A C 1
ATOM 6308 O O . ARG A 1 823 ? 10.778 13.292 -14.925 1.00 83.81 823 ARG A O 1
ATOM 6315 N N . GLU A 1 824 ? 9.995 11.327 -14.136 1.00 79.50 824 GLU A N 1
ATOM 6316 C CA . GLU A 1 824 ? 8.704 11.792 -13.660 1.00 79.50 824 GLU A CA 1
ATOM 6317 C C . GLU A 1 824 ? 8.868 12.432 -12.286 1.00 79.50 824 GLU A C 1
ATOM 6319 O O . GLU A 1 824 ? 9.223 11.772 -11.308 1.00 79.50 824 GLU A O 1
ATOM 6324 N N . PHE A 1 825 ? 8.572 13.719 -12.218 1.00 72.50 825 PHE A N 1
ATOM 6325 C CA . PHE A 1 825 ? 8.382 14.475 -10.999 1.00 72.50 825 PHE A CA 1
ATOM 6326 C C . PHE A 1 825 ? 6.919 14.314 -10.610 1.00 72.50 825 PHE A C 1
ATOM 6328 O O . PHE A 1 825 ? 6.022 14.917 -11.198 1.00 72.50 825 PHE A O 1
ATOM 6335 N N . GLY A 1 826 ? 6.663 13.434 -9.642 1.00 59.91 826 GLY A N 1
ATOM 6336 C CA . GLY A 1 826 ? 5.301 13.172 -9.197 1.00 59.91 826 GLY A CA 1
ATOM 6337 C C . GLY A 1 826 ? 4.650 14.467 -8.718 1.00 59.91 826 GLY A C 1
ATOM 6338 O O . GLY A 1 826 ? 5.263 15.233 -7.973 1.00 59.91 826 GLY A O 1
ATOM 6339 N N . SER A 1 827 ? 3.391 14.699 -9.094 1.00 54.78 827 SER A N 1
ATOM 6340 C CA . SER A 1 827 ? 2.619 15.764 -8.464 1.00 54.78 827 SER A CA 1
ATOM 6341 C C . SER A 1 827 ? 2.548 15.452 -6.967 1.00 54.78 827 SER A C 1
ATOM 6343 O O . SER A 1 827 ? 1.989 14.433 -6.547 1.00 54.78 827 SER A O 1
ATOM 6345 N N . THR A 1 828 ? 3.211 16.263 -6.157 1.00 59.09 828 THR A N 1
ATOM 6346 C CA . THR A 1 828 ? 3.060 16.216 -4.710 1.00 59.09 828 THR A CA 1
ATOM 6347 C C . THR A 1 828 ? 1.588 16.517 -4.391 1.00 59.09 828 THR A C 1
ATOM 6349 O O . THR A 1 828 ? 0.925 17.241 -5.144 1.00 59.09 828 THR A O 1
ATOM 6352 N N . PRO A 1 829 ? 1.009 15.939 -3.325 1.00 54.91 829 PRO A N 1
ATOM 6353 C CA . PRO A 1 829 ? -0.253 16.435 -2.784 1.00 54.91 829 PRO A CA 1
ATOM 6354 C C . PRO A 1 829 ? -0.053 17.802 -2.120 1.00 54.91 829 PRO A C 1
ATOM 6356 O O . PRO A 1 829 ? -1.000 18.357 -1.578 1.00 54.91 829 PRO A O 1
ATOM 6359 N N . THR A 1 830 ? 1.177 18.324 -2.151 1.00 59.84 830 THR A N 1
ATOM 6360 C CA . THR A 1 830 ? 1.527 19.629 -1.642 1.00 59.84 830 THR A CA 1
ATOM 6361 C C . THR A 1 830 ? 1.744 20.652 -2.735 1.00 59.84 830 THR A C 1
ATOM 6363 O O . THR A 1 830 ? 2.441 20.392 -3.720 1.00 59.84 830 THR A O 1
ATOM 6366 N N . ASP A 1 831 ? 1.182 21.825 -2.486 1.00 63.12 831 ASP A N 1
ATOM 6367 C CA . ASP A 1 831 ? 1.497 23.067 -3.172 1.00 63.12 831 ASP A CA 1
ATOM 6368 C C . ASP A 1 831 ? 2.042 24.056 -2.139 1.00 63.12 831 ASP A C 1
ATOM 6370 O O . ASP A 1 831 ? 1.858 23.892 -0.930 1.00 63.12 831 ASP A O 1
ATOM 6374 N N . GLU A 1 832 ? 2.743 25.082 -2.607 1.00 65.62 832 GLU A N 1
ATOM 6375 C CA . GLU A 1 832 ? 3.359 26.074 -1.734 1.00 65.62 832 GLU A CA 1
ATOM 6376 C C . GLU A 1 832 ? 2.998 27.473 -2.184 1.00 65.62 832 GLU A C 1
ATOM 6378 O O . GLU A 1 832 ? 3.055 27.796 -3.372 1.00 65.62 832 GLU A O 1
ATOM 6383 N N . ILE A 1 833 ? 2.668 28.308 -1.206 1.00 63.91 833 ILE A N 1
ATOM 6384 C CA . ILE A 1 833 ? 2.342 29.707 -1.425 1.00 63.91 833 ILE A CA 1
ATOM 6385 C C . ILE A 1 833 ? 3.499 30.536 -0.854 1.00 63.91 833 ILE A C 1
ATOM 6387 O O . ILE A 1 833 ? 3.763 30.448 0.350 1.00 63.91 833 ILE A O 1
ATOM 6391 N N . PRO A 1 834 ? 4.232 31.303 -1.683 1.00 57.34 834 PRO A N 1
ATOM 6392 C CA . PRO A 1 834 ? 5.287 32.181 -1.193 1.00 57.34 834 PRO A CA 1
ATOM 6393 C C . PRO A 1 834 ? 4.708 33.257 -0.273 1.00 57.34 834 PRO A C 1
ATOM 6395 O O . PRO A 1 834 ? 3.673 33.849 -0.581 1.00 57.34 834 PRO A O 1
ATOM 6398 N N . VAL A 1 835 ? 5.405 33.535 0.828 1.00 60.75 835 VAL A N 1
ATOM 6399 C CA . VAL A 1 835 ? 5.110 34.661 1.720 1.00 60.75 835 VAL A CA 1
ATOM 6400 C C . VAL A 1 835 ? 6.375 35.474 1.973 1.00 60.75 835 VAL A C 1
ATOM 6402 O O . VAL A 1 835 ? 7.480 34.939 2.026 1.00 60.75 835 VAL A O 1
ATOM 6405 N N . ASP A 1 836 ? 6.219 36.786 2.119 1.00 52.59 836 ASP A N 1
ATOM 6406 C CA . ASP A 1 836 ? 7.362 37.706 2.208 1.00 52.59 836 ASP A CA 1
ATOM 6407 C C . ASP A 1 836 ? 8.067 37.636 3.578 1.00 52.59 836 ASP A C 1
ATOM 6409 O O . ASP A 1 836 ? 9.233 38.005 3.707 1.00 52.59 836 ASP A O 1
ATOM 6413 N N . SER A 1 837 ? 7.378 37.120 4.603 1.00 59.22 837 SER A N 1
ATOM 6414 C CA . SER A 1 837 ? 7.839 37.089 5.992 1.00 59.22 837 SER A CA 1
ATOM 6415 C C . SER A 1 837 ? 7.958 35.667 6.544 1.00 59.22 837 SER A C 1
ATOM 6417 O O . SER A 1 837 ? 7.192 34.772 6.191 1.00 59.22 837 SER A O 1
ATOM 6419 N N . ILE A 1 838 ? 8.931 35.472 7.435 1.00 57.91 838 ILE A N 1
ATOM 6420 C CA . ILE A 1 838 ? 9.159 34.213 8.145 1.00 57.91 838 ILE A CA 1
ATOM 6421 C C . ILE A 1 838 ? 8.158 34.115 9.298 1.00 57.91 838 ILE A C 1
ATOM 6423 O O . ILE A 1 838 ? 8.104 35.019 10.128 1.00 57.91 838 ILE A O 1
ATOM 6427 N N . ALA A 1 839 ? 7.410 33.011 9.379 1.00 57.81 839 ALA A N 1
ATOM 6428 C CA . ALA A 1 839 ? 6.453 32.750 10.463 1.00 57.81 839 ALA A CA 1
ATOM 6429 C C . ALA A 1 839 ? 5.339 33.811 10.625 1.00 57.81 839 ALA A C 1
ATOM 6431 O O . ALA A 1 839 ? 4.823 34.009 11.725 1.00 57.81 839 ALA A O 1
ATOM 6432 N N . ALA A 1 840 ? 4.951 34.482 9.536 1.00 66.44 840 ALA A N 1
ATOM 6433 C CA . ALA A 1 840 ? 3.793 35.369 9.542 1.00 66.44 840 ALA A CA 1
ATOM 6434 C C . ALA A 1 840 ? 2.518 34.602 9.933 1.00 66.44 840 ALA A C 1
ATOM 6436 O O . ALA A 1 840 ? 2.285 33.521 9.380 1.00 66.44 840 ALA A O 1
ATOM 6437 N N . PRO A 1 841 ? 1.670 35.144 10.831 1.00 75.50 841 PRO A N 1
ATOM 6438 C CA . PRO A 1 841 ? 0.341 34.592 11.016 1.00 75.50 841 PRO A CA 1
ATOM 6439 C C . PRO A 1 841 ? -0.415 34.611 9.691 1.00 75.50 841 PRO A C 1
ATOM 6441 O O . PRO A 1 841 ? -0.309 35.568 8.917 1.00 75.50 841 PRO A O 1
ATOM 6444 N N . PHE A 1 842 ? -1.207 33.573 9.452 1.00 84.00 842 PHE A N 1
ATOM 6445 C CA . PHE A 1 842 ? -2.100 33.522 8.303 1.00 84.00 842 PHE A CA 1
ATOM 6446 C C . PHE A 1 842 ? -3.498 33.043 8.683 1.00 84.00 842 PHE A C 1
ATOM 6448 O O . PHE A 1 842 ? -3.693 32.385 9.701 1.00 84.00 842 PHE A O 1
ATOM 6455 N N . GLY A 1 843 ? -4.476 33.370 7.845 1.00 81.12 843 GLY A N 1
ATOM 6456 C CA . GLY A 1 843 ? -5.854 32.903 7.967 1.00 81.12 843 GLY A CA 1
ATOM 6457 C C . GLY A 1 843 ? -6.408 32.512 6.603 1.00 81.12 843 GLY A C 1
ATOM 6458 O O . GLY A 1 843 ? -6.076 33.140 5.600 1.00 81.12 843 GLY A O 1
ATOM 6459 N N . ALA A 1 844 ? -7.247 31.482 6.549 1.00 81.81 844 ALA A N 1
ATOM 6460 C CA . ALA A 1 844 ? -7.943 31.086 5.328 1.00 81.81 844 ALA A CA 1
ATOM 6461 C C . ALA A 1 844 ? -9.389 31.579 5.355 1.00 81.81 844 ALA A C 1
ATOM 6463 O O . ALA A 1 844 ? -10.048 31.516 6.393 1.00 81.81 844 ALA A O 1
ATOM 6464 N N . SER A 1 845 ? -9.896 32.033 4.211 1.00 80.44 845 SER A N 1
ATOM 6465 C CA . SER A 1 845 ? -11.311 32.364 4.088 1.00 80.44 845 SER A CA 1
ATOM 6466 C C . SER A 1 845 ? -12.187 31.100 4.132 1.00 80.44 845 SER A C 1
ATOM 6468 O O . SER A 1 845 ? -11.761 30.037 3.662 1.00 80.44 845 SER A O 1
ATOM 6470 N N . PRO A 1 846 ? -13.439 31.190 4.625 1.00 74.69 846 PRO A N 1
ATOM 6471 C CA . PRO A 1 846 ? -14.357 30.046 4.696 1.00 74.69 846 PRO A CA 1
ATOM 6472 C C . PRO A 1 846 ? -14.660 29.393 3.337 1.00 74.69 846 PRO A C 1
ATOM 6474 O O . PRO A 1 846 ? -14.812 28.173 3.237 1.00 74.69 846 PRO A O 1
ATOM 6477 N N . ASP A 1 847 ? -14.711 30.190 2.265 1.00 71.44 847 ASP A N 1
ATOM 6478 C CA . ASP A 1 847 ? -14.880 29.705 0.888 1.00 71.44 847 ASP A CA 1
ATOM 6479 C C . ASP A 1 847 ? -13.607 29.044 0.324 1.00 71.44 847 ASP A C 1
ATOM 6481 O O . ASP A 1 847 ? -13.650 28.338 -0.684 1.00 71.44 847 ASP A O 1
ATOM 6485 N N . GLY A 1 848 ? -12.470 29.223 1.002 1.00 71.62 848 GLY A N 1
ATOM 6486 C CA . GLY A 1 848 ? -11.175 28.697 0.617 1.00 71.62 848 GLY A CA 1
ATOM 6487 C C . GLY A 1 848 ? -10.573 29.355 -0.619 1.00 71.62 848 GLY A C 1
ATOM 6488 O O . GLY A 1 848 ? -9.670 28.752 -1.188 1.00 71.62 848 GLY A O 1
ATOM 6489 N N . ASN A 1 849 ? -11.037 30.529 -1.048 1.00 73.19 849 ASN A N 1
ATOM 6490 C CA . ASN A 1 849 ? -10.459 31.240 -2.193 1.00 73.19 849 ASN A CA 1
ATOM 6491 C C . ASN A 1 849 ? -9.347 32.210 -1.789 1.00 73.19 849 ASN A C 1
ATOM 6493 O O . ASN A 1 849 ? -8.442 32.464 -2.581 1.00 73.19 849 ASN A O 1
ATOM 6497 N N . TRP A 1 850 ? -9.379 32.711 -0.555 1.00 77.38 850 TRP A N 1
ATOM 6498 C CA . TRP A 1 850 ? -8.471 33.742 -0.075 1.00 77.38 850 TRP A CA 1
ATOM 6499 C C . TRP A 1 850 ? -7.628 33.250 1.097 1.00 77.38 850 TRP A C 1
ATOM 6501 O O . TRP A 1 850 ? -8.089 32.517 1.974 1.00 77.38 850 TRP A O 1
ATOM 6511 N N . LEU A 1 851 ? -6.377 33.694 1.114 1.00 82.38 851 LEU A N 1
ATOM 6512 C CA . LEU A 1 851 ? -5.441 33.528 2.219 1.00 82.38 851 LEU A CA 1
ATOM 6513 C C . LEU A 1 851 ? -4.987 34.917 2.670 1.00 82.38 851 LEU A C 1
ATOM 6515 O O . LEU A 1 851 ? -4.461 35.678 1.861 1.00 82.38 851 LEU A O 1
ATOM 6519 N N . ALA A 1 852 ? -5.189 35.250 3.941 1.00 84.12 852 ALA A N 1
ATOM 6520 C CA . ALA A 1 852 ? -4.626 36.448 4.553 1.00 84.12 852 ALA A CA 1
ATOM 6521 C C . ALA A 1 852 ? -3.289 36.117 5.210 1.00 84.12 852 ALA A C 1
ATOM 6523 O O . ALA A 1 852 ? -3.182 35.112 5.902 1.00 84.12 852 ALA A O 1
ATOM 6524 N N . THR A 1 853 ? -2.295 36.978 5.027 1.00 83.62 853 THR A N 1
ATOM 6525 C CA . THR A 1 853 ? -0.987 36.925 5.695 1.00 83.62 853 THR A CA 1
ATOM 6526 C C . THR A 1 853 ? -0.504 38.345 5.975 1.00 83.62 853 THR A C 1
ATOM 6528 O O . THR A 1 853 ? -1.054 39.304 5.429 1.00 83.62 853 THR A O 1
ATOM 6531 N N . VAL A 1 854 ? 0.539 38.508 6.787 1.00 77.75 854 VAL A N 1
ATOM 6532 C CA . VAL A 1 854 ? 1.214 39.805 6.955 1.00 77.75 854 VAL A CA 1
ATOM 6533 C C . VAL A 1 854 ? 2.456 39.957 6.080 1.00 77.75 854 VAL A C 1
ATOM 6535 O O . VAL A 1 854 ? 3.163 38.990 5.794 1.00 77.75 854 VAL A O 1
ATOM 6538 N N . HIS A 1 855 ? 2.705 41.194 5.652 1.00 72.38 855 HIS A N 1
ATOM 6539 C CA . HIS A 1 855 ? 3.906 41.610 4.928 1.00 72.38 855 HIS A CA 1
ATOM 6540 C C . HIS A 1 855 ? 5.141 41.652 5.858 1.00 72.38 855 HIS A C 1
ATOM 6542 O O . HIS A 1 855 ? 5.003 41.614 7.080 1.00 72.38 855 HIS A O 1
ATOM 6548 N N . GLU A 1 856 ? 6.354 41.768 5.301 1.00 64.50 856 GLU A N 1
ATOM 6549 C CA . GLU A 1 856 ? 7.648 41.683 6.017 1.00 64.50 856 GLU A CA 1
ATOM 6550 C C . GLU A 1 856 ? 7.788 42.637 7.220 1.00 64.50 856 GLU A C 1
ATOM 6552 O O . GLU A 1 856 ? 8.472 42.319 8.188 1.00 64.50 856 GLU A O 1
ATOM 6557 N N . ASN A 1 857 ? 7.100 43.782 7.210 1.00 66.38 857 ASN A N 1
ATOM 6558 C CA . ASN A 1 857 ? 7.123 44.732 8.326 1.00 66.38 857 ASN A CA 1
ATOM 6559 C C . ASN A 1 857 ? 6.196 44.347 9.495 1.00 66.38 857 ASN A C 1
ATOM 6561 O O . ASN A 1 857 ? 6.233 45.014 10.521 1.00 66.38 857 ASN A O 1
ATOM 6565 N N . GLY A 1 858 ? 5.354 43.320 9.343 1.00 66.88 858 GLY A N 1
ATOM 6566 C CA . GLY A 1 858 ? 4.418 42.850 10.369 1.00 66.88 858 GLY A CA 1
ATOM 6567 C C . GLY A 1 858 ? 3.185 43.735 10.585 1.00 66.88 858 GLY A C 1
ATOM 6568 O O . GLY A 1 858 ? 2.394 43.437 11.476 1.00 66.88 858 GLY A O 1
ATOM 6569 N N . GLN A 1 859 ? 3.008 44.794 9.782 1.00 73.62 859 GLN A N 1
ATOM 6570 C CA . GLN A 1 859 ? 1.959 45.809 9.980 1.00 73.62 859 GLN A CA 1
ATOM 6571 C C . GLN A 1 859 ? 0.930 45.858 8.846 1.00 73.62 859 GLN A C 1
ATOM 6573 O O . GLN A 1 859 ? -0.180 46.346 9.040 1.00 73.62 859 GLN A O 1
ATOM 6578 N N . ARG A 1 860 ? 1.262 45.366 7.646 1.00 77.00 860 ARG A N 1
ATOM 6579 C CA . ARG A 1 860 ? 0.327 45.318 6.508 1.00 77.00 860 ARG A CA 1
ATOM 6580 C C . ARG A 1 860 ? -0.223 43.922 6.281 1.00 77.00 860 ARG A C 1
ATOM 6582 O O . ARG A 1 860 ? 0.526 42.951 6.334 1.00 77.00 860 ARG A O 1
ATOM 6589 N N . ILE A 1 861 ? -1.508 43.852 5.946 1.00 79.94 861 ILE A N 1
ATOM 6590 C CA . ILE A 1 861 ? -2.188 42.611 5.574 1.00 79.94 861 ILE A CA 1
ATOM 6591 C C . ILE A 1 861 ? -2.174 42.464 4.052 1.00 79.94 861 ILE A C 1
ATOM 6593 O O . ILE A 1 861 ? -2.504 43.395 3.314 1.00 79.94 861 ILE A O 1
ATOM 6597 N N . ARG A 1 862 ? -1.839 41.262 3.591 1.00 79.19 862 ARG A N 1
ATOM 6598 C CA . ARG A 1 862 ? -1.878 40.844 2.194 1.00 79.19 862 ARG A CA 1
ATOM 6599 C C . ARG A 1 862 ? -2.896 39.722 2.032 1.00 79.19 862 ARG A C 1
ATOM 6601 O O . ARG A 1 862 ? -2.850 38.737 2.765 1.00 79.19 862 ARG A O 1
ATOM 6608 N N . LEU A 1 863 ? -3.788 39.866 1.057 1.00 79.12 863 LEU A N 1
ATOM 6609 C CA . LEU A 1 863 ? -4.658 38.794 0.589 1.00 79.12 863 LEU A CA 1
ATOM 6610 C C . LEU A 1 863 ? -4.094 38.173 -0.675 1.00 79.12 863 LEU A C 1
ATOM 6612 O O . LEU A 1 863 ? -3.793 38.870 -1.645 1.00 79.12 863 LEU A O 1
ATOM 6616 N N . LEU A 1 864 ? -4.010 36.854 -0.664 1.00 75.38 864 LEU A N 1
ATOM 6617 C CA . LEU A 1 864 ? -3.555 36.035 -1.771 1.00 75.38 864 LEU A CA 1
ATOM 6618 C C . LEU A 1 864 ? -4.763 35.272 -2.320 1.00 75.38 864 LEU A C 1
ATOM 6620 O O . LEU A 1 864 ? -5.428 34.548 -1.574 1.00 75.38 864 LEU A O 1
ATOM 6624 N N . ASP A 1 865 ? -5.049 35.455 -3.610 1.00 70.38 865 ASP A N 1
ATOM 6625 C CA . ASP A 1 865 ? -6.007 34.622 -4.340 1.00 70.38 865 ASP A CA 1
ATOM 6626 C C . ASP A 1 865 ? -5.373 33.247 -4.593 1.00 70.38 865 ASP A C 1
ATOM 6628 O O . ASP A 1 865 ? -4.281 33.135 -5.158 1.00 70.38 865 ASP A O 1
ATOM 6632 N N . ARG A 1 866 ? -6.056 32.182 -4.172 1.00 64.38 866 ARG A N 1
ATOM 6633 C CA . ARG A 1 866 ? -5.578 30.806 -4.340 1.00 64.38 866 ARG A CA 1
ATOM 6634 C C . ARG A 1 866 ? -5.627 30.309 -5.784 1.00 64.38 866 ARG A C 1
ATOM 6636 O O . ARG A 1 866 ? -4.916 29.357 -6.098 1.00 64.38 866 ARG A O 1
ATOM 6643 N N . GLN A 1 867 ? -6.434 30.910 -6.658 1.00 55.62 867 GLN A N 1
ATOM 6644 C CA . GLN A 1 867 ? -6.520 30.536 -8.075 1.00 55.62 867 GLN A CA 1
ATOM 6645 C C . GLN A 1 867 ? -5.583 31.359 -8.968 1.00 55.62 867 GLN A C 1
ATOM 6647 O O . GLN A 1 867 ? -5.186 30.890 -10.036 1.00 55.62 867 GLN A O 1
ATOM 6652 N N . ALA A 1 868 ? -5.191 32.555 -8.528 1.00 52.81 868 ALA A N 1
ATOM 6653 C CA . ALA A 1 868 ? -4.325 33.464 -9.267 1.00 52.81 868 ALA A CA 1
ATOM 6654 C C . ALA A 1 868 ? -3.157 33.926 -8.383 1.00 52.81 868 ALA A C 1
ATOM 6656 O O . ALA A 1 868 ? -3.226 34.968 -7.738 1.00 52.81 868 ALA A O 1
ATOM 6657 N N . ALA A 1 869 ? -2.050 33.173 -8.395 1.00 45.00 869 ALA A N 1
ATOM 6658 C CA . ALA A 1 869 ? -0.858 33.446 -7.578 1.00 45.00 869 ALA A CA 1
ATOM 6659 C C . ALA A 1 869 ? -0.245 34.855 -7.776 1.00 45.00 869 ALA A C 1
ATOM 6661 O O . ALA A 1 869 ? 0.529 35.311 -6.938 1.00 45.00 869 ALA A O 1
ATOM 6662 N N . GLU A 1 870 ? -0.589 35.554 -8.864 1.00 45.00 870 GLU A N 1
ATOM 6663 C CA . GLU A 1 870 ? -0.123 36.915 -9.165 1.00 45.00 870 GLU A CA 1
ATOM 6664 C C . GLU A 1 870 ? -1.085 38.028 -8.697 1.00 45.00 870 GLU A C 1
ATOM 6666 O O . GLU A 1 870 ? -0.690 39.192 -8.646 1.00 45.00 870 GLU A O 1
ATOM 6671 N N . ALA A 1 871 ? -2.328 37.710 -8.314 1.00 46.94 871 ALA A N 1
ATOM 6672 C CA . ALA A 1 871 ? -3.352 38.694 -7.949 1.00 46.94 871 ALA A CA 1
ATOM 6673 C C . ALA A 1 871 ? -3.426 38.907 -6.426 1.00 46.94 871 ALA A C 1
ATOM 6675 O O . ALA A 1 871 ? -4.429 38.605 -5.781 1.00 46.94 871 ALA A O 1
ATOM 6676 N N . ALA A 1 872 ? -2.352 39.431 -5.831 1.00 61.41 872 ALA A N 1
ATOM 6677 C CA . ALA A 1 872 ? -2.383 39.822 -4.425 1.00 61.41 872 ALA A CA 1
ATOM 6678 C C . ALA A 1 872 ? -3.080 41.182 -4.242 1.00 61.41 872 ALA A C 1
ATOM 6680 O O . ALA A 1 872 ? -2.761 42.145 -4.940 1.00 61.41 872 ALA A O 1
ATOM 6681 N N . ARG A 1 873 ? -3.999 41.283 -3.276 1.00 68.88 873 ARG A N 1
ATOM 6682 C CA . ARG A 1 873 ? -4.529 42.570 -2.798 1.00 68.88 873 ARG A CA 1
ATOM 6683 C C . ARG A 1 873 ? -3.810 42.951 -1.511 1.00 68.88 873 ARG A C 1
ATOM 6685 O O . ARG A 1 873 ? -3.841 42.200 -0.541 1.00 68.88 873 ARG A O 1
ATOM 6692 N N . GLU A 1 874 ? -3.170 44.111 -1.502 1.00 70.19 874 GLU A N 1
ATOM 6693 C CA . GLU A 1 874 ? -2.592 44.691 -0.289 1.00 70.19 874 GLU A CA 1
ATOM 6694 C C . GLU A 1 874 ? -3.577 45.673 0.337 1.00 70.19 874 GLU A C 1
ATOM 6696 O O . GLU A 1 874 ? -4.141 46.523 -0.356 1.00 70.19 874 GLU A O 1
ATOM 6701 N N . PHE A 1 875 ? -3.767 45.564 1.649 1.00 68.38 875 PHE A N 1
ATOM 6702 C CA . PHE A 1 875 ? -4.514 46.550 2.419 1.00 68.38 875 PHE A CA 1
ATOM 6703 C C . PHE A 1 875 ? -3.578 47.569 3.063 1.00 68.38 875 PHE A C 1
ATOM 6705 O O . PHE A 1 875 ? -2.366 47.360 3.187 1.00 68.38 875 PHE A O 1
ATOM 6712 N N . ALA A 1 876 ? -4.158 48.701 3.460 1.00 62.94 876 ALA A N 1
ATOM 6713 C CA . ALA A 1 876 ? -3.442 49.736 4.185 1.00 62.94 876 ALA A CA 1
ATOM 6714 C C . ALA A 1 876 ? -2.902 49.216 5.532 1.00 62.94 876 ALA A C 1
ATOM 6716 O O . ALA A 1 876 ? -3.291 48.161 6.033 1.00 62.94 876 ALA A O 1
ATOM 6717 N N . ASP A 1 877 ? -1.947 49.961 6.083 1.00 74.12 877 ASP A N 1
ATOM 6718 C CA . ASP A 1 877 ? -1.281 49.641 7.341 1.00 74.12 877 ASP A CA 1
ATOM 6719 C C . ASP A 1 877 ? -2.296 49.457 8.480 1.00 74.12 877 ASP A C 1
ATOM 6721 O O . ASP A 1 877 ? -3.154 50.313 8.698 1.00 74.12 877 ASP A O 1
ATOM 6725 N N . THR A 1 878 ? -2.203 48.343 9.208 1.00 76.38 878 THR A N 1
ATOM 6726 C CA . THR A 1 878 ? -3.073 48.062 10.359 1.00 76.38 878 THR A CA 1
ATOM 6727 C C . THR A 1 878 ? -2.788 48.989 11.538 1.00 76.38 878 THR A C 1
ATOM 6729 O O . THR A 1 878 ? -3.611 49.089 12.450 1.00 76.38 878 THR A O 1
ATOM 6732 N N . GLY A 1 879 ? -1.632 49.661 11.561 1.00 76.62 879 GLY A N 1
ATOM 6733 C CA . GLY A 1 879 ? -1.179 50.466 12.693 1.00 76.62 879 GLY A CA 1
ATOM 6734 C C . GLY A 1 879 ? -0.867 49.639 13.943 1.00 76.62 879 GLY A C 1
ATOM 6735 O O . GLY A 1 879 ? -0.705 50.215 15.017 1.00 76.62 879 GLY A O 1
ATOM 6736 N N . LEU A 1 880 ? -0.813 48.308 13.824 1.00 83.12 880 LEU A N 1
ATOM 6737 C CA . LEU A 1 880 ? -0.415 47.402 14.896 1.00 83.12 880 LEU A CA 1
ATOM 6738 C C . LEU A 1 880 ? 1.119 47.245 14.896 1.00 83.12 880 LEU A C 1
ATOM 6740 O O . LEU A 1 880 ? 1.707 47.082 13.828 1.00 83.12 880 LEU A O 1
ATOM 6744 N N . PRO A 1 881 ? 1.790 47.275 16.063 1.00 79.62 881 PRO A N 1
ATOM 6745 C CA . PRO A 1 881 ? 3.224 47.013 16.197 1.00 79.62 881 PRO A CA 1
ATOM 6746 C C . PRO A 1 881 ? 3.665 45.679 15.588 1.00 79.62 881 PRO A C 1
ATOM 6748 O O . PRO A 1 881 ? 4.654 45.643 14.859 1.00 79.62 881 PRO A O 1
ATOM 6751 N N . ALA A 1 882 ? 2.932 44.605 15.884 1.00 81.12 882 ALA A N 1
ATOM 6752 C CA . ALA A 1 882 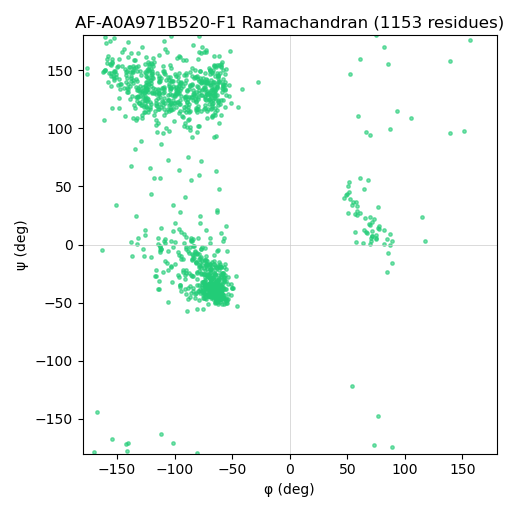? 3.129 43.280 15.316 1.00 81.12 882 ALA A CA 1
ATOM 6753 C C . ALA A 1 882 ? 1.805 42.522 15.373 1.00 81.12 882 ALA A C 1
ATOM 6755 O O . ALA A 1 882 ? 1.279 42.268 16.455 1.00 81.12 882 ALA A O 1
ATOM 6756 N N . VAL A 1 883 ? 1.262 42.155 14.216 1.00 83.75 883 VAL A N 1
ATOM 6757 C CA . VAL A 1 883 ? 0.061 41.319 14.179 1.00 83.75 883 VAL A CA 1
ATOM 6758 C C . VAL A 1 883 ? 0.421 39.939 14.715 1.00 83.75 883 VAL A C 1
ATOM 6760 O O . VAL A 1 883 ? 1.240 39.231 14.130 1.00 83.75 883 VAL A O 1
ATOM 6763 N N . THR A 1 884 ? -0.199 39.553 15.824 1.00 78.50 884 THR A N 1
ATOM 6764 C CA . THR A 1 884 ? -0.069 38.212 16.380 1.00 78.50 884 THR A CA 1
ATOM 6765 C C . THR A 1 884 ? -1.225 37.340 15.913 1.00 78.50 884 THR A C 1
ATOM 6767 O O . THR A 1 884 ? -0.991 36.176 15.632 1.00 78.50 884 THR A O 1
ATOM 6770 N N . HIS A 1 885 ? -2.445 37.847 15.742 1.00 81.19 885 HIS A N 1
ATOM 6771 C CA . HIS A 1 885 ? -3.612 37.026 15.386 1.00 81.19 885 HIS A CA 1
ATOM 6772 C C . HIS A 1 885 ? -4.283 37.527 14.105 1.00 81.19 885 HIS A C 1
ATOM 6774 O O . HIS A 1 885 ? -4.404 38.734 13.906 1.00 81.19 885 HIS A O 1
ATOM 6780 N N . LEU A 1 886 ? -4.715 36.595 13.248 1.00 86.06 886 LEU A N 1
ATOM 6781 C CA . LEU A 1 886 ? -5.462 36.858 12.016 1.00 86.06 886 LEU A CA 1
ATOM 6782 C C . LEU A 1 886 ? -6.579 35.828 11.851 1.00 86.06 886 LEU A C 1
ATOM 6784 O O . LEU A 1 886 ? -6.301 34.632 11.809 1.00 86.06 886 LEU A O 1
ATOM 6788 N N . GLU A 1 887 ? -7.820 36.287 11.698 1.00 85.62 887 GLU A N 1
ATOM 6789 C CA . GLU A 1 887 ? -8.978 35.404 11.520 1.00 85.62 887 GLU A CA 1
ATOM 6790 C C . GLU A 1 887 ? -10.028 36.037 10.597 1.00 85.62 887 GLU A C 1
ATOM 6792 O O . GLU A 1 887 ? -10.313 37.235 10.673 1.00 85.62 887 GLU A O 1
ATOM 6797 N N . PHE A 1 888 ? -10.606 35.234 9.703 1.00 86.12 888 PHE A N 1
ATOM 6798 C CA . PHE A 1 888 ? -11.734 35.659 8.877 1.00 86.12 888 PHE A CA 1
ATOM 6799 C C . PHE A 1 888 ? -13.043 35.526 9.650 1.00 86.12 888 PHE A C 1
ATOM 6801 O O . PHE A 1 888 ? -13.267 34.560 10.371 1.00 86.12 888 PHE A O 1
ATOM 6808 N N . SER A 1 889 ? -13.953 36.465 9.421 1.00 84.88 889 SER A N 1
ATOM 6809 C CA . SER A 1 889 ? -15.348 36.308 9.832 1.00 84.88 889 SER A CA 1
ATOM 6810 C C . SER A 1 889 ? -16.000 35.080 9.169 1.00 84.88 889 SER A C 1
ATOM 6812 O O . SER A 1 889 ? -15.621 34.717 8.050 1.00 84.88 889 SER A O 1
ATOM 6814 N N . PRO A 1 890 ? -17.036 34.474 9.784 1.00 77.75 890 PRO A N 1
ATOM 6815 C CA . PRO A 1 890 ? -17.743 33.324 9.211 1.00 77.75 890 PRO A CA 1
ATOM 6816 C C . PRO A 1 890 ? -18.338 33.583 7.818 1.00 77.75 890 PRO A C 1
ATOM 6818 O O . PRO A 1 890 ? -18.432 32.665 7.006 1.00 77.75 890 PRO A O 1
ATOM 6821 N N . GLY A 1 891 ? -18.727 34.832 7.532 1.00 74.81 891 GLY A N 1
ATOM 6822 C CA . GLY A 1 891 ? -19.224 35.261 6.221 1.00 74.81 891 GLY A CA 1
ATOM 6823 C C . GLY A 1 891 ? -18.128 35.501 5.177 1.00 74.81 891 GLY A C 1
ATOM 6824 O O . GLY A 1 891 ? -18.436 35.625 3.994 1.00 74.81 891 GLY A O 1
ATOM 6825 N N . GLY A 1 892 ? -16.857 35.553 5.591 1.00 82.44 892 GLY A N 1
ATOM 6826 C CA . GLY A 1 892 ? -15.710 35.804 4.718 1.00 82.44 892 GLY A CA 1
ATOM 6827 C C . GLY A 1 892 ? -15.594 37.242 4.198 1.00 82.44 892 GLY A C 1
ATOM 6828 O O . GLY A 1 892 ? -14.742 37.504 3.356 1.00 82.44 892 GLY A O 1
ATOM 6829 N N . ASP A 1 893 ? -16.422 38.173 4.674 1.00 85.75 893 ASP A N 1
ATOM 6830 C CA . ASP A 1 893 ? -16.459 39.578 4.245 1.00 85.75 893 ASP A CA 1
ATOM 6831 C C . ASP A 1 893 ? -15.578 40.496 5.108 1.00 85.75 893 ASP A C 1
ATOM 6833 O O . ASP A 1 893 ? -15.158 41.568 4.660 1.00 85.75 893 ASP A O 1
ATOM 6837 N N . ARG A 1 894 ? -15.267 40.064 6.334 1.00 88.81 894 ARG A N 1
ATOM 6838 C CA . ARG A 1 894 ? -14.398 40.772 7.284 1.00 88.81 894 ARG A CA 1
ATOM 6839 C C . ARG A 1 894 ? -13.204 39.934 7.723 1.00 88.81 894 ARG A C 1
ATOM 6841 O O . ARG A 1 894 ? -13.281 38.703 7.755 1.00 88.81 894 ARG A O 1
ATOM 6848 N N . LEU A 1 895 ? -12.141 40.620 8.133 1.00 89.00 895 LEU A N 1
ATOM 6849 C CA . LEU A 1 895 ? -10.923 40.047 8.703 1.00 89.00 895 LEU A CA 1
ATOM 6850 C C . LEU A 1 895 ? -10.555 40.801 9.983 1.00 89.00 895 LEU A C 1
ATOM 6852 O O . LEU A 1 895 ? -10.541 42.031 9.987 1.00 89.00 895 LEU A O 1
ATOM 6856 N N . VAL A 1 896 ? -10.245 40.077 11.055 1.00 89.88 896 VAL A N 1
ATOM 6857 C CA . VAL A 1 896 ? -9.708 40.661 12.286 1.00 89.88 896 VAL A CA 1
ATOM 6858 C C . VAL A 1 896 ? -8.202 40.448 12.349 1.00 89.88 896 VAL A C 1
ATOM 6860 O O . VAL A 1 896 ? -7.710 39.364 12.041 1.00 89.88 896 VAL A O 1
ATOM 6863 N N . ALA A 1 897 ? -7.483 41.494 12.741 1.00 89.31 897 ALA A N 1
ATOM 6864 C CA . ALA A 1 897 ? -6.069 41.471 13.074 1.00 89.31 897 ALA A CA 1
ATOM 6865 C C . ALA A 1 897 ? -5.888 41.985 14.503 1.00 89.31 897 ALA A C 1
ATOM 6867 O O . ALA A 1 897 ? -6.470 43.009 14.862 1.00 89.31 897 ALA A O 1
ATOM 6868 N N . ALA A 1 898 ? -5.091 41.299 15.315 1.00 88.69 898 ALA A N 1
ATOM 6869 C CA . ALA A 1 898 ? -4.837 41.714 16.693 1.00 88.69 898 ALA A CA 1
ATOM 6870 C C . ALA A 1 898 ? -3.367 41.552 17.083 1.00 88.69 898 ALA A C 1
ATOM 6872 O O . ALA A 1 898 ? -2.660 40.707 16.529 1.00 88.69 898 ALA A O 1
ATOM 6873 N N . ASP A 1 899 ? -2.934 42.375 18.033 1.00 87.38 899 ASP A N 1
ATOM 6874 C CA . ASP A 1 899 ? -1.711 42.196 18.814 1.00 87.38 899 ASP A CA 1
ATOM 6875 C C . ASP A 1 899 ? -2.080 41.897 20.283 1.00 87.38 899 ASP A C 1
ATOM 6877 O O . ASP A 1 899 ? -3.217 41.536 20.582 1.00 87.38 899 ASP A O 1
ATOM 6881 N N . ASP A 1 900 ? -1.136 42.042 21.209 1.00 84.75 900 ASP A N 1
ATOM 6882 C CA . ASP A 1 900 ? -1.363 41.772 22.635 1.00 84.75 900 ASP A CA 1
ATOM 6883 C C . ASP A 1 900 ? -2.299 42.793 23.329 1.00 84.75 900 ASP A C 1
ATOM 6885 O O . ASP A 1 900 ? -2.801 42.527 24.423 1.00 84.75 900 ASP A O 1
ATOM 6889 N N . TYR A 1 901 ? -2.541 43.966 22.727 1.00 86.75 901 TYR A N 1
ATOM 6890 C CA . TYR A 1 901 ? -3.218 45.111 23.364 1.00 86.75 901 TYR A CA 1
ATOM 6891 C C . TYR A 1 901 ? -4.232 45.844 22.474 1.00 86.75 901 TYR A C 1
ATOM 6893 O O . TYR A 1 901 ? -4.772 46.879 22.876 1.00 86.75 901 TYR A O 1
ATOM 6901 N N . SER A 1 902 ? -4.447 45.385 21.249 1.00 90.12 902 SER A N 1
ATOM 6902 C CA . SER A 1 902 ? -5.237 46.072 20.239 1.00 90.12 902 SER A CA 1
ATOM 6903 C C . SER A 1 902 ? -5.847 45.076 19.260 1.00 90.12 902 SER A C 1
ATOM 6905 O O . SER A 1 902 ? -5.220 44.103 18.848 1.00 90.12 902 SER A O 1
ATOM 6907 N N . VAL A 1 903 ? -7.067 45.375 18.824 1.00 91.00 903 VAL A N 1
ATOM 6908 C CA . VAL A 1 903 ? -7.812 44.618 17.816 1.00 91.00 903 VAL A CA 1
ATOM 6909 C C . VAL A 1 903 ? -8.277 45.573 16.728 1.00 91.00 903 VAL A C 1
ATOM 6911 O O . VAL A 1 903 ? -8.798 46.649 17.025 1.00 91.00 903 VAL A O 1
ATOM 6914 N N . VAL A 1 904 ? -8.128 45.173 15.468 1.00 90.25 904 VAL A N 1
ATOM 6915 C CA . VAL A 1 904 ? -8.571 45.924 14.290 1.00 90.25 904 VAL A CA 1
ATOM 6916 C C . VAL A 1 904 ? -9.375 45.007 13.375 1.00 90.25 904 VAL A C 1
ATOM 6918 O O . VAL A 1 904 ? -8.955 43.893 13.077 1.00 90.25 904 VAL A O 1
ATOM 6921 N N . ILE A 1 905 ? -10.526 45.482 12.905 1.00 90.44 905 ILE A N 1
ATOM 6922 C CA . ILE A 1 905 ? -11.411 44.761 11.985 1.00 90.44 905 ILE A CA 1
ATOM 6923 C C . ILE A 1 905 ? -11.441 45.486 10.648 1.00 90.44 905 ILE A C 1
ATOM 6925 O O . ILE A 1 905 ? -11.704 46.687 10.587 1.00 90.44 905 ILE A O 1
ATOM 6929 N N . TRP A 1 906 ? -11.235 44.728 9.579 1.00 87.62 906 TRP A N 1
ATOM 6930 C CA . TRP A 1 906 ? -11.210 45.199 8.203 1.00 87.62 906 TRP A CA 1
ATOM 6931 C C . TRP A 1 906 ? -12.379 44.643 7.402 1.00 87.62 906 TRP A C 1
ATOM 6933 O O . TRP A 1 906 ? -12.708 43.462 7.515 1.00 87.62 906 TRP A O 1
ATOM 6943 N N . ASN A 1 907 ? -12.964 45.482 6.549 1.00 86.00 907 ASN A N 1
ATOM 6944 C CA . ASN A 1 907 ? -13.872 45.059 5.490 1.00 86.00 907 ASN A CA 1
ATOM 6945 C C . ASN A 1 907 ? -13.059 44.736 4.233 1.00 86.00 907 ASN A C 1
ATOM 6947 O O . ASN A 1 907 ? -12.304 45.575 3.735 1.00 86.00 907 ASN A O 1
ATOM 6951 N N . LEU A 1 908 ? -13.229 43.528 3.701 1.00 82.88 908 LEU A N 1
ATOM 6952 C CA . LEU A 1 908 ? -12.440 43.046 2.569 1.00 82.88 908 LEU A CA 1
ATOM 6953 C C . LEU A 1 908 ? -12.940 43.554 1.211 1.00 82.88 908 LEU A C 1
ATOM 6955 O O . LEU A 1 908 ? -12.158 43.627 0.262 1.00 82.88 908 LEU A O 1
ATOM 6959 N N . ALA A 1 909 ? -14.221 43.913 1.106 1.00 80.12 909 ALA A N 1
ATOM 6960 C CA . ALA A 1 909 ? -14.795 44.487 -0.107 1.00 80.12 909 ALA A CA 1
ATOM 6961 C C . ALA A 1 909 ? -14.385 45.957 -0.283 1.00 80.12 909 ALA A C 1
ATOM 6963 O O . ALA A 1 909 ? -14.068 46.379 -1.394 1.00 80.12 909 ALA A O 1
ATOM 6964 N N . GLU A 1 910 ? -14.367 46.716 0.815 1.00 77.94 910 GLU A N 1
ATOM 6965 C CA . GLU A 1 910 ? -14.088 48.159 0.821 1.00 77.94 910 GLU A CA 1
ATOM 6966 C C . GLU A 1 910 ? -12.629 48.514 1.127 1.00 77.94 910 GLU A C 1
ATOM 6968 O O . GLU A 1 910 ? -12.244 49.671 0.964 1.00 77.94 910 GLU A O 1
ATOM 6973 N N . ALA A 1 911 ? -11.808 47.539 1.536 1.00 75.56 911 ALA A N 1
ATOM 6974 C CA . ALA A 1 911 ? -10.407 47.750 1.901 1.00 75.56 911 ALA A CA 1
ATOM 6975 C C . ALA A 1 911 ? -10.215 48.787 3.025 1.00 75.56 911 ALA A C 1
ATOM 6977 O O . ALA A 1 911 ? -9.254 49.559 3.010 1.00 75.56 911 ALA A O 1
ATOM 6978 N N . SER A 1 912 ? -11.134 48.812 3.991 1.00 82.00 912 SER A N 1
ATOM 6979 C CA . SER A 1 912 ? -11.220 49.842 5.027 1.00 82.00 912 SER A CA 1
ATOM 6980 C C . SER A 1 912 ? -11.319 49.247 6.433 1.00 82.00 912 SER A C 1
ATOM 6982 O O . SER A 1 912 ? -11.859 48.156 6.639 1.00 82.00 912 SER A O 1
ATOM 6984 N N . GLU A 1 913 ? -10.791 49.982 7.413 1.00 87.38 913 GLU A N 1
ATOM 6985 C CA . GLU A 1 913 ? -10.982 49.691 8.833 1.00 87.38 913 GLU A CA 1
ATOM 6986 C C . GLU A 1 913 ? -12.436 49.988 9.227 1.00 87.38 913 GLU A C 1
ATOM 6988 O O . GLU A 1 913 ? -12.927 51.102 9.043 1.00 87.38 913 GLU A O 1
ATOM 6993 N N . VAL A 1 914 ? -13.118 48.987 9.784 1.00 87.06 914 VAL A N 1
ATOM 6994 C CA . VAL A 1 914 ? -14.510 49.081 10.254 1.00 87.06 914 VAL A CA 1
ATOM 6995 C C . VAL A 1 914 ? -14.557 49.403 11.741 1.00 87.06 914 VAL A C 1
ATOM 6997 O O . VAL A 1 914 ? -15.393 50.187 12.189 1.00 87.06 914 VAL A O 1
ATOM 7000 N N . ALA A 1 915 ? -13.664 48.791 12.520 1.00 87.31 915 ALA A N 1
ATOM 7001 C CA . ALA A 1 915 ? -13.616 48.961 13.963 1.00 87.31 915 ALA A CA 1
ATOM 7002 C C . ALA A 1 915 ? -12.201 48.740 14.506 1.00 87.31 915 ALA A C 1
ATOM 7004 O O . ALA A 1 915 ? -11.439 47.925 13.988 1.00 87.31 915 ALA A O 1
ATOM 7005 N N . ARG A 1 916 ? -11.889 49.443 15.597 1.00 90.06 916 ARG A N 1
ATOM 7006 C CA . ARG A 1 916 ? -10.655 49.300 16.372 1.00 90.06 916 ARG A CA 1
ATOM 7007 C C . ARG A 1 916 ? -10.952 49.417 17.854 1.00 90.06 916 ARG A C 1
ATOM 7009 O O . ARG A 1 916 ? -11.656 50.345 18.273 1.00 90.06 916 ARG A O 1
ATOM 7016 N N . LEU A 1 917 ? -10.374 48.495 18.612 1.00 88.50 917 LEU A N 1
ATOM 7017 C CA . LEU A 1 917 ? -10.367 48.473 20.065 1.00 88.50 917 LEU A CA 1
ATOM 7018 C C . LEU A 1 917 ? -8.910 48.492 20.532 1.00 88.50 917 LEU A C 1
ATOM 7020 O O . LEU A 1 917 ? -8.154 47.578 20.233 1.00 88.50 917 LEU A O 1
ATOM 7024 N N . ASP A 1 918 ? -8.522 49.551 21.229 1.00 87.81 918 ASP A N 1
ATOM 7025 C CA . ASP A 1 918 ? -7.174 49.797 21.739 1.00 87.81 918 ASP A CA 1
ATOM 7026 C C . ASP A 1 918 ? -7.251 50.466 23.126 1.00 87.81 918 ASP A C 1
ATOM 7028 O O . ASP A 1 918 ? -8.334 50.626 23.708 1.00 87.81 918 ASP A O 1
ATOM 7032 N N . ARG A 1 919 ? -6.106 50.920 23.655 1.00 83.81 919 ARG A N 1
ATOM 7033 C CA . ARG A 1 919 ? -6.071 51.661 24.927 1.00 83.81 919 ARG A CA 1
ATOM 7034 C C . ARG A 1 919 ? -6.931 52.923 24.945 1.00 83.81 919 ARG A C 1
ATOM 7036 O O . ARG A 1 919 ? -7.442 53.283 26.004 1.00 83.81 919 ARG A O 1
ATOM 7043 N N . ALA A 1 920 ? -7.093 53.604 23.813 1.00 82.25 920 ALA A N 1
ATOM 7044 C CA . ALA A 1 920 ? -7.921 54.804 23.734 1.00 82.25 920 ALA A CA 1
ATOM 7045 C C . ALA A 1 920 ? -9.419 54.459 23.750 1.00 82.25 920 ALA A C 1
ATOM 7047 O O . ALA A 1 920 ? -10.215 55.209 24.314 1.00 82.25 920 ALA A O 1
ATOM 7048 N N . ALA A 1 921 ? -9.797 53.312 23.184 1.00 80.00 921 ALA A N 1
ATOM 7049 C CA . ALA A 1 921 ? -11.163 52.795 23.185 1.00 80.00 921 ALA A CA 1
ATOM 7050 C C . ALA A 1 921 ? -11.567 52.087 24.495 1.00 80.00 921 ALA A C 1
ATOM 7052 O O . ALA A 1 921 ? -12.744 51.783 24.678 1.00 80.00 921 ALA A O 1
ATOM 7053 N N . GLY A 1 922 ? -10.628 51.876 25.425 1.00 75.12 922 GLY A N 1
ATOM 7054 C CA . GLY A 1 922 ? -10.916 51.407 26.782 1.00 75.12 922 GLY A CA 1
ATOM 7055 C C . GLY A 1 922 ? -10.311 50.059 27.163 1.00 75.12 922 GLY A C 1
ATOM 7056 O O . GLY A 1 922 ? -10.535 49.640 28.297 1.00 75.12 922 GLY A O 1
ATOM 7057 N N . LEU A 1 923 ? -9.522 49.432 26.284 1.00 82.25 923 LEU A N 1
ATOM 7058 C CA . LEU A 1 923 ? -8.739 48.235 26.605 1.00 82.25 923 LEU A CA 1
ATOM 7059 C C . LEU A 1 923 ? -7.587 48.603 27.569 1.00 82.25 923 LEU A C 1
ATOM 7061 O O . LEU A 1 923 ? -6.870 49.579 27.357 1.00 82.25 923 LEU A O 1
ATOM 7065 N N . ARG A 1 924 ? -7.405 47.883 28.672 1.00 80.00 924 ARG A N 1
ATOM 7066 C CA . ARG A 1 924 ? -6.484 48.210 29.783 1.00 80.00 924 ARG A CA 1
ATOM 7067 C C . ARG A 1 924 ? -5.489 47.106 30.165 1.00 80.00 924 ARG A C 1
ATOM 7069 O O . ARG A 1 924 ? -4.575 47.385 30.937 1.00 80.00 924 ARG A O 1
ATOM 7076 N N . GLY A 1 925 ? -5.638 45.906 29.636 1.00 80.56 925 GLY A N 1
ATOM 7077 C CA . GLY A 1 925 ? -4.958 44.676 30.014 1.00 80.56 925 GLY A CA 1
ATOM 7078 C C . GLY A 1 925 ? -4.584 43.831 28.798 1.00 80.56 925 GLY A C 1
ATOM 7079 O O . GLY A 1 925 ? -4.646 44.301 27.662 1.00 80.56 925 GLY A O 1
ATOM 7080 N N . LEU A 1 926 ? -4.128 42.605 29.054 1.00 82.00 926 LEU A N 1
ATOM 7081 C CA . LEU A 1 926 ? -3.619 41.703 28.020 1.00 82.00 926 LEU A CA 1
ATOM 7082 C C . LEU A 1 926 ? -4.781 40.995 27.315 1.00 82.00 926 LEU A C 1
ATOM 7084 O O . LEU A 1 926 ? -5.659 40.430 27.979 1.00 82.00 926 LEU A O 1
ATOM 7088 N N . LEU A 1 927 ? -4.778 40.999 25.981 1.00 83.06 927 LEU A N 1
ATOM 7089 C CA . LEU A 1 927 ? -5.719 40.200 25.200 1.00 83.06 927 LEU A CA 1
ATOM 7090 C C . LEU A 1 927 ? -5.410 38.714 25.375 1.00 83.06 927 LEU A C 1
ATOM 7092 O O . LEU A 1 927 ? -4.284 38.265 25.189 1.00 83.06 927 LEU A O 1
ATOM 7096 N N . THR A 1 928 ? -6.439 37.957 25.738 1.00 77.81 928 THR A N 1
ATOM 7097 C CA . THR A 1 928 ? -6.363 36.502 25.939 1.00 77.81 928 THR A CA 1
ATOM 7098 C C . THR A 1 928 ? -6.953 35.734 24.760 1.00 77.81 928 THR A C 1
ATOM 7100 O O . THR A 1 928 ? -6.457 34.668 24.417 1.00 77.81 928 THR A O 1
ATOM 7103 N N . SER A 1 929 ? -7.972 36.289 24.098 1.00 77.88 929 SER A N 1
ATOM 7104 C CA . SER A 1 929 ? -8.548 35.738 22.870 1.00 77.88 929 SER A CA 1
ATOM 7105 C C . SER A 1 929 ? -9.325 36.809 22.114 1.00 77.88 929 SER A C 1
ATOM 7107 O O . SER A 1 929 ? -9.894 37.729 22.704 1.00 77.88 929 SER A O 1
ATOM 7109 N N . VAL A 1 930 ? -9.367 36.670 20.795 1.00 82.69 930 VAL A N 1
ATOM 7110 C CA . VAL A 1 930 ? -10.212 37.442 19.885 1.00 82.69 930 VAL A CA 1
ATOM 7111 C C . VAL A 1 930 ? -10.858 36.436 18.946 1.00 82.69 930 VAL A C 1
ATOM 7113 O O . VAL A 1 930 ? -10.155 35.562 18.449 1.00 82.69 930 VAL A O 1
ATOM 7116 N N . ALA A 1 931 ? -12.169 36.537 18.732 1.00 81.94 931 ALA A N 1
ATOM 7117 C CA . ALA A 1 931 ? -12.881 35.647 17.820 1.00 81.94 931 ALA A CA 1
ATOM 7118 C C . ALA A 1 931 ? -14.151 36.296 17.264 1.00 81.94 931 ALA A C 1
ATOM 7120 O O . ALA A 1 931 ? -14.774 37.159 17.895 1.00 81.94 931 ALA A O 1
ATOM 7121 N N . PHE A 1 932 ? -14.588 35.821 16.100 1.00 81.00 932 PHE A N 1
ATOM 7122 C CA . PHE A 1 932 ? -15.915 36.133 15.585 1.00 81.00 932 PHE A CA 1
ATOM 7123 C C . PHE A 1 932 ? -16.975 35.179 16.146 1.00 81.00 932 PHE A C 1
ATOM 7125 O O . PHE A 1 932 ? -16.811 33.962 16.205 1.00 81.00 932 PHE A O 1
ATOM 7132 N N . THR A 1 933 ? -18.123 35.738 16.510 1.00 77.19 933 THR A N 1
ATOM 7133 C CA . THR A 1 933 ? -19.334 34.966 16.812 1.00 77.19 933 THR A CA 1
ATOM 7134 C C . THR A 1 933 ? -20.036 34.532 15.519 1.00 77.19 933 THR A C 1
ATOM 7136 O O . THR A 1 933 ? -19.776 35.068 14.440 1.00 77.19 933 THR A O 1
ATOM 7139 N N . ALA A 1 934 ? -20.976 33.582 15.613 1.00 71.12 934 ALA A N 1
ATOM 7140 C CA . ALA A 1 934 ? -21.707 33.041 14.456 1.00 71.12 934 ALA A CA 1
ATOM 7141 C C . ALA A 1 934 ? -22.418 34.112 13.611 1.00 71.12 934 ALA A C 1
ATOM 7143 O O . ALA A 1 934 ? -22.579 33.956 12.404 1.00 71.12 934 ALA A O 1
ATOM 7144 N N . ASN A 1 935 ? -22.868 35.193 14.255 1.00 73.38 935 ASN A N 1
ATOM 7145 C CA . ASN A 1 935 ? -23.580 36.290 13.601 1.00 73.38 935 ASN A CA 1
ATOM 7146 C C . ASN A 1 935 ? -22.636 37.344 12.986 1.00 73.38 935 ASN A C 1
ATOM 7148 O O . ASN A 1 935 ? -23.115 38.346 12.463 1.00 73.38 935 ASN A O 1
ATOM 7152 N N . GLY A 1 936 ? -21.317 37.128 13.053 1.00 74.25 936 GLY A N 1
ATOM 7153 C CA . GLY A 1 936 ? -20.303 38.028 12.511 1.00 74.25 936 GLY A CA 1
ATOM 7154 C C . GLY A 1 936 ? -19.861 39.150 13.453 1.00 74.25 936 GLY A C 1
ATOM 7155 O O . GLY A 1 936 ? -18.967 39.902 13.075 1.00 74.25 936 GLY A O 1
ATOM 7156 N N . ALA A 1 937 ? -20.411 39.257 14.669 1.00 79.38 937 ALA A N 1
ATOM 7157 C CA . ALA A 1 937 ? -19.908 40.201 15.664 1.00 79.38 937 ALA A CA 1
ATOM 7158 C C . ALA A 1 937 ? -18.575 39.709 16.241 1.00 79.38 937 ALA A C 1
ATOM 7160 O O . ALA A 1 937 ? -18.451 38.543 16.626 1.00 79.38 937 ALA A O 1
ATOM 7161 N N . CYS A 1 938 ? -17.591 40.598 16.330 1.00 79.88 938 CYS A N 1
ATOM 7162 C CA . CYS A 1 938 ? -16.285 40.290 16.906 1.00 79.88 938 CYS A CA 1
ATOM 7163 C C . CYS A 1 938 ? -16.264 40.566 18.412 1.00 79.88 938 CYS A C 1
ATOM 7165 O O . CYS A 1 938 ? -16.612 41.670 18.856 1.00 79.88 938 CYS A O 1
ATOM 7167 N N . LEU A 1 939 ? -15.833 39.566 19.182 1.00 81.88 939 LEU A N 1
ATOM 7168 C CA . LEU A 1 939 ? -15.624 39.676 20.617 1.00 81.88 939 LEU A CA 1
ATOM 7169 C C . LEU A 1 939 ? -14.139 39.546 20.964 1.00 81.88 939 LEU A C 1
ATOM 7171 O O . LEU A 1 939 ? -13.412 38.752 20.368 1.00 81.88 939 LEU A O 1
ATOM 7175 N N . ALA A 1 940 ? -13.704 40.318 21.957 1.00 78.75 940 ALA A N 1
ATOM 7176 C CA . ALA A 1 940 ? -12.354 40.251 22.510 1.00 78.75 940 ALA A CA 1
ATOM 7177 C C . ALA A 1 940 ? -12.412 39.991 24.019 1.00 78.75 940 ALA A C 1
ATOM 7179 O O . ALA A 1 940 ? -13.211 40.607 24.728 1.00 78.75 940 ALA A O 1
ATOM 7180 N N . ALA A 1 941 ? -11.581 39.067 24.496 1.00 78.62 941 ALA A N 1
ATOM 7181 C CA . ALA A 1 941 ? -11.452 38.694 25.895 1.00 78.62 941 ALA A CA 1
ATOM 7182 C C . ALA A 1 941 ? -10.149 39.270 26.432 1.00 78.62 941 ALA A C 1
ATOM 7184 O O . ALA A 1 941 ? -9.062 39.011 25.910 1.00 78.62 941 ALA A O 1
ATOM 7185 N N . GLU A 1 942 ? -10.263 40.036 27.501 1.00 81.75 942 GLU A N 1
ATOM 7186 C CA . GLU A 1 942 ? -9.172 40.802 28.074 1.00 81.75 942 GLU A CA 1
ATOM 7187 C C . GLU A 1 942 ? -9.012 40.457 29.554 1.00 81.75 942 GLU A C 1
ATOM 7189 O O . GLU A 1 942 ? -9.988 40.485 30.309 1.00 81.75 942 GLU A O 1
ATOM 7194 N N . ASN A 1 943 ? -7.782 40.171 29.979 1.00 79.88 943 ASN A N 1
ATOM 7195 C CA . ASN A 1 943 ? -7.448 40.049 31.392 1.00 79.88 943 ASN A CA 1
ATOM 7196 C C . ASN A 1 943 ? -7.062 41.430 31.939 1.00 79.88 943 ASN A C 1
ATOM 7198 O O . ASN A 1 943 ? -5.986 41.953 31.643 1.00 79.88 943 ASN A O 1
ATOM 7202 N N . ILE A 1 944 ? -7.952 42.015 32.743 1.00 76.00 944 ILE A N 1
ATOM 7203 C CA . ILE A 1 944 ? -7.791 43.362 33.317 1.00 76.00 944 ILE A CA 1
ATOM 7204 C C . ILE A 1 944 ? -7.084 43.362 34.685 1.00 76.00 944 ILE A C 1
ATOM 7206 O O . ILE A 1 944 ? -6.982 44.412 35.323 1.00 76.00 944 ILE A O 1
ATOM 7210 N N . GLY A 1 945 ? -6.578 42.207 35.132 1.00 68.31 945 GLY A N 1
ATOM 7211 C CA . GLY A 1 945 ? -5.988 42.015 36.458 1.00 68.31 945 GLY A CA 1
ATOM 7212 C C . GLY A 1 945 ? -7.031 41.774 37.556 1.00 68.31 945 GLY A C 1
ATOM 7213 O O . GLY A 1 945 ? -8.234 41.922 37.336 1.00 68.31 945 GLY A O 1
ATOM 7214 N N . ASN A 1 946 ? -6.567 41.393 38.755 1.00 66.25 946 ASN A N 1
ATOM 7215 C CA . ASN A 1 946 ? -7.415 40.972 39.884 1.00 66.25 946 ASN A CA 1
ATOM 7216 C C . ASN A 1 946 ? -8.436 39.901 39.478 1.00 66.25 946 ASN A C 1
ATOM 7218 O O . ASN A 1 946 ? -9.637 40.056 39.724 1.00 66.25 946 ASN A O 1
ATOM 7222 N N . ASP A 1 947 ? -7.964 38.845 38.818 1.00 72.06 947 ASP A N 1
ATOM 7223 C CA . ASP A 1 947 ? -8.762 37.639 38.601 1.00 72.06 947 ASP A CA 1
ATOM 7224 C C . ASP A 1 947 ? -10.047 37.865 37.784 1.00 72.06 947 ASP A C 1
ATOM 7226 O O . ASP A 1 947 ? -11.053 37.169 37.948 1.00 72.06 947 ASP A O 1
ATOM 7230 N N . THR A 1 948 ? -10.040 38.891 36.927 1.00 78.00 948 THR A N 1
ATOM 7231 C CA . THR A 1 948 ? -11.217 39.355 36.187 1.00 78.00 948 THR A CA 1
ATOM 7232 C C . THR A 1 948 ? -10.963 39.338 34.686 1.00 78.00 948 THR A C 1
ATOM 7234 O O . THR A 1 948 ? -9.977 39.894 34.199 1.00 78.00 948 THR A O 1
ATOM 7237 N N . VAL A 1 949 ? -11.907 38.759 33.944 1.00 82.19 949 VAL A N 1
ATOM 7238 C CA . VAL A 1 949 ? -11.928 38.792 32.478 1.00 82.19 949 VAL A CA 1
ATOM 7239 C C . VAL A 1 949 ? -13.072 39.683 32.019 1.00 82.19 949 VAL A C 1
ATOM 7241 O O . VAL A 1 949 ? -14.193 39.615 32.538 1.00 82.19 949 VAL A O 1
ATOM 7244 N N . ALA A 1 950 ? -12.783 40.543 31.048 1.00 84.62 950 ALA A N 1
ATOM 7245 C CA . ALA A 1 950 ? -13.761 41.380 30.374 1.00 84.62 950 ALA A CA 1
ATOM 7246 C C . ALA A 1 950 ? -13.976 40.889 28.940 1.00 84.62 950 ALA A C 1
ATOM 7248 O O . ALA A 1 950 ? -13.023 40.602 28.221 1.00 84.62 950 ALA A O 1
ATOM 7249 N N . VAL A 1 951 ? -15.241 40.817 28.531 1.00 86.00 951 VAL A N 1
ATOM 7250 C CA . VAL A 1 951 ? -15.669 40.491 27.170 1.00 86.00 951 VAL A CA 1
ATOM 7251 C C . VAL A 1 951 ? -16.162 41.761 26.503 1.00 86.00 951 VAL A C 1
ATOM 7253 O O . VAL A 1 951 ? -17.158 42.359 26.923 1.00 86.00 951 VAL A O 1
ATOM 7256 N N . TRP A 1 952 ? -15.472 42.161 25.445 1.00 87.31 952 TRP A N 1
ATOM 7257 C CA . TRP A 1 952 ? -15.771 43.346 24.658 1.00 87.31 952 TRP A CA 1
ATOM 7258 C C . TRP A 1 952 ? -16.476 42.988 23.366 1.00 87.31 952 TRP A C 1
ATOM 7260 O O . TRP A 1 952 ? -16.072 42.051 22.691 1.00 87.31 952 TRP A O 1
ATOM 7270 N N . ASN A 1 953 ? -17.457 43.798 22.979 1.00 87.75 953 ASN A N 1
ATOM 7271 C CA . ASN A 1 953 ? -17.894 43.873 21.591 1.00 87.75 953 ASN A CA 1
ATOM 7272 C C . ASN A 1 953 ? -17.043 44.932 20.887 1.00 87.75 953 ASN A C 1
ATOM 7274 O O . ASN A 1 953 ? -17.083 46.109 21.256 1.00 87.75 953 ASN A O 1
ATOM 7278 N N . VAL A 1 954 ? -16.252 44.498 19.905 1.00 86.19 954 VAL A N 1
ATOM 7279 C CA . VAL A 1 954 ? -15.271 45.352 19.219 1.00 86.19 954 VAL A CA 1
ATOM 7280 C C . VAL A 1 954 ? -15.960 46.411 18.351 1.00 86.19 954 VAL A C 1
ATOM 7282 O O . VAL A 1 954 ? -15.475 47.537 18.255 1.00 86.19 954 VAL A O 1
ATOM 7285 N N . GLU A 1 955 ? -17.115 46.089 17.766 1.00 84.12 955 GLU A N 1
ATOM 7286 C CA . GLU A 1 955 ? -17.883 47.011 16.917 1.00 84.12 955 GLU A CA 1
ATOM 7287 C C . GLU A 1 955 ? -18.592 48.083 17.749 1.00 84.12 955 GLU A C 1
ATOM 7289 O O . GLU A 1 955 ? -18.561 49.266 17.412 1.00 84.12 955 GLU A O 1
ATOM 7294 N N . GLU A 1 956 ? -19.180 47.686 18.878 1.00 85.19 956 GLU A N 1
ATOM 7295 C CA . GLU A 1 956 ? -19.891 48.594 19.784 1.00 85.19 956 GLU A CA 1
ATOM 7296 C C . GLU A 1 956 ? -18.962 49.321 20.772 1.00 85.19 956 GLU A C 1
ATOM 7298 O O . GLU A 1 956 ? -19.409 50.223 21.482 1.00 85.19 956 GLU A O 1
ATOM 7303 N N . LYS A 1 957 ? -17.679 48.933 20.831 1.00 86.00 957 LYS A N 1
ATOM 7304 C CA . LYS A 1 957 ? -16.639 49.487 21.718 1.00 86.00 957 LYS A CA 1
ATOM 7305 C C . LYS A 1 957 ? -17.070 49.564 23.182 1.00 86.00 957 LYS A C 1
ATOM 7307 O O . LYS A 1 957 ? -16.837 50.558 23.871 1.00 86.00 957 LYS A O 1
ATOM 7312 N N . ARG A 1 958 ? -17.717 48.505 23.670 1.00 86.81 958 ARG A N 1
ATOM 7313 C CA . ARG A 1 958 ? -18.160 48.403 25.064 1.00 86.81 958 ARG A CA 1
ATOM 7314 C C . ARG A 1 958 ? -17.938 47.010 25.627 1.00 86.81 958 ARG A C 1
ATOM 7316 O O . ARG A 1 958 ? -18.016 46.015 24.904 1.00 86.81 958 ARG A O 1
ATOM 7323 N N . ILE A 1 959 ? -17.756 46.955 26.942 1.00 86.06 959 ILE A N 1
ATOM 7324 C CA . ILE A 1 959 ? -17.805 45.708 27.700 1.00 86.06 959 ILE A CA 1
ATOM 7325 C C . ILE A 1 959 ? -19.248 45.202 27.660 1.00 86.06 959 ILE A C 1
ATOM 7327 O O . ILE A 1 959 ? -20.181 45.899 28.068 1.00 86.06 959 ILE A O 1
ATOM 7331 N N . VAL A 1 960 ? -19.434 43.997 27.132 1.00 85.56 960 VAL A N 1
ATOM 7332 C CA . VAL A 1 960 ? -20.719 43.292 27.160 1.00 85.56 960 VAL A CA 1
ATOM 7333 C C . VAL A 1 960 ? -20.867 42.561 28.484 1.00 85.56 960 VAL A C 1
ATOM 7335 O O . VAL A 1 960 ? -21.943 42.582 29.078 1.00 85.56 960 VAL A O 1
ATOM 7338 N N . HIS A 1 961 ? -19.776 41.966 28.969 1.00 80.75 961 HIS A N 1
ATOM 7339 C CA . HIS A 1 961 ? -19.775 41.262 30.237 1.00 80.75 961 HIS A CA 1
ATOM 7340 C C . HIS A 1 961 ? -18.408 41.300 30.928 1.00 80.75 961 HIS A C 1
ATOM 7342 O O . HIS A 1 961 ? -17.372 41.411 30.278 1.00 80.75 961 HIS A O 1
ATOM 7348 N N . SER A 1 962 ? -18.403 41.203 32.256 1.00 83.94 962 SER A N 1
ATOM 7349 C CA . SER A 1 962 ? -17.190 41.099 33.066 1.00 83.94 962 SER A CA 1
ATOM 7350 C C . SER A 1 962 ? -17.456 40.177 34.243 1.00 83.94 962 SER A C 1
ATOM 7352 O O . SER A 1 962 ? -18.499 40.285 34.890 1.00 83.94 962 SER A O 1
ATOM 7354 N N . PHE A 1 963 ? -16.526 39.268 34.510 1.00 75.06 963 PHE A N 1
ATOM 7355 C CA . PHE A 1 963 ? -16.710 38.238 35.520 1.00 75.06 963 PHE A CA 1
ATOM 7356 C C . PHE A 1 963 ? -15.415 37.959 36.278 1.00 75.06 963 PHE A C 1
ATOM 7358 O O . PHE A 1 963 ? -14.322 38.007 35.712 1.00 75.06 963 PHE A O 1
ATOM 7365 N N . GLN A 1 964 ? -15.561 37.642 37.567 1.00 74.00 964 GLN A N 1
ATOM 7366 C CA . GLN A 1 964 ? -14.467 37.128 38.382 1.00 74.00 964 GLN A CA 1
ATOM 7367 C C . GLN A 1 964 ? -14.311 35.627 38.156 1.00 74.00 964 GLN A C 1
ATOM 7369 O O . GLN A 1 964 ? -15.266 34.856 38.311 1.00 74.00 964 GLN A O 1
ATOM 7374 N N . ALA A 1 965 ? -13.103 35.230 37.785 1.00 64.62 965 ALA A N 1
ATOM 7375 C CA . ALA A 1 965 ? -12.757 33.871 37.402 1.00 64.62 965 ALA A CA 1
ATOM 7376 C C . ALA A 1 965 ? -11.580 33.292 38.205 1.00 64.62 965 ALA A C 1
ATOM 7378 O O . ALA A 1 965 ? -11.141 32.189 37.899 1.00 64.62 965 ALA A O 1
ATOM 7379 N N . GLY A 1 966 ? -11.108 33.983 39.249 1.00 66.88 966 GLY A N 1
ATOM 7380 C CA . GLY A 1 966 ? -9.861 33.593 39.918 1.00 66.88 966 GLY A CA 1
ATOM 7381 C C . GLY A 1 966 ? -8.648 33.946 39.048 1.00 66.88 966 GLY A C 1
ATOM 7382 O O . GLY A 1 966 ? -8.819 34.637 38.039 1.00 66.88 966 GLY A O 1
ATOM 7383 N N . PRO A 1 967 ? -7.428 33.533 39.417 1.00 65.19 967 PRO A N 1
ATOM 7384 C CA . PRO A 1 967 ? -6.236 33.861 38.645 1.00 65.19 967 PRO A CA 1
ATOM 7385 C C . PRO A 1 967 ? -6.373 33.265 37.248 1.00 65.19 967 PRO A C 1
ATOM 7387 O O . PRO A 1 967 ? -6.300 32.058 37.092 1.00 65.19 967 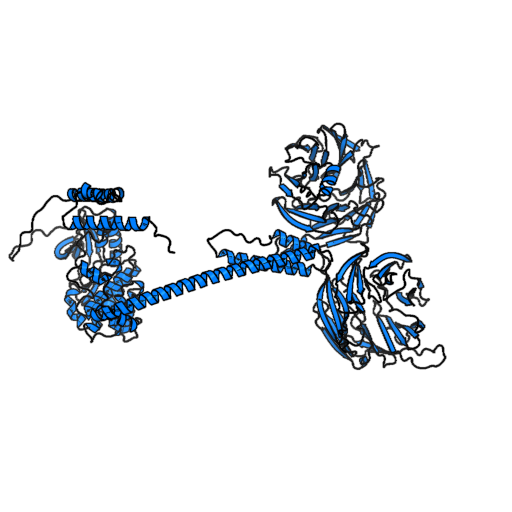PRO A O 1
ATOM 7390 N N . VAL A 1 968 ? -6.657 34.087 36.235 1.00 65.38 968 VAL A N 1
ATOM 7391 C CA . VAL A 1 968 ? -6.966 33.607 34.879 1.00 65.38 968 VAL A CA 1
ATOM 7392 C C . VAL A 1 968 ? -5.696 33.475 34.059 1.00 65.38 968 VAL A C 1
ATOM 7394 O O . VAL A 1 968 ? -4.999 34.468 33.832 1.00 65.38 968 VAL A O 1
ATOM 7397 N N . GLN A 1 969 ? -5.456 32.270 33.546 1.00 66.81 969 GLN A N 1
ATOM 7398 C CA . GLN A 1 969 ? -4.347 31.991 32.639 1.00 66.81 969 GLN A CA 1
ATOM 7399 C C . GLN A 1 969 ? -4.719 32.301 31.191 1.00 66.81 969 GLN A C 1
ATOM 7401 O O . GLN A 1 969 ? -3.921 32.863 30.444 1.00 66.81 969 GLN A O 1
ATOM 7406 N N . SER A 1 970 ? -5.938 31.929 30.790 1.00 69.69 970 SER A N 1
ATOM 7407 C CA . SER A 1 970 ? -6.441 32.126 29.433 1.00 69.69 970 SER A CA 1
ATOM 7408 C C . SER A 1 970 ? -7.968 32.036 29.385 1.00 69.69 970 SER A C 1
ATOM 7410 O O . SER A 1 970 ? -8.599 31.312 30.160 1.00 69.69 970 SER A O 1
ATOM 7412 N N . ALA A 1 971 ? -8.563 32.773 28.452 1.00 74.25 971 ALA A N 1
ATOM 7413 C CA . ALA A 1 971 ? -9.974 32.692 28.119 1.00 74.25 971 ALA A CA 1
ATOM 7414 C C . ALA A 1 971 ? -10.094 32.583 26.602 1.00 74.25 971 ALA A C 1
ATOM 7416 O O . ALA A 1 971 ? -9.520 33.397 25.888 1.00 74.25 971 ALA A O 1
ATOM 7417 N N . LEU A 1 972 ? -10.829 31.585 26.118 1.00 76.44 972 LEU A N 1
ATOM 7418 C CA . LEU A 1 972 ? -10.946 31.269 24.701 1.00 76.44 972 LEU A CA 1
ATOM 7419 C C . LEU A 1 972 ? -12.417 31.287 24.286 1.00 76.44 972 LEU A C 1
ATOM 7421 O O . LEU A 1 972 ? -13.257 30.614 24.894 1.00 76.44 972 LEU A O 1
ATOM 7425 N N . PHE A 1 973 ? -12.741 32.064 23.254 1.00 76.94 973 PHE A N 1
ATOM 7426 C CA . PHE A 1 973 ? -14.087 32.066 22.688 1.00 76.94 973 PHE A CA 1
ATOM 7427 C C . PHE A 1 973 ? -14.338 30.826 21.844 1.00 76.94 973 PHE A C 1
ATOM 7429 O O . PHE A 1 973 ? -13.470 30.366 21.106 1.00 76.94 973 PHE A O 1
ATOM 7436 N N . CYS A 1 974 ? -15.569 30.333 21.919 1.00 76.31 974 CYS A N 1
ATOM 7437 C CA . CYS A 1 974 ? -16.072 29.301 21.039 1.00 76.31 974 CYS A CA 1
ATOM 7438 C C . CYS A 1 974 ? -16.717 29.945 19.800 1.00 76.31 974 CYS A C 1
ATOM 7440 O O . CYS A 1 974 ? -17.752 30.618 19.937 1.00 76.31 974 CYS A O 1
ATOM 7442 N N . PRO A 1 975 ? -16.153 29.747 18.596 1.00 67.38 975 PRO A N 1
ATOM 7443 C CA . PRO A 1 975 ? -16.786 30.185 17.361 1.00 67.38 975 PRO A CA 1
ATOM 7444 C C . PRO A 1 975 ? -18.172 29.541 17.226 1.00 67.38 975 PRO A C 1
ATOM 7446 O O . PRO A 1 975 ? -18.358 28.369 17.530 1.00 67.38 975 PRO A O 1
ATOM 7449 N N . GLY A 1 976 ? -19.178 30.302 16.796 1.00 63.88 976 GLY A N 1
ATOM 7450 C CA . GLY A 1 976 ? -20.490 29.733 16.457 1.00 63.88 976 GLY A CA 1
ATOM 7451 C C . GLY A 1 976 ? -21.500 29.524 17.603 1.00 63.88 976 GLY A C 1
ATOM 7452 O O . GLY A 1 976 ? -22.699 29.538 17.330 1.00 63.88 976 GLY A O 1
ATOM 7453 N N . ALA A 1 977 ? -21.077 29.388 18.869 1.00 62.44 977 ALA A N 1
ATOM 7454 C CA . ALA A 1 977 ? -21.958 28.879 19.939 1.00 62.44 977 ALA A CA 1
ATOM 7455 C C . ALA A 1 977 ? -22.335 29.855 21.080 1.00 62.44 977 ALA A C 1
ATOM 7457 O O . ALA A 1 977 ? -22.979 29.420 22.032 1.00 62.44 977 ALA A O 1
ATOM 7458 N N . ASP A 1 978 ? -21.971 31.145 21.022 1.00 70.62 978 ASP A N 1
ATOM 7459 C CA . ASP A 1 978 ? -22.125 32.109 22.143 1.00 70.62 978 ASP A CA 1
ATOM 7460 C C . ASP A 1 978 ? -21.587 31.545 23.481 1.00 70.62 978 ASP A C 1
ATOM 7462 O O . ASP A 1 978 ? -22.201 31.671 24.543 1.00 70.62 978 ASP A O 1
ATOM 7466 N N . ARG A 1 979 ? -20.426 30.882 23.440 1.00 75.25 979 ARG A N 1
ATOM 7467 C CA . ARG A 1 979 ? -19.758 30.299 24.614 1.00 75.25 979 ARG A CA 1
ATOM 7468 C C . ARG A 1 979 ? -18.334 30.830 24.753 1.00 75.25 979 ARG A C 1
ATOM 7470 O O . ARG A 1 979 ? -17.667 31.128 23.766 1.00 75.25 979 ARG A O 1
ATOM 7477 N N . LEU A 1 980 ? -17.867 30.897 25.992 1.00 75.69 980 LEU A N 1
ATOM 7478 C CA . LEU A 1 980 ? -16.518 31.282 26.393 1.00 75.69 980 LEU A CA 1
ATOM 7479 C C . LEU A 1 980 ? -16.013 30.257 27.413 1.00 75.69 980 LEU A C 1
ATOM 7481 O O . LEU A 1 980 ? -16.670 30.056 28.436 1.00 75.69 980 LEU A O 1
ATOM 7485 N N . ALA A 1 981 ? -14.871 29.618 27.157 1.00 69.56 981 ALA A N 1
ATOM 7486 C CA . ALA A 1 981 ? -14.176 28.839 28.185 1.00 69.56 981 ALA A CA 1
ATOM 7487 C C . ALA A 1 981 ? -13.117 29.693 28.868 1.00 69.56 981 ALA A C 1
ATOM 7489 O O . ALA A 1 981 ? -12.389 30.439 28.215 1.00 69.56 981 ALA A O 1
ATOM 7490 N N . ILE A 1 982 ? -13.025 29.551 30.185 1.00 70.19 982 ILE A N 1
ATOM 7491 C CA . ILE A 1 982 ? -12.044 30.226 31.027 1.00 70.19 982 ILE A CA 1
ATOM 7492 C C . ILE A 1 982 ? -11.293 29.171 31.828 1.00 70.19 982 ILE A C 1
ATOM 7494 O O . ILE A 1 982 ? -11.912 28.291 32.432 1.00 70.19 982 ILE A O 1
ATOM 7498 N N . LEU A 1 983 ? -9.968 29.282 31.839 1.00 64.81 983 LEU A N 1
ATOM 7499 C CA . LEU A 1 983 ? -9.059 28.432 32.603 1.00 64.81 983 LEU A CA 1
ATOM 7500 C C . LEU A 1 983 ? -8.248 29.286 33.583 1.00 64.81 983 LEU A C 1
ATOM 7502 O O . LEU A 1 983 ? -7.706 30.333 33.209 1.00 64.81 983 LEU A O 1
ATOM 7506 N N . GLY A 1 984 ? -8.216 28.852 34.845 1.00 60.38 984 GLY A N 1
ATOM 7507 C CA . GLY A 1 984 ? -7.504 29.521 35.933 1.00 60.38 984 GLY A CA 1
ATOM 7508 C C . GLY A 1 984 ? -6.196 28.820 36.323 1.00 60.38 984 GLY A C 1
ATOM 7509 O O . GLY A 1 984 ? -6.077 27.620 36.129 1.00 60.38 984 GLY A O 1
ATOM 7510 N N . ASN A 1 985 ? -5.247 29.568 36.896 1.00 53.25 985 ASN A N 1
ATOM 7511 C CA . ASN A 1 985 ? -3.876 29.160 37.238 1.00 53.25 985 ASN A CA 1
ATOM 7512 C C . ASN A 1 985 ? -3.766 28.140 38.392 1.00 53.25 985 ASN A C 1
ATOM 7514 O O . ASN A 1 985 ? -2.731 27.500 38.505 1.00 53.25 985 ASN A O 1
ATOM 7518 N N . GLU A 1 986 ? -4.742 28.046 39.307 1.00 52.56 986 GLU A N 1
ATOM 7519 C CA . GLU A 1 986 ? -4.567 27.312 40.591 1.00 52.56 986 GLU A CA 1
ATOM 7520 C C . GLU A 1 986 ? -5.648 26.270 40.896 1.00 52.56 986 GLU A C 1
ATOM 7522 O O . GLU A 1 986 ? -5.611 25.570 41.906 1.00 52.56 986 GLU A O 1
ATOM 7527 N N . SER A 1 987 ? -6.655 26.185 40.045 1.00 55.22 987 SER A N 1
ATOM 7528 C CA . SER A 1 987 ? -7.717 25.204 40.163 1.00 55.22 987 SER A CA 1
ATOM 7529 C C . SER A 1 987 ? -7.720 24.480 38.843 1.00 55.22 987 SER A C 1
ATOM 7531 O O . SER A 1 987 ? -7.943 25.158 37.842 1.00 55.22 987 SER A O 1
ATOM 7533 N N . ASP A 1 988 ? -7.491 23.166 38.838 1.00 63.91 988 ASP A N 1
ATOM 7534 C CA . ASP A 1 988 ? -7.560 22.265 37.676 1.00 63.91 988 ASP A CA 1
ATOM 7535 C C . ASP A 1 988 ? -8.980 22.237 37.078 1.00 63.91 988 ASP A C 1
ATOM 7537 O O . ASP A 1 988 ? -9.606 21.200 36.907 1.00 63.91 988 ASP A O 1
ATOM 7541 N N . ARG A 1 989 ? -9.582 23.402 36.855 1.00 71.44 989 ARG A N 1
ATOM 7542 C CA . ARG A 1 989 ? -10.993 23.640 36.634 1.00 71.44 989 ARG A CA 1
ATOM 7543 C C . ARG A 1 989 ? -11.150 24.602 35.480 1.00 71.44 989 ARG A C 1
ATOM 7545 O O . ARG A 1 989 ? -10.731 25.757 35.528 1.00 71.44 989 ARG A O 1
ATOM 7552 N N . MET A 1 990 ? -11.832 24.121 34.459 1.00 78.69 990 MET A N 1
ATOM 7553 C CA . MET A 1 990 ? -12.363 24.945 33.393 1.00 78.69 990 MET A CA 1
ATOM 7554 C C . MET A 1 990 ? -13.768 25.412 33.776 1.00 78.69 990 MET A C 1
ATOM 7556 O O . MET A 1 990 ? -14.634 24.605 34.129 1.00 78.69 990 MET A O 1
ATOM 7560 N N . VAL A 1 991 ? -14.025 26.707 33.609 1.00 79.00 991 VAL A N 1
ATOM 7561 C CA . VAL A 1 991 ? -15.370 27.280 33.684 1.00 79.00 991 VAL A CA 1
ATOM 7562 C C . VAL A 1 991 ? -15.855 27.587 32.273 1.00 79.00 991 VAL A C 1
ATOM 7564 O O . VAL A 1 991 ? -15.244 28.370 31.549 1.00 79.00 991 VAL A O 1
ATOM 7567 N N . LEU A 1 992 ? -16.976 26.984 31.885 1.00 80.50 992 LEU A N 1
ATOM 7568 C CA . LEU A 1 992 ? -17.660 27.287 30.635 1.00 80.50 992 LEU A CA 1
ATOM 7569 C C . LEU A 1 992 ? -18.790 28.278 30.912 1.00 80.50 992 LEU A C 1
ATOM 7571 O O . LEU A 1 992 ? -19.702 27.996 31.692 1.00 80.50 992 LEU A O 1
ATOM 7575 N N . CYS A 1 993 ? -18.750 29.422 30.244 1.00 79.56 993 CYS A N 1
ATOM 7576 C CA . CYS A 1 993 ? -19.723 30.497 30.367 1.00 79.56 993 CYS A CA 1
ATOM 7577 C C . CYS A 1 993 ? -20.398 30.774 29.024 1.00 79.56 993 CYS A C 1
ATOM 7579 O O . CYS A 1 993 ? -19.829 30.539 27.960 1.00 79.56 993 CYS A O 1
ATOM 7581 N N . GLN A 1 994 ? -21.601 31.331 29.061 1.00 80.31 994 GLN A N 1
ATOM 7582 C CA . GLN A 1 994 ? -22.205 31.952 27.888 1.00 80.31 994 GLN A CA 1
ATOM 7583 C C . GLN A 1 994 ? -21.549 33.324 27.647 1.00 80.31 994 GLN A C 1
ATOM 7585 O O . GLN A 1 994 ? -21.466 34.127 28.577 1.00 80.31 994 GLN A O 1
ATOM 7590 N N . SER A 1 995 ? -21.065 33.606 26.431 1.00 71.50 995 SER A N 1
ATOM 7591 C CA . SER A 1 995 ? -20.193 34.769 26.175 1.00 71.50 995 SER A CA 1
ATOM 7592 C C . SER A 1 995 ? -20.883 36.123 26.336 1.00 71.50 995 SER A C 1
ATOM 7594 O O . SER A 1 995 ? -20.273 37.057 26.855 1.00 71.50 995 SER A O 1
ATOM 7596 N N . LEU A 1 996 ? -22.147 36.244 25.922 1.00 71.25 996 LEU A N 1
ATOM 7597 C CA . LEU A 1 996 ? -22.888 37.508 25.985 1.00 71.25 996 LEU A CA 1
ATOM 7598 C C . LEU A 1 996 ? -23.559 37.767 27.341 1.00 71.25 996 LEU A C 1
ATOM 7600 O O . LEU A 1 996 ? -23.781 38.922 27.703 1.00 71.25 996 LEU A O 1
ATOM 7604 N N . THR A 1 997 ? -23.906 36.717 28.089 1.00 71.25 997 THR A N 1
ATOM 7605 C CA . THR A 1 997 ? -24.647 36.840 29.359 1.00 71.25 997 THR A CA 1
ATOM 7606 C C . THR A 1 997 ? -23.768 36.613 30.586 1.00 71.25 997 THR A C 1
ATOM 7608 O O . THR A 1 997 ? -24.132 37.048 31.678 1.00 71.25 997 THR A O 1
ATOM 7611 N N . GLY A 1 998 ? -22.637 35.920 30.423 1.00 67.56 998 GLY A N 1
ATOM 7612 C CA . GLY A 1 998 ? -21.772 35.488 31.517 1.00 67.56 998 GLY A CA 1
ATOM 7613 C C . GLY A 1 998 ? -22.337 34.373 32.382 1.00 67.56 998 GLY A C 1
ATOM 7614 O O . GLY A 1 998 ? -21.763 34.049 33.422 1.00 67.56 998 GLY A O 1
ATOM 7615 N N . GLN A 1 999 ? -23.472 33.791 31.992 1.00 77.94 999 GLN A N 1
ATOM 7616 C CA . GLN A 1 999 ? -24.065 32.694 32.737 1.00 77.94 999 GLN A CA 1
ATOM 7617 C C . GLN A 1 999 ? -23.102 31.503 32.739 1.00 77.94 999 GLN A C 1
ATOM 7619 O O . GLN A 1 999 ? -22.728 31.008 31.676 1.00 77.94 999 GLN A O 1
ATOM 7624 N N . ARG A 1 1000 ? -22.723 31.022 33.930 1.00 78.69 1000 ARG A N 1
ATOM 7625 C CA . ARG A 1 1000 ? -21.949 29.782 34.073 1.00 78.69 1000 ARG A CA 1
ATOM 7626 C C . ARG A 1 1000 ? -22.803 28.612 33.588 1.00 78.69 1000 ARG A C 1
ATOM 7628 O O . ARG A 1 1000 ? -23.871 28.353 34.140 1.00 78.69 1000 ARG A O 1
ATOM 7635 N N . LEU A 1 1001 ? -22.338 27.947 32.540 1.00 79.12 1001 LEU A N 1
ATOM 7636 C CA . LEU A 1 1001 ? -22.991 26.799 31.917 1.00 79.12 1001 LEU A CA 1
ATOM 7637 C C . LEU A 1 1001 ? -22.517 25.494 32.554 1.00 79.12 1001 LEU A C 1
ATOM 7639 O O . LEU A 1 1001 ? -23.328 24.612 32.822 1.00 79.12 1001 LEU A O 1
ATOM 7643 N N . ALA A 1 1002 ? -21.211 25.380 32.800 1.00 76.75 1002 ALA A N 1
ATOM 7644 C CA . ALA A 1 1002 ? -20.602 24.209 33.412 1.00 76.75 1002 ALA A CA 1
ATOM 7645 C C . ALA A 1 1002 ? -19.277 24.568 34.094 1.00 76.75 1002 ALA A C 1
ATOM 7647 O O . ALA A 1 1002 ? -18.600 25.520 33.709 1.00 76.75 1002 ALA A O 1
ATOM 7648 N N . GLU A 1 1003 ? -18.898 23.766 35.081 1.00 78.50 1003 GLU A N 1
ATOM 7649 C CA . GLU A 1 1003 ? -17.570 23.758 35.687 1.00 78.50 1003 GLU A CA 1
ATOM 7650 C C . GLU A 1 1003 ? -17.056 22.322 35.593 1.00 78.50 1003 GLU A C 1
ATOM 7652 O O . GLU A 1 1003 ? -17.781 21.387 35.945 1.00 78.50 1003 GLU A O 1
ATOM 7657 N N . ARG A 1 1004 ? -15.856 22.137 35.044 1.00 74.38 1004 ARG A N 1
ATOM 7658 C CA . ARG A 1 1004 ? -15.252 20.816 34.856 1.00 74.38 1004 ARG A CA 1
ATOM 7659 C C . ARG A 1 1004 ? -13.859 20.780 35.430 1.00 74.38 1004 ARG A C 1
ATOM 7661 O O . ARG A 1 1004 ? -13.061 21.661 35.138 1.00 74.38 1004 ARG A O 1
ATOM 7668 N N . GLU A 1 1005 ? -13.590 19.734 36.196 1.00 74.19 1005 GLU A N 1
ATOM 7669 C CA . GLU A 1 1005 ? -12.254 19.405 36.668 1.00 74.19 1005 GLU A CA 1
ATOM 7670 C C . GLU A 1 1005 ? -11.507 18.673 35.549 1.00 74.19 1005 GLU A C 1
ATOM 7672 O O . GLU A 1 1005 ? -12.011 17.693 34.996 1.00 74.19 1005 GLU A O 1
ATOM 7677 N N . LEU A 1 1006 ? -10.356 19.206 35.160 1.00 70.75 1006 LEU A N 1
ATOM 7678 C CA . LEU A 1 1006 ? -9.499 18.677 34.114 1.00 70.75 1006 LEU A CA 1
ATOM 7679 C C . LEU A 1 1006 ? -8.398 17.817 34.759 1.00 70.75 1006 LEU A C 1
ATOM 7681 O O . LEU A 1 1006 ? -7.850 18.205 35.783 1.00 70.75 1006 LEU A O 1
ATOM 7685 N N . PRO A 1 1007 ? -8.063 16.644 34.201 1.00 61.50 1007 PRO A N 1
ATOM 7686 C CA . PRO A 1 1007 ? -7.003 15.798 34.740 1.00 61.50 1007 PRO A CA 1
ATOM 7687 C C . PRO A 1 1007 ? -5.599 16.375 34.474 1.00 61.50 1007 PRO A C 1
ATOM 7689 O O . PRO A 1 1007 ? -5.257 16.678 33.331 1.00 61.50 1007 PRO A O 1
ATOM 7692 N N . GLY A 1 1008 ? -4.763 16.425 35.518 1.00 63.38 1008 GLY A N 1
ATOM 7693 C CA . GLY A 1 1008 ? -3.405 16.995 35.479 1.00 63.38 1008 GLY A CA 1
ATOM 7694 C C . GLY A 1 1008 ? -3.400 18.494 35.788 1.00 63.38 1008 GLY A C 1
ATOM 7695 O O . GLY A 1 1008 ? -4.446 19.027 36.117 1.00 63.38 1008 GLY A O 1
ATOM 7696 N N . GLU A 1 1009 ? -2.248 19.159 35.668 1.00 61.19 1009 GLU A N 1
ATOM 7697 C CA . GLU A 1 1009 ? -2.160 20.628 35.717 1.00 61.19 1009 GLU A CA 1
ATOM 7698 C C . GLU A 1 1009 ? -2.413 21.165 34.291 1.00 61.19 1009 GLU A C 1
ATOM 7700 O O . GLU A 1 1009 ? -1.530 21.067 33.424 1.00 61.19 1009 GLU A O 1
ATOM 7705 N N . PRO A 1 1010 ? -3.637 21.625 33.958 1.00 58.19 1010 PRO A N 1
ATOM 7706 C CA . PRO A 1 1010 ? -3.920 22.181 32.645 1.00 58.19 1010 PRO A CA 1
ATOM 7707 C C . PRO A 1 1010 ? -3.194 23.516 32.505 1.00 58.19 1010 PRO A C 1
ATOM 7709 O O . PRO A 1 1010 ? -3.343 24.404 33.336 1.00 58.19 1010 PRO A O 1
ATOM 7712 N N . VAL A 1 1011 ? -2.445 23.678 31.417 1.00 60.47 1011 VAL A N 1
ATOM 7713 C CA . VAL A 1 1011 ? -1.669 24.899 31.191 1.00 60.47 1011 VAL A CA 1
ATOM 7714 C C . VAL A 1 1011 ? -2.535 25.916 30.452 1.00 60.47 1011 VAL A C 1
ATOM 7716 O O . VAL A 1 1011 ? -2.756 27.010 30.945 1.00 60.47 1011 VAL A O 1
ATOM 7719 N N . ARG A 1 1012 ? -3.080 25.607 29.264 1.00 67.56 1012 ARG A N 1
ATOM 7720 C CA . ARG A 1 1012 ? -3.880 26.582 28.480 1.00 67.56 1012 ARG A CA 1
ATOM 7721 C C . ARG A 1 1012 ? -4.880 25.917 27.520 1.00 67.56 1012 ARG A C 1
ATOM 7723 O O . ARG A 1 1012 ? -4.544 24.888 26.933 1.00 67.56 1012 ARG A O 1
ATOM 7730 N N . PRO A 1 1013 ? -6.078 26.498 27.289 1.00 65.62 1013 PRO A N 1
ATOM 7731 C CA . PRO A 1 1013 ? -6.933 26.141 26.159 1.00 65.62 1013 PRO A CA 1
ATOM 7732 C C . PRO A 1 1013 ? -6.326 26.677 24.858 1.00 65.62 1013 PRO A C 1
ATOM 7734 O O . PRO A 1 1013 ? -5.832 27.804 24.824 1.00 65.62 1013 PRO A O 1
ATOM 7737 N N . SER A 1 1014 ? -6.383 25.888 23.785 1.00 73.56 1014 SER A N 1
ATOM 7738 C CA . SER A 1 1014 ? -5.740 26.229 22.506 1.00 73.56 1014 SER A CA 1
ATOM 7739 C C . SER A 1 1014 ? -6.733 26.468 21.365 1.00 73.56 1014 SER A C 1
ATOM 7741 O O . SER A 1 1014 ? -6.528 27.383 20.575 1.00 73.56 10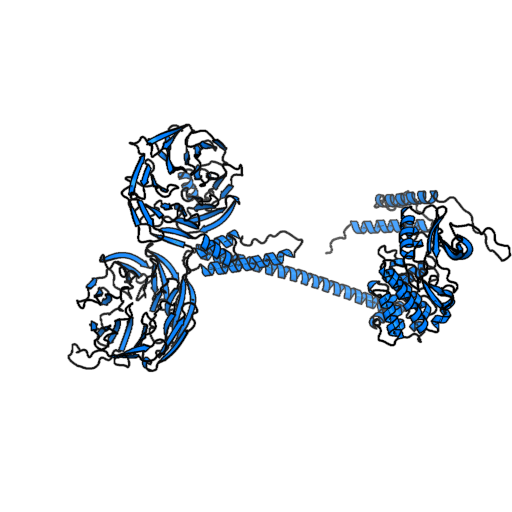14 SER A O 1
ATOM 7743 N N . ALA A 1 1015 ? -7.821 25.692 21.273 1.00 80.31 1015 ALA A N 1
ATOM 7744 C CA . ALA A 1 1015 ? -8.819 25.847 20.207 1.00 80.31 1015 ALA A CA 1
ATOM 7745 C C . ALA A 1 1015 ? -10.190 25.252 20.576 1.00 80.31 1015 ALA A C 1
ATOM 7747 O O . ALA A 1 1015 ? -10.275 24.314 21.369 1.00 80.31 1015 ALA A O 1
ATOM 7748 N N . PHE A 1 1016 ? -11.250 25.751 19.933 1.00 83.56 1016 PHE A N 1
ATOM 7749 C CA . PHE A 1 1016 ? -12.597 25.167 19.927 1.00 83.56 1016 PHE A CA 1
ATOM 7750 C C . PHE A 1 1016 ? -12.942 24.599 18.553 1.00 83.56 1016 PHE A C 1
ATOM 7752 O O . PHE A 1 1016 ? -12.521 25.147 17.531 1.00 83.56 1016 PHE A O 1
ATOM 7759 N N . SER A 1 1017 ? -13.769 23.554 18.524 1.00 83.81 1017 SER A N 1
ATOM 7760 C CA . SER A 1 1017 ? -14.407 23.121 17.283 1.00 83.81 1017 SER A CA 1
ATOM 7761 C C . SER A 1 1017 ? -15.449 24.148 16.810 1.00 83.81 1017 SER A C 1
ATOM 7763 O O . SER A 1 1017 ? -16.079 24.803 17.644 1.00 83.81 1017 SER A O 1
ATOM 7765 N N . PRO A 1 1018 ? -15.694 24.276 15.491 1.00 78.00 1018 PRO A N 1
ATOM 7766 C CA . PRO A 1 1018 ? -16.662 25.238 14.947 1.00 78.00 1018 PRO A CA 1
ATOM 7767 C C . PRO A 1 1018 ? -18.107 25.055 15.436 1.00 78.00 1018 PRO A C 1
ATOM 7769 O O . PRO A 1 1018 ? -18.895 25.996 15.413 1.00 78.00 1018 PRO A O 1
ATOM 7772 N N . ASP A 1 1019 ? -18.469 23.840 15.848 1.00 76.31 1019 ASP A N 1
ATOM 7773 C CA . ASP A 1 1019 ? -19.776 23.503 16.421 1.00 76.31 1019 ASP A CA 1
ATOM 7774 C C . ASP A 1 1019 ? -19.843 23.715 17.948 1.00 76.31 1019 ASP A C 1
ATOM 7776 O O . ASP A 1 1019 ? -20.912 23.601 18.550 1.00 76.31 1019 ASP A O 1
ATOM 7780 N N . GLY A 1 1020 ? -18.708 24.016 18.585 1.00 77.31 1020 GLY A N 1
ATOM 7781 C CA . GLY A 1 1020 ? -18.580 24.218 20.022 1.00 77.31 1020 GLY A CA 1
ATOM 7782 C C . GLY A 1 1020 ? -18.754 22.975 20.888 1.00 77.31 1020 GLY A C 1
ATOM 7783 O O . GLY A 1 1020 ? -19.002 23.109 22.092 1.00 77.31 1020 GLY A O 1
ATOM 7784 N N . ASN A 1 1021 ? -18.647 21.785 20.296 1.00 81.31 1021 ASN A N 1
ATOM 7785 C CA . ASN A 1 1021 ? -18.759 20.512 21.003 1.00 81.31 1021 ASN A CA 1
ATOM 7786 C C . ASN A 1 1021 ? -17.427 20.022 21.581 1.00 81.31 1021 ASN A C 1
ATOM 7788 O O . ASN A 1 1021 ? -17.443 19.277 22.561 1.00 81.31 1021 ASN A O 1
ATOM 7792 N N . TRP A 1 1022 ? -16.295 20.448 21.020 1.00 84.25 1022 TRP A N 1
ATOM 7793 C CA . TRP A 1 1022 ? -14.957 20.022 21.421 1.00 84.25 1022 TRP A CA 1
ATOM 7794 C C . TRP A 1 1022 ? -14.064 21.214 21.746 1.00 84.25 1022 TRP A C 1
ATOM 7796 O O . TRP A 1 1022 ? -14.167 22.279 21.133 1.00 84.25 1022 TRP A O 1
ATOM 7806 N N . MET A 1 1023 ? -13.142 21.007 22.680 1.00 85.50 1023 MET A N 1
ATOM 7807 C CA . MET A 1 1023 ? -12.103 21.970 23.019 1.00 85.50 1023 MET A CA 1
ATOM 7808 C C . MET A 1 1023 ? -10.765 21.261 23.210 1.00 85.50 1023 MET A C 1
ATOM 7810 O O . MET A 1 1023 ? -10.706 20.180 23.786 1.00 85.50 1023 MET A O 1
ATOM 7814 N N . VAL A 1 1024 ? -9.688 21.880 22.739 1.00 84.81 1024 VAL A N 1
ATOM 7815 C CA . VAL A 1 1024 ? -8.316 21.404 22.933 1.00 84.81 1024 VAL A CA 1
ATOM 7816 C C . VAL A 1 1024 ? -7.683 22.142 24.104 1.00 84.81 1024 VAL A C 1
ATOM 7818 O O . VAL A 1 1024 ? -7.702 23.374 24.144 1.00 84.81 1024 VAL A O 1
ATOM 7821 N N . VAL A 1 1025 ? -7.094 21.391 25.030 1.00 79.25 1025 VAL A N 1
ATOM 7822 C CA . VAL A 1 1025 ? -6.364 21.885 26.202 1.00 79.25 1025 VAL A CA 1
ATOM 7823 C C . VAL A 1 1025 ? -4.962 21.296 26.204 1.00 79.25 1025 VAL A C 1
ATOM 7825 O O . VAL A 1 1025 ? -4.785 20.096 26.014 1.00 79.25 1025 VAL A O 1
ATOM 7828 N N . HIS A 1 1026 ? -3.957 22.123 26.448 1.00 75.25 1026 HIS A N 1
ATOM 7829 C CA . HIS A 1 1026 ? -2.596 21.662 26.687 1.00 75.25 1026 HIS A CA 1
ATOM 7830 C C . HIS A 1 1026 ? -2.418 21.256 28.159 1.00 75.25 1026 HIS A C 1
ATOM 7832 O O . HIS A 1 1026 ? -2.777 22.023 29.054 1.00 75.25 1026 HIS A O 1
ATOM 7838 N N . VAL A 1 1027 ? -1.864 20.068 28.410 1.00 69.38 1027 VAL A N 1
ATOM 7839 C CA . VAL A 1 1027 ? -1.694 19.476 29.747 1.00 69.38 1027 VAL A CA 1
ATOM 7840 C C . VAL A 1 1027 ? -0.217 19.129 29.964 1.00 69.38 1027 VAL A C 1
ATOM 7842 O O . VAL A 1 1027 ? 0.351 18.310 29.238 1.00 69.38 1027 VAL A O 1
ATOM 7845 N N . GLY A 1 1028 ? 0.419 19.735 30.967 1.00 61.25 1028 GLY A N 1
ATOM 7846 C CA . GLY A 1 1028 ? 1.833 19.505 31.274 1.00 61.25 1028 GLY A CA 1
ATOM 7847 C C . GLY A 1 1028 ? 2.284 20.249 32.529 1.00 61.25 1028 GLY A C 1
ATOM 7848 O O . GLY A 1 1028 ? 1.803 21.341 32.793 1.00 61.25 1028 GLY A O 1
ATOM 7849 N N . ALA A 1 1029 ? 3.212 19.662 33.289 1.00 47.34 1029 ALA A N 1
ATOM 7850 C CA . ALA A 1 1029 ? 3.842 20.342 34.418 1.00 47.34 1029 ALA A CA 1
ATOM 7851 C C . ALA A 1 1029 ? 4.680 21.515 33.889 1.00 47.34 1029 ALA A C 1
ATOM 7853 O O . ALA A 1 1029 ? 5.539 21.314 33.025 1.00 47.34 1029 ALA A O 1
ATOM 7854 N N . GLU A 1 1030 ? 4.454 22.730 34.387 1.00 44.50 1030 GLU A N 1
ATOM 7855 C CA . GLU A 1 1030 ? 5.411 23.819 34.196 1.00 44.50 1030 GLU A CA 1
ATOM 7856 C C . GLU A 1 1030 ? 6.718 23.437 34.911 1.00 44.50 1030 GLU A C 1
ATOM 7858 O O . GLU A 1 1030 ? 6.894 23.687 36.099 1.00 44.50 1030 GLU A O 1
ATOM 7863 N N . SER A 1 1031 ? 7.674 22.830 34.206 1.00 45.03 1031 SER A N 1
ATOM 7864 C CA . SER A 1 1031 ? 9.069 23.011 34.601 1.00 45.03 1031 SER A CA 1
ATOM 7865 C C . SER A 1 1031 ? 9.417 24.461 34.271 1.00 45.03 1031 SER A C 1
ATOM 7867 O O . SER A 1 1031 ? 9.298 24.861 33.106 1.00 45.03 1031 SER A O 1
ATOM 7869 N N . ASP A 1 1032 ? 9.828 25.238 35.273 1.00 45.62 1032 ASP A N 1
ATOM 7870 C CA . ASP A 1 1032 ? 10.366 26.590 35.107 1.00 45.62 1032 ASP A CA 1
ATOM 7871 C C . ASP A 1 1032 ? 11.320 26.603 33.886 1.00 45.62 1032 ASP A C 1
ATOM 7873 O O . ASP A 1 1032 ? 12.127 25.675 33.743 1.00 45.62 1032 ASP A O 1
ATOM 7877 N N . PRO A 1 1033 ? 11.252 27.580 32.957 1.00 44.28 1033 PRO A N 1
ATOM 7878 C CA . PRO A 1 1033 ? 12.141 27.642 31.795 1.00 44.28 1033 PRO A CA 1
ATOM 7879 C C . PRO A 1 1033 ? 13.630 27.423 32.124 1.00 44.28 1033 PRO A C 1
ATOM 7881 O O . PRO A 1 1033 ? 14.387 26.954 31.273 1.00 44.28 1033 PRO A O 1
ATOM 7884 N N . LEU A 1 1034 ? 14.056 27.750 33.350 1.00 45.00 1034 LEU A N 1
ATOM 7885 C CA . LEU A 1 1034 ? 15.396 27.484 33.882 1.00 45.00 1034 LEU A CA 1
ATOM 7886 C C . LEU A 1 1034 ? 15.659 26.001 34.204 1.00 45.00 1034 LEU A C 1
ATOM 7888 O O . LEU A 1 1034 ? 16.750 25.509 33.906 1.00 45.00 1034 LEU A O 1
ATOM 7892 N N . ASP A 1 1035 ? 14.675 25.276 34.733 1.00 42.69 1035 ASP A N 1
ATOM 7893 C CA . ASP A 1 1035 ? 14.762 23.840 35.020 1.00 42.69 1035 ASP A CA 1
ATOM 7894 C C . ASP A 1 1035 ? 14.747 23.012 33.730 1.00 42.69 1035 ASP A C 1
ATOM 7896 O O . ASP A 1 1035 ? 15.556 22.099 33.583 1.00 42.69 1035 ASP A O 1
ATOM 7900 N N . ALA A 1 1036 ? 13.969 23.412 32.717 1.00 47.00 1036 ALA A N 1
ATOM 7901 C CA . ALA A 1 1036 ? 14.013 22.794 31.386 1.00 47.00 1036 ALA A CA 1
ATOM 7902 C C . ALA A 1 1036 ? 15.391 22.949 30.699 1.00 47.00 1036 ALA A C 1
ATOM 7904 O O . ALA A 1 1036 ? 15.818 22.098 29.910 1.00 47.00 1036 ALA A O 1
ATOM 7905 N N . ILE A 1 1037 ? 16.120 24.034 30.993 1.00 48.75 1037 ILE A N 1
ATOM 7906 C CA . ILE A 1 1037 ? 17.504 24.242 30.534 1.00 48.75 1037 ILE A CA 1
ATOM 7907 C C . ILE A 1 1037 ? 18.481 23.372 31.340 1.00 48.75 1037 ILE A C 1
ATOM 7909 O O . ILE A 1 1037 ? 19.404 22.801 30.751 1.00 48.75 1037 ILE A O 1
ATOM 7913 N N . ALA A 1 1038 ? 18.277 23.231 32.653 1.00 47.78 1038 ALA A N 1
ATOM 7914 C CA . ALA A 1 1038 ? 19.094 22.385 33.523 1.00 47.78 1038 ALA A CA 1
ATOM 7915 C C . ALA A 1 1038 ? 18.925 20.885 33.210 1.00 47.78 1038 ALA A C 1
ATOM 7917 O O . ALA A 1 1038 ? 19.918 20.169 33.091 1.00 47.78 1038 ALA A O 1
ATOM 7918 N N . GLU A 1 1039 ? 17.699 20.412 32.975 1.00 52.16 1039 GLU A N 1
ATOM 7919 C CA . GLU A 1 1039 ? 17.389 19.036 32.563 1.00 52.16 1039 GLU A CA 1
ATOM 7920 C C . GLU A 1 1039 ? 17.986 18.699 31.189 1.00 52.16 1039 GLU A C 1
ATOM 7922 O O . GLU A 1 1039 ? 18.575 17.627 31.010 1.00 52.16 1039 GLU A O 1
ATOM 7927 N N . ARG A 1 1040 ? 17.953 19.655 30.243 1.00 50.28 1040 ARG A N 1
ATOM 7928 C CA . ARG A 1 1040 ? 18.650 19.549 28.946 1.00 50.28 1040 ARG A CA 1
ATOM 7929 C C . ARG A 1 1040 ? 20.173 19.510 29.087 1.00 50.28 1040 ARG A C 1
ATOM 7931 O O . ARG A 1 1040 ? 20.829 18.845 28.288 1.00 50.28 1040 ARG A O 1
ATOM 7938 N N . GLN A 1 1041 ? 20.748 20.186 30.083 1.00 51.22 1041 GLN A N 1
ATOM 7939 C CA . GLN A 1 1041 ? 22.186 20.117 30.387 1.00 51.22 1041 GLN A CA 1
ATOM 7940 C C . GLN A 1 1041 ? 22.582 18.832 31.130 1.00 51.22 1041 GLN A C 1
ATOM 7942 O O . GLN A 1 1041 ? 23.725 18.391 31.010 1.00 51.22 1041 GLN A O 1
ATOM 7947 N N . LEU A 1 1042 ? 21.647 18.211 31.852 1.00 50.91 1042 LEU A N 1
ATOM 7948 C CA . LEU A 1 1042 ? 21.830 16.950 32.579 1.00 50.91 1042 LEU A CA 1
ATOM 7949 C C . LEU A 1 1042 ? 21.533 15.700 31.731 1.00 50.91 1042 LEU A C 1
ATOM 7951 O O . LEU A 1 1042 ? 21.788 14.586 32.185 1.00 50.91 1042 LEU A O 1
ATOM 7955 N N . GLY A 1 1043 ? 21.038 15.865 30.499 1.00 37.97 1043 GLY A N 1
ATOM 7956 C CA . GLY A 1 1043 ? 20.769 14.759 29.575 1.00 37.97 1043 GLY A CA 1
ATOM 7957 C C . GLY A 1 1043 ? 19.544 13.917 29.943 1.00 37.97 1043 GLY A C 1
ATOM 7958 O O . GLY A 1 1043 ? 19.453 12.765 29.518 1.00 37.97 1043 GLY A O 1
ATOM 7959 N N . LEU A 1 1044 ? 18.617 14.468 30.731 1.00 45.19 1044 LEU A N 1
ATOM 7960 C CA . LEU A 1 1044 ? 17.342 13.819 31.026 1.00 45.19 1044 LEU A CA 1
ATOM 7961 C C . LEU A 1 1044 ? 16.401 13.947 29.812 1.00 45.19 1044 LEU A C 1
ATOM 7963 O O . LEU A 1 1044 ? 16.388 14.992 29.154 1.00 45.19 1044 LEU A O 1
ATOM 7967 N N . PRO A 1 1045 ? 15.636 12.897 29.466 1.00 42.78 1045 PRO A N 1
ATOM 7968 C CA . PRO A 1 1045 ? 14.648 12.988 28.400 1.00 42.78 1045 PRO A CA 1
ATOM 7969 C C . PRO A 1 1045 ? 13.528 13.959 28.821 1.00 42.78 1045 PRO A C 1
ATOM 7971 O O . PRO A 1 1045 ? 13.015 13.814 29.931 1.00 42.78 1045 PRO A O 1
ATOM 7974 N N . PRO A 1 1046 ? 13.135 14.928 27.973 1.00 46.81 1046 PRO A N 1
ATOM 7975 C CA . PRO A 1 1046 ? 12.021 15.822 28.282 1.00 46.81 1046 PRO A CA 1
ATOM 7976 C C . PRO A 1 1046 ? 10.731 15.011 28.469 1.00 46.81 1046 PRO A C 1
ATOM 7978 O O . PRO A 1 1046 ? 10.491 14.048 27.733 1.00 46.81 1046 PRO A O 1
ATOM 7981 N N . ALA A 1 1047 ? 9.907 15.384 29.452 1.00 51.12 1047 ALA A N 1
ATOM 7982 C CA . ALA A 1 1047 ? 8.589 14.784 29.643 1.00 51.12 1047 ALA A CA 1
ATOM 7983 C C . ALA A 1 1047 ? 7.744 14.965 28.367 1.00 51.12 1047 ALA A C 1
ATOM 7985 O O . ALA A 1 1047 ? 7.719 16.049 27.785 1.00 51.12 1047 ALA A O 1
ATOM 7986 N N . ALA A 1 1048 ? 7.079 13.903 27.904 1.00 54.16 1048 ALA A N 1
ATOM 7987 C CA . ALA A 1 1048 ? 6.233 13.983 26.715 1.00 54.16 1048 ALA A CA 1
ATOM 7988 C C . ALA A 1 1048 ? 5.041 14.927 26.986 1.00 54.16 1048 ALA A C 1
ATOM 7990 O O . ALA A 1 1048 ? 4.330 14.714 27.973 1.00 54.16 1048 ALA A O 1
ATOM 7991 N N . PRO A 1 1049 ? 4.802 15.953 26.150 1.00 59.19 1049 PRO A N 1
ATOM 7992 C CA . PRO A 1 1049 ? 3.668 16.853 26.327 1.00 59.19 1049 PRO A CA 1
ATOM 7993 C C . PRO A 1 1049 ? 2.358 16.142 25.973 1.00 59.19 1049 PRO A C 1
ATOM 7995 O O . PRO A 1 1049 ? 2.286 15.378 25.002 1.00 59.19 1049 PRO A O 1
ATOM 7998 N N . ASN A 1 1050 ? 1.307 16.425 26.744 1.00 71.81 1050 ASN A N 1
ATOM 7999 C CA . ASN A 1 1050 ? -0.021 15.865 26.534 1.00 71.81 1050 ASN A CA 1
ATOM 8000 C C . ASN A 1 1050 ? -0.972 16.955 26.025 1.00 71.81 1050 ASN A C 1
ATOM 8002 O O . ASN A 1 1050 ? -1.068 18.046 26.582 1.00 71.81 1050 ASN A O 1
ATOM 8006 N N . VAL A 1 1051 ? -1.703 16.651 24.958 1.00 79.50 1051 VAL A N 1
ATOM 8007 C CA . VAL A 1 1051 ? -2.839 17.448 24.495 1.00 79.50 1051 VAL A CA 1
ATOM 8008 C C . VAL A 1 1051 ? -4.099 16.706 24.905 1.00 79.50 1051 VAL A C 1
ATOM 8010 O O . VAL A 1 1051 ? -4.230 15.517 24.650 1.00 79.50 1051 VAL A O 1
ATOM 8013 N N . MET A 1 1052 ? -5.038 17.384 25.540 1.00 80.31 1052 MET A N 1
ATOM 8014 C CA . MET A 1 1052 ? -6.326 16.818 25.902 1.00 80.31 1052 MET A CA 1
ATOM 8015 C C . MET A 1 1052 ? -7.420 17.423 25.034 1.00 80.31 1052 MET A C 1
ATOM 8017 O O . MET A 1 1052 ? -7.490 18.637 24.858 1.00 80.31 1052 MET A O 1
ATOM 8021 N N . VAL A 1 1053 ? -8.294 16.575 24.508 1.00 86.25 1053 VAL A N 1
ATOM 8022 C CA . VAL A 1 1053 ? -9.488 16.981 23.777 1.00 86.25 1053 VAL A CA 1
ATOM 8023 C C . VAL A 1 1053 ? -10.705 16.715 24.652 1.00 86.25 1053 VAL A C 1
ATOM 8025 O O . VAL A 1 1053 ? -11.027 15.570 24.974 1.00 86.25 1053 VAL A O 1
ATOM 8028 N N . GLU A 1 1054 ? -11.368 17.795 25.049 1.00 82.19 1054 GLU A N 1
ATOM 8029 C CA . GLU A 1 1054 ? -12.476 17.799 25.994 1.00 82.19 1054 GLU A CA 1
ATOM 8030 C C . GLU A 1 1054 ? -13.824 17.940 25.264 1.00 82.19 1054 GLU A C 1
ATOM 8032 O O . GLU A 1 1054 ? -14.056 18.949 24.588 1.00 82.19 1054 GLU A O 1
ATOM 8037 N N . PRO A 1 1055 ? -14.740 16.965 25.398 1.00 83.69 1055 PRO A N 1
ATOM 8038 C CA . PRO A 1 1055 ? -16.107 17.073 24.897 1.00 83.69 1055 PRO A CA 1
ATOM 8039 C C . PRO A 1 1055 ? -17.001 17.872 25.860 1.00 83.69 1055 PRO A C 1
ATOM 8041 O O . PRO A 1 1055 ? -17.144 17.543 27.041 1.00 83.69 1055 PRO A O 1
ATOM 8044 N N . LEU A 1 1056 ? -17.685 18.891 25.343 1.00 77.50 1056 LEU A N 1
ATOM 8045 C CA . LEU A 1 1056 ? -18.420 19.871 26.151 1.00 77.50 1056 LEU A CA 1
ATOM 8046 C C . LEU A 1 1056 ? -19.922 19.592 26.287 1.00 77.50 1056 LEU A C 1
ATOM 8048 O O . LEU A 1 1056 ? -20.529 20.006 27.274 1.00 77.50 1056 LEU A O 1
ATOM 8052 N N . THR A 1 1057 ? -20.530 18.899 25.327 1.00 69.81 1057 THR A N 1
ATOM 8053 C CA . THR A 1 1057 ? -21.997 18.769 25.203 1.00 69.81 1057 THR A CA 1
ATOM 8054 C C . THR A 1 1057 ? -22.526 17.354 25.434 1.00 69.81 1057 THR A C 1
ATOM 8056 O O . THR A 1 1057 ? -23.606 17.204 26.001 1.00 69.81 1057 THR A O 1
ATOM 8059 N N . ASP A 1 1058 ? -21.750 16.324 25.089 1.00 66.75 1058 ASP A N 1
ATOM 8060 C CA . ASP A 1 1058 ? -22.272 14.953 24.948 1.00 66.75 1058 ASP A CA 1
ATOM 8061 C C . ASP A 1 1058 ? -21.833 13.975 26.056 1.00 66.75 1058 ASP A C 1
ATOM 8063 O O . ASP A 1 1058 ? -22.101 12.778 25.972 1.00 66.75 1058 ASP A O 1
ATOM 8067 N N . GLY A 1 1059 ? -21.124 14.448 27.089 1.00 65.06 1059 GLY A N 1
ATOM 8068 C CA . GLY A 1 1059 ? -20.713 13.620 28.238 1.00 65.06 1059 GLY A CA 1
ATOM 8069 C C . GLY A 1 1059 ? -19.729 12.483 27.916 1.00 65.06 1059 GLY A C 1
ATOM 8070 O O . GLY A 1 1059 ? -19.520 11.604 28.750 1.00 65.06 1059 GLY A O 1
ATOM 8071 N N . ARG A 1 1060 ? -19.127 12.485 26.719 1.00 74.44 1060 ARG A N 1
ATOM 8072 C CA . ARG A 1 1060 ? -18.044 11.563 26.345 1.00 74.44 1060 ARG A CA 1
ATOM 8073 C C . ARG A 1 1060 ? -16.828 11.767 27.268 1.00 74.44 1060 ARG A C 1
ATOM 8075 O O . ARG A 1 1060 ? -16.671 12.859 27.813 1.00 74.44 1060 ARG A O 1
ATOM 8082 N N . PRO A 1 1061 ? -15.975 10.749 27.464 1.00 75.94 1061 PRO A N 1
ATOM 8083 C CA . PRO A 1 1061 ? -14.731 10.939 28.198 1.00 75.94 1061 PRO A CA 1
ATOM 8084 C C . PRO A 1 1061 ? -13.766 11.837 27.414 1.00 75.94 1061 PRO A C 1
ATOM 8086 O O . PRO A 1 1061 ? -13.755 11.814 26.180 1.00 75.94 1061 PRO A O 1
ATOM 8089 N N . SER A 1 1062 ? -12.950 12.599 28.142 1.00 77.88 1062 SER A N 1
ATOM 8090 C CA . SER A 1 1062 ? -11.815 13.350 27.604 1.00 77.88 1062 SER A CA 1
ATOM 8091 C C . SER A 1 1062 ? -10.862 12.410 26.866 1.00 77.88 1062 SER A C 1
ATOM 8093 O O . SER A 1 1062 ? -10.609 11.290 27.318 1.00 77.88 1062 SER A O 1
ATOM 8095 N N . GLN A 1 1063 ? -10.326 12.856 25.735 1.00 80.75 1063 GLN A N 1
ATOM 8096 C CA . GLN A 1 1063 ? -9.332 12.103 24.972 1.00 80.75 1063 GLN A CA 1
ATOM 8097 C C . GLN A 1 1063 ? -7.951 12.707 25.216 1.00 80.75 1063 GLN A C 1
ATOM 8099 O O . GLN A 1 1063 ? -7.741 13.885 24.941 1.00 80.75 1063 GLN A O 1
ATOM 8104 N N . THR A 1 1064 ? -7.002 11.913 25.710 1.00 79.62 1064 THR A N 1
ATOM 8105 C CA . THR A 1 1064 ? -5.607 12.350 25.861 1.00 79.62 1064 THR A CA 1
ATOM 8106 C C . THR A 1 1064 ? -4.797 11.910 24.650 1.00 79.62 1064 THR A C 1
ATOM 8108 O O . THR A 1 1064 ? -4.684 10.721 24.362 1.00 79.62 1064 THR A O 1
ATOM 8111 N N . ILE A 1 1065 ? -4.218 12.884 23.961 1.00 78.50 1065 ILE A N 1
ATOM 8112 C CA . ILE A 1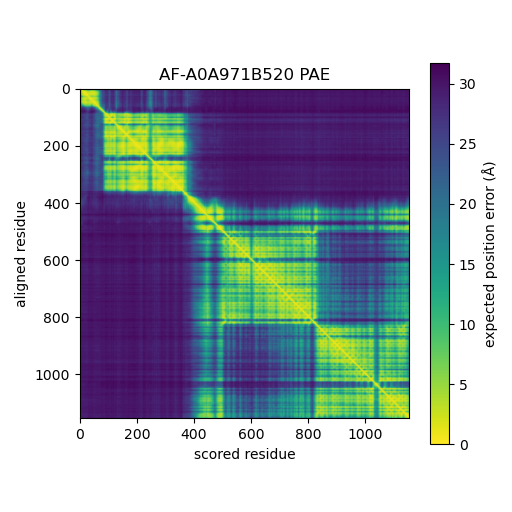 1065 ? -3.340 12.737 22.808 1.00 78.50 1065 ILE A CA 1
ATOM 8113 C C . ILE A 1 1065 ? -1.902 12.999 23.260 1.00 78.50 1065 ILE A C 1
ATOM 8115 O O . ILE A 1 1065 ? -1.566 14.094 23.715 1.00 78.50 1065 ILE A O 1
ATOM 8119 N N . THR A 1 1066 ? -1.030 12.007 23.102 1.00 71.25 1066 THR A N 1
ATOM 8120 C CA . THR A 1 1066 ? 0.401 12.140 23.409 1.00 71.25 1066 THR A CA 1
ATOM 8121 C C . THR A 1 1066 ? 1.175 12.501 22.142 1.00 71.25 1066 THR A C 1
ATOM 8123 O O . THR A 1 1066 ? 1.083 11.801 21.134 1.00 71.25 1066 THR A O 1
ATOM 8126 N N . GLY A 1 1067 ? 1.922 13.608 22.179 1.00 63.28 1067 GLY A N 1
ATOM 8127 C CA . GLY A 1 1067 ? 2.698 14.105 21.039 1.00 63.28 1067 GLY A CA 1
ATOM 8128 C C . GLY A 1 1067 ? 4.157 13.620 21.009 1.00 63.28 1067 GLY A C 1
ATOM 8129 O O . GLY A 1 1067 ? 4.707 13.262 22.050 1.00 63.28 1067 GLY A O 1
ATOM 8130 N N . PRO A 1 1068 ? 4.823 13.645 19.835 1.00 60.72 1068 PRO A N 1
ATOM 8131 C CA . PRO A 1 1068 ? 6.235 13.265 19.680 1.00 60.72 1068 PRO A CA 1
ATOM 8132 C C . PRO A 1 1068 ? 7.225 14.306 20.241 1.00 60.72 1068 PRO A C 1
ATOM 8134 O O . PRO A 1 1068 ? 8.382 13.977 20.500 1.00 60.72 1068 PRO A O 1
ATOM 8137 N N . SER A 1 1069 ? 6.807 15.569 20.376 1.00 63.69 1069 SER A N 1
ATOM 8138 C CA . SER A 1 1069 ? 7.620 16.691 20.861 1.00 63.69 1069 SER A CA 1
ATOM 8139 C C . SER A 1 1069 ? 6.728 17.846 21.331 1.00 63.69 1069 SER A C 1
ATOM 8141 O O . SER A 1 1069 ? 5.505 17.749 21.220 1.00 63.69 1069 SER A O 1
ATOM 8143 N N . ASP A 1 1070 ? 7.331 18.932 21.833 1.00 66.88 1070 ASP A N 1
ATOM 8144 C CA . ASP A 1 1070 ? 6.640 20.162 22.248 1.00 66.88 1070 ASP A CA 1
ATOM 8145 C C . ASP A 1 1070 ? 5.591 20.600 21.219 1.00 66.88 1070 ASP A C 1
ATOM 8147 O O . ASP A 1 1070 ? 5.896 20.910 20.061 1.00 66.88 1070 ASP A O 1
ATOM 8151 N N . PHE A 1 1071 ? 4.343 20.638 21.669 1.00 68.75 1071 PHE A N 1
ATOM 8152 C CA . PHE A 1 1071 ? 3.220 21.167 20.917 1.00 68.75 1071 PHE A CA 1
ATOM 8153 C C . PHE A 1 1071 ? 3.300 22.700 20.870 1.00 68.75 1071 PHE A C 1
ATOM 8155 O O . PHE A 1 1071 ? 3.675 23.355 21.844 1.00 68.75 1071 PHE A O 1
ATOM 8162 N N . ASN A 1 1072 ? 2.974 23.283 19.717 1.00 67.56 1072 ASN A N 1
ATOM 8163 C CA . ASN A 1 1072 ? 2.809 24.727 19.592 1.00 67.56 1072 ASN A CA 1
ATOM 8164 C C . ASN A 1 1072 ? 1.312 25.045 19.622 1.00 67.56 1072 ASN A C 1
ATOM 8166 O O . ASN A 1 1072 ? 0.581 24.585 18.752 1.00 67.56 1072 ASN A O 1
ATOM 8170 N N . GLU A 1 1073 ? 0.873 25.865 20.579 1.00 66.44 1073 GLU A N 1
ATOM 8171 C CA . GLU A 1 1073 ? -0.541 26.216 20.801 1.00 66.44 1073 GLU A CA 1
ATOM 8172 C C . GLU A 1 1073 ? -1.245 26.701 19.523 1.00 66.44 1073 GLU A C 1
ATOM 8174 O O . GLU A 1 1073 ? -2.411 26.397 19.289 1.00 66.44 1073 GLU A O 1
ATOM 8179 N N . ARG A 1 1074 ? -0.519 27.402 18.646 1.00 69.38 1074 ARG A N 1
ATOM 8180 C CA . ARG A 1 1074 ? -1.044 27.944 17.381 1.00 69.38 1074 ARG A CA 1
ATOM 8181 C C . ARG A 1 1074 ? -1.059 26.948 16.230 1.00 69.38 1074 ARG A C 1
ATOM 8183 O O . ARG A 1 1074 ? -1.648 27.207 15.182 1.00 69.38 1074 ARG A O 1
ATOM 8190 N N . ALA A 1 1075 ? -0.394 25.817 16.403 1.00 80.25 1075 ALA A N 1
ATOM 8191 C CA . ALA A 1 1075 ? -0.389 24.719 15.461 1.00 80.25 1075 ALA A CA 1
ATOM 8192 C C . ALA A 1 1075 ? -1.517 23.729 15.785 1.00 80.25 1075 ALA A C 1
ATOM 8194 O O . ALA A 1 1075 ? -1.315 22.526 15.702 1.00 80.25 1075 ALA A O 1
ATOM 8195 N N . CYS A 1 1076 ? -2.709 24.213 16.145 1.00 87.81 1076 CYS A N 1
ATOM 8196 C CA . CYS A 1 1076 ? -3.913 23.390 16.182 1.00 87.81 1076 CYS A CA 1
ATOM 8197 C C . CYS A 1 1076 ? -5.022 23.996 15.328 1.00 87.81 1076 CYS A C 1
ATOM 8199 O O . CYS A 1 1076 ? -5.210 25.209 15.295 1.00 87.81 1076 CYS A O 1
ATOM 8201 N N . ALA A 1 1077 ? -5.748 23.139 14.614 1.00 87.75 1077 ALA A N 1
ATOM 8202 C CA . ALA A 1 1077 ? -6.871 23.557 13.791 1.00 87.75 1077 ALA A CA 1
ATOM 8203 C C . ALA A 1 1077 ? -7.925 22.454 13.721 1.00 87.75 1077 ALA A C 1
ATOM 8205 O O . ALA A 1 1077 ? -7.595 21.287 13.513 1.00 87.75 1077 ALA A O 1
ATOM 8206 N N . PHE A 1 1078 ? -9.193 22.835 13.836 1.00 87.75 1078 PHE A N 1
ATOM 8207 C CA . PHE A 1 1078 ? -10.316 21.948 13.553 1.00 87.75 1078 PHE A CA 1
ATOM 8208 C C . PHE A 1 1078 ? -10.721 22.053 12.085 1.00 87.75 1078 PHE A C 1
ATOM 8210 O O . PHE A 1 1078 ? -10.664 23.132 11.487 1.00 87.75 1078 PHE A O 1
ATOM 8217 N N . SER A 1 1079 ? -11.167 20.942 11.503 1.00 86.75 1079 SER A N 1
ATOM 8218 C CA . SER A 1 1079 ? -11.841 20.984 10.210 1.00 86.75 1079 SER A CA 1
ATOM 8219 C C . SER A 1 1079 ? -13.167 21.750 10.319 1.00 86.75 1079 SER A C 1
ATOM 8221 O O . SER A 1 1079 ? -13.775 21.780 11.391 1.00 86.75 1079 SER A O 1
ATOM 8223 N N . PRO A 1 1080 ? -13.662 22.356 9.223 1.00 81.50 1080 PRO A N 1
ATOM 8224 C CA . PRO A 1 1080 ? -14.897 23.145 9.252 1.00 81.50 1080 PRO A CA 1
ATOM 8225 C C . PRO A 1 1080 ? -16.141 22.368 9.707 1.00 81.50 1080 PRO A C 1
ATOM 8227 O O . PRO A 1 1080 ? -17.072 22.961 10.238 1.00 81.50 1080 PRO A O 1
ATOM 8230 N N . ASP A 1 1081 ? -16.153 21.046 9.519 1.00 81.00 1081 ASP A N 1
ATOM 8231 C CA . ASP A 1 1081 ? -17.212 20.145 9.989 1.00 81.00 1081 ASP A CA 1
ATOM 8232 C C . ASP A 1 1081 ? -17.045 19.705 11.459 1.00 81.00 1081 ASP A C 1
ATOM 8234 O O . ASP A 1 1081 ? -17.870 18.946 11.962 1.00 81.00 1081 ASP A O 1
ATOM 8238 N N . GLY A 1 1082 ? -15.982 20.144 12.144 1.00 80.25 1082 GLY A N 1
ATOM 8239 C CA . GLY A 1 1082 ? -15.680 19.812 13.540 1.00 80.25 1082 GLY A CA 1
ATOM 8240 C C . GLY A 1 1082 ? -15.235 18.368 13.783 1.00 80.25 1082 GLY A C 1
ATOM 8241 O O . GLY A 1 1082 ? -15.019 17.986 14.931 1.00 80.25 1082 GLY A O 1
ATOM 8242 N N . ARG A 1 1083 ? -15.089 17.554 12.730 1.00 86.44 1083 ARG A N 1
ATOM 8243 C CA . ARG A 1 1083 ? -14.778 16.123 12.852 1.00 86.44 1083 ARG A CA 1
ATOM 8244 C C . ARG A 1 1083 ? -13.293 15.846 13.065 1.00 86.44 1083 ARG A C 1
ATOM 8246 O O . ARG A 1 1083 ? -12.947 14.942 13.825 1.00 86.44 1083 ARG A O 1
ATOM 8253 N N . LEU A 1 1084 ? -12.438 16.563 12.343 1.00 89.38 1084 LEU A N 1
ATOM 8254 C CA . LEU A 1 1084 ? -11.001 16.338 12.322 1.00 89.38 1084 LEU A CA 1
ATOM 8255 C C . LEU A 1 1084 ? -10.273 17.410 13.130 1.00 89.38 1084 LEU A C 1
ATOM 8257 O O . LEU A 1 1084 ? -10.605 18.593 13.050 1.00 89.38 1084 LEU A O 1
ATOM 8261 N N . LEU A 1 1085 ? -9.232 16.997 13.846 1.00 90.81 1085 LEU A N 1
ATOM 8262 C CA . LEU A 1 1085 ? -8.317 17.884 14.559 1.00 90.81 1085 LEU A CA 1
ATOM 8263 C C . LEU A 1 1085 ? -6.898 17.687 14.036 1.00 90.81 1085 LEU A C 1
ATOM 8265 O O . LEU A 1 1085 ? -6.365 16.583 14.111 1.00 90.81 1085 LEU A O 1
ATOM 8269 N N . ALA A 1 1086 ? -6.287 18.751 13.522 1.00 90.44 1086 ALA A N 1
ATOM 8270 C CA . ALA A 1 1086 ? -4.880 18.768 13.147 1.00 90.44 1086 ALA A CA 1
ATOM 8271 C C . ALA A 1 1086 ? -4.046 19.401 14.267 1.00 90.44 1086 ALA A C 1
ATOM 8273 O O . ALA A 1 1086 ? -4.396 20.480 14.748 1.00 90.44 1086 ALA A O 1
ATOM 8274 N N . LEU A 1 1087 ? -2.944 18.758 14.649 1.00 89.38 1087 LEU A N 1
ATOM 8275 C CA . LEU A 1 1087 ? -1.971 19.243 15.629 1.00 89.38 1087 LEU A CA 1
ATOM 8276 C C . LEU A 1 1087 ? -0.580 19.262 14.998 1.00 89.38 1087 LEU A C 1
ATOM 8278 O O . LEU A 1 1087 ? -0.197 18.322 14.310 1.00 89.38 1087 LEU A O 1
ATOM 8282 N N . GLY A 1 1088 ? 0.186 20.318 15.231 1.00 86.25 1088 GLY A N 1
ATOM 8283 C CA . GLY A 1 1088 ? 1.551 20.484 14.755 1.00 86.25 1088 GLY A CA 1
ATOM 8284 C C . GLY A 1 1088 ? 2.529 20.652 15.909 1.00 86.25 1088 GLY A C 1
ATOM 8285 O O . GLY A 1 1088 ? 2.214 21.237 16.947 1.00 86.25 1088 GLY A O 1
ATOM 8286 N N . TYR A 1 1089 ? 3.737 20.139 15.711 1.00 82.62 1089 TYR A N 1
ATOM 8287 C CA . TYR A 1 1089 ? 4.743 20.010 16.758 1.00 82.62 1089 TYR A CA 1
ATOM 8288 C C . TYR A 1 1089 ? 6.061 20.694 16.368 1.00 82.62 1089 TYR A C 1
ATOM 8290 O O . TYR A 1 1089 ? 6.330 20.990 15.195 1.00 82.62 1089 TYR A O 1
ATOM 8298 N N . ARG A 1 1090 ? 6.912 20.973 17.364 1.00 76.50 1090 ARG A N 1
ATOM 8299 C CA . ARG A 1 1090 ? 8.195 21.667 17.157 1.00 76.50 1090 ARG A CA 1
ATOM 8300 C C . ARG A 1 1090 ? 9.227 20.853 16.380 1.00 76.50 1090 ARG A C 1
ATOM 8302 O O . ARG A 1 1090 ? 10.109 21.445 15.765 1.00 76.50 1090 ARG A O 1
ATOM 8309 N N . ASP A 1 1091 ? 9.126 19.530 16.377 1.00 72.31 1091 ASP A N 1
ATOM 8310 C CA . ASP A 1 1091 ? 9.961 18.643 15.554 1.00 72.31 1091 ASP A CA 1
ATOM 8311 C C . ASP A 1 1091 ? 9.593 18.651 14.054 1.00 72.31 1091 ASP A C 1
ATOM 8313 O O . ASP A 1 1091 ? 10.270 17.986 13.255 1.00 72.31 1091 ASP A O 1
ATOM 8317 N N . GLY A 1 1092 ? 8.546 19.405 13.690 1.00 75.50 1092 GLY A N 1
ATOM 8318 C CA . GLY A 1 1092 ? 7.995 19.507 12.342 1.00 75.50 1092 GLY A CA 1
ATOM 8319 C C . GLY A 1 1092 ? 6.952 18.439 12.011 1.00 75.50 1092 GLY A C 1
ATOM 8320 O O . GLY A 1 1092 ? 6.550 18.312 10.849 1.00 75.50 1092 GLY A O 1
ATOM 8321 N N . SER A 1 1093 ? 6.522 17.664 13.008 1.00 81.62 1093 SER A N 1
ATOM 8322 C CA . SER A 1 1093 ? 5.469 16.666 12.857 1.00 81.62 1093 SER A CA 1
ATOM 8323 C C . SER A 1 1093 ? 4.081 17.309 12.844 1.00 81.62 1093 SER A C 1
ATOM 8325 O O . SER A 1 1093 ? 3.850 18.344 13.469 1.00 81.62 1093 SER A O 1
ATOM 8327 N N . ILE A 1 1094 ? 3.151 16.686 12.126 1.00 87.19 1094 ILE A N 1
ATOM 8328 C CA . ILE A 1 1094 ? 1.727 17.018 12.088 1.00 87.19 1094 ILE A CA 1
ATOM 8329 C C . ILE A 1 1094 ? 0.950 15.726 12.320 1.00 87.19 1094 ILE A C 1
ATOM 8331 O O . ILE A 1 1094 ? 1.171 14.747 11.605 1.00 87.19 1094 ILE A O 1
ATOM 8335 N N . THR A 1 1095 ? 0.033 15.729 13.282 1.00 86.56 1095 THR A N 1
ATOM 8336 C CA . THR A 1 1095 ? -0.953 14.663 13.475 1.00 86.56 1095 THR A CA 1
ATOM 8337 C C . THR A 1 1095 ? -2.344 15.146 13.092 1.00 86.56 1095 THR A C 1
ATOM 8339 O O . THR A 1 1095 ? -2.674 16.320 13.246 1.00 86.56 1095 THR A O 1
ATOM 8342 N N . LEU A 1 1096 ? -3.168 14.240 12.580 1.00 88.56 1096 LEU A N 1
ATOM 8343 C CA . LEU A 1 1096 ? -4.581 14.458 12.309 1.00 88.56 1096 LEU A CA 1
ATOM 8344 C C . LEU A 1 1096 ? -5.389 13.385 13.024 1.00 88.56 1096 LEU A C 1
ATOM 8346 O O . LEU A 1 1096 ? -5.079 12.207 12.888 1.00 88.56 1096 LEU A O 1
ATOM 8350 N N . TRP A 1 1097 ? -6.445 13.786 13.719 1.00 87.38 1097 TRP A N 1
ATOM 8351 C CA . TRP A 1 1097 ? -7.273 12.921 14.556 1.00 87.38 1097 TRP A CA 1
ATOM 8352 C C . TRP A 1 1097 ? -8.734 12.974 14.122 1.00 87.38 1097 TRP A C 1
ATOM 8354 O O . TRP A 1 1097 ? -9.248 14.056 13.843 1.00 87.38 1097 TRP A O 1
ATOM 8364 N N . ASP A 1 1098 ? -9.405 11.822 14.084 1.00 86.94 1098 ASP A N 1
ATOM 8365 C CA . ASP A 1 1098 ? -10.863 11.728 13.956 1.00 86.94 1098 ASP A CA 1
ATOM 8366 C C . ASP A 1 1098 ? -11.451 11.701 15.368 1.00 86.94 1098 ASP A C 1
ATOM 8368 O O . ASP A 1 1098 ? -11.346 10.701 16.080 1.00 86.94 1098 ASP A O 1
ATOM 8372 N N . LEU A 1 1099 ? -12.038 12.820 15.793 1.00 84.75 1099 LEU A N 1
ATOM 8373 C CA . LEU A 1 1099 ? -12.484 13.001 17.176 1.00 84.75 1099 LEU A CA 1
ATOM 8374 C C . LEU A 1 1099 ? -13.654 12.085 17.565 1.00 84.75 1099 LEU A C 1
ATOM 8376 O O . LEU A 1 1099 ? -13.616 11.511 18.657 1.00 84.75 1099 LEU A O 1
ATOM 8380 N N . PRO A 1 1100 ? -14.688 11.885 16.716 1.00 81.38 1100 PRO A N 1
ATOM 8381 C CA . PRO A 1 1100 ? -15.714 10.885 16.987 1.00 81.38 1100 PRO A CA 1
ATOM 8382 C C . PRO A 1 1100 ? -15.177 9.471 17.219 1.00 81.38 1100 PRO A C 1
ATOM 8384 O O . PRO A 1 1100 ? -15.736 8.777 18.069 1.00 81.38 1100 PRO A O 1
ATOM 8387 N N . ALA A 1 1101 ? -14.149 9.055 16.471 1.00 80.06 1101 ALA A N 1
ATOM 8388 C CA . ALA A 1 1101 ? -13.534 7.733 16.598 1.00 80.06 1101 ALA A CA 1
ATOM 8389 C C . ALA A 1 1101 ? -12.480 7.659 17.718 1.00 80.06 1101 ALA A C 1
ATOM 8391 O O . ALA A 1 1101 ? -12.273 6.588 18.282 1.00 80.06 1101 ALA A O 1
ATOM 8392 N N . GLY A 1 1102 ? -11.845 8.784 18.061 1.00 78.31 1102 GLY A N 1
ATOM 8393 C CA . GLY A 1 1102 ? -10.710 8.833 18.986 1.00 78.31 1102 GLY A CA 1
ATOM 8394 C C . GLY A 1 1102 ? -9.438 8.210 18.406 1.00 78.31 1102 GLY A C 1
ATOM 8395 O O . GLY A 1 1102 ? -8.583 7.749 19.158 1.00 78.31 1102 GLY A O 1
ATOM 8396 N N . GLU A 1 1103 ? -9.326 8.159 17.077 1.00 80.69 1103 GLU A N 1
ATOM 8397 C CA . GLU A 1 1103 ? -8.218 7.514 16.374 1.00 80.69 1103 GLU A CA 1
ATOM 8398 C C . GLU A 1 1103 ? -7.353 8.545 15.645 1.00 80.69 1103 GLU A C 1
ATOM 8400 O O . GLU A 1 1103 ? -7.854 9.504 15.043 1.00 80.69 1103 GLU A O 1
ATOM 8405 N N . GLU A 1 1104 ? -6.038 8.325 15.678 1.00 82.12 1104 GLU A N 1
ATOM 8406 C CA . GLU A 1 1104 ? -5.110 9.055 14.826 1.00 82.12 1104 GLU A CA 1
ATOM 8407 C C . GLU A 1 1104 ? -5.346 8.628 13.375 1.00 82.12 1104 GLU A C 1
ATOM 8409 O O . GLU A 1 1104 ? -5.166 7.472 12.992 1.00 82.12 1104 GLU A O 1
ATOM 8414 N N . VAL A 1 1105 ? -5.759 9.591 12.559 1.00 77.94 1105 VAL A N 1
ATOM 8415 C CA . VAL A 1 1105 ? -5.921 9.425 11.122 1.00 77.94 1105 VAL A CA 1
ATOM 8416 C C . VAL A 1 1105 ? -4.540 9.427 10.490 1.00 77.94 1105 VAL A C 1
ATOM 8418 O O . VAL A 1 1105 ? -4.180 8.471 9.830 1.00 77.94 1105 VAL A O 1
ATOM 8421 N N . PHE A 1 1106 ? -3.704 10.443 10.685 1.00 74.31 1106 PHE A N 1
ATOM 8422 C CA . PHE A 1 1106 ? -2.343 10.385 10.143 1.00 74.31 1106 PHE A CA 1
ATOM 8423 C C . PHE A 1 1106 ? -1.332 11.075 11.043 1.00 74.31 1106 PHE A C 1
ATOM 8425 O O . PHE A 1 1106 ? -1.662 12.057 11.700 1.00 74.31 1106 PHE A O 1
ATOM 8432 N N . HIS A 1 1107 ? -0.081 10.631 10.961 1.00 82.25 1107 HIS A N 1
ATOM 8433 C CA . HIS A 1 1107 ? 1.080 11.318 11.504 1.00 82.25 1107 HIS A CA 1
ATOM 8434 C C . HIS A 1 1107 ? 2.121 11.489 10.406 1.00 82.25 1107 HIS A C 1
ATOM 8436 O O . HIS A 1 1107 ? 2.457 10.549 9.687 1.00 82.25 1107 HIS A O 1
ATOM 8442 N N . VAL A 1 1108 ? 2.632 12.701 10.239 1.00 75.62 1108 VAL A N 1
ATOM 8443 C CA . VAL A 1 1108 ? 3.640 12.984 9.222 1.00 75.62 1108 VAL A CA 1
ATOM 8444 C C . VAL A 1 1108 ? 4.678 13.937 9.754 1.00 75.62 1108 VAL A C 1
ATOM 8446 O O . VAL A 1 1108 ? 4.342 14.952 10.353 1.00 75.62 1108 VAL A O 1
ATOM 8449 N N . ARG A 1 1109 ? 5.945 13.670 9.451 1.00 74.25 1109 ARG A N 1
ATOM 8450 C CA . ARG A 1 1109 ? 6.980 14.683 9.608 1.00 74.25 1109 ARG A CA 1
ATOM 8451 C C . ARG A 1 1109 ? 7.003 15.549 8.360 1.00 74.25 1109 ARG A C 1
ATOM 8453 O O . ARG A 1 1109 ? 7.632 15.190 7.370 1.00 74.25 1109 ARG A O 1
ATOM 8460 N N . TYR A 1 1110 ? 6.262 16.657 8.392 1.00 70.31 1110 TYR A N 1
ATOM 8461 C CA . TYR A 1 1110 ? 6.086 17.525 7.230 1.00 70.31 1110 TYR A CA 1
ATOM 8462 C C . TYR A 1 1110 ? 7.442 18.039 6.738 1.00 70.31 1110 TYR A C 1
ATOM 8464 O O . TYR A 1 1110 ? 7.764 17.886 5.559 1.00 70.31 1110 TYR A O 1
ATOM 8472 N N . ARG A 1 1111 ? 8.255 18.602 7.651 1.00 68.31 1111 ARG A N 1
ATOM 8473 C CA . ARG A 1 1111 ? 9.621 19.107 7.401 1.00 68.31 1111 ARG A CA 1
ATOM 8474 C C . ARG A 1 1111 ? 10.492 19.056 8.657 1.00 68.31 1111 ARG A C 1
ATOM 8476 O O . ARG A 1 1111 ? 10.031 18.704 9.730 1.00 68.31 1111 ARG A O 1
ATOM 8483 N N . GLN A 1 1112 ? 11.761 19.442 8.519 1.00 66.69 1112 GLN A N 1
ATOM 8484 C CA . GLN A 1 1112 ? 12.712 19.633 9.630 1.00 66.69 1112 GLN A CA 1
ATOM 8485 C C . GLN A 1 1112 ? 12.531 20.984 10.362 1.00 66.69 1112 GLN A C 1
ATOM 8487 O O . GLN A 1 1112 ? 13.354 21.340 11.201 1.00 66.69 1112 GLN A O 1
ATOM 8492 N N . LEU A 1 1113 ? 11.502 21.767 10.014 1.00 72.00 1113 LEU A N 1
ATOM 8493 C CA . LEU A 1 1113 ? 11.206 23.056 10.642 1.00 72.00 1113 LEU A CA 1
ATOM 8494 C C . LEU A 1 1113 ? 10.013 22.920 11.598 1.00 72.00 1113 LEU A C 1
ATOM 8496 O O . LEU A 1 1113 ? 9.074 22.197 11.263 1.00 72.00 1113 LEU A O 1
ATOM 8500 N N . PRO A 1 1114 ? 10.006 23.643 12.734 1.00 76.88 1114 PRO A N 1
ATOM 8501 C CA . PRO A 1 1114 ? 8.869 23.671 13.648 1.00 76.88 1114 PRO A CA 1
ATOM 8502 C C . PRO A 1 1114 ? 7.585 24.116 12.951 1.00 76.88 1114 PRO A C 1
ATOM 8504 O O . PRO A 1 1114 ? 7.599 25.105 12.208 1.00 76.88 1114 PRO A O 1
ATOM 8507 N N . ILE A 1 1115 ? 6.475 23.432 13.242 1.00 84.62 1115 ILE A N 1
ATOM 8508 C CA . ILE A 1 1115 ? 5.157 23.888 12.802 1.00 84.62 1115 ILE A CA 1
ATOM 8509 C C . ILE A 1 1115 ? 4.752 25.090 13.658 1.00 84.62 1115 ILE A C 1
ATOM 8511 O O . ILE A 1 1115 ? 4.691 25.025 14.890 1.00 84.62 1115 ILE A O 1
ATOM 8515 N N . THR A 1 1116 ? 4.527 26.222 13.001 1.00 80.94 1116 THR A N 1
ATOM 8516 C CA . THR A 1 1116 ? 4.191 27.493 13.648 1.00 80.94 1116 THR A CA 1
ATOM 8517 C C . THR A 1 1116 ? 2.690 27.728 13.693 1.00 80.94 1116 THR A C 1
ATOM 8519 O O . THR A 1 1116 ? 2.199 28.283 14.675 1.00 80.94 1116 THR A O 1
ATOM 8522 N N . GLN A 1 1117 ? 1.965 27.294 12.659 1.00 84.94 1117 GLN A N 1
ATOM 8523 C CA . GLN A 1 1117 ? 0.519 27.458 12.557 1.00 84.94 1117 GLN A CA 1
ATOM 8524 C C . GLN A 1 1117 ? -0.100 26.419 11.611 1.00 84.94 1117 GLN A C 1
ATOM 8526 O O . GLN A 1 1117 ? 0.519 26.028 10.621 1.00 84.94 1117 GLN A O 1
ATOM 8531 N N . LEU A 1 1118 ? -1.335 25.998 11.892 1.00 88.38 1118 LEU A N 1
ATOM 8532 C CA . LEU A 1 1118 ? -2.149 25.159 11.008 1.00 88.38 1118 LEU A CA 1
ATOM 8533 C C . LEU A 1 1118 ? -3.497 25.835 10.739 1.00 88.38 1118 LEU A C 1
ATOM 8535 O O . LEU A 1 1118 ? -4.022 26.528 11.606 1.00 88.38 1118 LEU A O 1
ATOM 8539 N N . ALA A 1 1119 ? -4.071 25.628 9.553 1.00 86.38 1119 ALA A N 1
ATOM 8540 C CA . ALA A 1 1119 ? -5.447 26.040 9.260 1.00 86.38 1119 ALA A CA 1
ATOM 8541 C C . ALA A 1 1119 ? -6.083 25.150 8.188 1.00 86.38 1119 ALA A C 1
ATOM 8543 O O . ALA A 1 1119 ? -5.434 24.792 7.206 1.00 86.38 1119 ALA A O 1
ATOM 8544 N N . PHE A 1 1120 ? -7.369 24.832 8.327 1.00 85.25 1120 PHE A N 1
ATOM 8545 C CA . PHE A 1 1120 ? -8.119 24.174 7.258 1.00 85.25 1120 PHE A CA 1
ATOM 8546 C C . PHE A 1 1120 ? -8.677 25.188 6.261 1.00 85.25 1120 PHE A C 1
ATOM 8548 O O . PHE A 1 1120 ? -9.108 26.277 6.630 1.00 85.25 1120 PHE A O 1
ATOM 8555 N N . ALA A 1 1121 ? -8.717 24.800 4.988 1.00 79.44 1121 ALA A N 1
ATOM 8556 C CA . ALA A 1 1121 ? -9.284 25.598 3.908 1.00 79.44 1121 ALA A CA 1
ATOM 8557 C C . ALA A 1 1121 ? -10.119 24.737 2.945 1.00 79.44 1121 ALA A C 1
ATOM 8559 O O . ALA A 1 1121 ? -10.021 23.506 2.925 1.00 79.44 1121 ALA A O 1
ATOM 8560 N N . SER A 1 1122 ? -10.935 25.396 2.113 1.00 70.50 1122 SER A N 1
ATOM 8561 C CA . SER A 1 1122 ? -11.817 24.751 1.122 1.00 70.50 1122 SER A CA 1
ATOM 8562 C C . SER A 1 1122 ? -12.697 23.655 1.731 1.00 70.50 1122 SER A C 1
ATOM 8564 O O . SER A 1 1122 ? -12.656 22.511 1.275 1.00 70.50 1122 SER A O 1
ATOM 8566 N N . GLN A 1 1123 ? -13.453 23.983 2.783 1.00 73.75 1123 GLN A N 1
ATOM 8567 C CA . GLN A 1 1123 ? -14.358 23.026 3.440 1.00 73.75 1123 GLN A CA 1
ATOM 8568 C C . GLN A 1 1123 ? -13.640 21.764 3.969 1.00 73.75 1123 GLN A C 1
ATOM 8570 O O . GLN A 1 1123 ? -14.189 20.669 3.944 1.00 73.75 1123 GLN A O 1
ATOM 8575 N N . GLY A 1 1124 ? -12.383 21.898 4.409 1.00 75.31 1124 GLY A N 1
ATOM 8576 C CA . GLY A 1 1124 ? -11.611 20.795 4.994 1.00 75.31 1124 GLY A CA 1
ATOM 8577 C C . GLY A 1 1124 ? -10.812 19.954 3.995 1.00 75.31 1124 GLY A C 1
ATOM 8578 O O . GLY A 1 1124 ? -10.157 18.998 4.399 1.00 75.31 1124 GLY A O 1
ATOM 8579 N N . ARG A 1 1125 ? -10.813 20.300 2.699 1.00 83.31 1125 ARG A N 1
ATOM 8580 C CA . ARG A 1 1125 ? -10.010 19.586 1.690 1.00 83.31 1125 ARG A CA 1
ATOM 8581 C C . ARG A 1 1125 ? -8.510 19.858 1.814 1.00 83.31 1125 ARG A C 1
ATOM 8583 O O . ARG A 1 1125 ? -7.709 18.966 1.542 1.00 83.31 1125 ARG A O 1
ATOM 8590 N N . HIS A 1 1126 ? -8.137 21.085 2.164 1.00 82.81 1126 HIS A N 1
ATOM 8591 C CA . HIS A 1 1126 ? -6.740 21.502 2.220 1.00 82.81 1126 HIS A CA 1
ATOM 8592 C C . HIS A 1 1126 ? -6.340 21.820 3.657 1.00 82.81 1126 HIS A C 1
ATOM 8594 O O . HIS A 1 1126 ? -7.059 22.549 4.342 1.00 82.81 1126 HIS A O 1
ATOM 8600 N N . LEU A 1 1127 ? -5.182 21.317 4.080 1.00 86.62 1127 LEU A N 1
ATOM 8601 C CA . LEU A 1 1127 ? -4.531 21.711 5.326 1.00 86.62 1127 LEU A CA 1
ATOM 8602 C C . LEU A 1 1127 ? -3.375 22.658 4.999 1.00 86.62 1127 LEU A C 1
ATOM 8604 O O . LEU A 1 1127 ? -2.423 22.270 4.323 1.00 86.62 1127 LEU A O 1
ATOM 8608 N N . LEU A 1 1128 ? -3.478 23.902 5.449 1.00 85.75 1128 LEU A N 1
ATOM 8609 C CA . LEU A 1 1128 ? -2.421 24.896 5.350 1.00 85.75 1128 LEU A CA 1
ATOM 8610 C C . LEU A 1 1128 ? -1.461 24.743 6.525 1.00 85.75 1128 LEU A C 1
ATOM 8612 O O . LEU A 1 1128 ? -1.884 24.571 7.669 1.00 85.75 1128 LEU A O 1
ATOM 8616 N N . VAL A 1 1129 ? -0.172 24.828 6.224 1.00 85.06 1129 VAL A N 1
ATOM 8617 C CA . VAL A 1 1129 ? 0.926 24.567 7.143 1.00 85.06 1129 VAL A CA 1
ATOM 8618 C C . VAL A 1 1129 ? 1.889 25.742 7.121 1.00 85.06 1129 VAL A C 1
ATOM 8620 O O . VAL A 1 1129 ? 2.597 25.967 6.140 1.00 85.06 1129 VAL A O 1
ATOM 8623 N N . GLY A 1 1130 ? 1.934 26.472 8.227 1.00 80.12 1130 GLY A N 1
ATOM 8624 C CA . GLY A 1 1130 ? 3.038 27.361 8.545 1.00 80.12 1130 GLY A CA 1
ATOM 8625 C C . GLY A 1 1130 ? 4.168 26.542 9.126 1.00 80.12 1130 GLY A C 1
ATOM 8626 O O . GLY A 1 1130 ? 4.039 25.988 10.217 1.00 80.12 1130 GLY A O 1
ATOM 8627 N N . ASP A 1 1131 ? 5.276 26.478 8.406 1.00 73.44 1131 ASP A N 1
ATOM 8628 C CA . ASP A 1 1131 ? 6.565 26.187 9.009 1.00 73.44 1131 ASP A CA 1
ATOM 8629 C C . ASP A 1 1131 ? 7.289 27.519 9.235 1.00 73.44 1131 ASP A C 1
ATOM 8631 O O . ASP A 1 1131 ? 6.929 28.540 8.649 1.00 73.44 1131 ASP A O 1
ATOM 8635 N N . GLY A 1 1132 ? 8.293 27.569 10.105 1.00 67.31 1132 GLY A N 1
ATOM 8636 C CA . GLY A 1 1132 ? 9.109 28.775 10.312 1.00 67.31 1132 GLY A CA 1
ATOM 8637 C C . GLY A 1 1132 ? 9.925 29.227 9.084 1.00 67.31 1132 GLY A C 1
ATOM 8638 O O . GLY A 1 1132 ? 11.008 29.775 9.262 1.00 67.31 1132 GLY A O 1
ATOM 8639 N N . GLY A 1 1133 ? 9.482 28.945 7.855 1.00 67.94 1133 GLY A N 1
ATOM 8640 C CA . GLY A 1 1133 ? 10.033 29.414 6.590 1.00 67.94 1133 GLY A CA 1
ATOM 8641 C C . GLY A 1 1133 ? 9.241 30.577 5.973 1.00 67.94 1133 GLY A C 1
ATOM 8642 O O . GLY A 1 1133 ? 8.354 31.164 6.588 1.00 67.94 1133 GLY A O 1
ATOM 8643 N N . ARG A 1 1134 ? 9.592 30.918 4.723 1.00 68.00 1134 ARG A N 1
ATOM 8644 C CA . ARG A 1 1134 ? 8.951 31.963 3.889 1.00 68.00 1134 ARG A CA 1
ATOM 8645 C C . ARG A 1 1134 ? 7.883 31.401 2.941 1.00 68.00 1134 ARG A C 1
ATOM 8647 O O . ARG A 1 1134 ? 7.663 31.906 1.842 1.00 68.00 1134 ARG A O 1
ATOM 8654 N N . THR A 1 1135 ? 7.262 30.290 3.316 1.00 68.44 1135 THR A N 1
ATOM 8655 C CA . THR A 1 1135 ? 6.240 29.631 2.498 1.00 68.44 1135 THR A CA 1
ATOM 8656 C C . THR A 1 1135 ? 5.143 29.091 3.387 1.00 68.44 1135 THR A C 1
ATOM 8658 O O . THR A 1 1135 ? 5.445 28.483 4.409 1.00 68.44 1135 THR A O 1
ATOM 8661 N N . ILE A 1 1136 ? 3.896 29.221 2.951 1.00 74.31 1136 ILE A N 1
ATOM 8662 C CA . ILE A 1 1136 ? 2.788 28.463 3.524 1.00 74.31 1136 ILE A CA 1
ATOM 8663 C C . ILE A 1 1136 ? 2.658 27.185 2.702 1.00 74.31 1136 ILE A C 1
ATOM 8665 O O . ILE A 1 1136 ? 2.403 27.218 1.495 1.00 74.31 1136 ILE A O 1
ATOM 8669 N N . GLY A 1 1137 ? 2.895 26.056 3.358 1.00 74.31 1137 GLY A N 1
ATOM 8670 C CA . GLY A 1 1137 ? 2.630 24.739 2.811 1.00 74.31 1137 GLY A CA 1
ATOM 8671 C C . GLY A 1 1137 ? 1.136 24.487 2.695 1.00 74.31 1137 GLY A C 1
ATOM 8672 O O . GLY A 1 1137 ? 0.360 24.943 3.526 1.00 74.31 1137 GLY A O 1
ATOM 8673 N N . MET A 1 1138 ? 0.716 23.742 1.687 1.00 77.75 1138 MET A N 1
ATOM 8674 C CA . MET A 1 1138 ? -0.661 23.287 1.554 1.00 77.75 1138 MET A CA 1
ATOM 8675 C C . MET A 1 1138 ? -0.651 21.793 1.292 1.00 77.75 1138 MET A C 1
ATOM 8677 O O . MET A 1 1138 ? 0.071 21.359 0.410 1.00 77.75 1138 MET A O 1
ATOM 8681 N N . ILE A 1 1139 ? -1.452 21.019 2.018 1.00 81.31 1139 ILE A N 1
ATOM 8682 C CA . ILE A 1 1139 ? -1.626 19.576 1.823 1.00 81.31 1139 ILE A CA 1
ATOM 8683 C C . ILE A 1 1139 ? -3.050 19.327 1.314 1.00 81.31 1139 ILE A C 1
ATOM 8685 O O . ILE A 1 1139 ? -4.013 19.630 2.017 1.00 81.31 1139 ILE A O 1
ATOM 8689 N N . ASP A 1 1140 ? -3.204 18.768 0.111 1.00 82.69 1140 ASP A N 1
ATOM 8690 C CA . ASP A 1 1140 ? -4.485 18.267 -0.410 1.00 82.69 1140 ASP A CA 1
ATOM 8691 C C . ASP A 1 1140 ? -4.788 16.892 0.206 1.00 82.69 1140 ASP A C 1
ATOM 8693 O O . ASP A 1 1140 ? -4.239 15.858 -0.196 1.00 82.69 1140 ASP A O 1
ATOM 8697 N N . LEU A 1 1141 ? -5.683 16.884 1.197 1.00 83.06 1141 LEU A N 1
ATOM 8698 C CA . LEU A 1 1141 ? -6.072 15.684 1.934 1.00 83.06 1141 LEU A CA 1
ATOM 8699 C C . LEU A 1 1141 ? -6.876 14.706 1.067 1.00 83.06 1141 LEU A C 1
ATOM 8701 O O . LEU A 1 1141 ? -6.788 13.497 1.274 1.00 83.06 1141 LEU A O 1
ATOM 8705 N N . ALA A 1 1142 ? -7.621 15.189 0.066 1.00 81.50 1142 ALA A N 1
ATOM 8706 C CA . ALA A 1 1142 ? -8.386 14.321 -0.829 1.00 81.50 1142 ALA A CA 1
ATOM 8707 C C . ALA A 1 1142 ? -7.454 13.523 -1.750 1.00 81.50 1142 ALA A C 1
ATOM 8709 O O . ALA A 1 1142 ? -7.598 12.308 -1.891 1.00 81.50 1142 ALA A O 1
ATOM 8710 N N . LYS A 1 1143 ? -6.447 14.194 -2.317 1.00 76.75 1143 LYS A N 1
ATOM 8711 C CA . LYS A 1 1143 ? -5.430 13.556 -3.161 1.00 76.75 1143 LYS A CA 1
ATOM 8712 C C . LYS A 1 1143 ? -4.539 12.600 -2.367 1.00 76.75 1143 LYS A C 1
ATOM 8714 O O . LYS A 1 1143 ? -4.177 11.529 -2.860 1.00 76.75 1143 LYS A O 1
ATOM 8719 N N . LEU A 1 1144 ? -4.213 12.957 -1.122 1.00 78.56 1144 LEU A N 1
ATOM 8720 C CA . LEU A 1 1144 ? -3.507 12.065 -0.205 1.00 78.56 1144 LEU A CA 1
ATOM 8721 C C . LEU A 1 1144 ? -4.322 10.787 0.056 1.00 78.56 1144 LEU A C 1
ATOM 8723 O O . LEU A 1 1144 ? -3.779 9.686 -0.034 1.00 78.56 1144 LEU A O 1
ATOM 8727 N N . ARG A 1 1145 ? -5.633 10.924 0.291 1.00 78.44 1145 ARG A N 1
ATOM 8728 C CA . ARG A 1 1145 ? -6.553 9.800 0.517 1.00 78.44 1145 ARG A CA 1
ATOM 8729 C C . ARG A 1 1145 ? -6.668 8.864 -0.671 1.00 78.44 1145 ARG A C 1
ATOM 8731 O O . ARG A 1 1145 ? -6.585 7.648 -0.502 1.00 78.44 1145 ARG A O 1
ATOM 8738 N N . GLU A 1 1146 ? -6.840 9.420 -1.864 1.00 78.94 1146 GLU A N 1
ATOM 8739 C CA . GLU A 1 1146 ? -6.875 8.643 -3.102 1.00 78.94 1146 GLU A CA 1
ATOM 8740 C C . GLU A 1 1146 ? -5.582 7.835 -3.266 1.00 78.94 1146 GLU A C 1
ATOM 8742 O O . GLU A 1 1146 ? -5.622 6.626 -3.489 1.00 78.94 1146 GLU A O 1
ATOM 8747 N N . THR A 1 1147 ? -4.433 8.476 -3.039 1.00 72.56 1147 THR A N 1
ATOM 8748 C CA . THR A 1 1147 ? -3.129 7.828 -3.205 1.00 72.56 1147 THR A CA 1
ATOM 8749 C C . THR A 1 1147 ? -2.904 6.705 -2.187 1.00 72.56 1147 THR A C 1
ATOM 8751 O O . THR A 1 1147 ? -2.477 5.617 -2.568 1.00 72.56 1147 THR A O 1
ATOM 8754 N N . LEU A 1 1148 ? -3.246 6.907 -0.910 1.00 73.12 1148 LEU A N 1
ATOM 8755 C CA . LEU A 1 1148 ? -3.168 5.839 0.097 1.00 73.12 1148 LEU A CA 1
ATOM 8756 C C . LEU A 1 1148 ? -4.076 4.654 -0.253 1.00 73.12 1148 LEU A C 1
ATOM 8758 O O . LEU A 1 1148 ? -3.646 3.505 -0.160 1.00 73.12 1148 LEU A O 1
ATOM 8762 N N . THR A 1 1149 ? -5.280 4.932 -0.761 1.00 77.69 1149 THR A N 1
ATOM 8763 C CA . THR A 1 1149 ? -6.217 3.890 -1.202 1.00 77.69 1149 THR A CA 1
ATOM 8764 C C . THR A 1 1149 ? -5.622 3.055 -2.341 1.00 77.69 1149 THR A C 1
ATOM 8766 O O . THR A 1 1149 ? -5.710 1.830 -2.312 1.00 77.69 1149 THR A O 1
ATOM 8769 N N . THR A 1 1150 ? -4.947 3.682 -3.315 1.00 74.44 1150 THR A N 1
ATOM 8770 C CA . THR A 1 1150 ? -4.268 2.944 -4.403 1.00 74.44 1150 THR A CA 1
ATOM 8771 C C . THR A 1 1150 ? -3.115 2.062 -3.922 1.00 74.44 1150 THR A C 1
ATOM 8773 O O . THR A 1 1150 ? -2.804 1.059 -4.561 1.00 74.44 1150 THR A O 1
ATOM 8776 N N . LEU A 1 1151 ? -2.506 2.398 -2.781 1.00 70.06 1151 LEU A N 1
ATOM 8777 C CA . LEU A 1 1151 ? -1.452 1.612 -2.136 1.00 70.06 1151 LEU A CA 1
ATOM 8778 C C . LEU A 1 1151 ? -2.011 0.509 -1.219 1.00 70.06 1151 LEU A C 1
ATOM 8780 O O . LEU A 1 1151 ? -1.236 -0.166 -0.547 1.00 70.06 1151 LEU A O 1
ATOM 8784 N N . ASN A 1 1152 ? -3.337 0.310 -1.193 1.00 73.06 1152 ASN A N 1
ATOM 8785 C CA . ASN A 1 1152 ? -4.048 -0.563 -0.253 1.00 73.06 1152 ASN A CA 1
ATOM 8786 C C . ASN A 1 1152 ? -3.801 -0.211 1.226 1.00 73.06 1152 ASN A C 1
ATOM 8788 O O . ASN A 1 1152 ? -3.916 -1.067 2.102 1.00 73.06 1152 ASN A O 1
ATOM 8792 N N . LEU A 1 1153 ? -3.483 1.052 1.512 1.00 69.81 1153 LEU A N 1
ATOM 8793 C CA . LEU A 1 1153 ? -3.372 1.575 2.868 1.00 69.81 1153 LEU A CA 1
ATOM 8794 C C . LEU A 1 1153 ? -4.702 2.235 3.253 1.00 69.81 1153 LEU A C 1
ATOM 8796 O O . LEU A 1 1153 ? -5.335 2.911 2.441 1.00 69.81 1153 LEU A O 1
ATOM 8800 N N . ALA A 1 1154 ? -5.144 2.016 4.490 1.00 66.50 1154 ALA A N 1
ATOM 8801 C CA . ALA A 1 1154 ? -6.386 2.600 4.989 1.00 66.50 1154 ALA A CA 1
ATOM 8802 C C . ALA A 1 1154 ? -6.251 4.124 5.170 1.00 66.50 1154 ALA A C 1
ATOM 8804 O O . ALA A 1 1154 ? -5.157 4.625 5.451 1.00 66.50 1154 ALA A O 1
ATOM 8805 N N . TRP A 1 1155 ? -7.372 4.836 4.991 1.00 63.81 1155 TRP A N 1
ATOM 8806 C CA . TRP A 1 1155 ? -7.527 6.244 5.374 1.00 63.81 1155 TRP A CA 1
ATOM 8807 C C . TRP A 1 1155 ? -7.962 6.379 6.824 1.00 63.81 1155 TRP A C 1
ATOM 8809 O O . TRP A 1 1155 ? -8.445 5.387 7.394 1.00 63.81 1155 TRP A O 1
#

Mean predicted aligned error: 21.84 Å

Foldseek 3Di:
DDDDPDPVVVVVVVLVVLVVVQVVCVVVVNRDDLVVSLVVVVVCNVVNVVVVVVVVVVVVVVVVPDDDDDDDDDDDDDDDDDDDDPDPDDVQWRFDAFPDDAPFWTWTFTQRNVVRDTWIKTWGPQPPPQDPVLVVQLVVLVVLLQPQDDPQAWHWDDWDDDPNITMTITHDADQAFQLVVLVVLQVPLLVLLLLLLSVLVSQQSCVVSVAHQQQDDRNQWGAHPVRHTHGHRRCSSVSSVLPDDPPPDPRLWPRLLLFALCVLVVPPDDDQLRVLSSSLQSSLCSNQVDGQFDDPTSVVSSVCNNPNQGDQSCVRPVPDDPQSSLLSSQSSDNDSVSHDPGSNLSSVQSVCVSVVHDGPRDDDDPVVVVVVVQVPDVVSCVVVVVVVVVVVVVVVVVVVVVVVVVVVVVVVVVVVVVVVLVVLLVLLVVLLVVLVCVLVVDFFACLVVSLVSLLSSVVSVVVVVVVVVPDPDDDDPDRPRDDLQSSLQSNLQSLLGWHWAFQDKDKAQDDADFAFDAEPQQWTWTDGQQFKIFIAHLRNRHTPDIDGDPVRNQWHEKHAFNVNQWIWTDHLVDQFIFIAGNRHRHTPDTQGDDFDQDPVRDTDRARFRHWDYWDAQNVRQKIWTWTHGPFWIWIKMAGPVHRNDIDTQDIGTPPWDKADWDAQLVNQWIWIDTHFFKIWIGGPVDNDHTDIAGHPAGALAHKDAANVNFKIWGWHFDPPNQKIKIWIAGNVVSDTDDIAIGSGHQHRWAKEQQHPAQWIWIAHQQGKIFIARRLFSGTSHIRPPVDRGGWNYWYAHNVRQKIWTKDWHDDVDPGTMIMITIIGRDDRLKDWQFFQDFLWDWEAAAQQQWIWTDHHQQFKIWIAGPVDSPDIDTADGNPDNHFPDWYAFNVNQKIWTDDQFKIWIAGPVVSDTQFIAGVVLPGQATWQEWDAANVRFIWTWGDNDPQKIFIDGGNVSDTLDMDRHEAWQHKYDAHHDQKIWTDHQPAQKIFIARNRPRHTPDIDRHPARWRDWQDAFNNRQKTKTKHDDPPDPVNVVVCVVVVHDDDFTWIWIDGDPDPDDIQIDTDPAAWASQAWEAQNVRQKIWTWAQCQKIWIAGVVVSDTPHIHNSDRFGFSHWYAGNRRQWIWTRGSDSIIMIRRVVVSCVVCVVSVRHD